Protein AF-0000000077844939 (afdb_homodimer)

Nearest PDB structures (foldseek):
  7d44-assembly1_G  TM=9.632E-01  e=3.979E-49  Homo sapiens
  7kmf-assembly1_F  TM=9.708E-01  e=5.494E-47  Homo sapiens
  7kmf-assembly1_E  TM=9.705E-01  e=4.032E-46  Homo sapiens
  5b04-assembly1_H  TM=9.414E-01  e=8.587E-42  Schizosaccharomyces pombe 972h-
  8tqz-assembly1_E  TM=9.603E-01  e=4.023E-34  Homo sapiens

Radius of gyration: 36.29 Å; Cα contacts (8 Å, |Δi|>4): 1315; chains: 2; bounding box: 114×132×104 Å

pLDDT: mean 75.23, std 30.59, range [14.91, 98.81]

Foldseek 3Di:
DPDPDPDDDDDDDPDDPDDPPPPPDDDDPPPPPVDDDPVPPPPPPCPPPDPDDPPDDDDDDDDDDPDDPPDDDDDYDDDDDDDDPPDDDPPPPPPVPQDWDADQAAFDADPLFPVFGHDALPPDSCVRTPRVPVQEDPLLVVLLNCPLNCVQPALLSNQLSVLVSVLVVLVPDDDDDPDQQLVVVLSSCVVSVVSSCSSPNHALLNVLLNVVLNVLSNPDDSPDDSVVSSVVSSVVSVVCSCVQPVLFLVLLLVQVLVVDDAAAEEEEEADDPSVLVSVLVNQVVQVVVVGAYAYEYEYEPDPRRSVVSVVSCVVSVHHYHYYYLVCLLVCLLSHQAYEYEASAQELQLKGKDWPSPQVNLVSNVVNPHAYEYEYGLSRYDHDDDDWCSPDWHFYHQVSVQDDDAPPTPCRPVSVDPPDHGTHTTMTIHDQVSHDWYRTSVGIDRSNCSNVSVVVVVVVD/DDDPDDDDDDDDDDDDPDDPPPPPDDDDPPPCPPDPPPVVPPPPPPPDDDPDDPPPDDDDDDDDDDDDDDDDDDDDDDDDDPDDPPPDDPPPPCLVPQPWDADQAAFDADPLFPVFGHDALPPDSCVRTPRPPVQEDPLLVVLLNCPLNCVQPALLSNQLSVLVSVLVVLVPDDDDDPDQQLVVVLSSCVVSVVSSCSSPNHALLNVLLNVVLNVLSNPDDRPDDSVVSSVVSSVVSVVCSCVQPVLFLVLLLVQVLVVDFAAAEEEEEADDPSVLVSVLVNQVVQVVVVGAYAYEYEYEPDPRRSVVSVVSCVVSVHHYHYYYLVCLLVCLLSHQAYEYEASAQELQLKGKDWPSPQVNLVSNVVNPHAYEYEYGLSRYDHDDDDWCSPDWHFYHQVSVQDDDAPPTPCRPVSVDPPDHGTHTTMTIHDQVSHDWYRTSVGIDRSNCSNVSVVVVVVVD

Secondary structure (DSSP, 8-state):
----------------------------------------------------------------------------------------------------PPPPP-SPPPGGGTTS-B--SSS-HHHH----TTTS-HHHHHHHHHHHHTSS-SHHHHHHHHHHHHHHHHHH--PPTT--HHHHHHHHHHHHHHHHHHHSPPPHHHHHHHHHHHHHHHTS-TTS-HHHHHHHHHHHHHHHIIIIIIIHHHHHHHHHHTT--TT-EEEEES--HHHHHHHHHHHHHHHHHT---EEEEEE-TTT-THHHHHHHHHHTT-EEEEEEGGGGGGTGGG--EEEEE-SEE-TTS-EEEETTHHHHHHHHHHTT--EEEE--GGGB-S---SSSSSS--B--GGGGT-SSTTSSTTTTGGG-TTEEEE-B-EEEE-GGG--EEEETTEEE-GGGHHHHHHHHHHH-/----------------------------------------------------------------------------------------------------PPPPP-SPPPGGGTTS-B--SSS-HHHH----TTTS-HHHHHHHHHHHHTSS-SHHHHHHHHHHHHHHHHHH----TT--HHHHHHHHHHHHHHHHHHHSPPPHHHHHHHHHHHHHHHTS-TTS-HHHHHHHHHHHHHHHIIIIIIIHHHHHHHHHHTT--TT-EEEEES--HHHHHHHHHHHHHHHHHT---EEEEEE-TTT-THHHHHHHHHHTT-EEEEEEGGGHHHHGGG--EEEEE-SEE-TTS-EEEETTHHHHHHHHHHTT--EEEE--GGGB-S---SSSSSS--B--GGGGT-SSTTSSTTTTGGG-TTEEEE-B-EEEE-GGG--EEEETTEEE-GGGHHHHHHHHHHH-

InterPro domains:
  IPR000649 Initiation factor 2B-related [PF01008] (152-446)
  IPR037171 NagB/RpiA transferase-like [SSF100950] (108-454)
  IPR042529 Initiation factor 2B-like, C-terminal [G3DSA:3.40.50.10470] (247-456)

Structure (mmCIF, N/CA/C/O backbone):
data_AF-0000000077844939-model_v1
#
loop_
_entity.id
_entity.type
_entity.pdbx_description
1 polymer 'Translation initiation factor eIF2B subunit delta'
#
loop_
_atom_site.group_PDB
_atom_site.id
_atom_site.type_symbol
_atom_site.label_atom_id
_atom_site.label_alt_id
_atom_site.label_comp_id
_atom_site.label_asym_id
_atom_site.label_entity_id
_atom_site.label_seq_id
_atom_site.pdbx_PDB_ins_code
_atom_site.Cartn_x
_atom_site.Cartn_y
_atom_site.Cartn_z
_atom_site.occupancy
_atom_site.B_iso_or_equiv
_atom_site.auth_seq_id
_atom_site.auth_comp_id
_atom_site.auth_asym_id
_atom_site.auth_atom_id
_atom_site.pdbx_PDB_model_num
ATOM 1 N N . MET A 1 1 ? -54.406 -6.484 8.062 1 18.84 1 MET A N 1
ATOM 2 C CA . MET A 1 1 ? -54.438 -6.254 9.5 1 18.84 1 MET A CA 1
ATOM 3 C C . MET A 1 1 ? -53.469 -7.152 10.234 1 18.84 1 MET A C 1
ATOM 5 O O . MET A 1 1 ? -53.625 -7.445 11.414 1 18.84 1 MET A O 1
ATOM 9 N N . LEU A 1 2 ? -52.469 -7.738 9.539 1 20.48 2 LEU A N 1
ATOM 10 C CA . LEU A 1 2 ? -51.812 -9.016 9.82 1 20.48 2 LEU A CA 1
ATOM 11 C C . LEU A 1 2 ? -51 -8.93 11.094 1 20.48 2 LEU A C 1
ATOM 13 O O . LEU A 1 2 ? -50.125 -8.062 11.219 1 20.48 2 LEU A O 1
ATOM 17 N N . ARG A 1 3 ? -51.5 -9.523 12.242 1 19.7 3 ARG A N 1
ATOM 18 C CA . ARG A 1 3 ? -51.25 -9.508 13.68 1 19.7 3 ARG A CA 1
ATOM 19 C C . ARG A 1 3 ? -49.875 -10.062 14.008 1 19.7 3 ARG A C 1
ATOM 21 O O . ARG A 1 3 ? -49.531 -11.188 13.633 1 19.7 3 ARG A O 1
ATOM 28 N N . CYS A 1 4 ? -48.75 -9.234 14.078 1 20.55 4 CYS A N 1
ATOM 29 C CA . CYS A 1 4 ? -47.312 -9.32 14.383 1 20.55 4 CYS A CA 1
ATOM 30 C C . CYS A 1 4 ? -47.094 -9.977 15.742 1 20.55 4 CYS A C 1
ATOM 32 O O . CYS A 1 4 ? -47.5 -9.445 16.766 1 20.55 4 CYS A O 1
ATOM 34 N N . ARG A 1 5 ? -47.062 -11.359 15.789 1 19.86 5 ARG A N 1
ATOM 35 C CA . ARG A 1 5 ? -47.156 -12.219 16.969 1 19.86 5 ARG A CA 1
ATOM 36 C C . ARG A 1 5 ? -46.031 -11.945 17.938 1 19.86 5 ARG A C 1
ATOM 38 O O . ARG A 1 5 ? -44.875 -11.727 17.516 1 19.86 5 ARG A O 1
ATOM 45 N N . PRO A 1 6 ? -46.125 -11.812 19.344 1 19.94 6 PRO A N 1
ATOM 46 C CA . PRO A 1 6 ? -45.469 -11.273 20.516 1 19.94 6 PRO A CA 1
ATOM 47 C C . PRO A 1 6 ? -44.438 -12.25 21.109 1 19.94 6 PRO A C 1
ATOM 49 O O . PRO A 1 6 ? -43.875 -11.992 22.172 1 19.94 6 PRO A O 1
ATOM 52 N N . THR A 1 7 ? -43.938 -13.242 20.328 1 19.14 7 THR A N 1
ATOM 53 C CA . THR A 1 7 ? -43.625 -14.391 21.172 1 19.14 7 THR A CA 1
ATOM 54 C C . THR A 1 7 ? -42.656 -14.008 22.266 1 19.14 7 THR A C 1
ATOM 56 O O . THR A 1 7 ? -41.969 -12.992 22.156 1 19.14 7 THR A O 1
ATOM 59 N N . GLY A 1 8 ? -42.312 -14.961 23.266 1 17.7 8 GLY A N 1
ATOM 60 C CA . GLY A 1 8 ? -42.094 -15.273 24.672 1 17.7 8 GLY A CA 1
ATOM 61 C C . GLY A 1 8 ? -40.656 -14.969 25.109 1 17.7 8 GLY A C 1
ATOM 62 O O . GLY A 1 8 ? -39.781 -14.781 24.281 1 17.7 8 GLY A O 1
ATOM 63 N N . ARG A 1 9 ? -40.25 -15.07 26.516 1 17.7 9 ARG A N 1
ATOM 64 C CA . ARG A 1 9 ? -39.625 -14.578 27.75 1 17.7 9 ARG A CA 1
ATOM 65 C C . ARG A 1 9 ? -38.25 -15.211 27.969 1 17.7 9 ARG A C 1
ATOM 67 O O . ARG A 1 9 ? -37.375 -14.594 28.562 1 17.7 9 ARG A O 1
ATOM 74 N N . ARG A 1 10 ? -37.906 -16.594 27.812 1 17.95 10 ARG A N 1
ATOM 75 C CA . ARG A 1 10 ? -37.312 -17.281 28.938 1 17.95 10 ARG A CA 1
ATOM 76 C C . ARG A 1 10 ? -35.812 -16.953 29.031 1 17.95 10 ARG A C 1
ATOM 78 O O . ARG A 1 10 ? -35.062 -17.234 28.094 1 17.95 10 ARG A O 1
ATOM 85 N N . TRP A 1 11 ? -35.25 -15.992 29.906 1 16.94 11 TRP A N 1
ATOM 86 C CA . TRP A 1 11 ? -34.031 -15.258 30.172 1 16.94 11 TRP A CA 1
ATOM 87 C C . TRP A 1 11 ? -32.969 -16.188 30.766 1 16.94 11 TRP A C 1
ATOM 89 O O . TRP A 1 11 ? -31.766 -16 30.547 1 16.94 11 TRP A O 1
ATOM 99 N N . ARG A 1 12 ? -33.25 -17.156 31.75 1 16.67 12 ARG A N 1
ATOM 100 C CA . ARG A 1 12 ? -32.531 -16.984 33.031 1 16.67 12 ARG A CA 1
ATOM 101 C C . ARG A 1 12 ? -31.125 -17.547 32.938 1 16.67 12 ARG A C 1
ATOM 103 O O . ARG A 1 12 ? -30.172 -16.938 33.406 1 16.67 12 ARG A O 1
ATOM 110 N N . ARG A 1 13 ? -30.938 -18.922 32.75 1 17.34 13 ARG A N 1
ATOM 111 C CA . ARG A 1 13 ? -30.125 -19.719 33.688 1 17.34 13 ARG A CA 1
ATOM 112 C C . ARG A 1 13 ? -28.641 -19.438 33.469 1 17.34 13 ARG A C 1
ATOM 114 O O . ARG A 1 13 ? -28.156 -19.484 32.312 1 17.34 13 ARG A O 1
ATOM 121 N N . LEU A 1 14 ? -27.844 -18.875 34.5 1 17.59 14 LEU A N 1
ATOM 122 C CA . LEU A 1 14 ? -26.594 -18.281 35 1 17.59 14 LEU A CA 1
ATOM 123 C C . LEU A 1 14 ? -25.5 -19.344 35.094 1 17.59 14 LEU A C 1
ATOM 125 O O . LEU A 1 14 ? -25.156 -19.797 36.188 1 17.59 14 LEU A O 1
ATOM 129 N N . LEU A 1 15 ? -25.672 -20.578 34.438 1 17.31 15 LEU A N 1
ATOM 130 C CA . LEU A 1 15 ? -24.859 -21.641 35 1 17.31 15 LEU A CA 1
ATOM 131 C C . LEU A 1 15 ? -23.406 -21.219 35.094 1 17.31 15 LEU A C 1
ATOM 133 O O . LEU A 1 15 ? -22.906 -20.484 34.219 1 17.31 15 LEU A O 1
ATOM 137 N N . TRP A 1 16 ? -22.656 -21.656 36.219 1 18.38 16 TRP A N 1
ATOM 138 C CA . TRP A 1 16 ? -21.5 -21.672 37.094 1 18.38 16 TRP A CA 1
ATOM 139 C C . TRP A 1 16 ? -20.25 -22.156 36.344 1 18.38 16 TRP A C 1
ATOM 141 O O . TRP A 1 16 ? -20.25 -23.234 35.781 1 18.38 16 TRP A O 1
ATOM 151 N N . LEU A 1 17 ? -19.5 -21.234 35.844 1 16.89 17 LEU A N 1
ATOM 152 C CA . LEU A 1 17 ? -18.25 -21.234 35.062 1 16.89 17 LEU A CA 1
ATOM 153 C C . LEU A 1 17 ? -17.125 -21.906 35.844 1 16.89 17 LEU A C 1
ATOM 155 O O . LEU A 1 17 ? -16.594 -21.344 36.812 1 16.89 17 LEU A O 1
ATOM 159 N N . ARG A 1 18 ? -17.422 -23.172 36.344 1 16.19 18 ARG A N 1
ATOM 160 C CA . ARG A 1 18 ? -16.422 -23.875 37.125 1 16.19 18 ARG A CA 1
ATOM 161 C C . ARG A 1 18 ? -15.047 -23.766 36.5 1 16.19 18 ARG A C 1
ATOM 163 O O . ARG A 1 18 ? -14.922 -23.734 35.25 1 16.19 18 ARG A O 1
ATOM 170 N N . LYS A 1 19 ? -13.867 -23.656 37.344 1 18.56 19 LYS A N 1
ATOM 171 C CA . LYS A 1 19 ? -12.469 -23.328 37.625 1 18.56 19 LYS A CA 1
ATOM 172 C C . LYS A 1 19 ? -11.531 -24.359 37.031 1 18.56 19 LYS A C 1
ATOM 174 O O . LYS A 1 19 ? -10.312 -24.219 37.094 1 18.56 19 LYS A O 1
ATOM 179 N N . GLY A 1 20 ? -11.953 -25.531 36.5 1 16.84 20 GLY A N 1
ATOM 180 C CA . GLY A 1 20 ? -11.031 -26.641 36.656 1 16.84 20 GLY A CA 1
ATOM 181 C C . GLY A 1 20 ? -9.68 -26.391 36 1 16.84 20 GLY A C 1
ATOM 182 O O . GLY A 1 20 ? -9.617 -25.859 34.906 1 16.84 20 GLY A O 1
ATOM 183 N N . VAL A 1 21 ? -8.516 -26.188 36.844 1 18.64 21 VAL A N 1
ATOM 184 C CA . VAL A 1 21 ? -7.078 -25.984 36.938 1 18.64 21 VAL A CA 1
ATOM 185 C C . VAL A 1 21 ? -6.352 -27.047 36.125 1 18.64 21 VAL A C 1
ATOM 187 O O . VAL A 1 21 ? -5.137 -27.219 36.25 1 18.64 21 VAL A O 1
ATOM 190 N N . LEU A 1 22 ? -6.984 -27.672 35.156 1 17.47 22 LEU A N 1
ATOM 191 C CA . LEU A 1 22 ? -6.293 -28.891 34.75 1 17.47 22 LEU A CA 1
ATOM 192 C C . LEU A 1 22 ? -4.82 -28.625 34.469 1 17.47 22 LEU A C 1
ATOM 194 O O . LEU A 1 22 ? -4.488 -27.594 33.844 1 17.47 22 LEU A O 1
ATOM 198 N N . GLY A 1 23 ? -3.857 -29.203 35.281 1 18.5 23 GLY A N 1
ATOM 199 C CA . GLY A 1 23 ? -2.439 -29.438 35.5 1 18.5 23 GLY A CA 1
ATOM 200 C C . GLY A 1 23 ? -1.712 -29.875 34.25 1 18.5 23 GLY A C 1
ATOM 201 O O . GLY A 1 23 ? -1.301 -31.031 34.125 1 18.5 23 GLY A O 1
ATOM 202 N N . LEU A 1 24 ? -2.256 -29.578 33.094 1 17.36 24 LEU A N 1
ATOM 203 C CA . LEU A 1 24 ? -1.66 -30.375 32.031 1 17.36 24 LEU A CA 1
ATOM 204 C C . LEU A 1 24 ? -0.144 -30.219 32.031 1 17.36 24 LEU A C 1
ATOM 206 O O . LEU A 1 24 ? 0.373 -29.109 32.219 1 17.36 24 LEU A O 1
ATOM 210 N N . GLU A 1 25 ? 0.558 -31.344 32.219 1 17.72 25 GLU A N 1
ATOM 211 C CA . GLU A 1 25 ? 1.917 -31.875 32.25 1 17.72 25 GLU A CA 1
ATOM 212 C C . GLU A 1 25 ? 2.762 -31.297 31.109 1 17.72 25 GLU A C 1
ATOM 214 O O . GLU A 1 25 ? 2.229 -30.875 30.078 1 17.72 25 GLU A O 1
ATOM 219 N N . GLU A 1 26 ? 4.059 -31.094 31.422 1 17.86 26 GLU A N 1
ATOM 220 C CA . GLU A 1 26 ? 5.309 -30.453 31.016 1 17.86 26 GLU A CA 1
ATOM 221 C C . GLU A 1 26 ? 5.766 -30.969 29.641 1 17.86 26 GLU A C 1
ATOM 223 O O . GLU A 1 26 ? 6.844 -30.594 29.172 1 17.86 26 GLU A O 1
ATOM 228 N N . LYS A 1 27 ? 5.035 -32 29.109 1 18.3 27 LYS A N 1
ATOM 229 C CA . LYS A 1 27 ? 5.938 -32.875 28.375 1 18.3 27 LYS A CA 1
ATOM 230 C C . LYS A 1 27 ? 6.785 -32.094 27.391 1 18.3 27 LYS A C 1
ATOM 232 O O . LYS A 1 27 ? 6.426 -30.969 27.016 1 18.3 27 LYS A O 1
ATOM 237 N N . GLY A 1 28 ? 7.758 -32.812 26.703 1 17.17 28 GLY A N 1
ATOM 238 C CA . GLY A 1 28 ? 9.055 -32.781 26.047 1 17.17 28 GLY A CA 1
ATOM 239 C C . GLY A 1 28 ? 9.016 -32.094 24.688 1 17.17 28 GLY A C 1
ATOM 240 O O . GLY A 1 28 ? 8.469 -32.656 23.734 1 17.17 28 GLY A O 1
ATOM 241 N N . ARG A 1 29 ? 8.445 -30.938 24.609 1 18.78 29 ARG A N 1
ATOM 242 C CA . ARG A 1 29 ? 8.266 -30.344 23.281 1 18.78 29 ARG A CA 1
ATOM 243 C C . ARG A 1 29 ? 9.562 -30.422 22.484 1 18.78 29 ARG A C 1
ATOM 245 O O . ARG A 1 29 ? 10.547 -29.75 22.828 1 18.78 29 ARG A O 1
ATOM 252 N N . GLU A 1 30 ? 9.852 -31.672 22.047 1 17.33 30 GLU A N 1
ATOM 253 C CA . GLU A 1 30 ? 10.992 -31.891 21.156 1 17.33 30 GLU A CA 1
ATOM 254 C C . GLU A 1 30 ? 11.031 -30.844 20.031 1 17.33 30 GLU A C 1
ATOM 256 O O . GLU A 1 30 ? 10.008 -30.562 19.406 1 17.33 30 GLU A O 1
ATOM 261 N N . ILE A 1 31 ? 11.766 -29.812 20.234 1 19.66 31 ILE A N 1
ATOM 262 C CA . ILE A 1 31 ? 12.219 -28.719 19.375 1 19.66 31 ILE A CA 1
ATOM 263 C C . ILE A 1 31 ? 12.492 -29.25 17.969 1 19.66 31 ILE A C 1
ATOM 265 O O . ILE A 1 31 ? 13.43 -30.016 17.75 1 19.66 31 ILE A O 1
ATOM 269 N N . TRP A 1 32 ? 11.422 -29.875 17.328 1 17.16 32 TRP A N 1
ATOM 270 C CA . TRP A 1 32 ? 11.695 -30.391 15.992 1 17.16 32 TRP A CA 1
ATOM 271 C C . TRP A 1 32 ? 12.453 -29.375 15.156 1 17.16 32 TRP A C 1
ATOM 273 O O . TRP A 1 32 ? 12 -28.234 14.992 1 17.16 32 TRP A O 1
ATOM 283 N N . ASP A 1 33 ? 13.789 -29.375 15.156 1 20.41 33 ASP A N 1
ATOM 284 C CA . ASP A 1 33 ? 14.891 -28.828 14.375 1 20.41 33 ASP A CA 1
ATOM 285 C C . ASP A 1 33 ? 14.586 -28.891 12.875 1 20.41 33 ASP A C 1
ATOM 287 O O . ASP A 1 33 ? 14.578 -29.984 12.289 1 20.41 33 ASP A O 1
ATOM 291 N N . GLY A 1 34 ? 13.398 -28.531 12.523 1 18.58 34 GLY A N 1
ATOM 292 C CA . GLY A 1 34 ? 13.039 -28.797 11.133 1 18.58 34 GLY A CA 1
ATOM 293 C C . GLY A 1 34 ? 14.156 -28.484 10.156 1 18.58 34 GLY A C 1
ATOM 294 O O . GLY A 1 34 ? 14.539 -27.312 10 1 18.58 34 GLY A O 1
ATOM 295 N N . GLY A 1 35 ? 15.148 -29.328 9.859 1 20.47 35 GLY A N 1
ATOM 296 C CA . GLY A 1 35 ? 16.328 -29.469 9.016 1 20.47 35 GLY A CA 1
ATOM 297 C C . GLY A 1 35 ? 16.047 -29.172 7.555 1 20.47 35 GLY A C 1
ATOM 298 O O . GLY A 1 35 ? 16.969 -29.172 6.734 1 20.47 35 GLY A O 1
ATOM 299 N N . ALA A 1 36 ? 14.812 -29.141 6.926 1 20.58 36 ALA A N 1
ATOM 300 C CA . ALA A 1 36 ? 14.961 -29.906 5.688 1 20.58 36 ALA A CA 1
ATOM 301 C C . ALA A 1 36 ? 16.094 -29.344 4.828 1 20.58 36 ALA A C 1
ATOM 303 O O . ALA A 1 36 ? 17.062 -30.047 4.523 1 20.58 36 ALA A O 1
ATOM 304 N N . ILE A 1 37 ? 15.641 -29.016 3.477 1 20.03 37 ILE A N 1
ATOM 305 C CA . ILE A 1 37 ? 16.016 -29.453 2.139 1 20.03 37 ILE A CA 1
ATOM 306 C C . ILE A 1 37 ? 17.031 -28.484 1.542 1 20.03 37 ILE A C 1
ATOM 308 O O . ILE A 1 37 ? 16.766 -27.297 1.405 1 20.03 37 ILE A O 1
ATOM 312 N N . HIS A 1 38 ? 18.234 -28.656 1.747 1 20.03 38 HIS A N 1
ATOM 313 C CA . HIS A 1 38 ? 19.438 -28.016 1.201 1 20.03 38 HIS A CA 1
ATOM 314 C C . HIS A 1 38 ? 19.422 -28.031 -0.323 1 20.03 38 HIS A C 1
ATOM 316 O O . HIS A 1 38 ? 19.688 -29.062 -0.938 1 20.03 38 HIS A O 1
ATOM 322 N N . LEU A 1 39 ? 18.375 -27.562 -1.007 1 19.72 39 LEU A N 1
ATOM 323 C CA . LEU A 1 39 ? 18.578 -27.766 -2.438 1 19.72 39 LEU A CA 1
ATOM 324 C C . LEU A 1 39 ? 19.875 -27.141 -2.91 1 19.72 39 LEU A C 1
ATOM 326 O O . LEU A 1 39 ? 20.094 -25.938 -2.707 1 19.72 39 LEU A O 1
ATOM 330 N N . PRO A 1 40 ? 20.938 -27.844 -2.9 1 21.33 40 PRO A N 1
ATOM 331 C CA . PRO A 1 40 ? 22.266 -27.359 -3.266 1 21.33 40 PRO A CA 1
ATOM 332 C C . PRO A 1 40 ? 22.344 -26.844 -4.699 1 21.33 40 PRO A C 1
ATOM 334 O O . PRO A 1 40 ? 21.969 -27.562 -5.637 1 21.33 40 PRO A O 1
ATOM 337 N N . PHE A 1 41 ? 21.859 -25.75 -4.984 1 19.88 41 PHE A N 1
ATOM 338 C CA . PHE A 1 41 ? 21.953 -25.344 -6.383 1 19.88 41 PHE A CA 1
ATOM 339 C C . PHE A 1 41 ? 23.391 -25.375 -6.863 1 19.88 41 PHE A C 1
ATOM 341 O O . PHE A 1 41 ? 24.25 -24.703 -6.289 1 19.88 41 PHE A O 1
ATOM 348 N N . PRO A 1 42 ? 23.828 -26.531 -7.367 1 20.09 42 PRO A N 1
ATOM 349 C CA . PRO A 1 42 ? 25.219 -26.641 -7.824 1 20.09 42 PRO A CA 1
ATOM 350 C C . PRO A 1 42 ? 25.562 -25.625 -8.914 1 20.09 42 PRO A C 1
ATOM 352 O O . PRO A 1 42 ? 24.703 -25.297 -9.742 1 20.09 42 PRO A O 1
ATOM 355 N N . LEU A 1 43 ? 26.203 -24.641 -8.531 1 20.2 43 LEU A N 1
ATOM 356 C CA . LEU A 1 43 ? 26.75 -23.625 -9.422 1 20.2 43 LEU A CA 1
ATOM 357 C C . LEU A 1 43 ? 27.562 -24.266 -10.539 1 20.2 43 LEU A C 1
ATOM 359 O O . LEU A 1 43 ? 28.578 -24.906 -10.289 1 20.2 43 LEU A O 1
ATOM 363 N N . ALA A 1 44 ? 26.828 -24.844 -11.562 1 18.81 44 ALA A N 1
ATOM 364 C CA . ALA A 1 44 ? 27.516 -25.453 -12.688 1 18.81 44 ALA A CA 1
ATOM 365 C C . ALA A 1 44 ? 28.5 -24.484 -13.328 1 18.81 44 ALA A C 1
ATOM 367 O O . ALA A 1 44 ? 28.234 -23.297 -13.422 1 18.81 44 ALA A O 1
ATOM 368 N N . THR A 1 45 ? 29.719 -24.781 -13.312 1 21.03 45 THR A N 1
ATOM 369 C CA . THR A 1 45 ? 30.938 -24.156 -13.844 1 21.03 45 THR A CA 1
ATOM 370 C C . THR A 1 45 ? 30.922 -24.172 -15.367 1 21.03 45 THR A C 1
ATOM 372 O O . THR A 1 45 ? 31.938 -23.844 -16 1 21.03 45 THR A O 1
ATOM 375 N N . GLY A 1 46 ? 29.672 -24.125 -16.047 1 17.61 46 GLY A N 1
ATOM 376 C CA . GLY A 1 46 ? 29.812 -24.531 -17.438 1 17.61 46 GLY A CA 1
ATOM 377 C C . GLY A 1 46 ? 30.578 -23.547 -18.281 1 17.61 46 GLY A C 1
ATOM 378 O O . GLY A 1 46 ? 30.203 -22.375 -18.375 1 17.61 46 GLY A O 1
ATOM 379 N N . SER A 1 47 ? 31.875 -23.578 -18.422 1 18.72 47 SER A N 1
ATOM 380 C CA . SER A 1 47 ? 32.656 -22.656 -19.25 1 18.72 47 SER A CA 1
ATOM 381 C C . SER A 1 47 ? 32.344 -22.859 -20.734 1 18.72 47 SER A C 1
ATOM 383 O O . SER A 1 47 ? 33 -22.266 -21.594 1 18.72 47 SER A O 1
ATOM 385 N N . THR A 1 48 ? 31.156 -23.453 -21.094 1 17.62 48 THR A N 1
ATOM 386 C CA . THR A 1 48 ? 31.375 -23.953 -22.453 1 17.62 48 THR A CA 1
ATOM 387 C C . THR A 1 48 ? 31.453 -22.797 -23.453 1 17.62 48 THR A C 1
ATOM 389 O O . THR A 1 48 ? 30.656 -21.859 -23.359 1 17.62 48 THR A O 1
ATOM 392 N N . ASP A 1 49 ? 32.5 -22.562 -24.203 1 17.64 49 ASP A N 1
ATOM 393 C CA . ASP A 1 49 ? 32.969 -21.578 -25.172 1 17.64 49 ASP A CA 1
ATOM 394 C C . ASP A 1 49 ? 32.188 -21.688 -26.484 1 17.64 49 ASP A C 1
ATOM 396 O O . ASP A 1 49 ? 32.469 -20.953 -27.438 1 17.64 49 ASP A O 1
ATOM 400 N N . GLY A 1 50 ? 31.172 -22.578 -26.609 1 16.67 50 GLY A N 1
ATOM 401 C CA . GLY A 1 50 ? 31.125 -22.953 -28.016 1 16.67 50 GLY A CA 1
ATOM 402 C C . GLY A 1 50 ? 30.484 -21.891 -28.891 1 16.67 50 GLY A C 1
ATOM 403 O O . GLY A 1 50 ? 29.344 -21.5 -28.656 1 16.67 50 GLY A O 1
ATOM 404 N N . ALA A 1 51 ? 31.109 -20.922 -29.547 1 17.28 51 ALA A N 1
ATOM 405 C CA . ALA A 1 51 ? 30.688 -19.812 -30.406 1 17.28 51 ALA A CA 1
ATOM 406 C C . ALA A 1 51 ? 29.953 -20.328 -31.641 1 17.28 51 ALA A C 1
ATOM 408 O O . ALA A 1 51 ? 29.625 -19.562 -32.531 1 17.28 51 ALA A O 1
ATOM 409 N N . GLN A 1 52 ? 29.344 -21.641 -31.656 1 15.37 52 GLN A N 1
ATOM 410 C CA . GLN A 1 52 ? 29.25 -21.953 -33.094 1 15.37 52 GLN A CA 1
ATOM 411 C C . GLN A 1 52 ? 28.281 -21.031 -33.812 1 15.37 52 GLN A C 1
ATOM 413 O O . GLN A 1 52 ? 27.453 -20.375 -33.156 1 15.37 52 GLN A O 1
ATOM 418 N N . GLU A 1 53 ? 27.547 -21.547 -35 1 16.58 53 GLU A N 1
ATOM 419 C CA . GLU A 1 53 ? 27.344 -21.391 -36.438 1 16.58 53 GLU A CA 1
ATOM 420 C C . GLU A 1 53 ? 25.938 -20.906 -36.75 1 16.58 53 GLU A C 1
ATOM 422 O O . GLU A 1 53 ? 25.062 -21.688 -37.125 1 16.58 53 GLU A O 1
ATOM 427 N N . ARG A 1 54 ? 25.359 -19.891 -36.156 1 17.61 54 ARG A N 1
ATOM 428 C CA . ARG A 1 54 ? 23.922 -19.797 -36.344 1 17.61 54 ARG A CA 1
ATOM 429 C C . ARG A 1 54 ? 23.547 -19.469 -37.781 1 17.61 54 ARG A C 1
ATOM 431 O O . ARG A 1 54 ? 22.391 -19.203 -38.094 1 17.61 54 ARG A O 1
ATOM 438 N N . LYS A 1 55 ? 24.328 -19.359 -38.812 1 16.39 55 LYS A N 1
ATOM 439 C CA . LYS A 1 55 ? 23.719 -18.5 -39.812 1 16.39 55 LYS A CA 1
ATOM 440 C C . LYS A 1 55 ? 22.422 -19.125 -40.344 1 16.39 55 LYS A C 1
ATOM 442 O O . LYS A 1 55 ? 22.438 -20.266 -40.844 1 16.39 55 LYS A O 1
ATOM 447 N N . ALA A 1 56 ? 21.094 -18.688 -39.969 1 16.83 56 ALA A N 1
ATOM 448 C CA . ALA A 1 56 ? 19.688 -18.969 -40.281 1 16.83 56 ALA A CA 1
ATOM 449 C C . ALA A 1 56 ? 19.422 -18.781 -41.781 1 16.83 56 ALA A C 1
ATOM 451 O O . ALA A 1 56 ? 19.734 -17.719 -42.344 1 16.83 56 ALA A O 1
ATOM 452 N N . ALA A 1 57 ? 19.047 -19.906 -42.594 1 16.45 57 ALA A N 1
ATOM 453 C CA . ALA A 1 57 ? 18.734 -20.172 -44 1 16.45 57 ALA A CA 1
ATOM 454 C C . ALA A 1 57 ? 17.516 -19.375 -44.438 1 16.45 57 ALA A C 1
ATOM 456 O O . ALA A 1 57 ? 16.547 -19.219 -43.688 1 16.45 57 ALA A O 1
ATOM 457 N N . THR A 1 58 ? 17.484 -18.719 -45.688 1 17.27 58 THR A N 1
ATOM 458 C CA . THR A 1 58 ? 16.891 -17.781 -46.594 1 17.27 58 THR A CA 1
ATOM 459 C C . THR A 1 58 ? 15.477 -18.219 -47 1 17.27 58 THR A C 1
ATOM 461 O O . THR A 1 58 ? 15.133 -19.406 -46.875 1 17.27 58 THR A O 1
ATOM 464 N N . ILE A 1 59 ? 14.727 -17.578 -48.125 1 16.78 59 ILE A N 1
ATOM 465 C CA . ILE A 1 59 ? 13.578 -16.844 -48.656 1 16.78 59 ILE A CA 1
ATOM 466 C C . ILE A 1 59 ? 12.727 -17.766 -49.531 1 16.78 59 ILE A C 1
ATOM 468 O O . ILE A 1 59 ? 11.703 -17.344 -50.062 1 16.78 59 ILE A O 1
ATOM 472 N N . ALA A 1 60 ? 12.859 -19.156 -49.875 1 16.45 60 ALA A N 1
ATOM 473 C CA . ALA A 1 60 ? 12.625 -19.453 -51.281 1 16.45 60 ALA A CA 1
ATOM 474 C C . ALA A 1 60 ? 11.141 -19.328 -51.625 1 16.45 60 ALA A C 1
ATOM 476 O O . ALA A 1 60 ? 10.305 -19.172 -50.719 1 16.45 60 ALA A O 1
ATOM 477 N N . GLU A 1 61 ? 10.328 -20.422 -52.344 1 16.5 61 GLU A N 1
ATOM 478 C CA . GLU A 1 61 ? 9.844 -20.625 -53.719 1 16.5 61 GLU A CA 1
ATOM 479 C C . GLU A 1 61 ? 8.344 -20.344 -53.812 1 16.5 61 GLU A C 1
ATOM 481 O O . GLU A 1 61 ? 7.637 -20.375 -52.781 1 16.5 61 GLU A O 1
ATOM 486 N N . SER A 1 62 ? 7.582 -20.062 -55.062 1 17.95 62 SER A N 1
ATOM 487 C CA . SER A 1 62 ? 6.562 -19.609 -56 1 17.95 62 SER A CA 1
ATOM 488 C C . SER A 1 62 ? 5.438 -20.625 -56.125 1 17.95 62 SER A C 1
ATOM 490 O O . SER A 1 62 ? 4.395 -20.344 -56.719 1 17.95 62 SER A O 1
ATOM 492 N N . PHE A 1 63 ? 5.328 -21.953 -55.594 1 15.85 63 PHE A N 1
ATOM 493 C CA . PHE A 1 63 ? 4.883 -23 -56.5 1 15.85 63 PHE A CA 1
ATOM 494 C C . PHE A 1 63 ? 3.43 -22.781 -56.906 1 15.85 63 PHE A C 1
ATOM 496 O O . PHE A 1 63 ? 2.672 -22.125 -56.188 1 15.85 63 PHE A O 1
ATOM 503 N N . PRO A 1 64 ? 2.855 -23.75 -57.906 1 16.77 64 PRO A N 1
ATOM 504 C CA . PRO A 1 64 ? 2.244 -24.312 -59.125 1 16.77 64 PRO A CA 1
ATOM 505 C C . PRO A 1 64 ? 0.809 -24.781 -58.875 1 16.77 64 PRO A C 1
ATOM 507 O O . PRO A 1 64 ? 0.374 -24.922 -57.75 1 16.77 64 PRO A O 1
ATOM 510 N N . ARG A 1 65 ? 0.299 -25.797 -59.688 1 18.89 65 ARG A N 1
ATOM 511 C CA . ARG A 1 65 ? -0.744 -26.156 -60.625 1 18.89 65 ARG A CA 1
ATOM 512 C C . ARG A 1 65 ? -1.874 -26.922 -59.938 1 18.89 65 ARG A C 1
ATOM 514 O O . ARG A 1 65 ? -1.627 -27.766 -59.094 1 18.89 65 ARG A O 1
ATOM 521 N N . GLY A 1 66 ? -3.033 -26.391 -59.812 1 18.47 66 GLY A N 1
ATOM 522 C CA . GLY A 1 66 ? -4.195 -26.875 -59.094 1 18.47 66 GLY A CA 1
ATOM 523 C C . GLY A 1 66 ? -4.746 -28.172 -59.656 1 18.47 66 GLY A C 1
ATOM 524 O O . GLY A 1 66 ? -5.379 -28.172 -60.719 1 18.47 66 GLY A O 1
ATOM 525 N N . MET A 1 67 ? -3.895 -29.234 -59.594 1 14.91 67 MET A N 1
ATOM 526 C CA . MET A 1 67 ? -4.234 -30.484 -60.25 1 14.91 67 MET A CA 1
ATOM 527 C C . MET A 1 67 ? -5.602 -30.984 -59.781 1 14.91 67 MET A C 1
ATOM 529 O O . MET A 1 67 ? -6.094 -30.594 -58.719 1 14.91 67 MET A O 1
ATOM 533 N N . GLU A 1 68 ? -5.992 -32.156 -60.406 1 16.7 68 GLU A N 1
ATOM 534 C CA . GLU A 1 68 ? -7 -33 -61 1 16.7 68 GLU A CA 1
ATOM 535 C C . GLU A 1 68 ? -7.648 -33.938 -59.969 1 16.7 68 GLU A C 1
ATOM 537 O O . GLU A 1 68 ? -8.617 -34.625 -60.281 1 16.7 68 GLU A O 1
ATOM 542 N N . GLY A 1 69 ? -7.355 -33.781 -58.656 1 15.23 69 GLY A N 1
ATOM 543 C CA . GLY A 1 69 ? -7.457 -35.156 -58.156 1 15.23 69 GLY A CA 1
ATOM 544 C C . GLY A 1 69 ? -8.828 -35.75 -58.375 1 15.23 69 GLY A C 1
ATOM 545 O O . GLY A 1 69 ? -9.852 -35.094 -58.156 1 15.23 69 GLY A O 1
ATOM 546 N N . LYS A 1 70 ? -8.836 -36.875 -59.125 1 16.61 70 LYS A N 1
ATOM 547 C CA . LYS A 1 70 ? -9.664 -37.969 -59.625 1 16.61 70 LYS A CA 1
ATOM 548 C C . LYS A 1 70 ? -10.289 -38.75 -58.5 1 16.61 70 LYS A C 1
ATOM 550 O O . LYS A 1 70 ? -11.25 -39.5 -58.688 1 16.61 70 LYS A O 1
ATOM 555 N N . GLY A 1 71 ? -9.773 -38.812 -57.25 1 15.47 71 GLY A N 1
ATOM 556 C CA . GLY A 1 71 ? -9.805 -40.219 -56.875 1 15.47 71 GLY A CA 1
ATOM 557 C C . GLY A 1 71 ? -11.203 -40.781 -56.781 1 15.47 71 GLY A C 1
ATOM 558 O O . GLY A 1 71 ? -12.148 -40.062 -56.438 1 15.47 71 GLY A O 1
ATOM 559 N N . ARG A 1 72 ? -11.383 -42.031 -57.281 1 16 72 ARG A N 1
ATOM 560 C CA . ARG A 1 72 ? -12.289 -43.125 -57.625 1 16 72 ARG A CA 1
ATOM 561 C C . ARG A 1 72 ? -12.805 -43.812 -56.375 1 16 72 ARG A C 1
ATOM 563 O O . ARG A 1 72 ? -13.742 -44.625 -56.438 1 16 72 ARG A O 1
ATOM 570 N N . TRP A 1 73 ? -12.211 -43.75 -55.156 1 14.94 73 TRP A N 1
ATOM 571 C CA . TRP A 1 73 ? -12.133 -45.094 -54.562 1 14.94 73 TRP A CA 1
ATOM 572 C C . TRP A 1 73 ? -13.523 -45.719 -54.469 1 14.94 73 TRP A C 1
ATOM 574 O O . TRP A 1 73 ? -14.516 -45.031 -54.281 1 14.94 73 TRP A O 1
ATOM 584 N N . GLY A 1 74 ? -13.57 -47.031 -54.719 1 15.23 74 GLY A N 1
ATOM 585 C CA . GLY A 1 74 ? -14.281 -48.25 -55.062 1 15.23 74 GLY A CA 1
ATOM 586 C C . GLY A 1 74 ? -15.25 -48.688 -53.969 1 15.23 74 GLY A C 1
ATOM 587 O O . GLY A 1 74 ? -16.422 -48.281 -53.969 1 15.23 74 GLY A O 1
ATOM 588 N N . THR A 1 75 ? -14.906 -49.875 -53.219 1 15.62 75 THR A N 1
ATOM 589 C CA . THR A 1 75 ? -15.469 -51.219 -53.312 1 15.62 75 THR A CA 1
ATOM 590 C C . THR A 1 75 ? -16.547 -51.406 -52.25 1 15.62 75 THR A C 1
ATOM 592 O O . THR A 1 75 ? -16.734 -50.562 -51.375 1 15.62 75 THR A O 1
ATOM 595 N N . ALA A 1 76 ? -16.391 -52.688 -51.406 1 15.77 76 ALA A N 1
ATOM 596 C CA . ALA A 1 76 ? -17.031 -54 -51.312 1 15.77 76 ALA A CA 1
ATOM 597 C C . ALA A 1 76 ? -18.016 -54.062 -50.156 1 15.77 76 ALA A C 1
ATOM 599 O O . ALA A 1 76 ? -18.062 -53.125 -49.344 1 15.77 76 ALA A O 1
ATOM 600 N N . ALA A 1 77 ? -17.828 -55.188 -49.156 1 15.92 77 ALA A N 1
ATOM 601 C CA . ALA A 1 77 ? -18.516 -56.438 -48.875 1 15.92 77 ALA A CA 1
ATOM 602 C C . ALA A 1 77 ? -19.453 -56.312 -47.688 1 15.92 77 ALA A C 1
ATOM 604 O O . ALA A 1 77 ? -19.422 -55.281 -47 1 15.92 77 ALA A O 1
ATOM 605 N N . ALA A 1 78 ? -19.312 -57.281 -46.531 1 15.69 78 ALA A N 1
ATOM 606 C CA . ALA A 1 78 ? -20.031 -58.438 -46.062 1 15.69 78 ALA A CA 1
ATOM 607 C C . ALA A 1 78 ? -20.688 -58.156 -44.719 1 15.69 78 ALA A C 1
ATOM 609 O O . ALA A 1 78 ? -21.812 -58.625 -44.469 1 15.69 78 ALA A O 1
ATOM 610 N N . SER A 1 79 ? -19.969 -57.562 -43.656 1 15.95 79 SER A N 1
ATOM 611 C CA . SER A 1 79 ? -19.969 -58.469 -42.5 1 15.95 79 SER A CA 1
ATOM 612 C C . SER A 1 79 ? -21.359 -58.562 -41.906 1 15.95 79 SER A C 1
ATOM 614 O O . SER A 1 79 ? -22.203 -57.688 -42.094 1 15.95 79 SER A O 1
ATOM 616 N N . ARG A 1 80 ? -21.578 -59.781 -40.969 1 18.06 80 ARG A N 1
ATOM 617 C CA . ARG A 1 80 ? -22.422 -60.812 -40.312 1 18.06 80 ARG A CA 1
ATOM 618 C C . ARG A 1 80 ? -23.25 -60.219 -39.188 1 18.06 80 ARG A C 1
ATOM 620 O O . ARG A 1 80 ? -22.953 -59.094 -38.719 1 18.06 80 ARG A O 1
ATOM 627 N N . GLY A 1 81 ? -23.734 -61.125 -38.25 1 17.44 81 GLY A N 1
ATOM 628 C CA . GLY A 1 81 ? -24.938 -61.594 -37.562 1 17.44 81 GLY A CA 1
ATOM 629 C C . GLY A 1 81 ? -25.078 -61 -36.156 1 17.44 81 GLY A C 1
ATOM 630 O O . GLY A 1 81 ? -26.141 -61.094 -35.562 1 17.44 81 GLY A O 1
ATOM 631 N N . ALA A 1 82 ? -23.953 -60.656 -35.312 1 18.67 82 ALA A N 1
ATOM 632 C CA . ALA A 1 82 ? -24.094 -61.125 -33.969 1 18.67 82 ALA A CA 1
ATOM 633 C C . ALA A 1 82 ? -25.203 -60.406 -33.219 1 18.67 82 ALA A C 1
ATOM 635 O O . ALA A 1 82 ? -25.359 -59.188 -33.375 1 18.67 82 ALA A O 1
ATOM 636 N N . GLU A 1 83 ? -26.094 -61.156 -32.625 1 19.33 83 GLU A N 1
ATOM 637 C CA . GLU A 1 83 ? -27.281 -61.156 -31.781 1 19.33 83 GLU A CA 1
ATOM 638 C C . GLU A 1 83 ? -27.062 -60.375 -30.484 1 19.33 83 GLU A C 1
ATOM 640 O O . GLU A 1 83 ? -25.922 -60.125 -30.094 1 19.33 83 GLU A O 1
ATOM 645 N N . GLY A 1 84 ? -28.203 -59.969 -29.719 1 19.47 84 GLY A N 1
ATOM 646 C CA . GLY A 1 84 ? -28.75 -59.125 -28.672 1 19.47 84 GLY A CA 1
ATOM 647 C C . GLY A 1 84 ? -28.25 -59.469 -27.281 1 19.47 84 GLY A C 1
ATOM 648 O O . GLY A 1 84 ? -28.969 -60.031 -26.484 1 19.47 84 GLY A O 1
ATOM 649 N N . LEU A 1 85 ? -26.922 -59.938 -27.031 1 19.53 85 LEU A N 1
ATOM 650 C CA . LEU A 1 85 ? -26.75 -60.531 -25.719 1 19.53 85 LEU A CA 1
ATOM 651 C C . LEU A 1 85 ? -27.125 -59.562 -24.609 1 19.53 85 LEU A C 1
ATOM 653 O O . LEU A 1 85 ? -26.75 -58.375 -24.672 1 19.53 85 LEU A O 1
ATOM 657 N N . ALA A 1 86 ? -28.062 -59.938 -23.656 1 24.06 86 ALA A N 1
ATOM 658 C CA . ALA A 1 86 ? -28.797 -59.531 -22.469 1 24.06 86 ALA A CA 1
ATOM 659 C C . ALA A 1 86 ? -27.844 -59.156 -21.328 1 24.06 86 ALA A C 1
ATOM 661 O O . ALA A 1 86 ? -27.219 -60.031 -20.734 1 24.06 86 ALA A O 1
ATOM 662 N N . SER A 1 87 ? -26.812 -58.281 -21.531 1 21.69 87 SER A N 1
ATOM 663 C CA . SER A 1 87 ? -25.828 -58.156 -20.469 1 21.69 87 SER A CA 1
ATOM 664 C C . SER A 1 87 ? -26.484 -57.875 -19.125 1 21.69 87 SER A C 1
ATOM 666 O O . SER A 1 87 ? -27.531 -57.219 -19.062 1 21.69 87 SER A O 1
ATOM 668 N N . CYS A 1 88 ? -26.172 -58.688 -18.047 1 24.31 88 CYS A N 1
ATOM 669 C CA . CYS A 1 88 ? -26.484 -58.844 -16.641 1 24.31 88 CYS A CA 1
ATOM 670 C C . CYS A 1 88 ? -26.234 -57.562 -15.875 1 24.31 88 CYS A C 1
ATOM 672 O O . CYS A 1 88 ? -25.281 -56.844 -16.172 1 24.31 88 CYS A O 1
ATOM 674 N N . PRO A 1 89 ? -27.219 -57.062 -14.953 1 25.88 89 PRO A N 1
ATOM 675 C CA . PRO A 1 89 ? -27.266 -55.844 -14.172 1 25.88 89 PRO A CA 1
ATOM 676 C C . PRO A 1 89 ? -26.062 -55.688 -13.242 1 25.88 89 PRO A C 1
ATOM 678 O O . PRO A 1 89 ? -25.797 -56.562 -12.414 1 25.88 89 PRO A O 1
ATOM 681 N N . GLN A 1 90 ? -24.797 -55.406 -13.625 1 26.83 90 GLN A N 1
ATOM 682 C CA . GLN A 1 90 ? -23.703 -55.344 -12.672 1 26.83 90 GLN A CA 1
ATOM 683 C C . GLN A 1 90 ? -24.062 -54.469 -11.484 1 26.83 90 GLN A C 1
ATOM 685 O O . GLN A 1 90 ? -24.766 -53.469 -11.633 1 26.83 90 GLN A O 1
ATOM 690 N N . PRO A 1 91 ? -24.031 -54.969 -10.188 1 31.73 91 PRO A N 1
ATOM 691 C CA . PRO A 1 91 ? -24.375 -54.25 -8.961 1 31.73 91 PRO A CA 1
ATOM 692 C C . PRO A 1 91 ? -23.672 -52.875 -8.859 1 31.73 91 PRO A C 1
ATOM 694 O O . PRO A 1 91 ? -22.609 -52.688 -9.461 1 31.73 91 PRO A O 1
ATOM 697 N N . PRO A 1 92 ? -24.359 -51.781 -8.469 1 29.31 92 PRO A N 1
ATOM 698 C CA . PRO A 1 92 ? -23.891 -50.406 -8.375 1 29.31 92 PRO A CA 1
ATOM 699 C C . PRO A 1 92 ? -22.609 -50.281 -7.555 1 29.31 92 PRO A C 1
ATOM 701 O O . PRO A 1 92 ? -22.562 -50.719 -6.41 1 29.31 92 PRO A O 1
ATOM 704 N N . PHE A 1 93 ? -21.422 -50.594 -8.008 1 29.39 93 PHE A N 1
ATOM 705 C CA . PHE A 1 93 ? -20.172 -50.219 -7.34 1 29.39 93 PHE A CA 1
ATOM 706 C C . PHE A 1 93 ? -20.297 -48.844 -6.707 1 29.39 93 PHE A C 1
ATOM 708 O O . PHE A 1 93 ? -20.656 -47.875 -7.379 1 29.39 93 PHE A O 1
ATOM 715 N N . TYR A 1 94 ? -20.609 -48.719 -5.406 1 30.2 94 TYR A N 1
ATOM 716 C CA . TYR A 1 94 ? -20.547 -47.594 -4.504 1 30.2 94 TYR A CA 1
ATOM 717 C C . TYR A 1 94 ? -19.281 -46.781 -4.742 1 30.2 94 TYR A C 1
ATOM 719 O O . TYR A 1 94 ? -18.203 -47.156 -4.312 1 30.2 94 TYR A O 1
ATOM 727 N N . THR A 1 95 ? -18.859 -46.375 -5.836 1 34.16 95 THR A N 1
ATOM 728 C CA . THR A 1 95 ? -17.875 -45.312 -5.961 1 34.16 95 THR A CA 1
ATOM 729 C C . THR A 1 95 ? -18.188 -44.188 -4.992 1 34.16 95 THR A C 1
ATOM 731 O O . THR A 1 95 ? -19.109 -43.375 -5.219 1 34.16 95 THR A O 1
ATOM 734 N N . SER A 1 96 ? -18.281 -44.375 -3.688 1 36.53 96 SER A N 1
ATOM 735 C CA . SER A 1 96 ? -18.344 -43.312 -2.688 1 36.53 96 SER A CA 1
ATOM 736 C C . SER A 1 96 ? -17.438 -42.125 -3.064 1 36.53 96 SER A C 1
ATOM 738 O O . SER A 1 96 ? -16.203 -42.25 -3.023 1 36.53 96 SER A O 1
ATOM 740 N N . LEU A 1 97 ? -17.656 -41.406 -4.023 1 43.19 97 LEU A N 1
ATOM 741 C CA . LEU A 1 97 ? -17.047 -40.125 -4.309 1 43.19 97 LEU A CA 1
ATOM 742 C C . LEU A 1 97 ? -16.859 -39.312 -3.023 1 43.19 97 LEU A C 1
ATOM 744 O O . LEU A 1 97 ? -17.828 -38.969 -2.355 1 43.19 97 LEU A O 1
ATOM 748 N N . LEU A 1 98 ? -15.906 -39.688 -2.178 1 48.75 98 LEU A N 1
ATOM 749 C CA . LEU A 1 98 ? -15.508 -38.875 -1.021 1 48.75 98 LEU A CA 1
ATOM 750 C C . LEU A 1 98 ? -15.648 -37.406 -1.312 1 48.75 98 LEU A C 1
ATOM 752 O O . LEU A 1 98 ? -14.992 -36.875 -2.219 1 48.75 98 LEU A O 1
ATOM 756 N N . GLN A 1 99 ? -16.875 -36.906 -1.181 1 53.38 99 GLN A N 1
ATOM 757 C CA . GLN A 1 99 ? -17.109 -35.469 -1.312 1 53.38 99 GLN A CA 1
ATOM 758 C C . GLN A 1 99 ? -16.406 -34.688 -0.199 1 53.38 99 GLN A C 1
ATOM 760 O O . GLN A 1 99 ? -16.594 -35 0.983 1 53.38 99 GLN A O 1
ATOM 765 N N . VAL A 1 100 ? -15.258 -34.062 -0.419 1 59.97 100 VAL A N 1
ATOM 766 C CA . VAL A 1 100 ? -14.57 -33.188 0.53 1 59.97 100 VAL A CA 1
ATOM 767 C C . VAL A 1 100 ? -15.5 -32.062 0.968 1 59.97 100 VAL A C 1
ATOM 769 O O . VAL A 1 100 ? -16.125 -31.391 0.132 1 59.97 100 VAL A O 1
ATOM 772 N N . PRO A 1 101 ? -15.875 -32 2.262 1 62.22 101 PRO A N 1
ATOM 773 C CA . PRO A 1 101 ? -16.734 -30.922 2.727 1 62.22 101 PRO A CA 1
ATOM 774 C C . PRO A 1 101 ? -16.188 -29.531 2.354 1 62.22 101 PRO A C 1
ATOM 776 O O . PRO A 1 101 ? -14.977 -29.359 2.242 1 62.22 101 PRO A O 1
ATOM 779 N N . LEU A 1 102 ? -17.234 -28.656 2.047 1 67 102 LEU A N 1
ATOM 780 C CA . LEU A 1 102 ? -16.906 -27.281 1.674 1 67 102 LEU A CA 1
ATOM 781 C C . LEU A 1 102 ? -16.516 -26.469 2.9 1 67 102 LEU A C 1
ATOM 783 O O . LEU A 1 102 ? -17.094 -26.625 3.977 1 67 102 LEU A O 1
ATOM 787 N N . ARG A 1 103 ? -15.547 -25.703 2.898 1 69.12 103 ARG A N 1
ATOM 788 C CA . ARG A 1 103 ? -15.109 -24.781 3.941 1 69.12 103 ARG A CA 1
ATOM 789 C C . ARG A 1 103 ? -16.062 -23.594 4.059 1 69.12 103 ARG A C 1
ATOM 791 O O . ARG A 1 103 ? -16.406 -22.969 3.057 1 69.12 103 ARG A O 1
ATOM 798 N N . PRO A 1 104 ? -16.531 -23.281 5.305 1 72.25 104 PRO A N 1
ATOM 799 C CA . PRO A 1 104 ? -17.422 -22.141 5.473 1 72.25 104 PRO A CA 1
ATOM 800 C C . PRO A 1 104 ? -16.688 -20.797 5.324 1 72.25 104 PRO A C 1
ATOM 802 O O . PRO A 1 104 ? -15.484 -20.719 5.578 1 72.25 104 PRO A O 1
ATOM 805 N N . ASP A 1 105 ? -17.516 -19.797 5.016 1 78.94 105 ASP A N 1
ATOM 806 C CA . ASP A 1 105 ? -16.969 -18.438 4.867 1 78.94 105 ASP A CA 1
ATOM 807 C C . ASP A 1 105 ? -16.656 -17.828 6.227 1 78.94 105 ASP A C 1
ATOM 809 O O . ASP A 1 105 ? -17.359 -18.078 7.207 1 78.94 105 ASP A O 1
ATOM 813 N N . TYR A 1 106 ? -15.688 -17.078 6.25 1 76.75 106 TYR A N 1
ATOM 814 C CA . TYR A 1 106 ? -15.227 -16.391 7.457 1 76.75 106 TYR A CA 1
ATOM 815 C C . TYR A 1 106 ? -15.547 -14.906 7.402 1 76.75 106 TYR A C 1
ATOM 817 O O . TYR A 1 106 ? -15.039 -14.188 6.535 1 76.75 106 TYR A O 1
ATOM 825 N N . GLY A 1 107 ? -16.391 -14.453 8.367 1 74.81 107 GLY A N 1
ATOM 826 C CA . GLY A 1 107 ? -16.656 -13.031 8.5 1 74.81 107 GLY A CA 1
ATOM 827 C C . GLY A 1 107 ? -17.516 -12.477 7.375 1 74.81 107 GLY A C 1
ATOM 828 O O . GLY A 1 107 ? -17.875 -13.203 6.445 1 74.81 107 GLY A O 1
ATOM 829 N N . ALA A 1 108 ? -17.781 -11.18 7.543 1 79.62 108 ALA A N 1
ATOM 830 C CA . ALA A 1 108 ? -18.578 -10.492 6.52 1 79.62 108 ALA A CA 1
ATOM 831 C C . ALA A 1 108 ? -17.703 -10.117 5.324 1 79.62 108 ALA A C 1
ATOM 833 O O . ALA A 1 108 ? -16.547 -9.711 5.488 1 79.62 108 ALA A O 1
ATOM 834 N N . LYS A 1 109 ? -18.297 -10.367 4.23 1 82.19 109 LYS A N 1
ATOM 835 C CA . LYS A 1 109 ? -17.562 -10.102 2.994 1 82.19 109 LYS A CA 1
ATOM 836 C C . LYS A 1 109 ? -18.031 -8.797 2.352 1 82.19 109 LYS A C 1
ATOM 838 O O . LYS A 1 109 ? -19.172 -8.383 2.529 1 82.19 109 LYS A O 1
ATOM 843 N N . VAL A 1 110 ? -17.094 -8.211 1.732 1 83.56 110 VAL A N 1
ATOM 844 C CA . VAL A 1 110 ? -17.469 -7.082 0.891 1 83.56 110 VAL A CA 1
ATOM 845 C C . VAL A 1 110 ? -18.422 -7.551 -0.213 1 83.56 110 VAL A C 1
ATOM 847 O O . VAL A 1 110 ? -18.141 -8.539 -0.896 1 83.56 110 VAL A O 1
ATOM 850 N N . SER A 1 111 ? -19.469 -6.887 -0.48 1 78.31 111 SER A N 1
ATOM 851 C CA . SER A 1 111 ? -20.562 -7.324 -1.326 1 78.31 111 SER A CA 1
ATOM 852 C C . SER A 1 111 ? -20.094 -7.609 -2.748 1 78.31 111 SER A C 1
ATOM 854 O O . SER A 1 111 ? -20.484 -8.617 -3.346 1 78.31 111 SER A O 1
ATOM 856 N N . LEU A 1 112 ? -19.25 -6.82 -3.312 1 80.44 112 LEU A N 1
ATOM 857 C CA . LEU A 1 112 ? -18.766 -6.957 -4.684 1 80.44 112 LEU A CA 1
ATOM 858 C C . LEU A 1 112 ? -18.031 -8.281 -4.871 1 80.44 112 LEU A C 1
ATOM 860 O O . LEU A 1 112 ? -17.938 -8.789 -5.992 1 80.44 112 LEU A O 1
ATOM 864 N N . PHE A 1 113 ? -17.641 -8.852 -3.697 1 84.81 113 PHE A N 1
ATOM 865 C CA . PHE A 1 113 ? -16.828 -10.062 -3.795 1 84.81 113 PHE A CA 1
ATOM 866 C C . PHE A 1 113 ? -17.453 -11.203 -2.998 1 84.81 113 PHE A C 1
ATOM 868 O O . PHE A 1 113 ? -16.734 -12.102 -2.533 1 84.81 113 PHE A O 1
ATOM 875 N N . SER A 1 114 ? -18.703 -11.18 -2.889 1 83.5 114 SER A N 1
ATOM 876 C CA . SER A 1 114 ? -19.406 -12.156 -2.072 1 83.5 114 SER A CA 1
ATOM 877 C C . SER A 1 114 ? -19.344 -13.547 -2.695 1 83.5 114 SER A C 1
ATOM 879 O O . SER A 1 114 ? -19.516 -14.555 -2.004 1 83.5 114 SER A O 1
ATOM 881 N N . HIS A 1 115 ? -18.984 -13.625 -4.016 1 85.12 115 HIS A N 1
ATOM 882 C CA . HIS A 1 115 ? -18.938 -14.898 -4.715 1 85.12 115 HIS A CA 1
ATOM 883 C C . HIS A 1 115 ? -17.641 -15.633 -4.43 1 85.12 115 HIS A C 1
ATOM 885 O O . HIS A 1 115 ? -17.516 -16.828 -4.719 1 85.12 115 HIS A O 1
ATOM 891 N N . LEU A 1 116 ? -16.719 -14.938 -3.918 1 85.56 116 LEU A N 1
ATOM 892 C CA . LEU A 1 116 ? -15.438 -15.547 -3.574 1 85.56 116 LEU A CA 1
ATOM 893 C C . LEU A 1 116 ? -15.477 -16.125 -2.164 1 85.56 116 LEU A C 1
ATOM 895 O O . LEU A 1 116 ? -16.172 -15.594 -1.29 1 85.56 116 LEU A O 1
ATOM 899 N N . HIS A 1 117 ? -14.703 -17.156 -2.033 1 81.75 117 HIS A N 1
ATOM 900 C CA . HIS A 1 117 ? -14.633 -17.766 -0.707 1 81.75 117 HIS A CA 1
ATOM 901 C C . HIS A 1 117 ? -13.617 -17.047 0.172 1 81.75 117 HIS A C 1
ATOM 903 O O . HIS A 1 117 ? -12.5 -16.766 -0.267 1 81.75 117 HIS A O 1
ATOM 909 N N . GLN A 1 118 ? -14.117 -16.766 1.362 1 82.62 118 GLN A N 1
ATOM 910 C CA . GLN A 1 118 ? -13.25 -16.109 2.332 1 82.62 118 GLN A CA 1
ATOM 911 C C . GLN A 1 118 ? -12.93 -17.031 3.504 1 82.62 118 GLN A C 1
ATOM 913 O O . GLN A 1 118 ? -13.836 -17.547 4.16 1 82.62 118 GLN A O 1
ATOM 918 N N . TYR A 1 119 ? -11.602 -17.234 3.738 1 78.38 119 TYR A N 1
ATOM 919 C CA . TYR A 1 119 ? -11.242 -18.172 4.797 1 78.38 119 TYR A CA 1
ATOM 920 C C . TYR A 1 119 ? -10.336 -17.5 5.828 1 78.38 119 TYR A C 1
ATOM 922 O O . TYR A 1 119 ? -9.789 -16.422 5.582 1 78.38 119 TYR A O 1
ATOM 930 N N . SER A 1 120 ? -10.336 -18.125 6.965 1 78.75 120 SER A N 1
ATOM 931 C CA . SER A 1 120 ? -9.406 -17.734 8.023 1 78.75 120 SER A CA 1
ATOM 932 C C . SER A 1 120 ? -8.297 -18.781 8.18 1 78.75 120 SER A C 1
ATOM 934 O O . SER A 1 120 ? -8.555 -19.984 8.125 1 78.75 120 SER A O 1
ATOM 936 N N . ARG A 1 121 ? -7.141 -18.344 8.273 1 76.81 121 ARG A N 1
ATOM 937 C CA . ARG A 1 121 ? -6.023 -19.266 8.469 1 76.81 121 ARG A CA 1
ATOM 938 C C . ARG A 1 121 ? -6.023 -19.844 9.883 1 76.81 121 ARG A C 1
ATOM 940 O O . ARG A 1 121 ? -5.398 -20.875 10.141 1 76.81 121 ARG A O 1
ATOM 947 N N . LYS A 1 122 ? -6.652 -19.156 10.766 1 70.12 122 LYS A N 1
ATOM 948 C CA . LYS A 1 122 ? -6.684 -19.609 12.148 1 70.12 122 LYS A CA 1
ATOM 949 C C . LYS A 1 122 ? -7.656 -20.781 12.32 1 70.12 122 LYS A C 1
ATOM 951 O O . LYS A 1 122 ? -7.496 -21.594 13.227 1 70.12 122 LYS A O 1
ATOM 956 N N . LYS A 1 123 ? -8.648 -20.781 11.461 1 64.31 123 LYS A N 1
ATOM 957 C CA . LYS A 1 123 ? -9.602 -21.891 11.594 1 64.31 123 LYS A CA 1
ATOM 958 C C . LYS A 1 123 ? -9.117 -23.125 10.852 1 64.31 123 LYS A C 1
ATOM 960 O O . LYS A 1 123 ? -8.906 -23.094 9.641 1 64.31 123 LYS A O 1
ATOM 965 N N . LEU A 1 124 ? -8.609 -24 11.703 1 60.62 124 LEU A N 1
ATOM 966 C CA . LEU A 1 124 ? -7.922 -25.188 11.203 1 60.62 124 LEU A CA 1
ATOM 967 C C . LEU A 1 124 ? -8.828 -25.984 10.266 1 60.62 124 LEU A C 1
ATOM 969 O O . LEU A 1 124 ? -9.992 -26.234 10.578 1 60.62 124 LEU A O 1
ATOM 973 N N . LEU A 1 125 ? -8.406 -26.203 9.008 1 60.44 125 LEU A N 1
ATOM 974 C CA . LEU A 1 125 ? -9.047 -26.938 7.926 1 60.44 125 LEU A CA 1
ATOM 975 C C . LEU A 1 125 ? -9.492 -28.328 8.398 1 60.44 125 LEU A C 1
ATOM 977 O O . LEU A 1 125 ? -10.602 -28.75 8.086 1 60.44 125 LEU A O 1
ATOM 981 N N . THR A 1 126 ? -8.602 -28.984 9.148 1 55.59 126 THR A N 1
ATOM 982 C CA . THR A 1 126 ? -8.867 -30.375 9.523 1 55.59 126 THR A CA 1
ATOM 983 C C . THR A 1 126 ? -10.031 -30.453 10.516 1 55.59 126 THR A C 1
ATOM 985 O O . THR A 1 126 ? -10.727 -31.469 10.586 1 55.59 126 THR A O 1
ATOM 988 N N . GLN A 1 127 ? -10.109 -29.391 11.234 1 53.41 127 GLN A N 1
ATOM 989 C CA . GLN A 1 127 ? -11.227 -29.375 12.18 1 53.41 127 GLN A CA 1
ATOM 990 C C . GLN A 1 127 ? -12.547 -29.141 11.461 1 53.41 127 GLN A C 1
ATOM 992 O O . GLN A 1 127 ? -13.602 -29.594 11.922 1 53.41 127 GLN A O 1
ATOM 997 N N . GLN A 1 128 ? -12.367 -28.5 10.422 1 54.53 128 GLN A N 1
ATOM 998 C CA . GLN A 1 128 ? -13.602 -28.109 9.742 1 54.53 128 GLN A CA 1
ATOM 999 C C . GLN A 1 128 ? -13.984 -29.141 8.688 1 54.53 128 GLN A C 1
ATOM 1001 O O . GLN A 1 128 ? -15.164 -29.328 8.391 1 54.53 128 GLN A O 1
ATOM 1006 N N . MET A 1 129 ? -12.945 -29.797 8.148 1 55.88 129 MET A N 1
ATOM 1007 C CA . MET A 1 129 ? -13.227 -30.734 7.066 1 55.88 129 MET A CA 1
ATOM 1008 C C . MET A 1 129 ? -13.336 -32.156 7.594 1 55.88 129 MET A C 1
ATOM 1010 O O . MET A 1 129 ? -12.445 -32.625 8.297 1 55.88 129 MET A O 1
ATOM 1014 N N . SER A 1 130 ? -14.445 -32.688 7.953 1 56.03 130 SER A N 1
ATOM 1015 C CA . SER A 1 130 ? -14.68 -34.094 8.328 1 56.03 130 SER A CA 1
ATOM 1016 C C . SER A 1 130 ? -14.078 -35.031 7.305 1 56.03 130 SER A C 1
ATOM 1018 O O . SER A 1 130 ? -14.797 -35.688 6.539 1 56.03 130 SER A O 1
ATOM 1020 N N . ILE A 1 131 ? -12.969 -34.812 6.758 1 56.03 131 ILE A N 1
ATOM 1021 C CA . ILE A 1 131 ? -12.43 -35.75 5.801 1 56.03 131 ILE A CA 1
ATOM 1022 C C . ILE A 1 131 ? -11.992 -37.031 6.535 1 56.03 131 ILE A C 1
ATOM 1024 O O . ILE A 1 131 ? -11.195 -36.969 7.473 1 56.03 131 ILE A O 1
ATOM 1028 N N . PRO A 1 132 ? -12.703 -38.062 6.355 1 54.75 132 PRO A N 1
ATOM 1029 C CA . PRO A 1 132 ? -12.148 -39.281 6.969 1 54.75 132 PRO A CA 1
ATOM 1030 C C . PRO A 1 132 ? -10.656 -39.438 6.691 1 54.75 132 PRO A C 1
ATOM 1032 O O . PRO A 1 132 ? -10.227 -39.344 5.543 1 54.75 132 PRO A O 1
ATOM 1035 N N . ALA A 1 133 ? -9.789 -39.094 7.594 1 53.19 133 ALA A N 1
ATOM 1036 C CA . ALA A 1 133 ? -8.336 -39.219 7.512 1 53.19 133 ALA A CA 1
ATOM 1037 C C . ALA A 1 133 ? -7.93 -40.375 6.629 1 53.19 133 ALA A C 1
ATOM 1039 O O . ALA A 1 133 ? -6.898 -40.344 5.957 1 53.19 133 ALA A O 1
ATOM 1040 N N . SER A 1 134 ? -8.781 -41.375 6.52 1 60.97 134 SER A N 1
ATOM 1041 C CA . SER A 1 134 ? -8.359 -42.594 5.855 1 60.97 134 SER A CA 1
ATOM 1042 C C . SER A 1 134 ? -8.531 -42.5 4.344 1 60.97 134 SER A C 1
ATOM 1044 O O . SER A 1 134 ? -7.922 -43.25 3.594 1 60.97 134 SER A O 1
ATOM 1046 N N . ALA A 1 135 ? -9.109 -41.312 3.869 1 77.31 135 ALA A N 1
ATOM 1047 C CA . ALA A 1 135 ? -9.469 -41.344 2.455 1 77.31 135 ALA A CA 1
ATOM 1048 C C . ALA A 1 135 ? -8.484 -40.531 1.619 1 77.31 135 ALA A C 1
ATOM 1050 O O . ALA A 1 135 ? -8.336 -40.781 0.419 1 77.31 135 ALA A O 1
ATOM 1051 N N . ILE A 1 136 ? -7.656 -39.75 2.225 1 88.94 136 ILE A N 1
ATOM 1052 C CA . ILE A 1 136 ? -6.738 -38.906 1.462 1 88.94 136 ILE A CA 1
ATOM 1053 C C . ILE A 1 136 ? -5.301 -39.219 1.868 1 88.94 136 ILE A C 1
ATOM 1055 O O . ILE A 1 136 ? -5.008 -39.438 3.051 1 88.94 136 ILE A O 1
ATOM 1059 N N . HIS A 1 137 ? -4.488 -39.406 0.895 1 93.44 137 HIS A N 1
ATOM 1060 C CA . HIS A 1 137 ? -3.072 -39.656 1.139 1 93.44 137 HIS A CA 1
ATOM 1061 C C . HIS A 1 137 ? -2.477 -38.625 2.082 1 93.44 137 HIS A C 1
ATOM 1063 O O . HIS A 1 137 ? -2.709 -37.438 1.918 1 93.44 137 HIS A O 1
ATOM 1069 N N . PRO A 1 138 ? -1.763 -39 3.068 1 92.81 138 PRO A N 1
ATOM 1070 C CA . PRO A 1 138 ? -1.221 -38.094 4.074 1 92.81 138 PRO A CA 1
ATOM 1071 C C . PRO A 1 138 ? -0.385 -36.969 3.461 1 92.81 138 PRO A C 1
ATOM 1073 O O . PRO A 1 138 ? -0.424 -35.812 3.941 1 92.81 138 PRO A O 1
ATOM 1076 N N . ALA A 1 139 ? 0.385 -37.281 2.443 1 96.06 139 ALA A N 1
ATOM 1077 C CA . ALA A 1 139 ? 1.198 -36.25 1.795 1 96.06 139 ALA A CA 1
ATOM 1078 C C . ALA A 1 139 ? 0.323 -35.156 1.176 1 96.06 139 ALA A C 1
ATOM 1080 O O . ALA A 1 139 ? 0.709 -34 1.138 1 96.06 139 ALA A O 1
ATOM 1081 N N . VAL A 1 140 ? -0.817 -35.594 0.688 1 96.19 140 VAL A N 1
ATOM 1082 C CA . VAL A 1 140 ? -1.754 -34.625 0.096 1 96.19 140 VAL A CA 1
ATOM 1083 C C . VAL A 1 140 ? -2.361 -33.75 1.188 1 96.19 140 VAL A C 1
ATOM 1085 O O . VAL A 1 140 ? -2.516 -32.531 1.009 1 96.19 140 VAL A O 1
ATOM 1088 N N . VAL A 1 141 ? -2.646 -34.344 2.281 1 92.12 141 VAL A N 1
ATOM 1089 C CA . VAL A 1 141 ? -3.191 -33.594 3.414 1 92.12 141 VAL A CA 1
ATOM 1090 C C . VAL A 1 141 ? -2.176 -32.531 3.885 1 92.12 141 VAL A C 1
ATOM 1092 O O . VAL A 1 141 ? -2.523 -31.375 4.094 1 92.12 141 VAL A O 1
ATOM 1095 N N . ARG A 1 142 ? -0.969 -32.969 3.99 1 94.19 142 ARG A N 1
ATOM 1096 C CA . ARG A 1 142 ? 0.092 -32.062 4.414 1 94.19 142 ARG A CA 1
ATOM 1097 C C . ARG A 1 142 ? 0.246 -30.891 3.43 1 94.19 142 ARG A C 1
ATOM 1099 O O . ARG A 1 142 ? 0.412 -29.75 3.838 1 94.19 142 ARG A O 1
ATOM 1106 N N . LEU A 1 143 ? 0.196 -31.219 2.188 1 96.31 143 LEU A N 1
ATOM 1107 C CA . LEU A 1 143 ? 0.321 -30.188 1.161 1 96.31 143 LEU A CA 1
ATOM 1108 C C . LEU A 1 143 ? -0.827 -29.188 1.251 1 96.31 143 LEU A C 1
ATOM 1110 O O . LEU A 1 143 ? -0.61 -27.969 1.162 1 96.31 143 LEU A O 1
ATOM 1114 N N . GLY A 1 144 ? -2.012 -29.703 1.396 1 93.38 144 GLY A N 1
ATOM 1115 C CA . GLY A 1 144 ? -3.168 -28.844 1.548 1 93.38 144 GLY A CA 1
ATOM 1116 C C . GLY A 1 144 ? -3.027 -27.859 2.695 1 93.38 144 GLY A C 1
ATOM 1117 O O . GLY A 1 144 ? -3.369 -26.688 2.559 1 93.38 144 GLY A O 1
ATOM 1118 N N . LEU A 1 145 ? -2.506 -28.344 3.74 1 90.88 145 LEU A N 1
ATOM 1119 C CA . LEU A 1 145 ? -2.299 -27.484 4.902 1 90.88 145 LEU A CA 1
ATOM 1120 C C . LEU A 1 145 ? -1.25 -26.422 4.613 1 90.88 145 LEU A C 1
ATOM 1122 O O . LEU A 1 145 ? -1.405 -25.266 5.02 1 90.88 145 LEU A O 1
ATOM 1126 N N . GLN A 1 146 ? -0.261 -26.812 3.902 1 94.5 146 GLN A N 1
ATOM 1127 C CA . GLN A 1 146 ? 0.788 -25.859 3.545 1 94.5 146 GLN A CA 1
ATOM 1128 C C . GLN A 1 146 ? 0.256 -24.781 2.607 1 94.5 146 GLN A C 1
ATOM 1130 O O . GLN A 1 146 ? 0.653 -23.609 2.703 1 94.5 146 GLN A O 1
ATOM 1135 N N . TYR A 1 147 ? -0.656 -25.172 1.741 1 93.69 147 TYR A N 1
ATOM 1136 C CA . TYR A 1 147 ? -1.306 -24.219 0.865 1 93.69 147 TYR A CA 1
ATOM 1137 C C . TYR A 1 147 ? -2.164 -23.234 1.667 1 93.69 147 TYR A C 1
ATOM 1139 O O . TYR A 1 147 ? -2.072 -22.031 1.485 1 93.69 147 TYR A O 1
ATOM 1147 N N . SER A 1 148 ? -2.893 -23.75 2.562 1 89.75 148 SER A N 1
ATOM 1148 C CA . SER A 1 148 ? -3.857 -22.969 3.326 1 89.75 148 SER A CA 1
ATOM 1149 C C . SER A 1 148 ? -3.158 -22 4.273 1 89.75 148 SER A C 1
ATOM 1151 O O . SER A 1 148 ? -3.635 -20.875 4.484 1 89.75 148 SER A O 1
ATOM 1153 N N . GLN A 1 149 ? -2.01 -22.453 4.762 1 88.44 149 GLN A N 1
ATOM 1154 C CA . GLN A 1 149 ? -1.28 -21.641 5.727 1 88.44 149 GLN A CA 1
ATOM 1155 C C . GLN A 1 149 ? -0.371 -20.641 5.02 1 88.44 149 GLN A C 1
ATOM 1157 O O . GLN A 1 149 ? 0.146 -19.703 5.648 1 88.44 149 GLN A O 1
ATOM 1162 N N . GLY A 1 150 ? -0.167 -20.844 3.83 1 88.81 150 GLY A N 1
ATOM 1163 C CA . GLY A 1 150 ? 0.644 -19.906 3.07 1 88.81 150 GLY A CA 1
ATOM 1164 C C . GLY A 1 150 ? 2.131 -20.188 3.164 1 88.81 150 GLY A C 1
ATOM 1165 O O . GLY A 1 150 ? 2.953 -19.344 2.814 1 88.81 150 GLY A O 1
ATOM 1166 N N . THR A 1 151 ? 2.471 -21.281 3.693 1 90.88 151 THR A N 1
ATOM 1167 C CA . THR A 1 151 ? 3.877 -21.672 3.732 1 90.88 151 THR A CA 1
ATOM 1168 C C . THR A 1 151 ? 4.422 -21.875 2.32 1 90.88 151 THR A C 1
ATOM 1170 O O . THR A 1 151 ? 5.574 -21.531 2.041 1 90.88 151 THR A O 1
ATOM 1173 N N . ILE A 1 152 ? 3.654 -22.484 1.487 1 94.25 152 ILE A N 1
ATOM 1174 C CA . ILE A 1 152 ? 3.938 -22.547 0.058 1 94.25 152 ILE A CA 1
ATOM 1175 C C . ILE A 1 152 ? 2.998 -21.609 -0.696 1 94.25 152 ILE A C 1
ATOM 1177 O O . ILE A 1 152 ? 1.782 -21.828 -0.714 1 94.25 152 ILE A O 1
ATOM 1181 N N . ASN A 1 153 ? 3.523 -20.625 -1.298 1 91.88 153 ASN A N 1
ATOM 1182 C CA . ASN A 1 153 ? 2.631 -19.562 -1.767 1 91.88 153 ASN A CA 1
ATOM 1183 C C . ASN A 1 153 ? 2.816 -19.297 -3.258 1 91.88 153 ASN A C 1
ATOM 1185 O O . ASN A 1 153 ? 1.838 -19.203 -4 1 91.88 153 ASN A O 1
ATOM 1189 N N . GLY A 1 154 ? 3.924 -19.109 -3.844 1 93.62 154 GLY A N 1
ATOM 1190 C CA . GLY A 1 154 ? 4.164 -18.766 -5.238 1 93.62 154 GLY A CA 1
ATOM 1191 C C . GLY A 1 154 ? 3.648 -19.828 -6.199 1 93.62 154 GLY A C 1
ATOM 1192 O O . GLY A 1 154 ? 3.566 -21 -5.852 1 93.62 154 GLY A O 1
ATOM 1193 N N . SER A 1 155 ? 3.195 -19.375 -7.383 1 96.12 155 SER A N 1
ATOM 1194 C CA . SER A 1 155 ? 2.627 -20.297 -8.367 1 96.12 155 SER A CA 1
ATOM 1195 C C . SER A 1 155 ? 3.607 -21.406 -8.703 1 96.12 155 SER A C 1
ATOM 1197 O O . SER A 1 155 ? 3.232 -22.594 -8.742 1 96.12 155 SER A O 1
ATOM 1199 N N . ASN A 1 156 ? 4.844 -21.109 -8.953 1 97.69 156 ASN A N 1
ATOM 1200 C CA . ASN A 1 156 ? 5.852 -22.141 -9.227 1 97.69 156 ASN A CA 1
ATOM 1201 C C . ASN A 1 156 ? 6.051 -23.062 -8.031 1 97.69 156 ASN A C 1
ATOM 1203 O O . ASN A 1 156 ? 6.066 -24.281 -8.188 1 97.69 156 ASN A O 1
ATOM 1207 N N . ALA A 1 157 ? 6.223 -22.469 -6.887 1 97.62 157 ALA A N 1
ATOM 1208 C CA . ALA A 1 157 ? 6.438 -23.25 -5.68 1 97.62 157 ALA A CA 1
ATOM 1209 C C . ALA A 1 157 ? 5.27 -24.203 -5.43 1 97.62 157 ALA A C 1
ATOM 1211 O O . ALA A 1 157 ? 5.469 -25.375 -5.09 1 97.62 157 ALA A O 1
ATOM 1212 N N . ARG A 1 158 ? 4.086 -23.75 -5.566 1 97.94 158 ARG A N 1
ATOM 1213 C CA . ARG A 1 158 ? 2.9 -24.562 -5.352 1 97.94 158 ARG A CA 1
ATOM 1214 C C . ARG A 1 158 ? 2.832 -25.703 -6.367 1 97.94 158 ARG A C 1
ATOM 1216 O O . ARG A 1 158 ? 2.514 -26.844 -6.012 1 97.94 158 ARG A O 1
ATOM 1223 N N . CYS A 1 159 ? 3.137 -25.391 -7.586 1 98.62 159 CYS A N 1
ATOM 1224 C CA . CYS A 1 159 ? 3.07 -26.406 -8.625 1 98.62 159 CYS A CA 1
ATOM 1225 C C . CYS A 1 159 ? 4.141 -27.469 -8.414 1 98.62 159 CYS A C 1
ATOM 1227 O O . CYS A 1 159 ? 3.871 -28.672 -8.547 1 98.62 159 CYS A O 1
ATOM 1229 N N . ILE A 1 160 ? 5.324 -27.062 -8.117 1 98.62 160 ILE A N 1
ATOM 1230 C CA . ILE A 1 160 ? 6.414 -27.984 -7.867 1 98.62 160 ILE A CA 1
ATOM 1231 C C . ILE A 1 160 ? 6.055 -28.906 -6.703 1 98.62 160 ILE A C 1
ATOM 1233 O O . ILE A 1 160 ? 6.23 -30.125 -6.785 1 98.62 160 ILE A O 1
ATOM 1237 N N . ALA A 1 161 ? 5.527 -28.297 -5.66 1 98.69 161 ALA A N 1
ATOM 1238 C CA . ALA A 1 161 ? 5.113 -29.094 -4.508 1 98.69 161 ALA A CA 1
ATOM 1239 C C . ALA A 1 161 ? 4.023 -30.094 -4.887 1 98.69 161 ALA A C 1
ATOM 1241 O O . ALA A 1 161 ? 4.055 -31.25 -4.453 1 98.69 161 ALA A O 1
ATOM 1242 N N . LEU A 1 162 ? 3.084 -29.703 -5.645 1 98.75 162 LEU A N 1
ATOM 1243 C CA . LEU A 1 162 ? 2.012 -30.562 -6.125 1 98.75 162 LEU A CA 1
ATOM 1244 C C . LEU A 1 162 ? 2.576 -31.75 -6.891 1 98.75 162 LEU A C 1
ATOM 1246 O O . LEU A 1 162 ? 2.211 -32.906 -6.617 1 98.75 162 LEU A O 1
ATOM 1250 N N . LEU A 1 163 ? 3.465 -31.484 -7.809 1 98.62 163 LEU A N 1
ATOM 1251 C CA . LEU A 1 163 ? 4.07 -32.531 -8.641 1 98.62 163 LEU A CA 1
ATOM 1252 C C . LEU A 1 163 ? 4.836 -33.531 -7.777 1 98.62 163 LEU A C 1
ATOM 1254 O O . LEU A 1 163 ? 4.719 -34.75 -7.973 1 98.62 163 LEU A O 1
ATOM 1258 N N . ARG A 1 164 ? 5.512 -33 -6.863 1 98.5 164 ARG A N 1
ATOM 1259 C CA . ARG A 1 164 ? 6.32 -33.875 -6.012 1 98.5 164 ARG A CA 1
ATOM 1260 C C . ARG A 1 164 ? 5.441 -34.75 -5.117 1 98.5 164 ARG A C 1
ATOM 1262 O O . ARG A 1 164 ? 5.754 -35.906 -4.875 1 98.5 164 ARG A O 1
ATOM 1269 N N . VAL A 1 165 ? 4.414 -34.219 -4.621 1 98.56 165 VAL A N 1
ATOM 1270 C CA . VAL A 1 165 ? 3.486 -34.969 -3.793 1 98.56 165 VAL A CA 1
ATOM 1271 C C . VAL A 1 165 ? 2.791 -36.031 -4.641 1 98.56 165 VAL A C 1
ATOM 1273 O O . VAL A 1 165 ? 2.615 -37.188 -4.199 1 98.56 165 VAL A O 1
ATOM 1276 N N . PHE A 1 166 ? 2.355 -35.719 -5.855 1 98.56 166 PHE A N 1
ATOM 1277 C CA . PHE A 1 166 ? 1.712 -36.688 -6.723 1 98.56 166 PHE A CA 1
ATOM 1278 C C . PHE A 1 166 ? 2.693 -37.781 -7.129 1 98.56 166 PHE A C 1
ATOM 1280 O O . PHE A 1 166 ? 2.303 -38.938 -7.305 1 98.56 166 PHE A O 1
ATOM 1287 N N . LYS A 1 167 ? 3.961 -37.406 -7.301 1 98.31 167 LYS A N 1
ATOM 1288 C CA . LYS A 1 167 ? 4.988 -38.406 -7.527 1 98.31 167 LYS A CA 1
ATOM 1289 C C . LYS A 1 167 ? 5.02 -39.438 -6.391 1 98.31 167 LYS A C 1
ATOM 1291 O O . LYS A 1 167 ? 5.105 -40.625 -6.633 1 98.31 167 LYS A O 1
ATOM 1296 N N . GLN A 1 168 ? 4.895 -38.906 -5.18 1 98.12 168 GLN A N 1
ATOM 1297 C CA . GLN A 1 168 ? 4.855 -39.781 -4.004 1 98.12 168 GLN A CA 1
ATOM 1298 C C . GLN A 1 168 ? 3.59 -40.625 -3.994 1 98.12 168 GLN A C 1
ATOM 1300 O O . GLN A 1 168 ? 3.641 -41.844 -3.682 1 98.12 168 GLN A O 1
ATOM 1305 N N . VAL A 1 169 ? 2.488 -40 -4.266 1 97.62 169 VAL A N 1
ATOM 1306 C CA . VAL A 1 169 ? 1.208 -40.719 -4.301 1 97.62 169 VAL A CA 1
ATOM 1307 C C . VAL A 1 169 ? 1.273 -41.844 -5.301 1 97.62 169 VAL A C 1
ATOM 1309 O O . VAL A 1 169 ? 0.815 -42.969 -5.016 1 97.62 169 VAL A O 1
ATOM 1312 N N . ILE A 1 170 ? 1.849 -41.625 -6.453 1 98 170 ILE A N 1
ATOM 1313 C CA . ILE A 1 170 ? 1.979 -42.656 -7.496 1 98 170 ILE A CA 1
ATOM 1314 C C . ILE A 1 170 ? 2.906 -43.781 -7.02 1 98 170 ILE A C 1
ATOM 1316 O O . ILE A 1 170 ? 2.641 -44.938 -7.258 1 98 170 ILE A O 1
ATOM 1320 N N . GLY A 1 171 ? 3.945 -43.375 -6.383 1 97.38 171 GLY A N 1
ATOM 1321 C CA . GLY A 1 171 ? 4.852 -44.375 -5.828 1 97.38 171 GLY A CA 1
ATOM 1322 C C . GLY A 1 171 ? 4.184 -45.281 -4.824 1 97.38 171 GLY A C 1
ATOM 1323 O O . GLY A 1 171 ? 4.457 -46.5 -4.801 1 97.38 171 GLY A O 1
ATOM 1324 N N . ASP A 1 172 ? 3.258 -44.781 -4.039 1 96.62 172 ASP A N 1
ATOM 1325 C CA . ASP A 1 172 ? 2.596 -45.531 -2.979 1 96.62 172 ASP A CA 1
ATOM 1326 C C . ASP A 1 172 ? 1.342 -46.25 -3.502 1 96.62 172 ASP A C 1
ATOM 1328 O O . ASP A 1 172 ? 0.732 -47.062 -2.795 1 96.62 172 ASP A O 1
ATOM 1332 N N . TYR A 1 173 ? 1.035 -45.969 -4.664 1 95.81 173 TYR A N 1
ATOM 1333 C CA . TYR A 1 173 ? -0.193 -46.5 -5.262 1 95.81 173 TYR A CA 1
ATOM 1334 C C . TYR A 1 173 ? -0.073 -47.969 -5.574 1 95.81 173 TYR A C 1
ATOM 1336 O O . TYR A 1 173 ? 1.003 -48.469 -5.941 1 95.81 173 TYR A O 1
ATOM 1344 N N . THR A 1 174 ? -1.197 -48.719 -5.312 1 95 174 THR A N 1
ATOM 1345 C CA . THR A 1 174 ? -1.347 -50.094 -5.73 1 95 174 THR A CA 1
ATOM 1346 C C . THR A 1 174 ? -2.67 -50.312 -6.457 1 95 174 THR A C 1
ATOM 1348 O O . THR A 1 174 ? -3.721 -49.875 -5.984 1 95 174 THR A O 1
ATOM 1351 N N . THR A 1 175 ? -2.535 -50.906 -7.559 1 93.5 175 THR A N 1
ATOM 1352 C CA . THR A 1 175 ? -3.742 -51.156 -8.336 1 93.5 175 THR A CA 1
ATOM 1353 C C . THR A 1 175 ? -4.609 -52.219 -7.664 1 93.5 175 THR A C 1
ATOM 1355 O O . THR A 1 175 ? -4.148 -53.344 -7.391 1 93.5 175 THR A O 1
ATOM 1358 N N . PRO A 1 176 ? -5.836 -51.781 -7.367 1 91.31 176 PRO A N 1
ATOM 1359 C CA . PRO A 1 176 ? -6.73 -52.812 -6.809 1 91.31 176 PRO A CA 1
ATOM 1360 C C . PRO A 1 176 ? -6.938 -54 -7.754 1 91.31 176 PRO A C 1
ATOM 1362 O O . PRO A 1 176 ? -6.777 -53.844 -8.969 1 91.31 176 PRO A O 1
ATOM 1365 N N . ALA A 1 177 ? -7.512 -55.094 -7.047 1 86 177 ALA A N 1
ATOM 1366 C CA . ALA A 1 177 ? -7.77 -56.312 -7.805 1 86 177 ALA A CA 1
ATOM 1367 C C . ALA A 1 177 ? -8.859 -56.094 -8.852 1 86 177 ALA A C 1
ATOM 1369 O O . ALA A 1 177 ? -9.859 -55.438 -8.578 1 86 177 ALA A O 1
ATOM 1370 N N . ASN A 1 178 ? -8.734 -56.219 -10.094 1 88.75 178 ASN A N 1
ATOM 1371 C CA . ASN A 1 178 ? -9.703 -56.219 -11.188 1 88.75 178 ASN A CA 1
ATOM 1372 C C . ASN A 1 178 ? -9.844 -54.812 -11.797 1 88.75 178 ASN A C 1
ATOM 1374 O O . ASN A 1 178 ? -10.859 -54.5 -12.414 1 88.75 178 ASN A O 1
ATOM 1378 N N . GLU A 1 179 ? -9.016 -54 -11.328 1 89 179 GLU A N 1
ATOM 1379 C CA . GLU A 1 179 ? -9.055 -52.656 -11.914 1 89 179 GLU A CA 1
ATOM 1380 C C . GLU A 1 179 ? -7.852 -52.406 -12.828 1 89 179 GLU A C 1
ATOM 1382 O O . GLU A 1 179 ? -6.855 -53.156 -12.75 1 89 179 GLU A O 1
ATOM 1387 N N . GLU A 1 180 ? -8.109 -51.562 -13.734 1 92.06 180 GLU A N 1
ATOM 1388 C CA . GLU A 1 180 ? -7.012 -51.062 -14.562 1 92.06 180 GLU A CA 1
ATOM 1389 C C . GLU A 1 180 ? -6.328 -49.875 -13.922 1 92.06 180 GLU A C 1
ATOM 1391 O O . GLU A 1 180 ? -6.996 -48.969 -13.414 1 92.06 180 GLU A O 1
ATOM 1396 N N . LEU A 1 181 ? -5.02 -49.875 -13.961 1 93.81 181 LEU A N 1
ATOM 1397 C CA . LEU A 1 181 ? -4.227 -48.844 -13.305 1 93.81 181 LEU A CA 1
ATOM 1398 C C . LEU A 1 181 ? -4.629 -47.438 -13.797 1 93.81 181 LEU A C 1
ATOM 1400 O O . LEU A 1 181 ? -4.863 -46.562 -12.992 1 93.81 181 LEU A O 1
ATOM 1404 N N . SER A 1 182 ? -4.723 -47.25 -15.102 1 94.25 182 SER A N 1
ATOM 1405 C CA . SER A 1 182 ? -4.988 -45.938 -15.695 1 94.25 182 SER A CA 1
ATOM 1406 C C . SER A 1 182 ? -6.316 -45.375 -15.211 1 94.25 182 SER A C 1
ATOM 1408 O O . SER A 1 182 ? -6.387 -44.188 -14.805 1 94.25 182 SER A O 1
ATOM 1410 N N . ARG A 1 183 ? -7.309 -46.125 -15.203 1 93.38 183 ARG A N 1
ATOM 1411 C CA . ARG A 1 183 ? -8.641 -45.688 -14.797 1 93.38 183 ARG A CA 1
ATOM 1412 C C . ARG A 1 183 ? -8.703 -45.438 -13.289 1 93.38 183 ARG A C 1
ATOM 1414 O O . ARG A 1 183 ? -9.195 -44.406 -12.844 1 93.38 183 ARG A O 1
ATOM 1421 N N . ASP A 1 184 ? -8.195 -46.375 -12.57 1 94.69 184 ASP A N 1
ATOM 1422 C CA . ASP A 1 184 ? -8.312 -46.281 -11.117 1 94.69 184 ASP A CA 1
ATOM 1423 C C . ASP A 1 184 ? -7.461 -45.156 -10.57 1 94.69 184 ASP A C 1
ATOM 1425 O O . ASP A 1 184 ? -7.871 -44.469 -9.633 1 94.69 184 ASP A O 1
ATOM 1429 N N . LEU A 1 185 ? -6.262 -45 -11.078 1 95.75 185 LEU A N 1
ATOM 1430 C CA . LEU A 1 185 ? -5.367 -43.969 -10.586 1 95.75 185 LEU A CA 1
ATOM 1431 C C . LEU A 1 185 ? -5.953 -42.562 -10.836 1 95.75 185 LEU A C 1
ATOM 1433 O O . LEU A 1 185 ? -5.898 -41.688 -9.969 1 95.75 185 LEU A O 1
ATOM 1437 N N . VAL A 1 186 ? -6.543 -42.312 -11.961 1 96 186 VAL A N 1
ATOM 1438 C CA . VAL A 1 186 ? -7.191 -41.031 -12.266 1 96 186 VAL A CA 1
ATOM 1439 C C . VAL A 1 186 ? -8.328 -40.781 -11.273 1 96 186 VAL A C 1
ATOM 1441 O O . VAL A 1 186 ? -8.484 -39.656 -10.766 1 96 186 VAL A O 1
ATOM 1444 N N . ASN A 1 187 ? -9.055 -41.781 -11.008 1 93.81 187 ASN A N 1
ATOM 1445 C CA . ASN A 1 187 ? -10.18 -41.688 -10.094 1 93.81 187 ASN A CA 1
ATOM 1446 C C . ASN A 1 187 ? -9.711 -41.406 -8.664 1 93.81 187 ASN A C 1
ATOM 1448 O O . ASN A 1 187 ? -10.391 -40.688 -7.914 1 93.81 187 ASN A O 1
ATOM 1452 N N . LYS A 1 188 ? -8.648 -41.969 -8.359 1 92.88 188 LYS A N 1
ATOM 1453 C CA . LYS A 1 188 ? -8.102 -41.812 -7.023 1 92.88 188 LYS A CA 1
ATOM 1454 C C . LYS A 1 188 ? -7.582 -40.375 -6.836 1 92.88 188 LYS A C 1
ATOM 1456 O O . LYS A 1 188 ? -7.578 -39.844 -5.719 1 92.88 188 LYS A O 1
ATOM 1461 N N . LEU A 1 189 ? -7.176 -39.75 -7.906 1 95.69 189 LEU A N 1
ATOM 1462 C CA . LEU A 1 189 ? -6.602 -38.406 -7.824 1 95.69 189 LEU A CA 1
ATOM 1463 C C . LEU A 1 189 ? -7.691 -37.375 -7.695 1 95.69 189 LEU A C 1
ATOM 1465 O O . LEU A 1 189 ? -7.441 -36.281 -7.195 1 95.69 189 LEU A O 1
ATOM 1469 N N . LYS A 1 190 ? -8.875 -37.656 -8.07 1 94.31 190 LYS A N 1
ATOM 1470 C CA . LYS A 1 190 ? -9.969 -36.688 -8.117 1 94.31 190 LYS A CA 1
ATOM 1471 C C . LYS A 1 190 ? -10.25 -36.094 -6.73 1 94.31 190 LYS A C 1
ATOM 1473 O O . LYS A 1 190 ? -10.242 -34.875 -6.547 1 94.31 190 LYS A O 1
ATOM 1478 N N . PRO A 1 191 ? -10.438 -36.969 -5.727 1 92.44 191 PRO A N 1
ATOM 1479 C CA . PRO A 1 191 ? -10.68 -36.406 -4.391 1 92.44 191 PRO A CA 1
ATOM 1480 C C . PRO A 1 191 ? -9.469 -35.656 -3.84 1 92.44 191 PRO A C 1
ATOM 1482 O O . PRO A 1 191 ? -9.633 -34.688 -3.062 1 92.44 191 PRO A O 1
ATOM 1485 N N . TYR A 1 192 ? -8.258 -36.094 -4.246 1 94.75 192 TYR A N 1
ATOM 1486 C CA . TYR A 1 192 ? -7.055 -35.406 -3.811 1 94.75 192 TYR A CA 1
ATOM 1487 C C . TYR A 1 192 ? -7.02 -33.969 -4.359 1 94.75 192 TYR A C 1
ATOM 1489 O O . TYR A 1 192 ? -6.758 -33.031 -3.625 1 94.75 192 TYR A O 1
ATOM 1497 N N . ILE A 1 193 ? -7.363 -33.875 -5.59 1 96.19 193 ILE A N 1
ATOM 1498 C CA . ILE A 1 193 ? -7.367 -32.562 -6.266 1 96.19 193 ILE A CA 1
ATOM 1499 C C . ILE A 1 193 ? -8.461 -31.688 -5.672 1 96.19 193 ILE A C 1
ATOM 1501 O O . ILE A 1 193 ? -8.234 -30.5 -5.426 1 96.19 193 ILE A O 1
ATOM 1505 N N . SER A 1 194 ? -9.586 -32.219 -5.438 1 92.5 194 SER A N 1
ATOM 1506 C CA . SER A 1 194 ? -10.688 -31.469 -4.844 1 92.5 194 SER A CA 1
ATOM 1507 C C . SER A 1 194 ? -10.328 -30.953 -3.453 1 92.5 194 SER A C 1
ATOM 1509 O O . SER A 1 194 ? -10.641 -29.812 -3.107 1 92.5 194 SER A O 1
ATOM 1511 N N . PHE A 1 195 ? -9.703 -31.781 -2.725 1 91.25 195 PHE A N 1
ATOM 1512 C CA . PHE A 1 195 ? -9.266 -31.391 -1.388 1 91.25 195 PHE A CA 1
ATOM 1513 C C . PHE A 1 195 ? -8.305 -30.219 -1.453 1 91.25 195 PHE A C 1
ATOM 1515 O O . PHE A 1 195 ? -8.461 -29.234 -0.715 1 91.25 195 PHE A O 1
ATOM 1522 N N . LEU A 1 196 ? -7.34 -30.359 -2.287 1 94.19 196 LEU A N 1
ATOM 1523 C CA . LEU A 1 196 ? -6.359 -29.281 -2.426 1 94.19 196 LEU A CA 1
ATOM 1524 C C . LEU A 1 196 ? -7.027 -27.984 -2.865 1 94.19 196 LEU A C 1
ATOM 1526 O O . LEU A 1 196 ? -6.664 -26.906 -2.396 1 94.19 196 LEU A O 1
ATOM 1530 N N . ASN A 1 197 ? -8 -28.047 -3.725 1 93 197 ASN A N 1
ATOM 1531 C CA . ASN A 1 197 ? -8.719 -26.875 -4.211 1 93 197 ASN A CA 1
ATOM 1532 C C . ASN A 1 197 ? -9.523 -26.219 -3.098 1 93 197 ASN A C 1
ATOM 1534 O O . ASN A 1 197 ? -9.75 -25 -3.131 1 93 197 ASN A O 1
ATOM 1538 N N . GLN A 1 198 ? -9.922 -26.984 -2.176 1 87.19 198 GLN A N 1
ATOM 1539 C CA . GLN A 1 198 ? -10.656 -26.453 -1.038 1 87.19 198 GLN A CA 1
ATOM 1540 C C . GLN A 1 198 ? -9.719 -25.766 -0.051 1 87.19 198 GLN A C 1
ATOM 1542 O O . GLN A 1 198 ? -10.117 -24.812 0.637 1 87.19 198 GLN A O 1
ATOM 1547 N N . CYS A 1 199 ? -8.562 -26.344 -0.016 1 89.56 199 CYS A N 1
ATOM 1548 C CA . CYS A 1 199 ? -7.578 -25.719 0.855 1 89.56 199 CYS A CA 1
ATOM 1549 C C . CYS A 1 199 ? -7.188 -24.344 0.33 1 89.56 199 CYS A C 1
ATOM 1551 O O . CYS A 1 199 ? -7.066 -23.391 1.103 1 89.56 199 CYS A O 1
ATOM 1553 N N . ARG A 1 200 ? -6.988 -24.234 -0.857 1 91.81 200 ARG A N 1
ATOM 1554 C CA . ARG A 1 200 ? -6.695 -23 -1.598 1 91.81 200 ARG A CA 1
ATOM 1555 C C . ARG A 1 200 ? -6.961 -23.188 -3.088 1 91.81 200 ARG A C 1
ATOM 1557 O O . ARG A 1 200 ? -6.523 -24.172 -3.684 1 91.81 200 ARG A O 1
ATOM 1564 N N . PRO A 1 201 ? -7.602 -22.281 -3.658 1 92.5 201 PRO A N 1
ATOM 1565 C CA . PRO A 1 201 ? -7.887 -22.438 -5.086 1 92.5 201 PRO A CA 1
ATOM 1566 C C . PRO A 1 201 ? -6.629 -22.703 -5.914 1 92.5 201 PRO A C 1
ATOM 1568 O O . PRO A 1 201 ? -5.598 -22.062 -5.695 1 92.5 201 PRO A O 1
ATOM 1571 N N . LEU A 1 202 ? -6.777 -23.641 -6.836 1 95.69 202 LEU A N 1
ATOM 1572 C CA . LEU A 1 202 ? -5.645 -24.016 -7.672 1 95.69 202 LEU A CA 1
ATOM 1573 C C . LEU A 1 202 ? -5.305 -22.922 -8.664 1 95.69 202 LEU A C 1
ATOM 1575 O O . LEU A 1 202 ? -6.203 -22.281 -9.211 1 95.69 202 LEU A O 1
ATOM 1579 N N . SER A 1 203 ? -4.035 -22.734 -8.883 1 96.19 203 SER A N 1
ATOM 1580 C CA . SER A 1 203 ? -3.584 -21.781 -9.891 1 96.19 203 SER A CA 1
ATOM 1581 C C . SER A 1 203 ? -3.729 -22.359 -11.297 1 96.19 203 SER A C 1
ATOM 1583 O O . SER A 1 203 ? -3.967 -23.562 -11.461 1 96.19 203 SER A O 1
ATOM 1585 N N . ALA A 1 204 ? -3.598 -21.484 -12.312 1 95.12 204 ALA A N 1
ATOM 1586 C CA . ALA A 1 204 ? -3.637 -21.922 -13.703 1 95.12 204 ALA A CA 1
ATOM 1587 C C . ALA A 1 204 ? -2.523 -22.922 -13.992 1 95.12 204 ALA A C 1
ATOM 1589 O O . ALA A 1 204 ? -2.736 -23.906 -14.695 1 95.12 204 ALA A O 1
ATOM 1590 N N . SER A 1 205 ? -1.358 -22.688 -13.484 1 97.06 205 SER A N 1
ATOM 1591 C CA . SER A 1 205 ? -0.213 -23.578 -13.688 1 97.06 205 SER A CA 1
ATOM 1592 C C . SER A 1 205 ? -0.469 -24.953 -13.094 1 97.06 205 SER A C 1
ATOM 1594 O O . SER A 1 205 ? -0.184 -25.969 -13.734 1 97.06 205 SER A O 1
ATOM 1596 N N . MET A 1 206 ? -1.007 -24.984 -11.922 1 98 206 MET A N 1
ATOM 1597 C CA . MET A 1 206 ? -1.331 -26.25 -11.289 1 98 206 MET A CA 1
ATOM 1598 C C . MET A 1 206 ? -2.389 -27.016 -12.094 1 98 206 MET A C 1
ATOM 1600 O O . MET A 1 206 ? -2.305 -28.234 -12.25 1 98 206 MET A O 1
ATOM 1604 N N . GLY A 1 207 ? -3.402 -26.234 -12.562 1 97.56 207 GLY A N 1
ATOM 1605 C CA . GLY A 1 207 ? -4.395 -26.859 -13.422 1 97.56 207 GLY A CA 1
ATOM 1606 C C . GLY A 1 207 ? -3.793 -27.484 -14.664 1 97.56 207 GLY A C 1
ATOM 1607 O O . GLY A 1 207 ? -4.145 -28.609 -15.023 1 97.56 207 GLY A O 1
ATOM 1608 N N . ASN A 1 208 ? -2.906 -26.797 -15.289 1 96.81 208 ASN A N 1
ATOM 1609 C CA . ASN A 1 208 ? -2.229 -27.312 -16.469 1 96.81 208 ASN A CA 1
ATOM 1610 C C . ASN A 1 208 ? -1.392 -28.547 -16.141 1 96.81 208 ASN A C 1
ATOM 1612 O O . ASN A 1 208 ? -1.359 -29.5 -16.922 1 96.81 208 ASN A O 1
ATOM 1616 N N . ALA A 1 209 ? -0.727 -28.547 -15.055 1 98.12 209 ALA A N 1
ATOM 1617 C CA . ALA A 1 209 ? 0.089 -29.672 -14.633 1 98.12 209 ALA A CA 1
ATOM 1618 C C . ALA A 1 209 ? -0.777 -30.906 -14.352 1 98.12 209 ALA A C 1
ATOM 1620 O O . ALA A 1 209 ? -0.41 -32.031 -14.711 1 98.12 209 ALA A O 1
ATOM 1621 N N . ILE A 1 210 ? -1.91 -30.688 -13.742 1 98.19 210 ILE A N 1
ATOM 1622 C CA . ILE A 1 210 ? -2.836 -31.766 -13.438 1 98.19 210 ILE A CA 1
ATOM 1623 C C . ILE A 1 210 ? -3.389 -32.344 -14.734 1 98.19 210 ILE A C 1
ATOM 1625 O O . ILE A 1 210 ? -3.475 -33.562 -14.883 1 98.19 210 ILE A O 1
ATOM 1629 N N . LYS A 1 211 ? -3.791 -31.484 -15.617 1 96.56 211 LYS A N 1
ATOM 1630 C CA . LYS A 1 211 ? -4.27 -31.938 -16.922 1 96.56 211 LYS A CA 1
ATOM 1631 C C . LYS A 1 211 ? -3.219 -32.781 -17.625 1 96.56 211 LYS A C 1
ATOM 1633 O O . LYS A 1 211 ? -3.535 -33.844 -18.172 1 96.56 211 LYS A O 1
ATOM 1638 N N . PHE A 1 212 ? -2.014 -32.375 -17.609 1 97.25 212 PHE A N 1
ATOM 1639 C CA . PHE A 1 212 ? -0.895 -33.125 -18.188 1 97.25 212 PHE A CA 1
ATOM 1640 C C . PHE A 1 212 ? -0.765 -34.5 -17.531 1 97.25 212 PHE A C 1
ATOM 1642 O O . PHE A 1 212 ? -0.642 -35.5 -18.234 1 97.25 212 PHE A O 1
ATOM 1649 N N . LEU A 1 213 ? -0.79 -34.5 -16.219 1 97.75 213 LEU A N 1
ATOM 1650 C CA . LEU A 1 213 ? -0.604 -35.75 -15.5 1 97.75 213 LEU A CA 1
ATOM 1651 C C . LEU A 1 213 ? -1.736 -36.719 -15.805 1 97.75 213 LEU A C 1
ATOM 1653 O O . LEU A 1 213 ? -1.493 -37.906 -16.031 1 97.75 213 LEU A O 1
ATOM 1657 N N . LYS A 1 214 ? -2.961 -36.25 -15.789 1 97.38 214 LYS A N 1
ATOM 1658 C CA . LYS A 1 214 ? -4.105 -37.094 -16.109 1 97.38 214 LYS A CA 1
ATOM 1659 C C . LYS A 1 214 ? -3.977 -37.656 -17.516 1 97.38 214 LYS A C 1
ATOM 1661 O O . LYS A 1 214 ? -4.297 -38.844 -17.734 1 97.38 214 LYS A O 1
ATOM 1666 N N . LYS A 1 215 ? -3.541 -36.875 -18.422 1 96.5 215 LYS A N 1
ATOM 1667 C CA . LYS A 1 215 ? -3.328 -37.344 -19.781 1 96.5 215 LYS A CA 1
ATOM 1668 C C . LYS A 1 215 ? -2.258 -38.438 -19.844 1 96.5 215 LYS A C 1
ATOM 1670 O O . LYS A 1 215 ? -2.424 -39.438 -20.531 1 96.5 215 LYS A O 1
ATOM 1675 N N . GLU A 1 216 ? -1.132 -38.219 -19.125 1 97 216 GLU A N 1
ATOM 1676 C CA . GLU A 1 216 ? -0.058 -39.188 -19.062 1 97 216 GLU A CA 1
ATOM 1677 C C . GLU A 1 216 ? -0.55 -40.5 -18.484 1 97 216 GLU A C 1
ATOM 1679 O O . GLU A 1 216 ? -0.171 -41.594 -18.953 1 97 216 GLU A O 1
ATOM 1684 N N . ILE A 1 217 ? -1.383 -40.438 -17.469 1 97.06 217 ILE A N 1
ATOM 1685 C CA . ILE A 1 217 ? -1.913 -41.625 -16.844 1 97.06 217 ILE A CA 1
ATOM 1686 C C . ILE A 1 217 ? -2.844 -42.375 -17.812 1 97.06 217 ILE A C 1
ATOM 1688 O O . ILE A 1 217 ? -2.736 -43.594 -17.984 1 97.06 217 ILE A O 1
ATOM 1692 N N . SER A 1 218 ? -3.697 -41.625 -18.406 1 94.94 218 SER A N 1
ATOM 1693 C CA . SER A 1 218 ? -4.676 -42.219 -19.328 1 94.94 218 SER A CA 1
ATOM 1694 C C . SER A 1 218 ? -3.996 -42.812 -20.547 1 94.94 218 SER A C 1
ATOM 1696 O O . SER A 1 218 ? -4.531 -43.75 -21.172 1 94.94 218 SER A O 1
ATOM 1698 N N . GLY A 1 219 ? -2.863 -42.344 -20.875 1 92.88 219 GLY A N 1
ATOM 1699 C CA . GLY A 1 219 ? -2.148 -42.781 -22.062 1 92.88 219 GLY A CA 1
ATOM 1700 C C . GLY A 1 219 ? -1.276 -44 -21.812 1 92.88 219 GLY A C 1
ATOM 1701 O O . GLY A 1 219 ? -0.667 -44.531 -22.734 1 92.88 219 GLY A O 1
ATOM 1702 N N . LEU A 1 220 ? -1.234 -44.5 -20.578 1 93.12 220 LEU A N 1
ATOM 1703 C CA . LEU A 1 220 ? -0.433 -45.656 -20.25 1 93.12 220 LEU A CA 1
ATOM 1704 C C . LEU A 1 220 ? -0.991 -46.906 -20.938 1 93.12 220 LEU A C 1
ATOM 1706 O O . LEU A 1 220 ? -2.201 -47.156 -20.906 1 93.12 220 LEU A O 1
ATOM 1710 N N . PRO A 1 221 ? -0.121 -47.688 -21.547 1 89.81 221 PRO A N 1
ATOM 1711 C CA . PRO A 1 221 ? -0.591 -48.938 -22.125 1 89.81 221 PRO A CA 1
ATOM 1712 C C . PRO A 1 221 ? -1.099 -49.938 -21.062 1 89.81 221 PRO A C 1
ATOM 1714 O O . PRO A 1 221 ? -0.528 -50.031 -19.969 1 89.81 221 PRO A O 1
ATOM 1717 N N . ALA A 1 222 ? -2.168 -50.656 -21.406 1 84.44 222 ALA A N 1
ATOM 1718 C CA . ALA A 1 222 ? -2.785 -51.625 -20.5 1 84.44 222 ALA A CA 1
ATOM 1719 C C . ALA A 1 222 ? -1.84 -52.781 -20.203 1 84.44 222 ALA A C 1
ATOM 1721 O O . ALA A 1 222 ? -1.934 -53.406 -19.156 1 84.44 222 ALA A O 1
ATOM 1722 N N . SER A 1 223 ? -0.958 -53.062 -21.109 1 86.81 223 SER A N 1
ATOM 1723 C CA . SER A 1 223 ? -0.07 -54.219 -21.016 1 86.81 223 SER A CA 1
ATOM 1724 C C . SER A 1 223 ? 1.104 -53.938 -20.078 1 86.81 223 SER A C 1
ATOM 1726 O O . SER A 1 223 ? 1.814 -54.844 -19.672 1 86.81 223 SER A O 1
ATOM 1728 N N . ARG A 1 224 ? 1.235 -52.75 -19.656 1 87.5 224 ARG A N 1
ATOM 1729 C CA . ARG A 1 224 ? 2.396 -52.375 -18.859 1 87.5 224 ARG A CA 1
ATOM 1730 C C . ARG A 1 224 ? 2.252 -52.844 -17.422 1 87.5 224 ARG A C 1
ATOM 1732 O O . ARG A 1 224 ? 1.172 -52.75 -16.828 1 87.5 224 ARG A O 1
ATOM 1739 N N . ARG A 1 225 ? 3.412 -53.438 -16.922 1 92.62 225 ARG A N 1
ATOM 1740 C CA . ARG A 1 225 ? 3.432 -53.812 -15.516 1 92.62 225 ARG A CA 1
ATOM 1741 C C . ARG A 1 225 ? 3.309 -52.594 -14.617 1 92.62 225 ARG A C 1
ATOM 1743 O O . ARG A 1 225 ? 3.779 -51.5 -14.961 1 92.62 225 ARG A O 1
ATOM 1750 N N . GLU A 1 226 ? 2.727 -52.719 -13.5 1 94.5 226 GLU A N 1
ATOM 1751 C CA . GLU A 1 226 ? 2.443 -51.625 -12.578 1 94.5 226 GLU A CA 1
ATOM 1752 C C . GLU A 1 226 ? 3.719 -50.875 -12.211 1 94.5 226 GLU A C 1
ATOM 1754 O O . GLU A 1 226 ? 3.75 -49.656 -12.242 1 94.5 226 GLU A O 1
ATOM 1759 N N . GLU A 1 227 ? 4.766 -51.656 -11.898 1 95.5 227 GLU A N 1
ATOM 1760 C CA . GLU A 1 227 ? 6.012 -51.031 -11.477 1 95.5 227 GLU A CA 1
ATOM 1761 C C . GLU A 1 227 ? 6.609 -50.188 -12.602 1 95.5 227 GLU A C 1
ATOM 1763 O O . GLU A 1 227 ? 7.152 -49.094 -12.352 1 95.5 227 GLU A O 1
ATOM 1768 N N . GLU A 1 228 ? 6.531 -50.656 -13.758 1 96.12 228 GLU A N 1
ATOM 1769 C CA . GLU A 1 228 ? 7.039 -49.906 -14.906 1 96.12 228 GLU A CA 1
ATOM 1770 C C . GLU A 1 228 ? 6.184 -48.688 -15.195 1 96.12 228 GLU A C 1
ATOM 1772 O O . GLU A 1 228 ? 6.711 -47.625 -15.523 1 96.12 228 GLU A O 1
ATOM 1777 N N . ALA A 1 229 ? 4.895 -48.875 -15.062 1 96.69 229 ALA A N 1
ATOM 1778 C CA . ALA A 1 229 ? 3.967 -47.75 -15.273 1 96.69 229 ALA A CA 1
ATOM 1779 C C . ALA A 1 229 ? 4.219 -46.625 -14.273 1 96.69 229 ALA A C 1
ATOM 1781 O O . ALA A 1 229 ? 4.258 -45.469 -14.641 1 96.69 229 ALA A O 1
ATOM 1782 N N . LYS A 1 230 ? 4.383 -47 -13.078 1 97.25 230 LYS A N 1
ATOM 1783 C CA . LYS A 1 230 ? 4.656 -46.031 -12.031 1 97.25 230 LYS A CA 1
ATOM 1784 C C . LYS A 1 230 ? 5.961 -45.281 -12.297 1 97.25 230 LYS A C 1
ATOM 1786 O O . LYS A 1 230 ? 6.027 -44.062 -12.156 1 97.25 230 LYS A O 1
ATOM 1791 N N . ARG A 1 231 ? 6.977 -46 -12.672 1 97.19 231 ARG A N 1
ATOM 1792 C CA . ARG A 1 231 ? 8.266 -45.406 -12.984 1 97.19 231 ARG A CA 1
ATOM 1793 C C . ARG A 1 231 ? 8.148 -44.406 -14.148 1 97.19 231 ARG A C 1
ATOM 1795 O O . ARG A 1 231 ? 8.75 -43.344 -14.125 1 97.19 231 ARG A O 1
ATOM 1802 N N . ASP A 1 232 ? 7.418 -44.844 -15.102 1 96.94 232 ASP A N 1
ATOM 1803 C CA . ASP A 1 232 ? 7.219 -43.969 -16.266 1 96.94 232 ASP A CA 1
ATOM 1804 C C . ASP A 1 232 ? 6.504 -42.688 -15.883 1 96.94 232 ASP A C 1
ATOM 1806 O O . ASP A 1 232 ? 6.867 -41.594 -16.359 1 96.94 232 ASP A O 1
ATOM 1810 N N . LEU A 1 233 ? 5.523 -42.812 -15.07 1 98.06 233 LEU A N 1
ATOM 1811 C CA . LEU A 1 233 ? 4.773 -41.656 -14.633 1 98.06 233 LEU A CA 1
ATOM 1812 C C . LEU A 1 233 ? 5.648 -40.719 -13.789 1 98.06 233 LEU A C 1
ATOM 1814 O O . LEU A 1 233 ? 5.598 -39.5 -13.938 1 98.06 233 LEU A O 1
ATOM 1818 N N . GLN A 1 234 ? 6.383 -41.281 -12.914 1 98.5 234 GLN A N 1
ATOM 1819 C CA . GLN A 1 234 ? 7.285 -40.5 -12.086 1 98.5 234 GLN A CA 1
ATOM 1820 C C . GLN A 1 234 ? 8.32 -39.75 -12.938 1 98.5 234 GLN A C 1
ATOM 1822 O O . GLN A 1 234 ? 8.648 -38.594 -12.68 1 98.5 234 GLN A O 1
ATOM 1827 N N . LYS A 1 235 ? 8.828 -40.406 -13.93 1 98.25 235 LYS A N 1
ATOM 1828 C CA . LYS A 1 235 ? 9.766 -39.781 -14.859 1 98.25 235 LYS A CA 1
ATOM 1829 C C . LYS A 1 235 ? 9.109 -38.656 -15.633 1 98.25 235 LYS A C 1
ATOM 1831 O O . LYS A 1 235 ? 9.727 -37.625 -15.891 1 98.25 235 LYS A O 1
ATOM 1836 N N . ALA A 1 236 ? 7.902 -38.906 -16.047 1 98.06 236 ALA A N 1
ATOM 1837 C CA . ALA A 1 236 ? 7.156 -37.875 -16.766 1 98.06 236 ALA A CA 1
ATOM 1838 C C . ALA A 1 236 ? 6.992 -36.625 -15.906 1 98.06 236 ALA A C 1
ATOM 1840 O O . ALA A 1 236 ? 7.105 -35.5 -16.406 1 98.06 236 ALA A O 1
ATOM 1841 N N . ILE A 1 237 ? 6.727 -36.812 -14.648 1 98.62 237 ILE A N 1
ATOM 1842 C CA . ILE A 1 237 ? 6.562 -35.688 -13.719 1 98.62 237 ILE A CA 1
ATOM 1843 C C . ILE A 1 237 ? 7.875 -34.938 -13.586 1 98.62 237 ILE A C 1
ATOM 1845 O O . ILE A 1 237 ? 7.895 -33.688 -13.625 1 98.62 237 ILE A O 1
ATOM 1849 N N . ASP A 1 238 ? 8.938 -35.625 -13.438 1 98.56 238 ASP A N 1
ATOM 1850 C CA . ASP A 1 238 ? 10.258 -35 -13.336 1 98.56 238 ASP A CA 1
ATOM 1851 C C . ASP A 1 238 ? 10.578 -34.188 -14.594 1 98.56 238 ASP A C 1
ATOM 1853 O O . ASP A 1 238 ? 11.141 -33.094 -14.508 1 98.56 238 ASP A O 1
ATOM 1857 N N . CYS A 1 239 ? 10.266 -34.75 -15.688 1 98.31 239 CYS A N 1
ATOM 1858 C CA . CYS A 1 239 ? 10.523 -34.094 -16.953 1 98.31 239 CYS A CA 1
ATOM 1859 C C . CYS A 1 239 ? 9.695 -32.812 -17.078 1 98.31 239 CYS A C 1
ATOM 1861 O O . CYS A 1 239 ? 10.18 -31.797 -17.562 1 98.31 239 CYS A O 1
ATOM 1863 N N . TYR A 1 240 ? 8.484 -32.906 -16.672 1 98.19 240 TYR A N 1
ATOM 1864 C CA . TYR A 1 240 ? 7.613 -31.734 -16.703 1 98.19 240 TYR A CA 1
ATOM 1865 C C . TYR A 1 240 ? 8.188 -30.594 -15.867 1 98.19 240 TYR A C 1
ATOM 1867 O O . TYR A 1 240 ? 8.289 -29.453 -16.344 1 98.19 240 TYR A O 1
ATOM 1875 N N . GLU A 1 241 ? 8.492 -30.891 -14.648 1 98.31 241 GLU A N 1
ATOM 1876 C CA . GLU A 1 241 ? 9.094 -29.891 -13.758 1 98.31 241 GLU A CA 1
ATOM 1877 C C . GLU A 1 241 ? 10.359 -29.297 -14.367 1 98.31 241 GLU A C 1
ATOM 1879 O O . GLU A 1 241 ? 10.555 -28.078 -14.352 1 98.31 241 GLU A O 1
ATOM 1884 N N . ARG A 1 242 ? 11.203 -30.125 -14.898 1 98.31 242 ARG A N 1
ATOM 1885 C CA . ARG A 1 242 ? 12.477 -29.688 -15.461 1 98.31 242 ARG A CA 1
ATOM 1886 C C . ARG A 1 242 ? 12.266 -28.812 -16.688 1 98.31 242 ARG A C 1
ATOM 1888 O O . ARG A 1 242 ? 12.852 -27.734 -16.797 1 98.31 242 ARG A O 1
ATOM 1895 N N . GLU A 1 243 ? 11.445 -29.219 -17.562 1 97.88 243 GLU A N 1
ATOM 1896 C CA . GLU A 1 243 ? 11.281 -28.547 -18.859 1 97.88 243 GLU A CA 1
ATOM 1897 C C . GLU A 1 243 ? 10.414 -27.297 -18.719 1 97.88 243 GLU A C 1
ATOM 1899 O O . GLU A 1 243 ? 10.781 -26.219 -19.219 1 97.88 243 GLU A O 1
ATOM 1904 N N . LYS A 1 244 ? 9.289 -27.422 -18.031 1 97.88 244 LYS A N 1
ATOM 1905 C CA . LYS A 1 244 ? 8.281 -26.359 -18.031 1 97.88 244 LYS A CA 1
ATOM 1906 C C . LYS A 1 244 ? 8.609 -25.281 -17 1 97.88 244 LYS A C 1
ATOM 1908 O O . LYS A 1 244 ? 8.125 -24.156 -17.094 1 97.88 244 LYS A O 1
ATOM 1913 N N . ILE A 1 245 ? 9.414 -25.609 -16.016 1 97.88 245 ILE A N 1
ATOM 1914 C CA . ILE A 1 245 ? 9.656 -24.641 -14.953 1 97.88 245 ILE A CA 1
ATOM 1915 C C . ILE A 1 245 ? 11.141 -24.266 -14.914 1 97.88 245 ILE A C 1
ATOM 1917 O O . ILE A 1 245 ? 11.5 -23.125 -15.172 1 97.88 245 ILE A O 1
ATOM 1921 N N . VAL A 1 246 ? 12.016 -25.266 -14.781 1 97.94 246 VAL A N 1
ATOM 1922 C CA . VAL A 1 246 ? 13.43 -24.984 -14.555 1 97.94 246 VAL A CA 1
ATOM 1923 C C . VAL A 1 246 ? 14.078 -24.469 -15.836 1 97.94 246 VAL A C 1
ATOM 1925 O O . VAL A 1 246 ? 14.641 -23.375 -15.852 1 97.94 246 VAL A O 1
ATOM 1928 N N . LEU A 1 247 ? 14.008 -25.266 -16.906 1 98.38 247 LEU A N 1
ATOM 1929 C CA . LEU A 1 247 ? 14.633 -24.859 -18.156 1 98.38 247 LEU A CA 1
ATOM 1930 C C . LEU A 1 2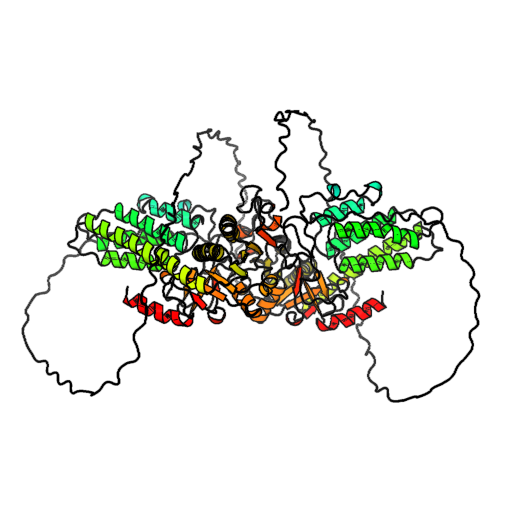47 ? 13.93 -23.641 -18.75 1 98.38 247 LEU A C 1
ATOM 1932 O O . LEU A 1 247 ? 14.578 -22.812 -19.391 1 98.38 247 LEU A O 1
ATOM 1936 N N . ALA A 1 248 ? 12.633 -23.594 -18.562 1 98.31 248 ALA A N 1
ATOM 1937 C CA . ALA A 1 248 ? 11.898 -22.406 -19 1 98.31 248 ALA A CA 1
ATOM 1938 C C . ALA A 1 248 ? 12.445 -21.156 -18.328 1 98.31 248 ALA A C 1
ATOM 1940 O O . ALA A 1 248 ? 12.656 -20.125 -18.984 1 98.31 248 ALA A O 1
ATOM 1941 N N . ALA A 1 249 ? 12.664 -21.188 -17.031 1 98.31 249 ALA A N 1
ATOM 1942 C CA . ALA A 1 249 ? 13.195 -20.062 -16.281 1 98.31 249 ALA A CA 1
ATOM 1943 C C . ALA A 1 249 ? 14.57 -19.641 -16.812 1 98.31 249 ALA A C 1
ATOM 1945 O O . ALA A 1 249 ? 14.875 -18.453 -16.906 1 98.31 249 ALA A O 1
ATOM 1946 N N . LYS A 1 250 ? 15.391 -20.625 -17.125 1 98 250 LYS A N 1
ATOM 1947 C CA . LYS A 1 250 ? 16.719 -20.359 -17.656 1 98 250 LYS A CA 1
ATOM 1948 C C . LYS A 1 250 ? 16.625 -19.641 -19 1 98 250 LYS A C 1
ATOM 1950 O O . LYS A 1 250 ? 17.375 -18.688 -19.25 1 98 250 LYS A O 1
ATOM 1955 N N . ALA A 1 251 ? 15.758 -20.094 -19.797 1 98.25 251 ALA A N 1
ATOM 1956 C CA . ALA A 1 251 ? 15.57 -19.484 -21.109 1 98.25 251 ALA A CA 1
ATOM 1957 C C . ALA A 1 251 ? 15.086 -18.047 -20.969 1 98.25 251 ALA A C 1
ATOM 1959 O O . ALA A 1 251 ? 15.547 -17.156 -21.688 1 98.25 251 ALA A O 1
ATOM 1960 N N . ILE A 1 252 ? 14.188 -17.812 -20.109 1 98.56 252 ILE A N 1
ATOM 1961 C CA . ILE A 1 252 ? 13.641 -16.469 -19.875 1 98.56 252 ILE A CA 1
ATOM 1962 C C . ILE A 1 252 ? 14.727 -15.547 -19.359 1 98.56 252 ILE A C 1
ATOM 1964 O O . ILE A 1 252 ? 14.836 -14.398 -19.797 1 98.56 252 ILE A O 1
ATOM 1968 N N . SER A 1 253 ? 15.453 -16.078 -18.422 1 98.19 253 SER A N 1
ATOM 1969 C CA . SER A 1 253 ? 16.547 -15.289 -17.875 1 98.19 253 SER A CA 1
ATOM 1970 C C . SER A 1 253 ? 17.516 -14.844 -18.969 1 98.19 253 SER A C 1
ATOM 1972 O O . SER A 1 253 ? 17.906 -13.68 -19 1 98.19 253 SER A O 1
ATOM 1974 N N . LYS A 1 254 ? 17.859 -15.742 -19.812 1 97 254 LYS A N 1
ATOM 1975 C CA . LYS A 1 254 ? 18.781 -15.422 -20.906 1 97 254 LYS A CA 1
ATOM 1976 C C . LYS A 1 254 ? 18.203 -14.32 -21.797 1 97 254 LYS A C 1
ATOM 1978 O O . LYS A 1 254 ? 18.922 -13.383 -22.156 1 97 254 LYS A O 1
ATOM 1983 N N . SER A 1 255 ? 16.984 -14.438 -22.094 1 97.38 255 SER A N 1
ATOM 1984 C CA . SER A 1 255 ? 16.328 -13.445 -22.938 1 97.38 255 SER A CA 1
ATOM 1985 C C . SER A 1 255 ? 16.203 -12.102 -22.219 1 97.38 255 SER A C 1
ATOM 1987 O O . SER A 1 255 ? 16.406 -11.047 -22.828 1 97.38 255 SER A O 1
ATOM 1989 N N . ALA A 1 256 ? 15.867 -12.133 -20.969 1 97.44 256 ALA A N 1
ATOM 1990 C CA . ALA A 1 256 ? 15.672 -10.922 -20.188 1 97.44 256 ALA A CA 1
ATOM 1991 C C . ALA A 1 256 ? 16.984 -10.156 -20.016 1 97.44 256 ALA A C 1
ATOM 1993 O O . ALA A 1 256 ? 16.984 -8.93 -19.938 1 97.44 256 ALA A O 1
ATOM 1994 N N . LEU A 1 257 ? 18.062 -10.875 -19.953 1 95.12 257 LEU A N 1
ATOM 1995 C CA . LEU A 1 257 ? 19.375 -10.273 -19.781 1 95.12 257 LEU A CA 1
ATOM 1996 C C . LEU A 1 257 ? 19.688 -9.32 -20.938 1 95.12 257 LEU A C 1
ATOM 1998 O O . LEU A 1 257 ? 20.391 -8.32 -20.734 1 95.12 257 LEU A O 1
ATOM 2002 N N . GLU A 1 258 ? 19.125 -9.602 -22.016 1 94.31 258 GLU A N 1
ATOM 2003 C CA . GLU A 1 258 ? 19.344 -8.758 -23.203 1 94.31 258 GLU A CA 1
ATOM 2004 C C . GLU A 1 258 ? 18.703 -7.379 -23.016 1 94.31 258 GLU A C 1
ATOM 2006 O O . GLU A 1 258 ? 19.094 -6.418 -23.688 1 94.31 258 GLU A O 1
ATOM 2011 N N . LYS A 1 259 ? 17.797 -7.277 -22.109 1 95.25 259 LYS A N 1
ATOM 2012 C CA . LYS A 1 259 ? 17.062 -6.031 -21.922 1 95.25 259 LYS A CA 1
ATOM 2013 C C . LYS A 1 259 ? 17.609 -5.238 -20.75 1 95.25 259 LYS A C 1
ATOM 2015 O O . LYS A 1 259 ? 17.141 -4.137 -20.453 1 95.25 259 LYS A O 1
ATOM 2020 N N . ILE A 1 260 ? 18.594 -5.754 -20.062 1 95.69 260 ILE A N 1
ATOM 2021 C CA . ILE A 1 260 ? 19.172 -5.066 -18.922 1 95.69 260 ILE A CA 1
ATOM 2022 C C . ILE A 1 260 ? 20.484 -4.406 -19.312 1 95.69 260 ILE A C 1
ATOM 2024 O O . ILE A 1 260 ? 21.422 -5.09 -19.719 1 95.69 260 ILE A O 1
ATOM 2028 N N . ASN A 1 261 ? 20.516 -3.105 -19.156 1 94.5 261 ASN A N 1
ATOM 2029 C CA . ASN A 1 261 ? 21.672 -2.318 -19.547 1 94.5 261 ASN A CA 1
ATOM 2030 C C . ASN A 1 261 ? 22.406 -1.756 -18.344 1 94.5 261 ASN A C 1
ATOM 2032 O O . ASN A 1 261 ? 21.875 -1.761 -17.234 1 94.5 261 ASN A O 1
ATOM 2036 N N . ASP A 1 262 ? 23.594 -1.288 -18.641 1 94.44 262 ASP A N 1
ATOM 2037 C CA . ASP A 1 262 ? 24.375 -0.647 -17.594 1 94.44 262 ASP A CA 1
ATOM 2038 C C . ASP A 1 262 ? 23.703 0.63 -17.094 1 94.44 262 ASP A C 1
ATOM 2040 O O . ASP A 1 262 ? 23.25 1.452 -17.906 1 94.44 262 ASP A O 1
ATOM 2044 N N . GLY A 1 263 ? 23.625 0.705 -15.836 1 95.56 263 GLY A N 1
ATOM 2045 C CA . GLY A 1 263 ? 23.062 1.908 -15.242 1 95.56 263 GLY A CA 1
ATOM 2046 C C . GLY A 1 263 ? 21.547 1.85 -15.094 1 95.56 263 GLY A C 1
ATOM 2047 O O . GLY A 1 263 ? 20.938 2.789 -14.586 1 95.56 263 GLY A O 1
ATOM 2048 N N . ASP A 1 264 ? 21.016 0.765 -15.477 1 97.25 264 ASP A N 1
ATOM 2049 C CA . ASP A 1 264 ? 19.578 0.627 -15.383 1 97.25 264 ASP A CA 1
ATOM 2050 C C . ASP A 1 264 ? 19.109 0.691 -13.93 1 97.25 264 ASP A C 1
ATOM 2052 O O . ASP A 1 264 ? 19.828 0.257 -13.023 1 97.25 264 ASP A O 1
ATOM 2056 N N . VAL A 1 265 ? 18 1.346 -13.758 1 97.88 265 VAL A N 1
ATOM 2057 C CA . VAL A 1 265 ? 17.234 1.222 -12.523 1 97.88 265 VAL A CA 1
ATOM 2058 C C . VAL A 1 265 ? 15.984 0.372 -12.781 1 97.88 265 VAL A C 1
ATOM 2060 O O . VAL A 1 265 ? 15.062 0.801 -13.484 1 97.88 265 VAL A O 1
ATOM 2063 N N . ILE A 1 266 ? 16 -0.781 -12.188 1 98.62 266 ILE A N 1
ATOM 2064 C CA . ILE A 1 266 ? 14.953 -1.747 -12.469 1 98.62 266 ILE A CA 1
ATOM 2065 C C . ILE A 1 266 ? 13.977 -1.813 -11.297 1 98.62 266 ILE A C 1
ATOM 2067 O O . ILE A 1 266 ? 14.383 -2.049 -10.156 1 98.62 266 ILE A O 1
ATOM 2071 N N . LEU A 1 267 ? 12.75 -1.591 -11.594 1 98.81 267 LEU A N 1
ATOM 2072 C CA . LEU A 1 267 ? 11.711 -1.675 -10.57 1 98.81 267 LEU A CA 1
ATOM 2073 C C . LEU A 1 267 ? 11.008 -3.029 -10.617 1 98.81 267 LEU A C 1
ATOM 2075 O O . LEU A 1 267 ? 10.648 -3.512 -11.688 1 98.81 267 LEU A O 1
ATOM 2079 N N . ILE A 1 268 ? 10.883 -3.654 -9.492 1 98.81 268 ILE A N 1
ATOM 2080 C CA . ILE A 1 268 ? 10.156 -4.914 -9.375 1 98.81 268 ILE A CA 1
ATOM 2081 C C . ILE A 1 268 ? 9.102 -4.805 -8.281 1 98.81 268 ILE A C 1
ATOM 2083 O O . ILE A 1 268 ? 9.086 -3.832 -7.523 1 98.81 268 ILE A O 1
ATOM 2087 N N . TYR A 1 269 ? 8.195 -5.809 -8.297 1 98.44 269 TYR A N 1
ATOM 2088 C CA . TYR A 1 269 ? 7.117 -5.777 -7.312 1 98.44 269 TYR A CA 1
ATOM 2089 C C . TYR A 1 269 ? 6.969 -7.125 -6.625 1 98.44 269 TYR A C 1
ATOM 2091 O O . TYR A 1 269 ? 6.867 -8.164 -7.285 1 98.44 269 TYR A O 1
ATOM 2099 N N . GLY A 1 270 ? 6.98 -7.051 -5.258 1 96.69 270 GLY A N 1
ATOM 2100 C CA . GLY A 1 270 ? 6.754 -8.25 -4.469 1 96.69 270 GLY A CA 1
ATOM 2101 C C . GLY A 1 270 ? 7.891 -9.25 -4.559 1 96.69 270 GLY A C 1
ATOM 2102 O O . GLY A 1 270 ? 9.062 -8.875 -4.438 1 96.69 270 GLY A O 1
ATOM 2103 N N . CYS A 1 271 ? 7.5 -10.547 -4.66 1 96 271 CYS A N 1
ATOM 2104 C CA . CYS A 1 271 ? 8.484 -11.617 -4.742 1 96 271 CYS A CA 1
ATOM 2105 C C . CYS A 1 271 ? 8.133 -12.594 -5.859 1 96 271 CYS A C 1
ATOM 2107 O O . CYS A 1 271 ? 7.098 -13.258 -5.805 1 96 271 CYS A O 1
ATOM 2109 N N . SER A 1 272 ? 8.883 -12.578 -6.801 1 97.38 272 SER A N 1
ATOM 2110 C CA . SER A 1 272 ? 8.844 -13.547 -7.895 1 97.38 272 SER A CA 1
ATOM 2111 C C . SER A 1 272 ? 10.148 -14.328 -7.996 1 97.38 272 SER A C 1
ATOM 2113 O O . SER A 1 272 ? 11.219 -13.734 -8.164 1 97.38 272 SER A O 1
ATOM 2115 N N . SER A 1 273 ? 10.047 -15.625 -7.949 1 96.5 273 SER A N 1
ATOM 2116 C CA . SER A 1 273 ? 11.25 -16.438 -8.07 1 96.5 273 SER A CA 1
ATOM 2117 C C . SER A 1 273 ? 11.914 -16.266 -9.43 1 96.5 273 SER A C 1
ATOM 2119 O O . SER A 1 273 ? 13.141 -16.219 -9.523 1 96.5 273 SER A O 1
ATOM 2121 N N . LEU A 1 274 ? 11.125 -16.141 -10.391 1 98 274 LEU A N 1
ATOM 2122 C CA . LEU A 1 274 ? 11.641 -15.969 -11.75 1 98 274 LEU A CA 1
ATOM 2123 C C . LEU A 1 274 ? 12.367 -14.633 -11.891 1 98 274 LEU A C 1
ATOM 2125 O O . LEU A 1 274 ? 13.5 -14.586 -12.367 1 98 274 LEU A O 1
ATOM 2129 N N . VAL A 1 275 ? 11.75 -13.547 -11.438 1 98.38 275 VAL A N 1
ATOM 2130 C CA . VAL A 1 275 ? 12.336 -12.211 -11.539 1 98.38 275 VAL A CA 1
ATOM 2131 C C . VAL A 1 275 ? 13.617 -12.141 -10.711 1 98.38 275 VAL A C 1
ATOM 2133 O O . VAL A 1 275 ? 14.617 -11.562 -11.148 1 98.38 275 VAL A O 1
ATOM 2136 N N . THR A 1 276 ? 13.578 -12.742 -9.555 1 97.94 276 THR A N 1
ATOM 2137 C CA . THR A 1 276 ? 14.758 -12.773 -8.695 1 97.94 276 THR A CA 1
ATOM 2138 C C . THR A 1 276 ? 15.906 -13.484 -9.398 1 97.94 276 THR A C 1
ATOM 2140 O O . THR A 1 276 ? 17.047 -13.008 -9.367 1 97.94 276 THR A O 1
ATOM 2143 N N . ARG A 1 277 ? 15.617 -14.609 -10.008 1 97.38 277 ARG A N 1
ATOM 2144 C CA . ARG A 1 277 ? 16.625 -15.359 -10.742 1 97.38 277 ARG A CA 1
ATOM 2145 C C . ARG A 1 277 ? 17.219 -14.516 -11.859 1 97.38 277 ARG A C 1
ATOM 2147 O O . ARG A 1 277 ? 18.438 -14.492 -12.055 1 97.38 277 ARG A O 1
ATOM 2154 N N . ILE A 1 278 ? 16.406 -13.852 -12.578 1 98.19 278 ILE A N 1
ATOM 2155 C CA . ILE A 1 278 ? 16.828 -13.008 -13.688 1 98.19 278 ILE A CA 1
ATOM 2156 C C . ILE A 1 278 ? 17.797 -11.945 -13.188 1 98.19 278 ILE A C 1
ATOM 2158 O O . ILE A 1 278 ? 18.859 -11.727 -13.789 1 98.19 278 ILE A O 1
ATOM 2162 N N . LEU A 1 279 ? 17.453 -11.281 -12.109 1 98.19 279 LEU A N 1
ATOM 2163 C CA . LEU A 1 279 ? 18.266 -10.195 -11.578 1 98.19 279 LEU A CA 1
ATOM 2164 C C . LEU A 1 279 ? 19.594 -10.727 -11.047 1 98.19 279 LEU A C 1
ATOM 2166 O O . LEU A 1 279 ? 20.625 -10.094 -11.234 1 98.19 279 LEU A O 1
ATOM 2170 N N . CYS A 1 280 ? 19.547 -11.883 -10.438 1 97.12 280 CYS A N 1
ATOM 2171 C CA . CYS A 1 280 ? 20.781 -12.484 -9.945 1 97.12 280 CYS A CA 1
ATOM 2172 C C . CYS A 1 280 ? 21.703 -12.875 -11.109 1 97.12 280 CYS A C 1
ATOM 2174 O O . CYS A 1 280 ? 22.906 -12.617 -11.07 1 97.12 280 CYS A O 1
ATOM 2176 N N . ASP A 1 281 ? 21.109 -13.492 -12.102 1 96.69 281 ASP A N 1
ATOM 2177 C CA . ASP A 1 281 ? 21.875 -13.844 -13.289 1 96.69 281 ASP A CA 1
ATOM 2178 C C . ASP A 1 281 ? 22.469 -12.602 -13.961 1 96.69 281 ASP A C 1
ATOM 2180 O O . ASP A 1 281 ? 23.625 -12.609 -14.383 1 96.69 281 ASP A O 1
ATOM 2184 N N . ALA A 1 282 ? 21.672 -11.602 -14.008 1 96.56 282 ALA A N 1
ATOM 2185 C CA . ALA A 1 282 ? 22.109 -10.344 -14.602 1 96.56 282 ALA A CA 1
ATOM 2186 C C . ALA A 1 282 ? 23.281 -9.742 -13.82 1 96.56 282 ALA A C 1
ATOM 2188 O O . ALA A 1 282 ? 24.25 -9.258 -14.406 1 96.56 282 ALA A O 1
ATOM 2189 N N . HIS A 1 283 ? 23.141 -9.766 -12.562 1 95.94 283 HIS A N 1
ATOM 2190 C CA . HIS A 1 283 ? 24.172 -9.211 -11.711 1 95.94 283 HIS A CA 1
ATOM 2191 C C . HIS A 1 283 ? 25.5 -9.953 -11.906 1 95.94 283 HIS A C 1
ATOM 2193 O O . HIS A 1 283 ? 26.562 -9.32 -11.984 1 95.94 283 HIS A O 1
ATOM 2199 N N . THR A 1 284 ? 25.453 -11.258 -11.961 1 94.12 284 THR A N 1
ATOM 2200 C CA . THR A 1 284 ? 26.641 -12.078 -12.172 1 94.12 284 THR A CA 1
ATOM 2201 C C . THR A 1 284 ? 27.297 -11.742 -13.508 1 94.12 284 THR A C 1
ATOM 2203 O O . THR A 1 284 ? 28.516 -11.594 -13.586 1 94.12 284 THR A O 1
ATOM 2206 N N . GLN A 1 285 ? 26.5 -11.531 -14.445 1 91.31 285 GLN A N 1
ATOM 2207 C CA . GLN A 1 285 ? 27.016 -11.211 -15.773 1 91.31 285 GLN A CA 1
ATOM 2208 C C . GLN A 1 285 ? 27.578 -9.797 -15.82 1 91.31 285 GLN A C 1
ATOM 2210 O O . GLN A 1 285 ? 28.609 -9.555 -16.438 1 91.31 285 GLN A O 1
ATOM 2215 N N . CYS A 1 286 ? 26.875 -8.883 -15.203 1 87.75 286 CYS A N 1
ATOM 2216 C CA . CYS A 1 286 ? 27.297 -7.48 -15.18 1 87.75 286 CYS A CA 1
ATOM 2217 C C . CYS A 1 286 ? 28.594 -7.309 -14.414 1 87.75 286 CYS A C 1
ATOM 2219 O O . CYS A 1 286 ? 29.469 -6.559 -14.836 1 87.75 286 CYS A O 1
ATOM 2221 N N . ARG A 1 287 ? 28.703 -7.91 -13.367 1 85.69 287 ARG A N 1
ATOM 2222 C CA . ARG A 1 287 ? 29.906 -7.809 -12.555 1 85.69 287 ARG A CA 1
ATOM 2223 C C . ARG A 1 287 ? 31.141 -8.227 -13.344 1 85.69 287 ARG A C 1
ATOM 2225 O O . ARG A 1 287 ? 32.188 -7.57 -13.266 1 85.69 287 ARG A O 1
ATOM 2232 N N . SER A 1 288 ? 31 -9.156 -14.078 1 85.94 288 SER A N 1
ATOM 2233 C CA . SER A 1 288 ? 32.125 -9.648 -14.891 1 85.94 288 SER A CA 1
ATOM 2234 C C . SER A 1 288 ? 32.469 -8.648 -15.992 1 85.94 288 SER A C 1
ATOM 2236 O O . SER A 1 288 ? 33.625 -8.555 -16.391 1 85.94 288 SER A O 1
ATOM 2238 N N . ALA A 1 289 ? 31.516 -7.84 -16.375 1 86.06 289 ALA A N 1
ATOM 2239 C CA . ALA A 1 289 ? 31.703 -6.887 -17.469 1 86.06 289 ALA A CA 1
ATOM 2240 C C . ALA A 1 289 ? 31.938 -5.48 -16.938 1 86.06 289 ALA A C 1
ATOM 2242 O O . ALA A 1 289 ? 32.062 -4.527 -17.703 1 86.06 289 ALA A O 1
ATOM 2243 N N . GLY A 1 290 ? 31.859 -5.336 -15.625 1 84.31 290 GLY A N 1
ATOM 2244 C CA . GLY A 1 290 ? 32.031 -4.027 -15.016 1 84.31 290 GLY A CA 1
ATOM 2245 C C . GLY A 1 290 ? 30.812 -3.145 -15.117 1 84.31 290 GLY A C 1
ATOM 2246 O O . GLY A 1 290 ? 30.922 -1.917 -15.141 1 84.31 290 GLY A O 1
ATOM 2247 N N . ARG A 1 291 ? 29.75 -3.816 -15.398 1 86.94 291 ARG A N 1
ATOM 2248 C CA . ARG A 1 291 ? 28.469 -3.115 -15.469 1 86.94 291 ARG A CA 1
ATOM 2249 C C . ARG A 1 291 ? 27.672 -3.283 -14.18 1 86.94 291 ARG A C 1
ATOM 2251 O O . ARG A 1 291 ? 27.969 -4.184 -13.383 1 86.94 291 ARG A O 1
ATOM 2258 N N . ALA A 1 292 ? 26.797 -2.219 -13.992 1 91.81 292 ALA A N 1
ATOM 2259 C CA . ALA A 1 292 ? 26.016 -2.303 -12.758 1 91.81 292 ALA A CA 1
ATOM 2260 C C . ALA A 1 292 ? 24.609 -1.742 -12.969 1 91.81 292 ALA A C 1
ATOM 2262 O O . ALA A 1 292 ? 24.391 -0.883 -13.828 1 91.81 292 ALA A O 1
ATOM 2263 N N . PHE A 1 293 ? 23.703 -2.34 -12.32 1 96.25 293 PHE A N 1
ATOM 2264 C CA . PHE A 1 293 ? 22.344 -1.821 -12.258 1 96.25 293 PHE A CA 1
ATOM 2265 C C . PHE A 1 293 ? 21.828 -1.82 -10.828 1 96.25 293 PHE A C 1
ATOM 2267 O O . PHE A 1 293 ? 22.453 -2.389 -9.938 1 96.25 293 PHE A O 1
ATOM 2274 N N . ARG A 1 294 ? 20.828 -1.094 -10.602 1 96.38 294 ARG A N 1
ATOM 2275 C CA . ARG A 1 294 ? 20.188 -1.061 -9.289 1 96.38 294 ARG A CA 1
ATOM 2276 C C . ARG A 1 294 ? 18.734 -1.513 -9.367 1 96.38 294 ARG A C 1
ATOM 2278 O O . ARG A 1 294 ? 18.141 -1.521 -10.453 1 96.38 294 ARG A O 1
ATOM 2285 N N . VAL A 1 295 ? 18.266 -1.949 -8.211 1 98.12 295 VAL A N 1
ATOM 2286 C CA . VAL A 1 295 ? 16.906 -2.494 -8.18 1 98.12 295 VAL A CA 1
ATOM 2287 C C . VAL A 1 295 ? 16.078 -1.739 -7.156 1 98.12 295 VAL A C 1
ATOM 2289 O O . VAL A 1 295 ? 16.516 -1.499 -6.031 1 98.12 295 VAL A O 1
ATOM 2292 N N . VAL A 1 296 ? 14.922 -1.311 -7.551 1 98.06 296 VAL A N 1
ATOM 2293 C CA . VAL A 1 296 ? 13.914 -0.787 -6.633 1 98.06 296 VAL A CA 1
ATOM 2294 C C . VAL A 1 296 ? 12.875 -1.862 -6.344 1 98.06 296 VAL A C 1
ATOM 2296 O O . VAL A 1 296 ? 12.133 -2.279 -7.238 1 98.06 296 VAL A O 1
ATOM 2299 N N . VAL A 1 297 ? 12.844 -2.283 -5.141 1 97.88 297 VAL A N 1
ATOM 2300 C CA . VAL A 1 297 ? 11.867 -3.287 -4.727 1 97.88 297 VAL A CA 1
ATOM 2301 C C . VAL A 1 297 ? 10.641 -2.604 -4.137 1 97.88 297 VAL A C 1
ATOM 2303 O O . VAL A 1 297 ? 10.703 -2.012 -3.059 1 97.88 297 VAL A O 1
ATOM 2306 N N . VAL A 1 298 ? 9.562 -2.678 -4.879 1 98.19 298 VAL A N 1
ATOM 2307 C CA . VAL A 1 298 ? 8.289 -2.148 -4.398 1 98.19 298 VAL A CA 1
ATOM 2308 C C . VAL A 1 298 ? 7.527 -3.234 -3.645 1 98.19 298 VAL A C 1
ATOM 2310 O O . VAL A 1 298 ? 7.484 -4.387 -4.078 1 98.19 298 VAL A O 1
ATOM 2313 N N . ASP A 1 299 ? 6.918 -2.844 -2.562 1 96.31 299 ASP A N 1
ATOM 2314 C CA . ASP A 1 299 ? 6.234 -3.799 -1.697 1 96.31 299 ASP A CA 1
ATOM 2315 C C . ASP A 1 299 ? 4.898 -3.242 -1.217 1 96.31 299 ASP A C 1
ATOM 2317 O O . ASP A 1 299 ? 4.602 -2.062 -1.415 1 96.31 299 ASP A O 1
ATOM 2321 N N . SER A 1 300 ? 4.105 -4.113 -0.768 1 95.19 300 SER A N 1
ATOM 2322 C CA . SER A 1 300 ? 2.805 -3.713 -0.24 1 95.19 300 SER A CA 1
ATOM 2323 C C . SER A 1 300 ? 2.328 -4.676 0.843 1 95.19 300 SER A C 1
ATOM 2325 O O . SER A 1 300 ? 2.67 -5.859 0.821 1 95.19 300 SER A O 1
ATOM 2327 N N . ARG A 1 301 ? 1.628 -4.055 1.783 1 91.88 301 ARG A N 1
ATOM 2328 C CA . ARG A 1 301 ? 0.879 -4.891 2.717 1 91.88 301 ARG A CA 1
ATOM 2329 C C . ARG A 1 301 ? -0.269 -5.605 2.012 1 91.88 301 ARG A C 1
ATOM 2331 O O . ARG A 1 301 ? -0.744 -5.152 0.969 1 91.88 301 ARG A O 1
ATOM 2338 N N . PRO A 1 302 ? -0.68 -6.832 2.479 1 90.44 302 PRO A N 1
ATOM 2339 C CA . PRO A 1 302 ? -0.358 -7.332 3.816 1 90.44 302 PRO A CA 1
ATOM 2340 C C . PRO A 1 302 ? 0.827 -8.297 3.818 1 90.44 302 PRO A C 1
ATOM 2342 O O . PRO A 1 302 ? 1.409 -8.562 4.871 1 90.44 302 PRO A O 1
ATOM 2345 N N . ARG A 1 303 ? 1.188 -8.859 2.689 1 88.38 303 ARG A N 1
ATOM 2346 C CA . ARG A 1 303 ? 2.123 -9.977 2.68 1 88.38 303 ARG A CA 1
ATOM 2347 C C . ARG A 1 303 ? 3.562 -9.492 2.805 1 88.38 303 ARG A C 1
ATOM 2349 O O . ARG A 1 303 ? 4.395 -10.148 3.428 1 88.38 303 ARG A O 1
ATOM 2356 N N . LEU A 1 304 ? 3.812 -8.375 2.23 1 92.06 304 LEU A N 1
ATOM 2357 C CA . LEU A 1 304 ? 5.148 -7.793 2.262 1 92.06 304 LEU A CA 1
ATOM 2358 C C . LEU A 1 304 ? 6.188 -8.781 1.745 1 92.06 304 LEU A C 1
ATOM 2360 O O . LEU A 1 304 ? 7.223 -8.992 2.383 1 92.06 304 LEU A O 1
ATOM 2364 N N . GLU A 1 305 ? 5.914 -9.367 0.642 1 93.25 305 GLU A N 1
ATOM 2365 C CA . GLU A 1 305 ? 6.777 -10.398 0.079 1 93.25 305 GLU A CA 1
ATOM 2366 C C . GLU A 1 305 ? 8.07 -9.797 -0.474 1 93.25 305 GLU A C 1
ATOM 2368 O O . GLU A 1 305 ? 9.055 -10.508 -0.672 1 93.25 305 GLU A O 1
ATOM 2373 N N . GLY A 1 306 ? 8.047 -8.539 -0.75 1 95.12 306 GLY A N 1
ATOM 2374 C CA . GLY A 1 306 ? 9.227 -7.871 -1.274 1 95.12 306 GLY A CA 1
ATOM 2375 C C . GLY A 1 306 ? 10.414 -7.922 -0.33 1 95.12 306 GLY A C 1
ATOM 2376 O O . GLY A 1 306 ? 11.562 -7.773 -0.757 1 95.12 306 GLY A O 1
ATOM 2377 N N . GLN A 1 307 ? 10.141 -8.062 0.928 1 92.75 307 GLN A N 1
ATOM 2378 C CA . GLN A 1 307 ? 11.219 -8.125 1.909 1 92.75 307 GLN A CA 1
ATOM 2379 C C . GLN A 1 307 ? 12.094 -9.359 1.682 1 92.75 307 GLN A C 1
ATOM 2381 O O . GLN A 1 307 ? 13.32 -9.289 1.814 1 92.75 307 GLN A O 1
ATOM 2386 N N . GLU A 1 308 ? 11.438 -10.445 1.346 1 92.38 308 GLU A N 1
ATOM 2387 C CA . GLU A 1 308 ? 12.195 -11.648 1.028 1 92.38 308 GLU A CA 1
ATOM 2388 C C . GLU A 1 308 ? 13.039 -11.461 -0.23 1 92.38 308 GLU A C 1
ATOM 2390 O O . GLU A 1 308 ? 14.188 -11.891 -0.284 1 92.38 308 GLU A O 1
ATOM 2395 N N . THR A 1 309 ? 12.477 -10.836 -1.191 1 95.88 309 THR A N 1
ATOM 2396 C CA . THR A 1 309 ? 13.219 -10.531 -2.408 1 95.88 309 THR A CA 1
ATOM 2397 C C . THR A 1 309 ? 14.438 -9.672 -2.092 1 95.88 309 THR A C 1
ATOM 2399 O O . THR A 1 309 ? 15.539 -9.938 -2.59 1 95.88 309 THR A O 1
ATOM 2402 N N . LEU A 1 310 ? 14.172 -8.727 -1.284 1 94.25 310 LEU A N 1
ATOM 2403 C CA . LEU A 1 310 ? 15.258 -7.832 -0.884 1 94.25 310 LEU A CA 1
ATOM 2404 C C . LEU A 1 310 ? 16.375 -8.602 -0.208 1 94.25 310 LEU A C 1
ATOM 2406 O O . LEU A 1 310 ? 17.562 -8.383 -0.506 1 94.25 310 LEU A O 1
ATOM 2410 N N . ARG A 1 311 ? 16.031 -9.422 0.693 1 92 311 ARG A N 1
ATOM 2411 C CA . ARG A 1 311 ? 17.016 -10.234 1.389 1 92 311 ARG A CA 1
ATOM 2412 C C . ARG A 1 311 ? 17.875 -11.031 0.399 1 92 311 ARG A C 1
ATOM 2414 O O . ARG A 1 311 ? 19.094 -11.055 0.505 1 92 311 ARG A O 1
ATOM 2421 N N . ARG A 1 312 ? 17.25 -11.594 -0.548 1 94 312 ARG A N 1
ATOM 2422 C CA . ARG A 1 312 ? 17.938 -12.43 -1.53 1 94 312 ARG A CA 1
ATOM 2423 C C . ARG A 1 312 ? 18.844 -11.586 -2.418 1 94 312 ARG A C 1
ATOM 2425 O O . ARG A 1 312 ? 19.984 -11.984 -2.693 1 94 312 ARG A O 1
ATOM 2432 N N . LEU A 1 313 ? 18.375 -10.492 -2.85 1 96.19 313 LEU A N 1
ATOM 2433 C CA . LEU A 1 313 ? 19.141 -9.648 -3.764 1 96.19 313 LEU A CA 1
ATOM 2434 C C . LEU A 1 313 ? 20.328 -9.016 -3.053 1 96.19 313 LEU A C 1
ATOM 2436 O O . LEU A 1 313 ? 21.438 -9 -3.588 1 96.19 313 LEU A O 1
ATOM 2440 N N . VAL A 1 314 ? 20.062 -8.516 -1.876 1 92.75 314 VAL A N 1
ATOM 2441 C CA . VAL A 1 314 ? 21.109 -7.855 -1.118 1 92.75 314 VAL A CA 1
ATOM 2442 C C . VAL A 1 314 ? 22.203 -8.867 -0.775 1 92.75 314 VAL A C 1
ATOM 2444 O O . VAL A 1 314 ? 23.406 -8.539 -0.807 1 92.75 314 VAL A O 1
ATOM 2447 N N . LYS A 1 315 ? 21.828 -10.047 -0.447 1 91 315 LYS A N 1
ATOM 2448 C CA . LYS A 1 315 ? 22.781 -11.117 -0.16 1 91 315 LYS A CA 1
ATOM 2449 C C . LYS A 1 315 ? 23.703 -11.367 -1.353 1 91 315 LYS A C 1
ATOM 2451 O O . LYS A 1 315 ? 24.875 -11.727 -1.181 1 91 315 LYS A O 1
ATOM 2456 N N . GLN A 1 316 ? 23.234 -11.125 -2.52 1 92.81 316 GLN A N 1
ATOM 2457 C CA . GLN A 1 316 ? 24.016 -11.336 -3.736 1 92.81 316 GLN A CA 1
ATOM 2458 C C . GLN A 1 316 ? 24.859 -10.109 -4.07 1 92.81 316 GLN A C 1
ATOM 2460 O O . GLN A 1 316 ? 25.641 -10.133 -5.031 1 92.81 316 GLN A O 1
ATOM 2465 N N . GLY A 1 317 ? 24.594 -8.984 -3.338 1 90.94 317 GLY A N 1
ATOM 2466 C CA . GLY A 1 317 ? 25.391 -7.785 -3.541 1 90.94 317 GLY A CA 1
ATOM 2467 C C . GLY A 1 317 ? 24.75 -6.793 -4.492 1 90.94 317 GLY A C 1
ATOM 2468 O O . GLY A 1 317 ? 25.406 -5.863 -4.961 1 90.94 317 GLY A O 1
ATOM 2469 N N . ILE A 1 318 ? 23.547 -6.992 -4.801 1 95.31 318 ILE A N 1
ATOM 2470 C CA . ILE A 1 318 ? 22.859 -6.082 -5.699 1 95.31 318 ILE A CA 1
ATOM 2471 C C . ILE A 1 318 ? 22.406 -4.84 -4.934 1 95.31 318 ILE A C 1
ATOM 2473 O O . ILE A 1 318 ? 21.891 -4.945 -3.814 1 95.31 318 ILE A O 1
ATOM 2477 N N . CYS A 1 319 ? 22.625 -3.664 -5.504 1 94.69 319 CYS A N 1
ATOM 2478 C CA . CYS A 1 319 ? 22.172 -2.416 -4.902 1 94.69 319 CYS A CA 1
ATOM 2479 C C . CYS A 1 319 ? 20.656 -2.291 -4.996 1 94.69 319 CYS A C 1
ATOM 2481 O O . CYS A 1 319 ? 20.094 -2.281 -6.098 1 94.69 319 CYS A O 1
ATOM 2483 N N . CYS A 1 320 ? 20.062 -2.174 -3.811 1 95.81 320 CYS A N 1
ATOM 2484 C CA . CYS A 1 320 ? 18.594 -2.191 -3.797 1 95.81 320 CYS A CA 1
ATOM 2485 C C . CYS A 1 320 ? 18.047 -1.012 -3.004 1 95.81 320 CYS A C 1
ATOM 2487 O O . CYS A 1 320 ? 18.703 -0.524 -2.076 1 95.81 320 CYS A O 1
ATOM 2489 N N . SER A 1 321 ? 16.953 -0.525 -3.393 1 95.12 321 SER A N 1
ATOM 2490 C CA . SER A 1 321 ? 16.109 0.364 -2.607 1 95.12 321 SER A CA 1
ATOM 2491 C C . SER A 1 321 ? 14.742 -0.269 -2.334 1 95.12 321 SER A C 1
ATOM 2493 O O . SER A 1 321 ? 14.258 -1.078 -3.129 1 95.12 321 SER A O 1
ATOM 2495 N N . TYR A 1 322 ? 14.219 0.006 -1.213 1 95.44 322 TYR A N 1
ATOM 2496 C CA . TYR A 1 322 ? 12.93 -0.534 -0.783 1 95.44 322 TYR A CA 1
ATOM 2497 C C . TYR A 1 322 ? 11.891 0.573 -0.645 1 95.44 322 TYR A C 1
ATOM 2499 O O . TYR A 1 322 ? 12.109 1.552 0.072 1 95.44 322 TYR A O 1
ATOM 2507 N N . VAL A 1 323 ? 10.812 0.405 -1.352 1 95.44 323 VAL A N 1
ATOM 2508 C CA . VAL A 1 323 ? 9.766 1.423 -1.372 1 95.44 323 VAL A CA 1
ATOM 2509 C C . VAL A 1 323 ? 8.398 0.758 -1.269 1 95.44 323 VAL A C 1
ATOM 2511 O O . VAL A 1 323 ? 8.188 -0.33 -1.81 1 95.44 323 VAL A O 1
ATOM 2514 N N . LEU A 1 324 ? 7.469 1.374 -0.539 1 96.25 324 LEU A N 1
ATOM 2515 C CA . LEU A 1 324 ? 6.098 0.88 -0.502 1 96.25 324 LEU A CA 1
ATOM 2516 C C . LEU A 1 324 ? 5.305 1.392 -1.699 1 96.25 324 LEU A C 1
ATOM 2518 O O . LEU A 1 324 ? 5.621 2.445 -2.256 1 96.25 324 LEU A O 1
ATOM 2522 N N . ILE A 1 325 ? 4.289 0.687 -2.035 1 97.25 325 ILE A N 1
ATOM 2523 C CA . ILE A 1 325 ? 3.541 0.895 -3.27 1 97.25 325 ILE A CA 1
ATOM 2524 C C . ILE A 1 325 ? 2.932 2.295 -3.273 1 97.25 325 ILE A C 1
ATOM 2526 O O . ILE A 1 325 ? 2.738 2.893 -4.336 1 97.25 325 ILE A O 1
ATOM 2530 N N . ASN A 1 326 ? 2.633 2.85 -2.139 1 94.69 326 ASN A N 1
ATOM 2531 C CA . ASN A 1 326 ? 2.018 4.172 -2.084 1 94.69 326 ASN A CA 1
ATOM 2532 C C . ASN A 1 326 ? 2.992 5.266 -2.512 1 94.69 326 ASN A C 1
ATOM 2534 O O . ASN A 1 326 ? 2.586 6.395 -2.779 1 94.69 326 ASN A O 1
ATOM 2538 N N . ALA A 1 327 ? 4.285 4.98 -2.652 1 93.62 327 ALA A N 1
ATOM 2539 C CA . ALA A 1 327 ? 5.289 5.988 -2.98 1 93.62 327 ALA A CA 1
ATOM 2540 C C . ALA A 1 327 ? 5.914 5.715 -4.344 1 93.62 327 ALA A C 1
ATOM 2542 O O . ALA A 1 327 ? 6.906 6.348 -4.719 1 93.62 327 ALA A O 1
ATOM 2543 N N . VAL A 1 328 ? 5.375 4.848 -5.086 1 93.88 328 VAL A N 1
ATOM 2544 C CA . VAL A 1 328 ? 6 4.375 -6.316 1 93.88 328 VAL A CA 1
ATOM 2545 C C . VAL A 1 328 ? 6.102 5.52 -7.32 1 93.88 328 VAL A C 1
ATOM 2547 O O . VAL A 1 328 ? 7.074 5.613 -8.07 1 93.88 328 VAL A O 1
ATOM 2550 N N . SER A 1 329 ? 5.18 6.441 -7.355 1 90.12 329 SER A N 1
ATOM 2551 C CA . SER A 1 329 ? 5.156 7.531 -8.32 1 90.12 329 SER A CA 1
ATOM 2552 C C . SER A 1 329 ? 6.395 8.414 -8.195 1 90.12 329 SER A C 1
ATOM 2554 O O . SER A 1 329 ? 6.816 9.047 -9.164 1 90.12 329 SER A O 1
ATOM 2556 N N . TYR A 1 330 ? 6.992 8.375 -7.09 1 88.81 330 TYR A N 1
ATOM 2557 C CA . TYR A 1 330 ? 8.086 9.305 -6.836 1 88.81 330 TYR A CA 1
ATOM 2558 C C . TYR A 1 330 ? 9.43 8.656 -7.145 1 88.81 330 TYR A C 1
ATOM 2560 O O . TYR A 1 330 ? 10.461 9.336 -7.203 1 88.81 330 TYR A O 1
ATOM 2568 N N . VAL A 1 331 ? 9.414 7.445 -7.398 1 92.62 331 VAL A N 1
ATOM 2569 C CA . VAL A 1 331 ? 10.648 6.762 -7.77 1 92.62 331 VAL A CA 1
ATOM 2570 C C . VAL A 1 331 ? 10.656 6.477 -9.266 1 92.62 331 VAL A C 1
ATOM 2572 O O . VAL A 1 331 ? 11.719 6.254 -9.859 1 92.62 331 VAL A O 1
ATOM 2575 N N . LEU A 1 332 ? 9.531 6.543 -9.883 1 93.88 332 LEU A N 1
ATOM 2576 C CA . LEU A 1 332 ? 9.367 6.133 -11.273 1 93.88 332 LEU A CA 1
ATOM 2577 C C . LEU A 1 332 ? 10.188 7.016 -12.211 1 93.88 332 LEU A C 1
ATOM 2579 O O . LEU A 1 332 ? 10.719 6.539 -13.211 1 93.88 332 LEU A O 1
ATOM 2583 N N . PRO A 1 333 ? 10.367 8.258 -11.883 1 91 333 PRO A N 1
ATOM 2584 C CA . PRO A 1 333 ? 11.148 9.094 -12.789 1 91 333 PRO A CA 1
ATOM 2585 C C . PRO A 1 333 ? 12.578 8.586 -12.969 1 91 333 PRO A C 1
ATOM 2587 O O . PRO A 1 333 ? 13.203 8.836 -14.008 1 91 333 PRO A O 1
ATOM 2590 N N . GLU A 1 334 ? 13.086 7.902 -12.008 1 93.38 334 GLU A N 1
ATOM 2591 C CA . GLU A 1 334 ? 14.453 7.398 -12.094 1 93.38 334 GLU A CA 1
ATOM 2592 C C . GLU A 1 334 ? 14.484 5.973 -12.641 1 93.38 334 GLU A C 1
ATOM 2594 O O . GLU A 1 334 ? 15.555 5.449 -12.961 1 93.38 334 GLU A O 1
ATOM 2599 N N . VAL A 1 335 ? 13.422 5.391 -12.781 1 97.44 335 VAL A N 1
ATOM 2600 C CA . VAL A 1 335 ? 13.344 3.982 -13.164 1 97.44 335 VAL A CA 1
ATOM 2601 C C . VAL A 1 335 ? 13.477 3.85 -14.68 1 97.44 335 VAL A C 1
ATOM 2603 O O . VAL A 1 335 ? 12.82 4.57 -15.43 1 97.44 335 VAL A O 1
ATOM 2606 N N . SER A 1 336 ? 14.297 2.92 -15.062 1 98.06 336 SER A N 1
ATOM 2607 C CA . SER A 1 336 ? 14.516 2.658 -16.484 1 98.06 336 SER A CA 1
ATOM 2608 C C . SER A 1 336 ? 13.461 1.7 -17.031 1 98.06 336 SER A C 1
ATOM 2610 O O . SER A 1 336 ? 12.992 1.867 -18.156 1 98.06 336 SER A O 1
ATOM 2612 N N . LYS A 1 337 ? 13.125 0.721 -16.297 1 98.31 337 LYS A N 1
ATOM 2613 C CA . LYS A 1 337 ? 12.141 -0.27 -16.719 1 98.31 337 LYS A CA 1
ATOM 2614 C C . LYS A 1 337 ? 11.57 -1.023 -15.523 1 98.31 337 LYS A C 1
ATOM 2616 O O . LYS A 1 337 ? 12.18 -1.05 -14.453 1 98.31 337 LYS A O 1
ATOM 2621 N N . VAL A 1 338 ? 10.438 -1.576 -15.734 1 98.75 338 VAL A N 1
ATOM 2622 C CA . VAL A 1 338 ? 9.758 -2.383 -14.727 1 98.75 338 VAL A CA 1
ATOM 2623 C C . VAL A 1 338 ? 9.758 -3.85 -15.148 1 98.75 338 VAL A C 1
ATOM 2625 O O . VAL A 1 338 ? 9.469 -4.172 -16.297 1 98.75 338 VAL A O 1
ATOM 2628 N N . LEU A 1 339 ? 10.203 -4.723 -14.266 1 98.69 339 LEU A N 1
ATOM 2629 C CA . LEU A 1 339 ? 10.195 -6.164 -14.477 1 98.69 339 LEU A CA 1
ATOM 2630 C C . LEU A 1 339 ? 9.234 -6.852 -13.516 1 98.69 339 LEU A C 1
ATOM 2632 O O . LEU A 1 339 ? 9.414 -6.781 -12.297 1 98.69 339 LEU A O 1
ATOM 2636 N N . LEU A 1 340 ? 8.242 -7.531 -14.07 1 98.5 340 LEU A N 1
ATOM 2637 C CA . LEU A 1 340 ? 7.211 -8.141 -13.242 1 98.5 340 LEU A CA 1
ATOM 2638 C C . LEU A 1 340 ? 7.086 -9.633 -13.539 1 98.5 340 LEU A C 1
ATOM 2640 O O . LEU A 1 340 ? 7.355 -10.078 -14.656 1 98.5 340 LEU A O 1
ATOM 2644 N N . GLY A 1 341 ? 6.797 -10.375 -12.508 1 97.88 341 GLY A N 1
ATOM 2645 C CA . GLY A 1 341 ? 6.391 -11.766 -12.68 1 97.88 341 GLY A CA 1
ATOM 2646 C C . GLY A 1 341 ? 4.898 -11.93 -12.898 1 97.88 341 GLY A C 1
ATOM 2647 O O . GLY A 1 341 ? 4.129 -10.984 -12.68 1 97.88 341 GLY A O 1
ATOM 2648 N N . ALA A 1 342 ? 4.535 -13.109 -13.32 1 97.81 342 ALA A N 1
ATOM 2649 C CA . ALA A 1 342 ? 3.121 -13.375 -13.57 1 97.81 342 ALA A CA 1
ATOM 2650 C C . ALA A 1 342 ? 2.684 -14.68 -12.906 1 97.81 342 ALA A C 1
ATOM 2652 O O . ALA A 1 342 ? 3.43 -15.664 -12.906 1 97.81 342 ALA A O 1
ATOM 2653 N N . HIS A 1 343 ? 1.546 -14.578 -12.312 1 97.38 343 HIS A N 1
ATOM 2654 C CA . HIS A 1 343 ? 0.856 -15.766 -11.828 1 97.38 343 HIS A CA 1
ATOM 2655 C C . HIS A 1 343 ? 0.249 -16.562 -12.984 1 97.38 343 HIS A C 1
ATOM 2657 O O . HIS A 1 343 ? 0.277 -17.797 -12.977 1 97.38 343 HIS A O 1
ATOM 2663 N N . ALA A 1 344 ? -0.258 -15.859 -13.93 1 96.75 344 ALA A N 1
ATOM 2664 C CA . ALA A 1 344 ? -0.812 -16.438 -15.148 1 96.75 344 ALA A CA 1
ATOM 2665 C C . ALA A 1 344 ? -0.907 -15.398 -16.25 1 96.75 344 ALA A C 1
ATOM 2667 O O . ALA A 1 344 ? -0.963 -14.203 -15.984 1 96.75 344 ALA A O 1
ATOM 2668 N N . LEU A 1 345 ? -0.805 -15.867 -17.422 1 97.12 345 LEU A N 1
ATOM 2669 C CA . LEU A 1 345 ? -1.136 -15.07 -18.594 1 97.12 345 LEU A CA 1
ATOM 2670 C C . LEU A 1 345 ? -2.422 -15.57 -19.234 1 97.12 345 LEU A C 1
ATOM 2672 O O . LEU A 1 345 ? -2.533 -16.75 -19.594 1 97.12 345 LEU A O 1
ATOM 2676 N N . LEU A 1 346 ? -3.365 -14.695 -19.391 1 96.12 346 LEU A N 1
ATOM 2677 C CA . LEU A 1 346 ? -4.711 -15.062 -19.812 1 96.12 346 LEU A CA 1
ATOM 2678 C C . LEU A 1 346 ? -4.832 -15.016 -21.344 1 96.12 346 LEU A C 1
ATOM 2680 O O . LEU A 1 346 ? -3.988 -14.422 -22.016 1 96.12 346 LEU A O 1
ATOM 2684 N N . ALA A 1 347 ? -5.883 -15.57 -21.859 1 94.31 347 ALA A N 1
ATOM 2685 C CA . ALA A 1 347 ? -6.066 -15.719 -23.297 1 94.31 347 ALA A CA 1
ATOM 2686 C C . ALA A 1 347 ? -6.207 -14.359 -23.969 1 94.31 347 ALA A C 1
ATOM 2688 O O . ALA A 1 347 ? -5.844 -14.203 -25.141 1 94.31 347 ALA A O 1
ATOM 2689 N N . ASN A 1 348 ? -6.695 -13.422 -23.297 1 93.88 348 ASN A N 1
ATOM 2690 C CA . ASN A 1 348 ? -6.867 -12.094 -23.875 1 93.88 348 ASN A CA 1
ATOM 2691 C C . ASN A 1 348 ? -5.605 -11.25 -23.734 1 93.88 348 ASN A C 1
ATOM 2693 O O . ASN A 1 348 ? -5.621 -10.055 -24.016 1 93.88 348 ASN A O 1
ATOM 2697 N N . GLY A 1 349 ? -4.625 -11.852 -23.156 1 94.94 349 GLY A N 1
ATOM 2698 C CA . GLY A 1 349 ? -3.348 -11.164 -23.062 1 94.94 349 GLY A CA 1
ATOM 2699 C C . GLY A 1 349 ? -3.148 -10.469 -21.734 1 94.94 349 GLY A C 1
ATOM 2700 O O . GLY A 1 349 ? -2.062 -9.961 -21.438 1 94.94 349 GLY A O 1
ATOM 2701 N N . SER A 1 350 ? -4.137 -10.453 -20.859 1 96.12 350 SER A N 1
ATOM 2702 C CA . SER A 1 350 ? -4.004 -9.836 -19.547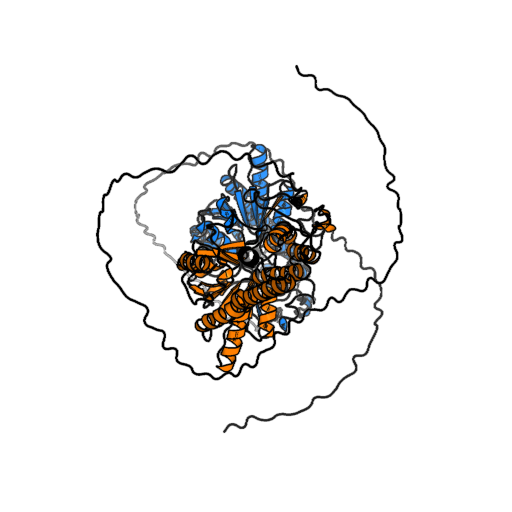 1 96.12 350 SER A CA 1
ATOM 2703 C C . SER A 1 350 ? -3.094 -10.648 -18.641 1 96.12 350 SER A C 1
ATOM 2705 O O . SER A 1 350 ? -2.971 -11.867 -18.812 1 96.12 350 SER A O 1
ATOM 2707 N N . VAL A 1 351 ? -2.5 -9.961 -17.75 1 96.75 351 VAL A N 1
ATOM 2708 C CA . VAL A 1 351 ? -1.546 -10.586 -16.844 1 96.75 351 VAL A CA 1
ATOM 2709 C C . VAL A 1 351 ? -2.152 -10.695 -15.445 1 96.75 351 VAL A C 1
ATOM 2711 O O . VAL A 1 351 ? -2.543 -9.68 -14.852 1 96.75 351 VAL A O 1
ATOM 2714 N N . MET A 1 352 ? -2.299 -11.891 -14.977 1 96.38 352 MET A N 1
ATOM 2715 C CA . MET A 1 352 ? -2.691 -12.086 -13.586 1 96.38 352 MET A CA 1
ATOM 2716 C C . MET A 1 352 ? -1.468 -12.148 -12.68 1 96.38 352 MET A C 1
ATOM 2718 O O . MET A 1 352 ? -0.548 -12.93 -12.914 1 96.38 352 MET A O 1
ATOM 2722 N N . SER A 1 353 ? -1.412 -11.312 -11.695 1 96.88 353 SER A N 1
ATOM 2723 C CA . SER A 1 353 ? -0.302 -11.242 -10.75 1 96.88 353 SER A CA 1
ATOM 2724 C C . SER A 1 353 ? -0.765 -10.734 -9.391 1 96.88 353 SER A C 1
ATOM 2726 O O . SER A 1 353 ? -1.967 -10.641 -9.133 1 96.88 353 SER A O 1
ATOM 2728 N N . ARG A 1 354 ? 0.152 -10.492 -8.531 1 96.56 354 ARG A N 1
ATOM 2729 C CA . ARG A 1 354 ? -0.164 -10.062 -7.172 1 96.56 354 ARG A CA 1
ATOM 2730 C C . ARG A 1 354 ? -0.914 -8.734 -7.18 1 96.56 354 ARG A C 1
ATOM 2732 O O . ARG A 1 354 ? -0.661 -7.879 -8.031 1 96.56 354 ARG A O 1
ATOM 2739 N N . MET A 1 355 ? -1.765 -8.625 -6.199 1 95.69 355 MET A N 1
ATOM 2740 C CA . MET A 1 355 ? -2.516 -7.387 -6.035 1 95.69 355 MET A CA 1
ATOM 2741 C C . MET A 1 355 ? -1.58 -6.184 -5.992 1 95.69 355 MET A C 1
ATOM 2743 O O . MET A 1 355 ? -0.607 -6.176 -5.238 1 95.69 355 MET A O 1
ATOM 2747 N N . GLY A 1 356 ? -1.838 -5.168 -6.801 1 96.25 356 GLY A N 1
ATOM 2748 C CA . GLY A 1 356 ? -1.001 -3.984 -6.906 1 96.25 356 GLY A CA 1
ATOM 2749 C C . GLY A 1 356 ? -0.247 -3.9 -8.219 1 96.25 356 GLY A C 1
ATOM 2750 O O . GLY A 1 356 ? 0.223 -2.826 -8.602 1 96.25 356 GLY A O 1
ATOM 2751 N N . THR A 1 357 ? -0.111 -4.969 -8.938 1 97.19 357 THR A N 1
ATOM 2752 C CA . THR A 1 357 ? 0.654 -5.027 -10.18 1 97.19 357 THR A CA 1
ATOM 2753 C C . THR A 1 357 ? 0.048 -4.105 -11.234 1 97.19 357 THR A C 1
ATOM 2755 O O . THR A 1 357 ? 0.769 -3.365 -11.906 1 97.19 357 THR A O 1
ATOM 2758 N N . SER A 1 358 ? -1.253 -4.141 -11.414 1 94.62 358 SER A N 1
ATOM 2759 C CA . SER A 1 358 ? -1.913 -3.281 -12.391 1 94.62 358 SER A CA 1
ATOM 2760 C C . SER A 1 358 ? -1.68 -1.808 -12.07 1 94.62 358 SER A C 1
ATOM 2762 O O . SER A 1 358 ? -1.544 -0.988 -12.984 1 94.62 358 SER A O 1
ATOM 2764 N N . GLN A 1 359 ? -1.713 -1.537 -10.797 1 94.06 359 GLN A N 1
ATOM 2765 C CA . GLN A 1 359 ? -1.456 -0.169 -10.367 1 94.06 359 GLN A CA 1
ATOM 2766 C C . GLN A 1 359 ? -0.048 0.277 -10.75 1 94.06 359 GLN A C 1
ATOM 2768 O O . GLN A 1 359 ? 0.141 1.384 -11.258 1 94.06 359 GLN A O 1
ATOM 2773 N N . ILE A 1 360 ? 0.915 -0.526 -10.508 1 96.75 360 ILE A N 1
ATOM 2774 C CA . ILE A 1 360 ? 2.297 -0.227 -10.867 1 96.75 360 ILE A CA 1
ATOM 2775 C C . ILE A 1 360 ? 2.416 -0.046 -12.375 1 96.75 360 ILE A C 1
ATOM 2777 O O . ILE A 1 360 ? 3.076 0.883 -12.844 1 96.75 360 ILE A O 1
ATOM 2781 N N . ALA A 1 361 ? 1.776 -0.909 -13.078 1 96.62 361 ALA A N 1
ATOM 2782 C CA . ALA A 1 361 ? 1.818 -0.819 -14.539 1 96.62 361 ALA A CA 1
ATOM 2783 C C . ALA A 1 361 ? 1.197 0.487 -15.023 1 96.62 361 ALA A C 1
ATOM 2785 O O . ALA A 1 361 ? 1.746 1.152 -15.906 1 96.62 361 ALA A O 1
ATOM 2786 N N . LEU A 1 362 ? 0.081 0.827 -14.484 1 93.38 362 LEU A N 1
ATOM 2787 C CA . LEU A 1 362 ? -0.605 2.055 -14.875 1 93.38 362 LEU A CA 1
ATOM 2788 C C . LEU A 1 362 ? 0.256 3.277 -14.57 1 93.38 362 LEU A C 1
ATOM 2790 O O . LEU A 1 362 ? 0.395 4.168 -15.414 1 93.38 362 LEU A O 1
ATOM 2794 N N . LEU A 1 363 ? 0.798 3.332 -13.359 1 93.38 363 LEU A N 1
ATOM 2795 C CA . LEU A 1 363 ? 1.652 4.445 -12.961 1 93.38 363 LEU A CA 1
ATOM 2796 C C . LEU A 1 363 ? 2.9 4.512 -13.836 1 93.38 363 LEU A C 1
ATOM 2798 O O . LEU A 1 363 ? 3.361 5.598 -14.188 1 93.38 363 LEU A O 1
ATOM 2802 N N . SER A 1 364 ? 3.43 3.361 -14.164 1 96.69 364 SER A N 1
ATOM 2803 C CA . SER A 1 364 ? 4.602 3.312 -15.031 1 96.69 364 SER A CA 1
ATOM 2804 C C . SER A 1 364 ? 4.293 3.881 -16.406 1 96.69 364 SER A C 1
ATOM 2806 O O . SER A 1 364 ? 5.098 4.629 -16.969 1 96.69 364 SER A O 1
ATOM 2808 N N . LYS A 1 365 ? 3.158 3.543 -16.906 1 94.5 365 LYS A N 1
ATOM 2809 C CA . LYS A 1 365 ? 2.734 4.082 -18.188 1 94.5 365 LYS A CA 1
ATOM 2810 C C . LYS A 1 365 ? 2.604 5.602 -18.141 1 94.5 365 LYS A C 1
ATOM 2812 O O . LYS A 1 365 ? 3.029 6.301 -19.062 1 94.5 365 LYS A O 1
ATOM 2817 N N . ALA A 1 366 ? 2.059 6.043 -17.078 1 87.81 366 ALA A N 1
ATOM 2818 C CA . ALA A 1 366 ? 1.89 7.48 -16.891 1 87.81 366 ALA A CA 1
ATOM 2819 C C . ALA A 1 366 ? 3.238 8.195 -16.875 1 87.81 366 ALA A C 1
ATOM 2821 O O . ALA A 1 366 ? 3.332 9.367 -17.25 1 87.81 366 ALA A O 1
ATOM 2822 N N . HIS A 1 367 ? 4.27 7.535 -16.5 1 92.19 367 HIS A N 1
ATOM 2823 C CA . HIS A 1 367 ? 5.602 8.125 -16.438 1 92.19 367 HIS A CA 1
ATOM 2824 C C . HIS A 1 367 ? 6.457 7.672 -17.625 1 92.19 367 HIS A C 1
ATOM 2826 O O . HIS A 1 367 ? 7.672 7.898 -17.625 1 92.19 367 HIS A O 1
ATOM 2832 N N . ASN A 1 368 ? 5.93 6.961 -18.562 1 95.88 368 ASN A N 1
ATOM 2833 C CA . ASN A 1 368 ? 6.59 6.492 -19.781 1 95.88 368 ASN A CA 1
ATOM 2834 C C . ASN A 1 368 ? 7.723 5.52 -19.453 1 95.88 368 ASN A C 1
ATOM 2836 O O . ASN A 1 368 ? 8.789 5.574 -20.078 1 95.88 368 ASN A O 1
ATOM 2840 N N . VAL A 1 369 ? 7.566 4.758 -18.469 1 97.94 369 VAL A N 1
ATOM 2841 C CA . VAL A 1 369 ? 8.508 3.701 -18.109 1 97.94 369 VAL A CA 1
ATOM 2842 C C . VAL A 1 369 ? 8.016 2.367 -18.672 1 97.94 369 VAL A C 1
ATOM 2844 O O . VAL A 1 369 ? 6.891 1.948 -18.391 1 97.94 369 VAL A O 1
ATOM 2847 N N . PRO A 1 370 ? 8.805 1.66 -19.438 1 98.12 370 PRO A N 1
ATOM 2848 C CA . PRO A 1 370 ? 8.359 0.396 -20.031 1 98.12 370 PRO A CA 1
ATOM 2849 C C . PRO A 1 370 ? 8.141 -0.696 -18.984 1 98.12 370 PRO A C 1
ATOM 2851 O O . PRO A 1 370 ? 8.906 -0.8 -18.016 1 98.12 370 PRO A O 1
ATOM 2854 N N . VAL A 1 371 ? 7.09 -1.487 -19.234 1 98.56 371 VAL A N 1
ATOM 2855 C CA . VAL A 1 371 ? 6.73 -2.586 -18.344 1 98.56 371 VAL A CA 1
ATOM 2856 C C . VAL A 1 371 ? 6.957 -3.92 -19.047 1 98.56 371 VAL A C 1
ATOM 2858 O O . VAL A 1 371 ? 6.305 -4.215 -20.047 1 98.56 371 VAL A O 1
ATOM 2861 N N . LEU A 1 372 ? 7.855 -4.746 -18.516 1 98.56 372 LEU A N 1
ATOM 2862 C CA . LEU A 1 372 ? 8.156 -6.082 -19.016 1 98.56 372 LEU A CA 1
ATOM 2863 C C . LEU A 1 372 ? 7.645 -7.152 -18.062 1 98.56 372 LEU A C 1
ATOM 2865 O O . LEU A 1 372 ? 7.848 -7.059 -16.844 1 98.56 372 LEU A O 1
ATOM 2869 N N . VAL A 1 373 ? 6.992 -8.133 -18.625 1 98.56 373 VAL A N 1
ATOM 2870 C CA . VAL A 1 373 ? 6.48 -9.242 -17.828 1 98.56 373 VAL A CA 1
ATOM 2871 C C . VAL A 1 373 ? 7.211 -10.531 -18.188 1 98.56 373 VAL A C 1
ATOM 2873 O O . VAL A 1 373 ? 7.383 -10.828 -19.375 1 98.56 373 VAL A O 1
ATOM 2876 N N . CYS A 1 374 ? 7.688 -11.242 -17.219 1 98.62 374 CYS A N 1
ATOM 2877 C CA . CYS A 1 374 ? 8.328 -12.539 -17.406 1 98.62 374 CYS A CA 1
ATOM 2878 C C . CYS A 1 374 ? 7.41 -13.672 -16.953 1 98.62 374 CYS A C 1
ATOM 2880 O O . CYS A 1 374 ? 6.906 -13.656 -15.828 1 98.62 374 CYS A O 1
ATOM 2882 N N . CYS A 1 375 ? 7.242 -14.633 -17.797 1 98.19 375 CYS A N 1
ATOM 2883 C CA . CYS A 1 375 ? 6.273 -15.672 -17.484 1 98.19 375 CYS A CA 1
ATOM 2884 C C . CYS A 1 375 ? 6.574 -16.953 -18.25 1 98.19 375 CYS A C 1
ATOM 2886 O O . CYS A 1 375 ? 6.746 -16.922 -19.469 1 98.19 375 CYS A O 1
ATOM 2888 N N . GLU A 1 376 ? 6.648 -18.031 -17.562 1 97.94 376 GLU A N 1
ATOM 2889 C CA . GLU A 1 376 ? 6.758 -19.328 -18.234 1 97.94 376 GLU A CA 1
ATOM 2890 C C . GLU A 1 376 ? 5.48 -19.672 -18.984 1 97.94 376 GLU A C 1
ATOM 2892 O O . GLU A 1 376 ? 4.375 -19.406 -18.516 1 97.94 376 GLU A O 1
ATOM 2897 N N . THR A 1 377 ? 5.551 -20.344 -20.062 1 96.69 377 THR A N 1
ATOM 2898 C CA . THR A 1 377 ? 4.414 -20.594 -20.938 1 96.69 377 THR A CA 1
ATOM 2899 C C . THR A 1 377 ? 3.445 -21.594 -20.297 1 96.69 377 THR A C 1
ATOM 2901 O O . THR A 1 377 ? 2.256 -21.594 -20.625 1 96.69 377 THR A O 1
ATOM 2904 N N . TYR A 1 378 ? 3.939 -22.406 -19.406 1 96.88 378 TYR A N 1
ATOM 2905 C CA . TYR A 1 378 ? 3.031 -23.375 -18.812 1 96.88 378 TYR A CA 1
ATOM 2906 C C . TYR A 1 378 ? 2.031 -22.688 -17.891 1 96.88 378 TYR A C 1
ATOM 2908 O O . TYR A 1 378 ? 1.078 -23.312 -17.422 1 96.88 378 TYR A O 1
ATOM 2916 N N . LYS A 1 379 ? 2.16 -21.391 -17.625 1 97.38 379 LYS A N 1
ATOM 2917 C CA . LYS A 1 379 ? 1.242 -20.594 -16.812 1 97.38 379 LYS A CA 1
ATOM 2918 C C . LYS A 1 379 ? 0.172 -19.938 -17.672 1 97.38 379 LYS A C 1
ATOM 2920 O O . LYS A 1 379 ? -0.68 -19.203 -17.172 1 97.38 379 LYS A O 1
ATOM 2925 N N . PHE A 1 380 ? 0.256 -20.141 -18.984 1 96.31 380 PHE A N 1
ATOM 2926 C CA . PHE A 1 380 ? -0.768 -19.594 -19.859 1 96.31 380 PHE A CA 1
ATOM 2927 C C . PHE A 1 380 ? -2.094 -20.328 -19.672 1 96.31 380 PHE A C 1
ATOM 2929 O O . PHE A 1 380 ? -2.115 -21.531 -19.438 1 96.31 380 PHE A O 1
ATOM 2936 N N . CYS A 1 381 ? -3.121 -19.641 -19.719 1 92.88 381 CYS A N 1
ATOM 2937 C CA . CYS A 1 381 ? -4.41 -20.297 -19.547 1 92.88 381 CYS A CA 1
ATOM 2938 C C . CYS A 1 381 ? -5.43 -19.766 -20.547 1 92.88 381 CYS A C 1
ATOM 2940 O O . CYS A 1 381 ? -5.281 -18.656 -21.062 1 92.88 381 CYS A O 1
ATOM 2942 N N . GLU A 1 382 ? -6.48 -20.5 -20.781 1 92.56 382 GLU A N 1
ATOM 2943 C CA . GLU A 1 382 ? -7.488 -20.203 -21.797 1 92.56 382 GLU A CA 1
ATOM 2944 C C . GLU A 1 382 ? -8.562 -19.266 -21.25 1 92.56 382 GLU A C 1
ATOM 2946 O O . GLU A 1 382 ? -9.398 -18.766 -22.016 1 92.56 382 GLU A O 1
ATOM 2951 N N . ARG A 1 383 ? -8.453 -18.938 -20.094 1 90.25 383 ARG A N 1
ATOM 2952 C CA . ARG A 1 383 ? -9.43 -18.062 -19.469 1 90.25 383 ARG A CA 1
ATOM 2953 C C . ARG A 1 383 ? -9.297 -16.625 -19.984 1 90.25 383 ARG A C 1
ATOM 2955 O O . ARG A 1 383 ? -8.188 -16.156 -20.266 1 90.25 383 ARG A O 1
ATOM 2962 N N . VAL A 1 384 ? -10.492 -16 -20.156 1 89.81 384 VAL A N 1
ATOM 2963 C CA . VAL A 1 384 ? -10.555 -14.578 -20.484 1 89.81 384 VAL A CA 1
ATOM 2964 C C . VAL A 1 384 ? -11.07 -13.781 -19.281 1 89.81 384 VAL A C 1
ATOM 2966 O O . VAL A 1 384 ? -12.102 -14.141 -18.703 1 89.81 384 VAL A O 1
ATOM 2969 N N . GLN A 1 385 ? -10.258 -12.898 -18.891 1 87.75 385 GLN A N 1
ATOM 2970 C CA . GLN A 1 385 ? -10.664 -12.047 -17.781 1 87.75 385 GLN A CA 1
ATOM 2971 C C . GLN A 1 385 ? -10.25 -10.594 -18.016 1 87.75 385 GLN A C 1
ATOM 2973 O O . GLN A 1 385 ? -9.141 -10.328 -18.484 1 87.75 385 GLN A O 1
ATOM 2978 N N . THR A 1 386 ? -11.211 -9.695 -17.719 1 80.06 386 THR A N 1
ATOM 2979 C CA . THR A 1 386 ? -10.914 -8.281 -17.875 1 80.06 386 THR A CA 1
ATOM 2980 C C . THR A 1 386 ? -10.727 -7.609 -16.516 1 80.06 386 THR A C 1
ATOM 2982 O O . THR A 1 386 ? -10.203 -6.496 -16.438 1 80.06 386 THR A O 1
ATOM 2985 N N . ASP A 1 387 ? -11.211 -8.344 -15.562 1 78.94 387 ASP A N 1
ATOM 2986 C CA . ASP A 1 387 ? -11.078 -7.789 -14.219 1 78.94 387 ASP A CA 1
ATOM 2987 C C . ASP A 1 387 ? -10.836 -8.891 -13.195 1 78.94 387 ASP A C 1
ATOM 2989 O O . ASP A 1 387 ? -10.781 -10.07 -13.547 1 78.94 387 ASP A O 1
ATOM 2993 N N . SER A 1 388 ? -10.555 -8.469 -12.016 1 75.69 388 SER A N 1
ATOM 2994 C CA . SER A 1 388 ? -10.227 -9.398 -10.945 1 75.69 388 SER A CA 1
ATOM 2995 C C . SER A 1 388 ? -11.469 -9.828 -10.18 1 75.69 388 SER A C 1
ATOM 2997 O O . SER A 1 388 ? -11.367 -10.469 -9.133 1 75.69 388 SER A O 1
ATOM 2999 N N . PHE A 1 389 ? -12.617 -9.609 -10.719 1 77.69 389 PHE A N 1
ATOM 3000 C CA . PHE A 1 389 ? -13.852 -9.844 -9.984 1 77.69 389 PHE A CA 1
ATOM 3001 C C . PHE A 1 389 ? -14.328 -11.273 -10.164 1 77.69 389 PHE A C 1
ATOM 3003 O O . PHE A 1 389 ? -14.727 -11.93 -9.195 1 77.69 389 PHE A O 1
ATOM 3010 N N . VAL A 1 390 ? -14.219 -11.719 -11.312 1 77.81 390 VAL A N 1
ATOM 3011 C CA . VAL A 1 390 ? -14.875 -12.977 -11.664 1 77.81 390 VAL A CA 1
ATOM 3012 C C . VAL A 1 390 ? -14.133 -14.148 -11.023 1 77.81 390 VAL A C 1
ATOM 3014 O O . VAL A 1 390 ? -14.75 -15.023 -10.414 1 77.81 390 VAL A O 1
ATOM 3017 N N . SER A 1 391 ? -12.867 -14.156 -11.164 1 84.19 391 SER A N 1
ATOM 3018 C CA . SER A 1 391 ? -12.039 -15.227 -10.617 1 84.19 391 SER A CA 1
ATOM 3019 C C . SER A 1 391 ? -10.844 -14.672 -9.859 1 84.19 391 SER A C 1
ATOM 3021 O O . SER A 1 391 ? -9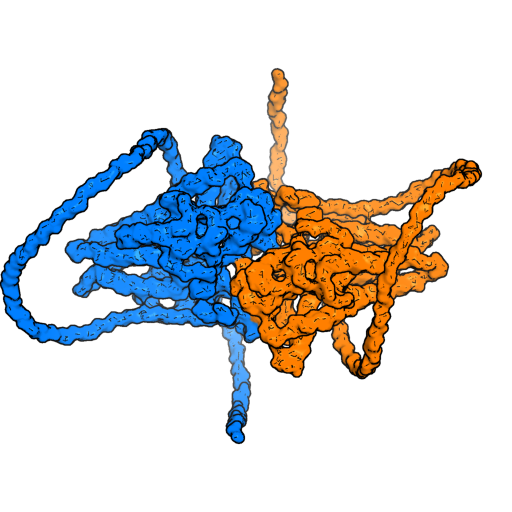.953 -14.055 -10.445 1 84.19 391 SER A O 1
ATOM 3023 N N . ASN A 1 392 ? -10.977 -14.867 -8.562 1 91.19 392 ASN A N 1
ATOM 3024 C CA . ASN A 1 392 ? -9.922 -14.383 -7.676 1 91.19 392 ASN A CA 1
ATOM 3025 C C . ASN A 1 392 ? -9.914 -15.141 -6.352 1 91.19 392 ASN A C 1
ATOM 3027 O O . ASN A 1 392 ? -10.586 -16.156 -6.207 1 91.19 392 ASN A O 1
ATOM 3031 N N . GLU A 1 393 ? -8.969 -14.766 -5.535 1 91.62 393 GLU A N 1
ATOM 3032 C CA . GLU A 1 393 ? -8.82 -15.328 -4.199 1 91.62 393 GLU A CA 1
ATOM 3033 C C . GLU A 1 393 ? -8.914 -14.25 -3.125 1 91.62 393 GLU A C 1
ATOM 3035 O O . GLU A 1 393 ? -8.414 -13.133 -3.314 1 91.62 393 GLU A O 1
ATOM 3040 N N . LEU A 1 394 ? -9.703 -14.57 -2.066 1 90.25 394 LEU A N 1
ATOM 3041 C CA . LEU A 1 394 ? -9.68 -13.742 -0.867 1 90.25 394 LEU A CA 1
ATOM 3042 C C . LEU A 1 394 ? -8.789 -14.367 0.206 1 90.25 394 LEU A C 1
ATOM 3044 O O . LEU A 1 394 ? -9.016 -15.508 0.611 1 90.25 394 LEU A O 1
ATOM 3048 N N . ASP A 1 395 ? -7.852 -13.641 0.633 1 90.81 395 ASP A N 1
ATOM 3049 C CA . ASP A 1 395 ? -6.984 -14.125 1.706 1 90.81 395 ASP A CA 1
ATOM 3050 C C . ASP A 1 395 ? -7.578 -13.805 3.076 1 90.81 395 ASP A C 1
ATOM 3052 O O . ASP A 1 395 ? -8.656 -13.203 3.168 1 90.81 395 ASP A O 1
ATOM 3056 N N . ASP A 1 396 ? -6.926 -14.219 4.148 1 88.56 396 ASP A N 1
ATOM 3057 C CA . ASP A 1 396 ? -7.379 -14.008 5.516 1 88.56 396 ASP A CA 1
ATOM 3058 C C . ASP A 1 396 ? -7.531 -12.523 5.824 1 88.56 396 ASP A C 1
ATOM 3060 O O . ASP A 1 396 ? -6.555 -11.773 5.785 1 88.56 396 ASP A O 1
ATOM 3064 N N . PRO A 1 397 ? -8.703 -12.117 6.113 1 88.94 397 PRO A N 1
ATOM 3065 C CA . PRO A 1 397 ? -8.906 -10.703 6.422 1 88.94 397 PRO A CA 1
ATOM 3066 C C . PRO A 1 397 ? -8.125 -10.25 7.652 1 88.94 397 PRO A C 1
ATOM 3068 O O . PRO A 1 397 ? -7.797 -9.062 7.777 1 88.94 397 PRO A O 1
ATOM 3071 N N . ASP A 1 398 ? -7.797 -11.133 8.539 1 86.38 398 ASP A N 1
ATOM 3072 C CA . ASP A 1 398 ? -7.074 -10.789 9.758 1 86.38 398 ASP A CA 1
ATOM 3073 C C . ASP A 1 398 ? -5.664 -10.297 9.438 1 86.38 398 ASP A C 1
ATOM 3075 O O . ASP A 1 398 ? -5.02 -9.656 10.273 1 86.38 398 ASP A O 1
ATOM 3079 N N . ASP A 1 399 ? -5.219 -10.609 8.281 1 88.31 399 ASP A N 1
ATOM 3080 C CA . ASP A 1 399 ? -3.904 -10.141 7.859 1 88.31 399 ASP A CA 1
ATOM 3081 C C . ASP A 1 399 ? -3.885 -8.625 7.711 1 88.31 399 ASP A C 1
ATOM 3083 O O . ASP A 1 399 ? -2.818 -8.008 7.719 1 88.31 399 ASP A O 1
ATOM 3087 N N . LEU A 1 400 ? -5.066 -8.047 7.547 1 88.38 400 LEU A N 1
ATOM 3088 C CA . LEU A 1 400 ? -5.16 -6.609 7.34 1 88.38 400 LEU A CA 1
ATOM 3089 C C . LEU A 1 400 ? -5.051 -5.863 8.664 1 88.38 400 LEU A C 1
ATOM 3091 O O . LEU A 1 400 ? -4.762 -4.664 8.688 1 88.38 400 LEU A O 1
ATOM 3095 N N . ILE A 1 401 ? -5.477 -6.348 9.727 1 78.06 401 ILE A N 1
ATOM 3096 C CA . ILE A 1 401 ? -5.578 -5.68 11.023 1 78.06 401 ILE A CA 1
ATOM 3097 C C . ILE A 1 401 ? -4.207 -5.641 11.688 1 78.06 401 ILE A C 1
ATOM 3099 O O . ILE A 1 401 ? -3.887 -4.691 12.406 1 78.06 401 ILE A O 1
ATOM 3103 N N . GLY A 1 402 ? -3.275 -6.078 11.141 1 65.69 402 GLY A N 1
ATOM 3104 C CA . GLY A 1 402 ? -1.947 -6.035 11.727 1 65.69 402 GLY A CA 1
ATOM 3105 C C . GLY A 1 402 ? -1.965 -6.129 13.242 1 65.69 402 GLY A C 1
ATOM 3106 O O . GLY A 1 402 ? -3.029 -6.062 13.859 1 65.69 402 GLY A O 1
ATOM 3107 N N . GLY A 1 403 ? -0.835 -6.449 14.062 1 57.62 403 GLY A N 1
ATOM 3108 C CA . GLY A 1 403 ? -0.55 -6.285 15.477 1 57.62 403 GLY A CA 1
ATOM 3109 C C . GLY A 1 403 ? -0.998 -7.465 16.312 1 57.62 403 GLY A C 1
ATOM 3110 O O . GLY A 1 403 ? -1.563 -8.43 15.797 1 57.62 403 GLY A O 1
ATOM 3111 N N . LYS A 1 404 ? -0.559 -7.422 17.516 1 53.44 404 LYS A N 1
ATOM 3112 C CA . LYS A 1 404 ? -0.917 -8.438 18.5 1 53.44 404 LYS A CA 1
ATOM 3113 C C . LYS A 1 404 ? -2.416 -8.422 18.781 1 53.44 404 LYS A C 1
ATOM 3115 O O . LYS A 1 404 ? -3.039 -7.359 18.812 1 53.44 404 LYS A O 1
ATOM 3120 N N . PRO A 1 405 ? -3.043 -9.633 18.797 1 52.62 405 PRO A N 1
ATOM 3121 C CA . PRO A 1 405 ? -4.453 -9.758 19.172 1 52.62 405 PRO A CA 1
ATOM 3122 C C . PRO A 1 405 ? -4.801 -8.938 20.406 1 52.62 405 PRO A C 1
ATOM 3124 O O . PRO A 1 405 ? -4.031 -8.914 21.375 1 52.62 405 PRO A O 1
ATOM 3127 N N . GLY A 1 406 ? -5.887 -7.934 20.328 1 50.41 406 GLY A N 1
ATOM 3128 C CA . GLY A 1 406 ? -6.406 -7.184 21.453 1 50.41 406 GLY A CA 1
ATOM 3129 C C . GLY A 1 406 ? -6.047 -5.711 21.422 1 50.41 406 GLY A C 1
ATOM 3130 O O . GLY A 1 406 ? -6.727 -4.883 22.031 1 50.41 406 GLY A O 1
ATOM 3131 N N . ARG A 1 407 ? -4.988 -5.43 20.812 1 57.78 407 ARG A N 1
ATOM 3132 C CA . ARG A 1 407 ? -4.531 -4.047 20.938 1 57.78 407 ARG A CA 1
ATOM 3133 C C . ARG A 1 407 ? -4.812 -3.252 19.672 1 57.78 407 ARG A C 1
ATOM 3135 O O . ARG A 1 407 ? -4.379 -2.105 19.547 1 57.78 407 ARG A O 1
ATOM 3142 N N . THR A 1 408 ? -5.512 -3.92 18.75 1 67.25 408 THR A N 1
ATOM 3143 C CA . THR A 1 408 ? -5.734 -3.176 17.516 1 67.25 408 THR A CA 1
ATOM 3144 C C . THR A 1 408 ? -7.141 -2.588 17.484 1 67.25 408 THR A C 1
ATOM 3146 O O . THR A 1 408 ? -8.07 -3.164 18.047 1 67.25 408 THR A O 1
ATOM 3149 N N . PRO A 1 409 ? -7.207 -1.378 17.078 1 66.62 409 PRO A N 1
ATOM 3150 C CA . PRO A 1 409 ? -8.508 -0.715 16.984 1 66.62 409 PRO A CA 1
ATOM 3151 C C . PRO A 1 409 ? -9.57 -1.578 16.312 1 66.62 409 PRO A C 1
ATOM 3153 O O . PRO A 1 409 ? -10.766 -1.343 16.484 1 66.62 409 PRO A O 1
ATOM 3156 N N . LEU A 1 410 ? -9.125 -2.613 15.602 1 76.81 410 LEU A N 1
ATOM 3157 C CA . LEU A 1 410 ? -10.086 -3.412 14.844 1 76.81 410 LEU A CA 1
ATOM 3158 C C . LEU A 1 410 ? -10.234 -4.801 15.461 1 76.81 410 LEU A C 1
ATOM 3160 O O . LEU A 1 410 ? -10.734 -5.719 14.812 1 76.81 410 LEU A O 1
ATOM 3164 N N . ALA A 1 411 ? -9.773 -4.77 16.688 1 76.12 411 ALA A N 1
ATOM 3165 C CA . ALA A 1 411 ? -9.969 -6.047 17.375 1 76.12 411 ALA A CA 1
ATOM 3166 C C . ALA A 1 411 ? -11.445 -6.422 17.422 1 76.12 411 ALA A C 1
ATOM 3168 O O . ALA A 1 411 ? -12.297 -5.586 17.734 1 76.12 411 ALA A O 1
ATOM 3169 N N . GLY A 1 412 ? -11.844 -7.59 17.047 1 77.38 412 GLY A N 1
ATOM 3170 C CA . GLY A 1 412 ? -13.219 -8.062 17.078 1 77.38 412 GLY A CA 1
ATOM 3171 C C . GLY A 1 412 ? -14.039 -7.586 15.898 1 77.38 412 GLY A C 1
ATOM 3172 O O . GLY A 1 412 ? -15.266 -7.48 15.984 1 77.38 412 GLY A O 1
ATOM 3173 N N . TRP A 1 413 ? -13.391 -7.281 14.852 1 82.31 413 TRP A N 1
ATOM 3174 C CA . TRP A 1 413 ? -14.078 -6.75 13.68 1 82.31 413 TRP A CA 1
ATOM 3175 C C . TRP A 1 413 ? -15.141 -7.719 13.18 1 82.31 413 TRP A C 1
ATOM 3177 O O . TRP A 1 413 ? -16.141 -7.305 12.586 1 82.31 413 TRP A O 1
ATOM 3187 N N . GLN A 1 414 ? -14.969 -8.961 13.461 1 81.06 414 GLN A N 1
ATOM 3188 C CA . GLN A 1 414 ? -15.883 -9.984 12.961 1 81.06 414 GLN A CA 1
ATOM 3189 C C . GLN A 1 414 ? -17.266 -9.828 13.57 1 81.06 414 GLN A C 1
ATOM 3191 O O . GLN A 1 414 ? -18.266 -10.266 12.984 1 81.06 414 GLN A O 1
ATOM 3196 N N . GLU A 1 415 ? -17.281 -9.18 14.664 1 82.25 415 GLU A N 1
ATOM 3197 C CA . GLU A 1 415 ? -18.547 -9.008 15.367 1 82.25 415 GLU A CA 1
ATOM 3198 C C . GLU A 1 415 ? -19.297 -7.781 14.852 1 82.25 415 GLU A C 1
ATOM 3200 O O . GLU A 1 415 ? -20.5 -7.633 15.117 1 82.25 415 GLU A O 1
ATOM 3205 N N . SER A 1 416 ? -18.625 -7.039 14.164 1 82.56 416 SER A N 1
ATOM 3206 C CA . SER A 1 416 ? -19.266 -5.824 13.672 1 82.56 416 SER A CA 1
ATOM 3207 C C . SER A 1 416 ? -20.016 -6.082 12.375 1 82.56 416 SER A C 1
ATOM 3209 O O . SER A 1 416 ? -19.453 -6.578 11.406 1 82.56 416 SER A O 1
ATOM 3211 N N . LYS A 1 417 ? -21.203 -5.758 12.312 1 81.69 417 LYS A N 1
ATOM 3212 C CA . LYS A 1 417 ? -22.031 -5.926 11.117 1 81.69 417 LYS A CA 1
ATOM 3213 C C . LYS A 1 417 ? -21.766 -4.805 10.109 1 81.69 417 LYS A C 1
ATOM 3215 O O . LYS A 1 417 ? -22.125 -4.922 8.938 1 81.69 417 LYS A O 1
ATOM 3220 N N . SER A 1 418 ? -21.125 -3.797 10.586 1 85.69 418 SER A N 1
ATOM 3221 C CA . SER A 1 418 ? -20.953 -2.617 9.742 1 85.69 418 SER A CA 1
ATOM 3222 C C . SER A 1 418 ? -19.547 -2.562 9.156 1 85.69 418 SER A C 1
ATOM 3224 O O . SER A 1 418 ? -19.188 -1.587 8.492 1 85.69 418 SER A O 1
ATOM 3226 N N . LEU A 1 419 ? -18.828 -3.639 9.422 1 89.44 419 LEU A N 1
ATOM 3227 C CA . LEU A 1 419 ? -17.453 -3.576 8.984 1 89.44 419 LEU A CA 1
ATOM 3228 C C . LEU A 1 419 ? -17.109 -4.766 8.094 1 89.44 419 LEU A C 1
ATOM 3230 O O . LEU A 1 419 ? -17.438 -5.91 8.422 1 89.44 419 LEU A O 1
ATOM 3234 N N . ARG A 1 420 ? -16.562 -4.473 6.965 1 89.56 420 ARG A N 1
ATOM 3235 C CA . ARG A 1 420 ? -16.094 -5.496 6.039 1 89.56 420 ARG A CA 1
ATOM 3236 C C . ARG A 1 420 ? -14.641 -5.25 5.641 1 89.56 420 ARG A C 1
ATOM 3238 O O . ARG A 1 420 ? -14.242 -4.105 5.422 1 89.56 420 ARG A O 1
ATOM 3245 N N . LEU A 1 421 ? -13.891 -6.32 5.609 1 89.75 421 LEU A N 1
ATOM 3246 C CA . LEU A 1 421 ? -12.492 -6.23 5.219 1 89.75 421 LEU A CA 1
ATOM 3247 C C . LEU A 1 421 ? -12.258 -6.906 3.871 1 89.75 421 LEU A C 1
ATOM 3249 O O . LEU A 1 421 ? -12.727 -8.023 3.641 1 89.75 421 LEU A O 1
ATOM 3253 N N . LEU A 1 422 ? -11.609 -6.254 2.979 1 90.75 422 LEU A N 1
ATOM 3254 C CA . LEU A 1 422 ? -11.32 -6.809 1.662 1 90.75 422 LEU A CA 1
ATOM 3255 C C . LEU A 1 422 ? -9.836 -7.129 1.523 1 90.75 422 LEU A C 1
ATOM 3257 O O . LEU A 1 422 ? -9 -6.223 1.514 1 90.75 422 LEU A O 1
ATOM 3261 N N . ASN A 1 423 ? -9.516 -8.391 1.403 1 92.19 423 ASN A N 1
ATOM 3262 C CA . ASN A 1 423 ? -8.141 -8.852 1.21 1 92.19 423 ASN A CA 1
ATOM 3263 C C . ASN A 1 423 ? -8 -9.664 -0.072 1 92.19 423 ASN A C 1
ATOM 3265 O O . ASN A 1 423 ? -7.809 -10.883 -0.021 1 92.19 423 ASN A O 1
ATOM 3269 N N . LEU A 1 424 ? -8.008 -8.984 -1.191 1 92.62 424 LEU A N 1
ATOM 3270 C CA . LEU A 1 424 ? -7.867 -9.617 -2.496 1 92.62 424 LEU A CA 1
ATOM 3271 C C . LEU A 1 424 ? -6.418 -10.016 -2.748 1 92.62 424 LEU A C 1
ATOM 3273 O O . LEU A 1 424 ? -5.492 -9.297 -2.371 1 92.62 424 LEU A O 1
ATOM 3277 N N . VAL A 1 425 ? -6.234 -11.078 -3.492 1 93.69 425 VAL A N 1
ATOM 3278 C CA . VAL A 1 425 ? -4.891 -11.625 -3.621 1 93.69 425 VAL A CA 1
ATOM 3279 C C . VAL A 1 425 ? -4.301 -11.234 -4.973 1 93.69 425 VAL A C 1
ATOM 3281 O O . VAL A 1 425 ? -3.115 -10.906 -5.066 1 93.69 425 VAL A O 1
ATOM 3284 N N . TYR A 1 426 ? -5.078 -11.305 -6.023 1 94.56 426 TYR A N 1
ATOM 3285 C CA . TYR A 1 426 ? -4.488 -11.133 -7.348 1 94.56 426 TYR A CA 1
ATOM 3286 C C . TYR A 1 426 ? -5.129 -9.953 -8.078 1 94.56 426 TYR A C 1
ATOM 3288 O O . TYR A 1 426 ? -6.227 -9.516 -7.723 1 94.56 426 TYR A O 1
ATOM 3296 N N . ASP A 1 427 ? -4.305 -9.547 -9 1 93.38 427 ASP A N 1
ATOM 3297 C CA . ASP A 1 427 ? -4.66 -8.445 -9.898 1 93.38 427 ASP A CA 1
ATOM 3298 C C . ASP A 1 427 ? -4.613 -8.891 -11.359 1 93.38 427 ASP A C 1
ATOM 3300 O O . ASP A 1 427 ? -3.986 -9.898 -11.688 1 93.38 427 ASP A O 1
ATOM 3304 N N . VAL A 1 428 ? -5.438 -8.18 -12.148 1 94.69 428 VAL A N 1
ATOM 3305 C CA . VAL A 1 428 ? -5.402 -8.422 -13.586 1 94.69 428 VAL A CA 1
ATOM 3306 C C . VAL A 1 428 ? -4.953 -7.16 -14.32 1 94.69 428 VAL A C 1
ATOM 3308 O O . VAL A 1 428 ? -5.668 -6.156 -14.328 1 94.69 428 VAL A O 1
ATOM 3311 N N . THR A 1 429 ? -3.799 -7.195 -14.844 1 95.88 429 THR A N 1
ATOM 3312 C CA . THR A 1 429 ? -3.238 -6.078 -15.594 1 95.88 429 THR A CA 1
ATOM 3313 C C . THR A 1 429 ? -3.615 -6.172 -17.062 1 95.88 429 THR A C 1
ATOM 3315 O O . THR A 1 429 ? -3.277 -7.148 -17.734 1 95.88 429 THR A O 1
ATOM 3318 N N . PRO A 1 430 ? -4.258 -5.164 -17.562 1 94.25 430 PRO A N 1
ATOM 3319 C CA . PRO A 1 430 ? -4.609 -5.195 -18.984 1 94.25 430 PRO A CA 1
ATOM 3320 C C . PRO A 1 430 ? -3.387 -5.234 -19.906 1 94.25 430 PRO A C 1
ATOM 3322 O O . PRO A 1 430 ? -2.334 -4.691 -19.547 1 94.25 430 PRO A O 1
ATOM 3325 N N . LEU A 1 431 ? -3.592 -5.828 -21.094 1 95 431 LEU A N 1
ATOM 3326 C CA . LEU A 1 431 ? -2.488 -6.035 -22.016 1 95 431 LEU A CA 1
ATOM 3327 C C . LEU A 1 431 ? -1.918 -4.699 -22.5 1 95 431 LEU A C 1
ATOM 3329 O O . LEU A 1 431 ? -0.735 -4.609 -22.828 1 95 431 LEU A O 1
ATOM 3333 N N . GLU A 1 432 ? -2.73 -3.6 -22.5 1 94.94 432 GLU A N 1
ATOM 3334 C CA . GLU A 1 432 ? -2.303 -2.291 -22.984 1 94.94 432 GLU A CA 1
ATOM 3335 C C . GLU A 1 432 ? -1.218 -1.698 -22.094 1 94.94 432 GLU A C 1
ATOM 3337 O O . GLU A 1 432 ? -0.492 -0.791 -22.5 1 94.94 432 GLU A O 1
ATOM 3342 N N . LEU A 1 433 ? -1.144 -2.227 -20.875 1 95.56 433 LEU A N 1
ATOM 3343 C CA . LEU A 1 433 ? -0.198 -1.669 -19.906 1 95.56 433 LEU A CA 1
ATOM 3344 C C . LEU A 1 433 ? 1.106 -2.457 -19.906 1 95.56 433 LEU A C 1
ATOM 3346 O O . LEU A 1 433 ? 2.037 -2.129 -19.172 1 95.56 433 LEU A O 1
ATOM 3350 N N . VAL A 1 434 ? 1.184 -3.457 -20.75 1 97.44 434 VAL A N 1
ATOM 3351 C CA . VAL A 1 434 ? 2.363 -4.312 -20.828 1 97.44 434 VAL A CA 1
ATOM 3352 C C . VAL A 1 434 ? 3.068 -4.105 -22.156 1 97.44 434 VAL A C 1
ATOM 3354 O O . VAL A 1 434 ? 2.459 -4.266 -23.219 1 97.44 434 VAL A O 1
ATOM 3357 N N . ASP A 1 435 ? 4.324 -3.803 -22.094 1 97.44 435 ASP A N 1
ATOM 3358 C CA . ASP A 1 435 ? 5.055 -3.496 -23.328 1 97.44 435 ASP A CA 1
ATOM 3359 C C . ASP A 1 435 ? 5.633 -4.762 -23.953 1 97.44 435 ASP A C 1
ATOM 3361 O O . ASP A 1 435 ? 5.727 -4.867 -25.172 1 97.44 435 ASP A O 1
ATOM 3365 N N . LEU A 1 436 ? 6.031 -5.664 -23.109 1 96.75 436 LEU A N 1
ATOM 3366 C CA . LEU A 1 436 ? 6.695 -6.863 -23.609 1 96.75 436 LEU A CA 1
ATOM 3367 C C . LEU A 1 436 ? 6.535 -8.016 -22.625 1 96.75 436 LEU A C 1
ATOM 3369 O O . LEU A 1 436 ? 6.594 -7.812 -21.406 1 96.75 436 LEU A O 1
ATOM 3373 N N . VAL A 1 437 ? 6.348 -9.195 -23.203 1 97.69 437 VAL A N 1
ATOM 3374 C CA . VAL A 1 437 ? 6.332 -10.414 -22.406 1 97.69 437 VAL A CA 1
ATOM 3375 C C . VAL A 1 437 ? 7.527 -11.289 -22.766 1 97.69 437 VAL A C 1
ATOM 3377 O O . VAL A 1 437 ? 7.746 -11.586 -23.953 1 97.69 437 VAL A O 1
ATOM 3380 N N . ILE A 1 438 ? 8.258 -11.664 -21.781 1 98.38 438 ILE A N 1
ATOM 3381 C CA . ILE A 1 438 ? 9.406 -12.547 -21.984 1 98.38 438 ILE A CA 1
ATOM 3382 C C . ILE A 1 438 ? 9.062 -13.961 -21.516 1 98.38 438 ILE A C 1
ATOM 3384 O O . ILE A 1 438 ? 8.781 -14.188 -20.344 1 98.38 438 ILE A O 1
ATOM 3388 N N . THR A 1 439 ? 9.086 -14.867 -22.438 1 97.75 439 THR A N 1
ATOM 3389 C CA . THR A 1 439 ? 8.711 -16.25 -22.156 1 97.75 439 THR A CA 1
ATOM 3390 C C . THR A 1 439 ? 9.844 -17.203 -22.547 1 97.75 439 THR A C 1
ATOM 3392 O O . THR A 1 439 ? 10.898 -16.766 -23 1 97.75 439 THR A O 1
ATOM 3395 N N . ASP A 1 440 ? 9.633 -18.469 -22.297 1 97.12 440 ASP A N 1
ATOM 3396 C CA . ASP A 1 440 ? 10.609 -19.484 -22.672 1 97.12 440 ASP A CA 1
ATOM 3397 C C . ASP A 1 440 ? 10.617 -19.719 -24.172 1 97.12 440 ASP A C 1
ATOM 3399 O O . ASP A 1 440 ? 11.492 -20.422 -24.703 1 97.12 440 ASP A O 1
ATOM 3403 N N . LEU A 1 441 ? 9.703 -19.078 -24.906 1 95.12 441 LEU A N 1
ATOM 3404 C CA . LEU A 1 441 ? 9.68 -19.094 -26.375 1 95.12 441 LEU A CA 1
ATOM 3405 C C . LEU A 1 441 ? 10.312 -17.828 -26.938 1 95.12 441 LEU A C 1
ATOM 3407 O O . LEU A 1 441 ? 10.367 -17.656 -28.156 1 95.12 441 LEU A O 1
ATOM 3411 N N . GLY A 1 442 ? 10.766 -17 -26.016 1 95 442 GLY A N 1
ATOM 3412 C CA . GLY A 1 442 ? 11.312 -15.727 -26.422 1 95 442 GLY A CA 1
ATOM 3413 C C . GLY A 1 442 ? 10.461 -14.539 -26 1 95 442 GLY A C 1
ATOM 3414 O O . GLY A 1 442 ? 9.648 -14.656 -25.078 1 95 442 GLY A O 1
ATOM 3415 N N . MET A 1 443 ? 10.766 -13.422 -26.609 1 96.31 443 MET A N 1
ATOM 3416 C CA . MET A 1 443 ? 10.031 -12.195 -26.328 1 96.31 443 MET A CA 1
ATOM 3417 C C . MET A 1 443 ? 8.828 -12.055 -27.266 1 96.31 443 MET A C 1
ATOM 3419 O O . MET A 1 443 ? 8.984 -12.031 -28.484 1 96.31 443 MET A O 1
ATOM 3423 N N . ILE A 1 444 ? 7.691 -11.922 -26.688 1 93.94 444 ILE A N 1
ATOM 3424 C CA . ILE A 1 444 ? 6.484 -11.859 -27.5 1 93.94 444 ILE A CA 1
ATOM 3425 C C . ILE A 1 444 ? 5.578 -10.742 -27 1 93.94 444 ILE A C 1
ATOM 3427 O O . ILE A 1 444 ? 5.641 -10.359 -25.828 1 93.94 444 ILE A O 1
ATOM 3431 N N . PRO A 1 445 ? 4.785 -10.195 -27.906 1 92.62 445 PRO A N 1
ATOM 3432 C CA . PRO A 1 445 ? 3.744 -9.289 -27.422 1 92.62 445 PRO A CA 1
ATOM 3433 C C . PRO A 1 445 ? 2.617 -10.016 -26.688 1 92.62 445 PRO A C 1
ATOM 3435 O O . PRO A 1 445 ? 2.453 -11.227 -26.844 1 92.62 445 PRO A O 1
ATOM 3438 N N . CYS A 1 446 ? 1.886 -9.328 -25.906 1 88.81 446 CYS A N 1
ATOM 3439 C CA . CYS A 1 446 ? 0.799 -9.93 -25.125 1 88.81 446 CYS A CA 1
ATOM 3440 C C . CYS A 1 446 ? -0.282 -10.477 -26.047 1 88.81 446 CYS A C 1
ATOM 3442 O O . CYS A 1 446 ? -0.979 -11.43 -25.703 1 88.81 446 CYS A O 1
ATOM 3444 N N . THR A 1 447 ? -0.356 -9.984 -27.234 1 89.38 447 THR A N 1
ATOM 3445 C CA . THR A 1 447 ? -1.391 -10.383 -28.188 1 89.38 447 THR A CA 1
ATOM 3446 C C . THR A 1 447 ? -1.093 -11.758 -28.766 1 89.38 447 THR A C 1
ATOM 3448 O O . THR A 1 447 ? -1.958 -12.375 -29.391 1 89.38 447 THR A O 1
ATOM 3451 N N . SER A 1 448 ? 0.047 -12.289 -28.516 1 89.06 448 SER A N 1
ATOM 3452 C CA . SER A 1 448 ? 0.459 -13.562 -29.078 1 89.06 448 SER A CA 1
ATOM 3453 C C . SER A 1 448 ? 0.03 -14.734 -28.203 1 89.06 448 SER A C 1
ATOM 3455 O O . SER A 1 448 ? 0.242 -15.891 -28.547 1 89.06 448 SER A O 1
ATOM 3457 N N . VAL A 1 449 ? -0.628 -14.469 -27.125 1 89.69 449 VAL A N 1
ATOM 3458 C CA . VAL A 1 449 ? -0.942 -15.492 -26.141 1 89.69 449 VAL A CA 1
ATOM 3459 C C . VAL A 1 449 ? -1.852 -16.547 -26.75 1 89.69 449 VAL A C 1
ATOM 3461 O O . VAL A 1 449 ? -1.602 -17.75 -26.625 1 89.69 449 VAL A O 1
ATOM 3464 N N . PRO A 1 450 ? -2.861 -16.172 -27.516 1 88.38 450 PRO A N 1
ATOM 3465 C CA . PRO A 1 450 ? -3.727 -17.203 -28.109 1 88.38 450 PRO A CA 1
ATOM 3466 C C . PRO A 1 450 ? -2.975 -18.125 -29.062 1 88.38 450 PRO A C 1
ATOM 3468 O O . PRO A 1 450 ? -3.275 -19.328 -29.125 1 88.38 450 PRO A O 1
ATOM 3471 N N . VAL A 1 451 ? -2.025 -17.594 -29.719 1 89.75 451 VAL A N 1
ATOM 3472 C CA . VAL A 1 451 ? -1.24 -18.406 -30.656 1 89.75 451 VAL A CA 1
ATOM 3473 C C . VAL A 1 451 ? -0.416 -19.422 -29.875 1 89.75 451 VAL A C 1
ATOM 3475 O O . VAL A 1 451 ? -0.359 -20.594 -30.266 1 89.75 451 VAL A O 1
ATOM 3478 N N . VAL A 1 452 ? 0.14 -19.016 -28.828 1 90.69 452 VAL A N 1
ATOM 3479 C CA . VAL A 1 452 ? 0.95 -19.906 -28 1 90.69 452 VAL A CA 1
ATOM 3480 C C . VAL A 1 452 ? 0.07 -21 -27.406 1 90.69 452 VAL A C 1
ATOM 3482 O O . VAL A 1 452 ? 0.462 -22.172 -27.375 1 90.69 452 VAL A O 1
ATOM 3485 N N . LEU A 1 453 ? -1.079 -20.625 -27.031 1 90.06 453 LEU A N 1
ATOM 3486 C CA . LEU A 1 453 ? -2.016 -21.578 -26.438 1 90.06 453 LEU A CA 1
ATOM 3487 C C . LEU A 1 453 ? -2.451 -22.625 -27.469 1 90.06 453 LEU A C 1
ATOM 3489 O O . LEU A 1 453 ? -2.582 -23.797 -27.141 1 90.06 453 LEU A O 1
ATOM 3493 N N . ARG A 1 454 ? -2.652 -22.266 -28.672 1 86.44 454 ARG A N 1
ATOM 3494 C CA . ARG A 1 454 ? -3.057 -23.188 -29.734 1 86.44 454 ARG A CA 1
ATOM 3495 C C . ARG A 1 454 ? -1.961 -24.203 -30.016 1 86.44 454 ARG A C 1
ATOM 3497 O O . ARG A 1 454 ? -2.242 -25.391 -30.188 1 86.44 454 ARG A O 1
ATOM 3504 N N . VAL A 1 455 ? -0.77 -23.703 -30.031 1 83 455 VAL A N 1
ATOM 3505 C CA . VAL A 1 455 ? 0.358 -24.594 -30.297 1 83 455 VAL A CA 1
ATOM 3506 C C . VAL A 1 455 ? 0.52 -25.594 -29.141 1 83 455 VAL A C 1
ATOM 3508 O O . VAL A 1 455 ? 0.777 -26.766 -29.375 1 83 455 VAL A O 1
ATOM 3511 N N . LYS A 1 456 ? 0.265 -25.156 -28 1 81.31 456 LYS A N 1
ATOM 3512 C CA . LYS A 1 456 ? 0.408 -26 -26.812 1 81.31 456 LYS A CA 1
ATOM 3513 C C . LYS A 1 456 ? -0.698 -27.047 -26.75 1 81.31 456 LYS A C 1
ATOM 3515 O O . LYS A 1 456 ? -0.465 -28.188 -26.312 1 81.31 456 LYS A O 1
ATOM 3520 N N . ASN A 1 457 ? -1.882 -26.594 -27.109 1 74.12 457 ASN A N 1
ATOM 3521 C CA . ASN A 1 457 ? -3.006 -27.531 -27.094 1 74.12 457 ASN A CA 1
ATOM 3522 C C . ASN A 1 457 ? -2.816 -28.656 -28.094 1 74.12 457 ASN A C 1
ATOM 3524 O O . ASN A 1 457 ? -3.266 -29.781 -27.875 1 74.12 457 ASN A O 1
ATOM 3528 N N . VAL A 1 458 ? -2.066 -28.328 -29.125 1 58.88 458 VAL A N 1
ATOM 3529 C CA . VAL A 1 458 ? -1.792 -29.344 -30.125 1 58.88 458 VAL A CA 1
ATOM 3530 C C . VAL A 1 458 ? -0.745 -30.328 -29.578 1 58.88 458 VAL A C 1
ATOM 3532 O O . VAL A 1 458 ? -0.814 -31.531 -29.844 1 58.88 458 VAL A O 1
ATOM 3535 N N . GLU A 1 459 ? 0.085 -29.812 -28.844 1 57.09 459 GLU A N 1
ATOM 3536 C CA . GLU A 1 459 ? 1.144 -30.641 -28.297 1 57.09 459 GLU A CA 1
ATOM 3537 C C . GLU A 1 459 ? 0.626 -31.5 -27.141 1 57.09 459 GLU A C 1
ATOM 3539 O O . GLU A 1 459 ? 1.132 -32.594 -26.891 1 57.09 459 GLU A O 1
ATOM 3544 N N . GLN A 1 460 ? -0.392 -31.031 -26.469 1 54.69 460 GLN A N 1
ATOM 3545 C CA . GLN A 1 460 ? -0.931 -31.781 -25.359 1 54.69 460 GLN A CA 1
ATOM 3546 C C . GLN A 1 460 ? -1.958 -32.812 -25.828 1 54.69 460 GLN A C 1
ATOM 3548 O O . GLN A 1 460 ? -2.758 -32.531 -26.719 1 54.69 460 GLN A O 1
ATOM 3553 N N . MET B 1 1 ? 58.562 7.043 -7.441 1 18.72 1 MET B N 1
ATOM 3554 C CA . MET B 1 1 ? 59.281 5.941 -6.793 1 18.72 1 MET B CA 1
ATOM 3555 C C . MET B 1 1 ? 58.75 5.715 -5.379 1 18.72 1 MET B C 1
ATOM 3557 O O . MET B 1 1 ? 59.406 5.105 -4.551 1 18.72 1 MET B O 1
ATOM 3561 N N . LEU B 1 2 ? 57.625 6.348 -5.039 1 20.19 2 LEU B N 1
ATOM 3562 C CA . LEU B 1 2 ? 57.281 6.777 -3.682 1 20.19 2 LEU B CA 1
ATOM 3563 C C . LEU B 1 2 ? 57.031 5.574 -2.783 1 20.19 2 LEU B C 1
ATOM 3565 O O . LEU B 1 2 ? 56.188 4.73 -3.107 1 20.19 2 LEU B O 1
ATOM 3569 N N . ARG B 1 3 ? 57.938 5.258 -1.847 1 19.27 3 ARG B N 1
ATOM 3570 C CA . ARG B 1 3 ? 58.281 4.152 -0.96 1 19.27 3 ARG B CA 1
ATOM 3571 C C . ARG B 1 3 ? 57.156 3.891 0.05 1 19.27 3 ARG B C 1
ATOM 3573 O O . ARG B 1 3 ? 56.625 4.824 0.653 1 19.27 3 ARG B O 1
ATOM 3580 N N . CYS B 1 4 ? 56.406 2.715 0.004 1 20.2 4 CYS B N 1
ATOM 3581 C CA . CYS B 1 4 ? 55.281 1.954 0.553 1 20.2 4 CYS B CA 1
ATOM 3582 C C . CYS B 1 4 ? 55.531 1.606 2.018 1 20.2 4 CYS B C 1
ATOM 3584 O O . CYS B 1 4 ? 56.344 0.756 2.326 1 20.2 4 CYS B O 1
ATOM 3586 N N . ARG B 1 5 ? 55.562 2.674 2.885 1 19.39 5 ARG B N 1
ATOM 3587 C CA . ARG B 1 5 ? 56.094 2.52 4.234 1 19.39 5 ARG B CA 1
ATOM 3588 C C . ARG B 1 5 ? 55.344 1.436 5 1 19.39 5 ARG B C 1
ATOM 3590 O O . ARG B 1 5 ? 54.125 1.416 5.008 1 19.39 5 ARG B O 1
ATOM 3597 N N . PRO B 1 6 ? 55.938 0.376 5.496 1 19.12 6 PRO B N 1
ATOM 3598 C CA . PRO B 1 6 ? 55.625 -0.966 5.98 1 19.12 6 PRO B CA 1
ATOM 3599 C C . PRO B 1 6 ? 54.844 -0.943 7.289 1 19.12 6 PRO B C 1
ATOM 3601 O O . PRO B 1 6 ? 53.812 -1.615 7.402 1 19.12 6 PRO B O 1
ATOM 3604 N N . THR B 1 7 ? 55.406 -0.506 8.398 1 17.14 7 THR B N 1
ATOM 3605 C CA . THR B 1 7 ? 55.781 -1.429 9.461 1 17.14 7 THR B CA 1
ATOM 3606 C C . THR B 1 7 ? 54.656 -1.601 10.469 1 17.14 7 THR B C 1
ATOM 3608 O O . THR B 1 7 ? 54.344 -2.721 10.883 1 17.14 7 THR B O 1
ATOM 3611 N N . GLY B 1 8 ? 54.281 -0.61 11.32 1 17.28 8 GLY B N 1
ATOM 3612 C CA . GLY B 1 8 ? 54.469 -0.816 12.742 1 17.28 8 GLY B CA 1
ATOM 3613 C C . GLY B 1 8 ? 53.375 -1.639 13.375 1 17.28 8 GLY B C 1
ATOM 3614 O O . GLY B 1 8 ? 52.25 -1.66 12.883 1 17.28 8 GLY B O 1
ATOM 3615 N N . ARG B 1 9 ? 53.562 -2.566 14.445 1 17.25 9 ARG B N 1
ATOM 3616 C CA . ARG B 1 9 ? 53.312 -3.771 15.227 1 17.25 9 ARG B CA 1
ATOM 3617 C C . ARG B 1 9 ? 52.219 -3.518 16.281 1 17.25 9 ARG B C 1
ATOM 3619 O O . ARG B 1 9 ? 51.875 -4.418 17.047 1 17.25 9 ARG B O 1
ATOM 3626 N N . ARG B 1 10 ? 51.844 -2.27 16.703 1 16.77 10 ARG B N 1
ATOM 3627 C CA . ARG B 1 10 ? 51.656 -2.236 18.141 1 16.77 10 ARG B CA 1
ATOM 3628 C C . ARG B 1 10 ? 50.594 -3.23 18.578 1 16.77 10 ARG B C 1
ATOM 3630 O O . ARG B 1 10 ? 49.75 -3.65 17.781 1 16.77 10 ARG B O 1
ATOM 3637 N N . TRP B 1 11 ? 50.156 -3.143 19.953 1 16.34 11 TRP B N 1
ATOM 3638 C CA . TRP B 1 11 ? 49.938 -3.855 21.203 1 16.34 11 TRP B CA 1
ATOM 3639 C C . TRP B 1 11 ? 48.531 -4.445 21.234 1 16.34 11 TRP B C 1
ATOM 3641 O O . TRP B 1 11 ? 47.625 -3.955 20.562 1 16.34 11 TRP B O 1
ATOM 3651 N N . ARG B 1 12 ? 48.25 -5.523 22.016 1 16.5 12 ARG B N 1
ATOM 3652 C CA . ARG B 1 12 ? 47.625 -6.758 22.469 1 16.5 12 ARG B CA 1
ATOM 3653 C C . ARG B 1 12 ? 46.312 -6.469 23.188 1 16.5 12 ARG B C 1
ATOM 3655 O O . ARG B 1 12 ? 45.469 -7.363 23.375 1 16.5 12 ARG B O 1
ATOM 3662 N N . ARG B 1 13 ? 46.281 -5.309 24.016 1 16.94 13 ARG B N 1
ATOM 3663 C CA . ARG B 1 13 ? 45.656 -5.547 25.312 1 16.94 13 ARG B CA 1
ATOM 3664 C C . ARG B 1 13 ? 44.188 -5.895 25.156 1 16.94 13 ARG B C 1
ATOM 3666 O O . ARG B 1 13 ? 43.406 -5.145 24.547 1 16.94 13 ARG B O 1
ATOM 3673 N N . LEU B 1 14 ? 43.844 -7.125 25.422 1 16.22 14 LEU B N 1
ATOM 3674 C CA . LEU B 1 14 ? 42.781 -8.141 25.391 1 16.22 14 LEU B CA 1
ATOM 3675 C C . LEU B 1 14 ? 41.531 -7.641 26.078 1 16.22 14 LEU B C 1
ATOM 3677 O O . LEU B 1 14 ? 41.562 -6.621 26.781 1 16.22 14 LEU B O 1
ATOM 3681 N N . LEU B 1 15 ? 40.969 -8.453 27.062 1 16.55 15 LEU B N 1
ATOM 3682 C CA . LEU B 1 15 ? 39.781 -9.273 27.172 1 16.55 15 LEU B CA 1
ATOM 3683 C C . LEU B 1 15 ? 38.75 -8.594 28.062 1 16.55 15 LEU B C 1
ATOM 3685 O O . LEU B 1 15 ? 37.562 -8.562 27.719 1 16.55 15 LEU B O 1
ATOM 3689 N N . TRP B 1 16 ? 39.031 -8.328 29.422 1 17.88 16 TRP B N 1
ATOM 3690 C CA . TRP B 1 16 ? 38.25 -8.953 30.469 1 17.88 16 TRP B CA 1
ATOM 3691 C C . TRP B 1 16 ? 37.062 -8.086 30.828 1 17.88 16 TRP B C 1
ATOM 3693 O O . TRP B 1 16 ? 37.219 -6.992 31.375 1 17.88 16 TRP B O 1
ATOM 3703 N N . LEU B 1 17 ? 36.219 -7.852 29.922 1 16.45 17 LEU B N 1
ATOM 3704 C CA . LEU B 1 17 ? 35.094 -6.941 30.125 1 16.45 17 LEU B CA 1
ATOM 3705 C C . LEU B 1 17 ? 34.25 -7.359 31.328 1 16.45 17 LEU B C 1
ATOM 3707 O O . LEU B 1 17 ? 33.719 -8.461 31.344 1 16.45 17 LEU B O 1
ATOM 3711 N N . ARG B 1 18 ? 34.688 -6.934 32.562 1 16 18 ARG B N 1
ATOM 3712 C CA . ARG B 1 18 ? 34.156 -7.043 33.906 1 16 18 ARG B CA 1
ATOM 3713 C C . ARG B 1 18 ? 32.656 -6.891 33.906 1 16 18 ARG B C 1
ATOM 3715 O O . ARG B 1 18 ? 32.094 -6.059 33.188 1 16 18 ARG B O 1
ATOM 3722 N N . LYS B 1 19 ? 31.859 -7.805 34.688 1 18.61 19 LYS B N 1
ATOM 3723 C CA . LYS B 1 19 ? 30.594 -8.375 35.156 1 18.61 19 LYS B CA 1
ATOM 3724 C C . LYS B 1 19 ? 29.75 -7.34 35.875 1 18.61 19 LYS B C 1
ATOM 3726 O O . LYS B 1 19 ? 28.641 -7.645 36.344 1 18.61 19 LYS B O 1
ATOM 3731 N N . GLY B 1 20 ? 30.219 -6.117 36.188 1 16.77 20 GLY B N 1
ATOM 3732 C CA . GLY B 1 20 ? 29.625 -5.543 37.375 1 16.77 20 GLY B CA 1
ATOM 3733 C C . GLY B 1 20 ? 28.109 -5.473 37.312 1 16.77 20 GLY B C 1
ATOM 3734 O O . GLY B 1 20 ? 27.547 -5.051 36.312 1 16.77 20 GLY B O 1
ATOM 3735 N N . VAL B 1 21 ? 27.328 -6.379 38.125 1 18.25 21 VAL B N 1
ATOM 3736 C CA . VAL B 1 21 ? 26 -6.789 38.531 1 18.25 21 VAL B CA 1
ATOM 3737 C C . VAL B 1 21 ? 25.234 -5.582 39.062 1 18.25 21 VAL B C 1
ATOM 3739 O O . VAL B 1 21 ? 24.391 -5.719 39.969 1 18.25 21 VAL B O 1
ATOM 3742 N N . LEU B 1 22 ? 25.547 -4.352 38.719 1 17.53 22 LEU B N 1
ATOM 3743 C CA . LEU B 1 22 ? 24.922 -3.369 39.625 1 17.53 22 LEU B CA 1
ATOM 3744 C C . LEU B 1 22 ? 23.422 -3.633 39.75 1 17.53 22 LEU B C 1
ATOM 3746 O O . LEU B 1 22 ? 22.75 -3.92 38.781 1 17.53 22 LEU B O 1
ATOM 3750 N N . GLY B 1 23 ? 22.938 -4.066 40.969 1 18.31 23 GLY B N 1
ATOM 3751 C CA . GLY B 1 23 ? 21.719 -4.355 41.719 1 18.31 23 GLY B CA 1
ATOM 3752 C C . GLY B 1 23 ? 20.672 -3.266 41.625 1 18.31 23 GLY B C 1
ATOM 3753 O O . GLY B 1 23 ? 20.344 -2.607 42.594 1 18.31 23 GLY B O 1
ATOM 3754 N N . LEU B 1 24 ? 20.766 -2.375 40.719 1 17.75 24 LEU B N 1
ATOM 3755 C CA . LEU B 1 24 ? 19.922 -1.222 41.031 1 17.75 24 LEU B CA 1
ATOM 3756 C C . LEU B 1 24 ? 18.484 -1.649 41.281 1 17.75 24 LEU B C 1
ATOM 3758 O O . LEU B 1 24 ? 17.969 -2.529 40.562 1 17.75 24 LEU B O 1
ATOM 3762 N N . GLU B 1 25 ? 17.953 -1.354 42.469 1 17.89 25 GLU B N 1
ATOM 3763 C CA . GLU B 1 25 ? 16.734 -1.434 43.25 1 17.89 25 GLU B CA 1
ATOM 3764 C C . GLU B 1 25 ? 15.516 -1.042 42.438 1 17.89 25 GLU B C 1
ATOM 3766 O O . GLU B 1 25 ? 15.633 -0.306 41.438 1 17.89 25 GLU B O 1
ATOM 3771 N N . GLU B 1 26 ? 14.344 -1.688 42.75 1 17.86 26 GLU B N 1
ATOM 3772 C CA . GLU B 1 26 ? 12.984 -2.002 42.312 1 17.86 26 GLU B CA 1
ATOM 3773 C C . GLU B 1 26 ? 12.133 -0.74 42.25 1 17.86 26 GLU B C 1
ATOM 3775 O O . GLU B 1 26 ? 10.93 -0.814 41.969 1 17.86 26 GLU B O 1
ATOM 3780 N N . LYS B 1 27 ? 12.617 0.422 42.75 1 18.5 27 LYS B N 1
ATOM 3781 C CA . LYS B 1 27 ? 11.555 1.256 43.312 1 18.5 27 LYS B CA 1
ATOM 3782 C C . LYS B 1 27 ? 10.43 1.452 42.281 1 18.5 27 LYS B C 1
ATOM 3784 O O . LYS B 1 27 ? 10.641 1.327 41.094 1 18.5 27 LYS B O 1
ATOM 3789 N N . GLY B 1 28 ? 9.203 1.895 42.812 1 17.55 28 GLY B N 1
ATOM 3790 C CA . GLY B 1 28 ? 7.77 2.004 42.562 1 17.55 28 GLY B CA 1
ATOM 3791 C C . GLY B 1 28 ? 7.434 2.961 41.438 1 17.55 28 GLY B C 1
ATOM 3792 O O . GLY B 1 28 ? 7.473 4.18 41.625 1 17.55 28 GLY B O 1
ATOM 3793 N N . ARG B 1 29 ? 8.234 3.053 40.406 1 18.11 29 ARG B N 1
ATOM 3794 C CA . ARG B 1 29 ? 7.91 4.227 39.594 1 18.11 29 ARG B CA 1
ATOM 3795 C C . ARG B 1 29 ? 6.414 4.301 39.312 1 18.11 29 ARG B C 1
ATOM 3797 O O . ARG B 1 29 ? 5.832 3.354 38.781 1 18.11 29 ARG B O 1
ATOM 3804 N N . GLU B 1 30 ? 5.715 5.086 40.156 1 18.03 30 GLU B N 1
ATOM 3805 C CA . GLU B 1 30 ? 4.328 5.539 40.094 1 18.03 30 GLU B CA 1
ATOM 3806 C C . GLU B 1 30 ? 3.955 5.973 38.688 1 18.03 30 GLU B C 1
ATOM 3808 O O . GLU B 1 30 ? 4.629 6.82 38.094 1 18.03 30 GLU B O 1
ATOM 3813 N N . ILE B 1 31 ? 3.658 5.016 37.875 1 19.39 31 ILE B N 1
ATOM 3814 C CA . ILE B 1 31 ? 3.131 5.191 36.531 1 19.39 31 ILE B CA 1
ATOM 3815 C C . ILE B 1 31 ? 2.16 6.371 36.5 1 19.39 31 ILE B C 1
ATOM 3817 O O . ILE B 1 31 ? 1.144 6.359 37.219 1 19.39 31 ILE B O 1
ATOM 3821 N N . TRP B 1 32 ? 2.801 7.609 36.625 1 17.67 32 TRP B N 1
ATOM 3822 C CA . TRP B 1 32 ? 1.991 8.812 36.469 1 17.67 32 TRP B CA 1
ATOM 3823 C C . TRP B 1 32 ? 0.949 8.641 35.375 1 17.67 32 TRP B C 1
ATOM 3825 O O . TRP B 1 32 ? 1.288 8.305 34.219 1 17.67 32 TRP B O 1
ATOM 3835 N N . ASP B 1 33 ? -0.24 8.172 35.719 1 20 33 ASP B N 1
ATOM 3836 C CA . ASP B 1 33 ? -1.575 8.102 35.125 1 20 33 ASP B CA 1
ATOM 3837 C C . ASP B 1 33 ? -1.917 9.391 34.375 1 20 33 ASP B C 1
ATOM 3839 O O . ASP B 1 33 ? -2.389 10.352 34.969 1 20 33 ASP B O 1
ATOM 3843 N N . GLY B 1 34 ? -0.885 9.992 33.781 1 19.48 34 GLY B N 1
ATOM 3844 C CA . GLY B 1 34 ? -1.252 11.312 33.312 1 19.48 34 GLY B CA 1
ATOM 3845 C C . GLY B 1 34 ? -2.643 11.359 32.688 1 19.48 34 GLY B C 1
ATOM 3846 O O . GLY B 1 34 ? -3.125 10.359 32.156 1 19.48 34 GLY B O 1
ATOM 3847 N N . GLY B 1 35 ? -3.516 12.211 33.281 1 19.31 35 GLY B N 1
ATOM 3848 C CA . GLY B 1 35 ? -4.891 12.641 33.094 1 19.31 35 GLY B CA 1
ATOM 3849 C C . GLY B 1 35 ? -5.258 12.898 31.641 1 19.31 35 GLY B C 1
ATOM 3850 O O . GLY B 1 35 ? -4.523 13.578 30.922 1 19.31 35 GLY B O 1
ATOM 3851 N N . ALA B 1 36 ? -5.734 11.875 30.938 1 21.03 36 ALA B N 1
ATOM 3852 C CA . ALA B 1 36 ? -6.441 11.906 29.672 1 21.03 36 ALA B CA 1
ATOM 3853 C C . ALA B 1 36 ? -7.293 13.164 29.547 1 21.03 36 ALA B C 1
ATOM 3855 O O . ALA B 1 36 ? -8.203 13.391 30.344 1 21.03 36 ALA B O 1
ATOM 3856 N N . ILE B 1 37 ? -6.625 14.344 29.297 1 20.2 37 ILE B N 1
ATOM 3857 C CA . ILE B 1 37 ? -7.391 15.57 29.141 1 20.2 37 ILE B CA 1
ATOM 3858 C C . ILE B 1 37 ? -8.641 15.289 28.312 1 20.2 37 ILE B C 1
ATOM 3860 O O . ILE B 1 37 ? -8.555 14.891 27.141 1 20.2 37 ILE B O 1
ATOM 3864 N N . HIS B 1 38 ? -9.617 14.703 28.891 1 21.11 38 HIS B N 1
ATOM 3865 C CA . HIS B 1 38 ? -10.969 14.508 28.391 1 21.11 38 HIS B CA 1
ATOM 3866 C C . HIS B 1 38 ? -11.539 15.812 27.828 1 21.11 38 HIS B C 1
ATOM 3868 O O . HIS B 1 38 ? -11.844 16.734 28.578 1 21.11 38 HIS B O 1
ATOM 3874 N N . LEU B 1 39 ? -10.883 16.391 26.859 1 19.77 39 LEU B N 1
ATOM 3875 C CA . LEU B 1 39 ? -11.555 17.609 26.453 1 19.77 39 LEU B CA 1
ATOM 3876 C C . LEU B 1 39 ? -13.039 17.359 26.203 1 19.77 39 LEU B C 1
ATOM 3878 O O . LEU B 1 39 ? -13.398 16.469 25.422 1 19.77 39 LEU B O 1
ATOM 3882 N N . PRO B 1 40 ? -13.836 17.438 27.172 1 22.09 40 PRO B N 1
ATOM 3883 C CA . PRO B 1 40 ? -15.289 17.234 27.125 1 22.09 40 PRO B CA 1
ATOM 3884 C C . PRO B 1 40 ? -15.961 18.094 26.062 1 22.09 40 PRO B C 1
ATOM 3886 O O . PRO B 1 40 ? -15.742 19.312 26 1 22.09 40 PRO B O 1
ATOM 3889 N N . PHE B 1 41 ? -15.875 17.719 24.875 1 20.33 41 PHE B N 1
ATOM 3890 C CA . PHE B 1 41 ? -16.562 18.562 23.906 1 20.33 41 PHE B CA 1
ATOM 3891 C C . PHE B 1 41 ? -18.031 18.75 24.281 1 20.33 41 PHE B C 1
ATOM 3893 O O . PHE B 1 41 ? -18.766 17.781 24.422 1 20.33 41 PHE B O 1
ATOM 3900 N N . PRO B 1 42 ? -18.281 19.719 25.125 1 20.33 42 PRO B N 1
ATOM 3901 C CA . PRO B 1 42 ? -19.656 19.953 25.547 1 20.33 42 PRO B CA 1
ATOM 3902 C C . PRO B 1 42 ? -20.609 20.141 24.359 1 20.33 42 PRO B C 1
ATOM 3904 O O . PRO B 1 42 ? -20.219 20.688 23.328 1 20.33 42 PRO B O 1
ATOM 3907 N N . LEU B 1 43 ? -21.344 19.125 24.125 1 20.88 43 LEU B N 1
ATOM 3908 C CA . LEU B 1 43 ? -22.453 19.109 23.172 1 20.88 43 LEU B CA 1
ATOM 3909 C C . LEU B 1 43 ? -23.375 20.297 23.422 1 20.88 43 LEU B C 1
ATOM 3911 O O . LEU B 1 43 ? -24.031 20.375 24.469 1 20.88 43 LEU B O 1
ATOM 3915 N N . ALA B 1 44 ? -22.891 21.531 23.141 1 18.81 44 ALA B N 1
ATOM 3916 C CA . ALA B 1 44 ? -23.734 22.703 23.359 1 18.81 44 ALA B CA 1
ATOM 3917 C C . ALA B 1 44 ? -25.062 22.562 22.641 1 18.81 44 ALA B C 1
ATOM 3919 O O . ALA B 1 44 ? -25.125 22.094 21.5 1 18.81 44 ALA B O 1
ATOM 3920 N N . THR B 1 45 ? -26.109 22.359 23.391 1 21.77 45 THR B N 1
ATOM 3921 C CA . THR B 1 45 ? -27.531 22.281 23.094 1 21.77 45 THR B CA 1
ATOM 3922 C C . THR B 1 45 ? -28.031 23.594 22.484 1 21.77 45 THR B C 1
ATOM 3924 O O . THR B 1 45 ? -29.234 23.797 22.328 1 21.77 45 THR B O 1
ATOM 3927 N N . GLY B 1 46 ? -27.188 24.297 21.625 1 17.88 46 GLY B N 1
ATOM 3928 C CA . GLY B 1 46 ? -27.672 25.641 21.328 1 17.88 46 GLY B CA 1
ATOM 3929 C C . GLY B 1 46 ? -28.984 25.641 20.547 1 17.88 46 GLY B C 1
ATOM 3930 O O . GLY B 1 46 ? -29.125 24.906 19.578 1 17.88 46 GLY B O 1
ATOM 3931 N N . SER B 1 47 ? -30.141 25.828 21.203 1 19.11 47 SER B N 1
ATOM 3932 C CA . SER B 1 47 ? -31.5 25.953 20.672 1 19.11 47 SER B CA 1
ATOM 3933 C C . SER B 1 47 ? -31.609 27.141 19.734 1 19.11 47 SER B C 1
ATOM 3935 O O . SER B 1 47 ? -32.688 27.375 19.156 1 19.11 47 SER B O 1
ATOM 3937 N N . THR B 1 48 ? -30.594 27.984 19.562 1 18.27 48 THR B N 1
ATOM 3938 C CA . THR B 1 48 ? -31.188 29.281 19.266 1 18.27 48 THR B CA 1
ATOM 3939 C C . THR B 1 48 ? -31.859 29.281 17.906 1 18.27 48 THR B C 1
ATOM 3941 O O . THR B 1 48 ? -31.375 28.641 16.969 1 18.27 48 THR B O 1
ATOM 3944 N N . ASP B 1 49 ? -33.125 29.766 17.719 1 17.91 49 ASP B N 1
ATOM 3945 C CA . ASP B 1 49 ? -34.219 29.859 16.75 1 17.91 49 ASP B CA 1
ATOM 3946 C C . ASP B 1 49 ? -33.875 30.812 15.609 1 17.91 49 ASP B C 1
ATOM 3948 O O . ASP B 1 49 ? -34.5 30.812 14.562 1 17.91 49 ASP B O 1
ATOM 3952 N N . GLY B 1 50 ? -32.938 31.719 15.828 1 16.53 50 GLY B N 1
ATOM 3953 C CA . GLY B 1 50 ? -33.406 32.906 15.141 1 16.53 50 GLY B CA 1
ATOM 3954 C C . GLY B 1 50 ? -33.344 32.812 13.633 1 16.53 50 GLY B C 1
ATOM 3955 O O . GLY B 1 50 ? -32.438 32.125 13.102 1 16.53 50 GLY B O 1
ATOM 3956 N N . ALA B 1 51 ? -34.438 33.031 12.844 1 17.58 51 ALA B N 1
ATOM 3957 C CA . ALA B 1 51 ? -34.875 33 11.461 1 17.58 51 ALA B CA 1
ATOM 3958 C C . ALA B 1 51 ? -34.062 33.938 10.578 1 17.58 51 ALA B C 1
ATOM 3960 O O . ALA B 1 51 ? -34.188 33.906 9.352 1 17.58 51 ALA B O 1
ATOM 3961 N N . GLN B 1 52 ? -33.031 34.875 11.211 1 15.97 52 GLN B N 1
ATOM 3962 C CA . GLN B 1 52 ? -33.094 36.094 10.43 1 15.97 52 GLN B CA 1
ATOM 3963 C C . GLN B 1 52 ? -32.594 35.875 9 1 15.97 52 GLN B C 1
ATOM 3965 O O . GLN B 1 52 ? -31.828 34.969 8.742 1 15.97 52 GLN B O 1
ATOM 3970 N N . GLU B 1 53 ? -32.781 37.031 8.148 1 16.95 53 GLU B N 1
ATOM 3971 C CA . GLU B 1 53 ? -33.031 37.5 6.797 1 16.95 53 GLU B CA 1
ATOM 3972 C C . GLU B 1 53 ? -31.734 37.594 5.992 1 16.95 53 GLU B C 1
ATOM 3974 O O . GLU B 1 53 ? -30.766 38.25 6.434 1 16.95 53 GLU B O 1
ATOM 3979 N N . ARG B 1 54 ? -31.422 36.656 5.297 1 17.59 54 ARG B N 1
ATOM 3980 C CA . ARG B 1 54 ? -30.297 36.375 4.406 1 17.59 54 ARG B CA 1
ATOM 3981 C C . ARG B 1 54 ? -30.125 37.5 3.391 1 17.59 54 ARG B C 1
ATOM 3983 O O . ARG B 1 54 ? -29.312 37.406 2.473 1 17.59 54 ARG B O 1
ATOM 3990 N N . LYS B 1 55 ? -30.969 38.562 3.375 1 16.73 55 LYS B N 1
ATOM 3991 C CA . LYS B 1 55 ? -30.938 39 1.985 1 16.73 55 LYS B CA 1
ATOM 3992 C C . LYS B 1 55 ? -29.547 39.5 1.603 1 16.73 55 LYS B C 1
ATOM 3994 O O . LYS B 1 55 ? -29.016 40.438 2.227 1 16.73 55 LYS B O 1
ATOM 3999 N N . ALA B 1 56 ? -28.578 38.688 1.109 1 17.41 56 ALA B N 1
ATOM 4000 C CA . ALA B 1 56 ? -27.25 38.844 0.55 1 17.41 56 ALA B CA 1
ATOM 4001 C C . ALA B 1 56 ? -27.234 39.969 -0.483 1 17.41 56 ALA B C 1
ATOM 4003 O O . ALA B 1 56 ? -28.031 39.969 -1.425 1 17.41 56 ALA B O 1
ATOM 4004 N N . ALA B 1 57 ? -26.75 41.25 -0.042 1 17.31 57 ALA B N 1
ATOM 4005 C CA . ALA B 1 57 ? -26.531 42.469 -0.814 1 17.31 57 ALA B CA 1
ATOM 4006 C C . ALA B 1 57 ? -25.734 42.156 -2.084 1 17.31 57 ALA B C 1
ATOM 4008 O O . ALA B 1 57 ? -24.859 41.281 -2.092 1 17.31 57 ALA B O 1
ATOM 4009 N N . THR B 1 58 ? -26.125 42.75 -3.207 1 17.67 58 THR B N 1
ATOM 4010 C CA . THR B 1 58 ? -25.984 42.906 -4.652 1 17.67 58 THR B CA 1
ATOM 4011 C C . THR B 1 58 ? -24.641 43.5 -5.012 1 17.67 58 THR B C 1
ATOM 4013 O O . THR B 1 58 ? -24.406 44.688 -4.777 1 17.67 58 THR B O 1
ATOM 4016 N N . ILE B 1 59 ? -23.5 42.938 -4.469 1 16.39 59 ILE B N 1
ATOM 4017 C CA . ILE B 1 59 ? -22.25 43.656 -4.77 1 16.39 59 ILE B CA 1
ATOM 4018 C C . ILE B 1 59 ? -22.234 44.031 -6.242 1 16.39 59 ILE B C 1
ATOM 4020 O O . ILE B 1 59 ? -22.703 43.281 -7.105 1 16.39 59 ILE B O 1
ATOM 4024 N N . ALA B 1 60 ? -21.484 45.25 -6.496 1 17.42 60 ALA B N 1
ATOM 4025 C CA . ALA B 1 60 ? -21.188 46.375 -7.383 1 17.42 60 ALA B CA 1
ATOM 4026 C C . ALA B 1 60 ? -20.516 45.906 -8.664 1 17.42 60 ALA B C 1
ATOM 4028 O O . ALA B 1 60 ? -19.562 45.125 -8.617 1 17.42 60 ALA B O 1
ATOM 4029 N N . GLU B 1 61 ? -21.141 46.219 -9.711 1 17.19 61 GLU B N 1
ATOM 4030 C CA . GLU B 1 61 ? -21.062 46 -11.156 1 17.19 61 GLU B CA 1
ATOM 4031 C C . GLU B 1 61 ? -19.688 46.375 -11.688 1 17.19 61 GLU B C 1
ATOM 4033 O O . GLU B 1 61 ? -18.859 46.938 -10.961 1 17.19 61 GLU B O 1
ATOM 4038 N N . SER B 1 62 ? -19.656 47.188 -12.719 1 16.98 62 SER B N 1
ATOM 4039 C CA . SER B 1 62 ? -19.172 47.062 -14.094 1 16.98 62 SER B CA 1
ATOM 4040 C C . SER B 1 62 ? -17.844 47.812 -14.273 1 16.98 62 SER B C 1
ATOM 4042 O O . SER B 1 62 ? -16.891 47.25 -14.82 1 16.98 62 SER B O 1
ATOM 4044 N N . PHE B 1 63 ? -17.672 49.281 -14.336 1 16.75 63 PHE B N 1
ATOM 4045 C CA . PHE B 1 63 ? -17.422 49.844 -15.648 1 16.75 63 PHE B CA 1
ATOM 4046 C C . PHE B 1 63 ? -15.922 49.906 -15.93 1 16.75 63 PHE B C 1
ATOM 4048 O O . PHE B 1 63 ? -15.102 49.844 -15.008 1 16.75 63 PHE B O 1
ATOM 4055 N N . PRO B 1 64 ? -15.469 50.656 -17.109 1 18.45 64 PRO B N 1
ATOM 4056 C CA . PRO B 1 64 ? -14.57 50.656 -18.266 1 18.45 64 PRO B CA 1
ATOM 4057 C C . PRO B 1 64 ? -13.32 51.5 -18.031 1 18.45 64 PRO B C 1
ATOM 4059 O O . PRO B 1 64 ? -12.547 51.719 -18.969 1 18.45 64 PRO B O 1
ATOM 4062 N N . ARG B 1 65 ? -12.75 51.531 -16.891 1 16.41 65 ARG B N 1
ATOM 4063 C CA . ARG B 1 65 ? -11.93 52.75 -16.828 1 16.41 65 ARG B CA 1
ATOM 4064 C C . ARG B 1 65 ? -10.93 52.781 -17.984 1 16.41 65 ARG B C 1
ATOM 4066 O O . ARG B 1 65 ? -10.305 51.781 -18.312 1 16.41 65 ARG B O 1
ATOM 4073 N N . GLY B 1 66 ? -10.945 53.938 -18.672 1 16.36 66 GLY B N 1
ATOM 4074 C CA . GLY B 1 66 ? -10.336 54.531 -19.844 1 16.36 66 GLY B CA 1
ATOM 4075 C C . GLY B 1 66 ? -8.828 54.656 -19.75 1 16.36 66 GLY B C 1
ATOM 4076 O O . GLY B 1 66 ? -8.242 54.312 -18.719 1 16.36 66 GLY B O 1
ATOM 4077 N N . MET B 1 67 ? -8.297 55.938 -20.047 1 16.06 67 MET B N 1
ATOM 4078 C CA . MET B 1 67 ? -7.445 56.469 -21.109 1 16.06 67 MET B CA 1
ATOM 4079 C C . MET B 1 67 ? -6.012 56.656 -20.609 1 16.06 67 MET B C 1
ATOM 4081 O O . MET B 1 67 ? -5.066 56.188 -21.266 1 16.06 67 MET B O 1
ATOM 4085 N N . GLU B 1 68 ? -5.66 57.719 -19.844 1 16.25 68 GLU B N 1
ATOM 4086 C CA . GLU B 1 68 ? -4.816 58.75 -20.422 1 16.25 68 GLU B CA 1
ATOM 4087 C C . GLU B 1 68 ? -3.34 58.5 -20.141 1 16.25 68 GLU B C 1
ATOM 4089 O O . GLU B 1 68 ? -3.002 57.812 -19.172 1 16.25 68 GLU B O 1
ATOM 4094 N N . GLY B 1 69 ? -2.463 58.844 -21.141 1 17.8 69 GLY B N 1
ATOM 4095 C CA . GLY B 1 69 ? -1.104 58.75 -21.641 1 17.8 69 GLY B CA 1
ATOM 4096 C C . GLY B 1 69 ? -0.095 59.469 -20.797 1 17.8 69 GLY B C 1
ATOM 4097 O O . GLY B 1 69 ? 1.079 59.594 -21.156 1 17.8 69 GLY B O 1
ATOM 4098 N N . LYS B 1 70 ? -0.521 60.125 -19.656 1 16.44 70 LYS B N 1
ATOM 4099 C CA . LYS B 1 70 ? 0.273 61.344 -19.531 1 16.44 70 LYS B CA 1
ATOM 4100 C C . LYS B 1 70 ? 1.748 61 -19.312 1 16.44 70 LYS B C 1
ATOM 4102 O O . LYS B 1 70 ? 2.082 60.031 -18.656 1 16.44 70 LYS B O 1
ATOM 4107 N N . GLY B 1 71 ? 2.58 61.75 -20.016 1 17.09 71 GLY B N 1
ATOM 4108 C CA . GLY B 1 71 ? 3.936 62.031 -20.453 1 17.09 71 GLY B CA 1
ATOM 4109 C C . GLY B 1 71 ? 4.879 62.375 -19.328 1 17.09 71 GLY B C 1
ATOM 4110 O O . GLY B 1 71 ? 6.039 61.969 -19.328 1 17.09 71 GLY B O 1
ATOM 4111 N N . ARG B 1 72 ? 4.43 63.312 -18.328 1 16.05 72 ARG B N 1
ATOM 4112 C CA . ARG B 1 72 ? 5.395 64.375 -18.172 1 16.05 72 ARG B CA 1
ATOM 4113 C C . ARG B 1 72 ? 6.621 63.938 -17.391 1 16.05 72 ARG B C 1
ATOM 4115 O O . ARG B 1 72 ? 6.527 63.031 -16.562 1 16.05 72 ARG B O 1
ATOM 4122 N N . TRP B 1 73 ? 7.766 64.625 -17.641 1 16.83 73 TRP B N 1
ATOM 4123 C CA . TRP B 1 73 ? 9.211 64.812 -17.703 1 16.83 73 TRP B CA 1
ATOM 4124 C C . TRP B 1 73 ? 9.766 65.188 -16.328 1 16.83 73 TRP B C 1
ATOM 4126 O O . TRP B 1 73 ? 10.953 65 -16.062 1 16.83 73 TRP B O 1
ATOM 4136 N N . GLY B 1 74 ? 8.891 65.875 -15.5 1 15.3 74 GLY B N 1
ATOM 4137 C CA . GLY B 1 74 ? 9.641 67 -14.992 1 15.3 74 GLY B CA 1
ATOM 4138 C C . GLY B 1 74 ? 10.773 66.625 -14.062 1 15.3 74 GLY B C 1
ATOM 4139 O O . GLY B 1 74 ? 10.852 65.438 -13.641 1 15.3 74 GLY B O 1
ATOM 4140 N N . THR B 1 75 ? 11.211 67.625 -13.242 1 16.33 75 THR B N 1
ATOM 4141 C CA . THR B 1 75 ? 12.344 68.438 -12.852 1 16.33 75 THR B CA 1
ATOM 4142 C C . THR B 1 75 ? 12.93 68 -11.523 1 16.33 75 THR B C 1
ATOM 4144 O O . THR B 1 75 ? 14.148 67.938 -11.359 1 16.33 75 THR B O 1
ATOM 4147 N N . ALA B 1 76 ? 12.195 67.812 -10.312 1 15.39 76 ALA B N 1
ATOM 4148 C CA . ALA B 1 76 ? 12.57 68.75 -9.266 1 15.39 76 ALA B CA 1
ATOM 4149 C C . ALA B 1 76 ? 13.844 68.312 -8.555 1 15.39 76 ALA B C 1
ATOM 4151 O O . ALA B 1 76 ? 14.234 67.188 -8.648 1 15.39 76 ALA B O 1
ATOM 4152 N N . ALA B 1 77 ? 14 68.875 -7.199 1 16.17 77 ALA B N 1
ATOM 4153 C CA . ALA B 1 77 ? 14.844 69.812 -6.41 1 16.17 77 ALA B CA 1
ATOM 4154 C C . ALA B 1 77 ? 15.859 69 -5.582 1 16.17 77 ALA B C 1
ATOM 4156 O O . ALA B 1 77 ? 15.773 67.75 -5.48 1 16.17 77 ALA B O 1
ATOM 4157 N N . ALA B 1 78 ? 16.016 69.375 -4.152 1 16.55 78 ALA B N 1
ATOM 4158 C CA . ALA B 1 78 ? 16.969 70.062 -3.309 1 16.55 78 ALA B CA 1
ATOM 4159 C C . ALA B 1 78 ? 17.656 69.125 -2.34 1 16.55 78 ALA B C 1
ATOM 4161 O O . ALA B 1 78 ? 18.75 69.375 -1.844 1 16.55 78 ALA B O 1
ATOM 4162 N N . SER B 1 79 ? 17.109 67.938 -1.893 1 16.42 79 SER B N 1
ATOM 4163 C CA . SER B 1 79 ? 17.297 67.938 -0.446 1 16.42 79 SER B CA 1
ATOM 4164 C C . SER B 1 79 ? 18.75 67.75 -0.078 1 16.42 79 SER B C 1
ATOM 4166 O O . SER B 1 79 ? 19.516 67.125 -0.828 1 16.42 79 SER B O 1
ATOM 4168 N N . ARG B 1 80 ? 19.125 68.438 1.213 1 19.08 80 ARG B N 1
ATOM 4169 C CA . ARG B 1 80 ? 20.219 68.875 2.096 1 19.08 80 ARG B CA 1
ATOM 4170 C C . ARG B 1 80 ? 20.906 67.625 2.719 1 19.08 80 ARG B C 1
ATOM 4172 O O . ARG B 1 80 ? 20.297 66.562 2.887 1 19.08 80 ARG B O 1
ATOM 4179 N N . GLY B 1 81 ? 22.25 67.75 2.93 1 17.5 81 GLY B N 1
ATOM 4180 C CA . GLY B 1 81 ? 23.469 67 3.268 1 17.5 81 GLY B CA 1
ATOM 4181 C C . GLY B 1 81 ? 23.484 66.5 4.695 1 17.5 81 GLY B C 1
ATOM 4182 O O . GLY B 1 81 ? 24.062 67.125 5.582 1 17.5 81 GLY B O 1
ATOM 4183 N N . ALA B 1 82 ? 22.328 66.062 5.371 1 18.55 82 ALA B N 1
ATOM 4184 C CA . ALA B 1 82 ? 22.531 65.875 6.812 1 18.55 82 ALA B CA 1
ATOM 4185 C C . ALA B 1 82 ? 23.734 65 7.121 1 18.55 82 ALA B C 1
ATOM 4187 O O . ALA B 1 82 ? 23.984 64 6.43 1 18.55 82 ALA B O 1
ATOM 4188 N N . GLU B 1 83 ? 24.594 65.562 7.961 1 20 83 GLU B N 1
ATOM 4189 C CA . GLU B 1 83 ? 25.875 65.312 8.617 1 20 83 GLU B CA 1
ATOM 4190 C C . GLU B 1 83 ? 25.844 63.969 9.367 1 20 83 GLU B C 1
ATOM 4192 O O . GLU B 1 83 ? 24.781 63.469 9.75 1 20 83 GLU B O 1
ATOM 4197 N N . GLY B 1 84 ? 27.047 63.219 9.469 1 18.86 84 GLY B N 1
ATOM 4198 C CA . GLY B 1 84 ? 27.656 61.938 9.781 1 18.86 84 GLY B CA 1
ATOM 4199 C C . GLY B 1 84 ? 27.578 61.562 11.25 1 18.86 84 GLY B C 1
ATOM 4200 O O . GLY B 1 84 ? 28.547 61.719 11.992 1 18.86 84 GLY B O 1
ATOM 4201 N N . LEU B 1 85 ? 26.5 61.875 12.094 1 20.62 85 LEU B N 1
ATOM 4202 C CA . LEU B 1 85 ? 26.766 61.656 13.508 1 20.62 85 LEU B CA 1
ATOM 4203 C C . LEU B 1 85 ? 27.203 60.219 13.781 1 20.62 85 LEU B C 1
ATOM 4205 O O . LEU B 1 85 ? 26.562 59.281 13.289 1 20.62 85 LEU B O 1
ATOM 4209 N N . ALA B 1 86 ? 28.453 59.969 14.305 1 22.75 86 ALA B N 1
ATOM 4210 C CA . ALA B 1 86 ? 29.297 58.812 14.664 1 22.75 86 ALA B CA 1
ATOM 4211 C C . ALA B 1 86 ? 28.609 57.938 15.727 1 22.75 86 ALA B C 1
ATOM 4213 O O . ALA B 1 86 ? 28.422 58.375 16.859 1 22.75 86 ALA B O 1
ATOM 4214 N N . SER B 1 87 ? 27.453 57.312 15.484 1 22.02 87 SER B N 1
ATOM 4215 C CA . SER B 1 87 ? 26.812 56.594 16.578 1 22.02 87 SER B CA 1
ATOM 4216 C C . SER B 1 87 ? 27.766 55.594 17.219 1 22.02 87 SER B C 1
ATOM 4218 O O . SER B 1 87 ? 28.609 55 16.531 1 22.02 87 SER B O 1
ATOM 4220 N N . CYS B 1 88 ? 28.047 55.719 18.547 1 25.47 88 CYS B N 1
ATOM 4221 C CA . CYS B 1 88 ? 28.844 55 19.531 1 25.47 88 CYS B CA 1
ATOM 4222 C C . CYS B 1 88 ? 28.562 53.5 19.484 1 25.47 88 CYS B C 1
ATOM 4224 O O . CYS B 1 88 ? 27.406 53.094 19.328 1 25.47 88 CYS B O 1
ATOM 4226 N N . PRO B 1 89 ? 29.625 52.594 19.406 1 25.11 89 PRO B N 1
ATOM 4227 C CA . PRO B 1 89 ? 29.594 51.125 19.219 1 25.11 89 PRO B CA 1
ATOM 4228 C C . PRO B 1 89 ? 28.891 50.406 20.344 1 25.11 89 PRO B C 1
ATOM 4230 O O . PRO B 1 89 ? 29.25 50.594 21.516 1 25.11 89 PRO B O 1
ATOM 4233 N N . GLN B 1 90 ? 27.578 50.406 20.594 1 26.89 90 GLN B N 1
ATOM 4234 C CA . GLN B 1 90 ? 26.969 49.688 21.719 1 26.89 90 GLN B CA 1
ATOM 4235 C C . GLN B 1 90 ? 27.531 48.281 21.844 1 26.89 90 GLN B C 1
ATOM 4237 O O . GLN B 1 90 ? 27.906 47.656 20.844 1 26.89 90 GLN B O 1
ATOM 4242 N N . PRO B 1 91 ? 28.078 47.844 23.062 1 31.75 91 PRO B N 1
ATOM 4243 C CA . PRO B 1 91 ? 28.672 46.531 23.328 1 31.75 91 PRO B CA 1
ATOM 4244 C C . PRO B 1 91 ? 27.797 45.375 22.828 1 31.75 91 PRO B C 1
ATOM 4246 O O . PRO B 1 91 ? 26.578 45.531 22.719 1 31.75 91 PRO B O 1
ATOM 4249 N N . PRO B 1 92 ? 28.359 44.375 22.125 1 29.25 92 PRO B N 1
ATOM 4250 C CA . PRO B 1 92 ? 27.641 43.25 21.516 1 29.25 92 PRO B CA 1
ATOM 4251 C C . PRO B 1 92 ? 26.781 42.5 22.516 1 29.25 92 PRO B C 1
ATOM 4253 O O . PRO B 1 92 ? 27.25 42.125 23.594 1 29.25 92 PRO B O 1
ATOM 4256 N N . PHE B 1 93 ? 25.609 42.906 22.906 1 29.62 93 PHE B N 1
ATOM 4257 C CA . PHE B 1 93 ? 24.656 42.062 23.609 1 29.62 93 PHE B CA 1
ATOM 4258 C C . PHE B 1 93 ? 24.75 40.625 23.141 1 29.62 93 PHE B C 1
ATOM 4260 O O . PHE B 1 93 ? 24.688 40.344 21.938 1 29.62 93 PHE B O 1
ATOM 4267 N N . TYR B 1 94 ? 25.516 39.75 23.859 1 30.58 94 TYR B N 1
ATOM 4268 C CA . TYR B 1 94 ? 25.594 38.312 23.766 1 30.58 94 TYR B CA 1
ATOM 4269 C C . TYR B 1 94 ? 24.219 37.688 23.516 1 30.58 94 TYR B C 1
ATOM 4271 O O . TYR B 1 94 ? 23.422 37.562 24.453 1 30.58 94 TYR B O 1
ATOM 4279 N N . THR B 1 95 ? 23.391 38.125 22.734 1 33.97 95 THR B N 1
ATOM 4280 C CA . THR B 1 95 ? 22.266 37.312 22.312 1 33.97 95 THR B CA 1
ATOM 4281 C C . THR B 1 95 ? 22.719 35.875 22 1 33.97 95 THR B C 1
ATOM 4283 O O . THR B 1 95 ? 23.344 35.625 20.969 1 33.97 95 THR B O 1
ATOM 4286 N N . SER B 1 96 ? 23.359 35.156 22.922 1 36.59 96 SER B N 1
ATOM 4287 C CA . SER B 1 96 ? 23.594 33.719 22.781 1 36.59 96 SER B CA 1
ATOM 4288 C C . SER B 1 96 ? 22.438 33.031 22.047 1 36.59 96 SER B C 1
ATOM 4290 O O . SER B 1 96 ? 21.344 32.875 22.609 1 36.59 96 SER B O 1
ATOM 4292 N N . LEU B 1 97 ? 22.172 33.281 20.891 1 42.94 97 LEU B N 1
ATOM 4293 C CA . LEU B 1 97 ? 21.297 32.5 20.031 1 42.94 97 LEU B CA 1
ATOM 4294 C C . LEU B 1 97 ? 21.484 31.016 20.25 1 42.94 97 LEU B C 1
ATOM 4296 O O . LEU B 1 97 ? 22.562 30.484 19.984 1 42.94 97 LEU B O 1
ATOM 4300 N N . LEU B 1 98 ? 21.047 30.484 21.391 1 48.47 98 LEU B N 1
ATOM 4301 C CA . LEU B 1 98 ? 21 29.047 21.625 1 48.47 98 LEU B CA 1
ATOM 4302 C C . LEU B 1 98 ? 20.75 28.297 20.312 1 48.47 98 LEU B C 1
ATOM 4304 O O . LEU B 1 98 ? 19.719 28.5 19.672 1 48.47 98 LEU B O 1
ATOM 4308 N N . GLN B 1 99 ? 21.844 28.094 19.562 1 52.97 99 GLN B N 1
ATOM 4309 C CA . GLN B 1 99 ? 21.75 27.281 18.359 1 52.97 99 GLN B CA 1
ATOM 4310 C C . GLN B 1 99 ? 21.406 25.844 18.688 1 52.97 99 GLN B C 1
ATOM 4312 O O . GLN B 1 99 ? 22.078 25.203 19.5 1 52.97 99 GLN B O 1
ATOM 4317 N N . VAL B 1 100 ? 20.172 25.375 18.562 1 59.88 100 VAL B N 1
ATOM 4318 C CA . VAL B 1 100 ? 19.766 23.984 18.734 1 59.88 100 VAL B CA 1
ATOM 4319 C C . VAL B 1 100 ? 20.562 23.094 17.797 1 59.88 100 VAL B C 1
ATOM 4321 O O . VAL B 1 100 ? 20.688 23.375 16.594 1 59.88 100 VAL B O 1
ATOM 4324 N N . PRO B 1 101 ? 21.406 22.203 18.344 1 62.16 101 PRO B N 1
ATOM 4325 C CA . PRO B 1 101 ? 22.172 21.297 17.469 1 62.16 101 PRO B CA 1
ATOM 4326 C C . PRO B 1 101 ? 21.297 20.562 16.469 1 62.16 101 PRO B C 1
ATOM 4328 O O . PRO B 1 101 ? 20.125 20.297 16.75 1 62.16 101 PRO B O 1
ATOM 4331 N N . LEU B 1 102 ? 21.953 20.406 15.242 1 66.94 102 LEU B N 1
ATOM 4332 C CA . LEU B 1 102 ? 21.266 19.703 14.156 1 66.94 102 LEU B CA 1
ATOM 4333 C C . LEU B 1 102 ? 21.234 18.203 14.406 1 66.94 102 LEU B C 1
ATOM 4335 O O . LEU B 1 102 ? 22.203 17.641 14.914 1 66.94 102 LEU B O 1
ATOM 4339 N N . ARG B 1 103 ? 20.234 17.531 14.227 1 69.38 103 ARG B N 1
ATOM 4340 C CA . ARG B 1 103 ? 20.062 16.094 14.312 1 69.38 103 ARG B CA 1
ATOM 4341 C C . ARG B 1 103 ? 20.766 15.398 13.141 1 69.38 103 ARG B C 1
ATOM 4343 O O . ARG B 1 103 ? 20.578 15.781 11.984 1 69.38 103 ARG B O 1
ATOM 4350 N N . PRO B 1 104 ? 21.609 14.359 13.453 1 72.19 104 PRO B N 1
ATOM 4351 C CA . PRO B 1 104 ? 22.281 13.641 12.359 1 72.19 104 PRO B CA 1
ATOM 4352 C C . PRO B 1 104 ? 21.312 12.742 11.578 1 72.19 104 PRO B C 1
ATOM 4354 O O . PRO B 1 104 ? 20.312 12.289 12.125 1 72.19 104 PRO B O 1
ATOM 4357 N N . ASP B 1 105 ? 21.766 12.453 10.336 1 79.12 105 ASP B N 1
ATOM 4358 C CA . ASP B 1 105 ? 20.969 11.578 9.477 1 79.12 105 ASP B CA 1
ATOM 4359 C C . ASP B 1 105 ? 21.094 10.125 9.914 1 79.12 105 ASP B C 1
ATOM 4361 O O . ASP B 1 105 ? 22.156 9.695 10.375 1 79.12 105 ASP B O 1
ATOM 4365 N N . TYR B 1 106 ? 20.094 9.438 9.75 1 77.12 106 TYR B N 1
ATOM 4366 C CA . TYR B 1 106 ? 20.016 8.023 10.117 1 77.12 106 TYR B CA 1
ATOM 4367 C C . TYR B 1 106 ? 20 7.141 8.875 1 77.12 106 TYR B C 1
ATOM 4369 O O . TYR B 1 106 ? 19.078 7.211 8.062 1 77.12 106 TYR B O 1
ATOM 4377 N N . GLY B 1 107 ? 21.062 6.305 8.766 1 75.12 107 GLY B N 1
ATOM 4378 C CA . GLY B 1 107 ? 21.094 5.32 7.699 1 75.12 107 GLY B CA 1
ATOM 4379 C C . GLY B 1 107 ? 21.328 5.934 6.332 1 75.12 107 GLY B C 1
ATOM 4380 O O . GLY B 1 107 ? 21.422 7.152 6.199 1 75.12 107 GLY B O 1
ATOM 4381 N N . ALA B 1 108 ? 21.422 5.008 5.367 1 79.94 108 ALA B N 1
ATOM 4382 C CA . ALA B 1 108 ? 21.609 5.441 3.986 1 79.94 108 ALA B CA 1
ATOM 4383 C C . ALA B 1 108 ? 20.281 5.906 3.371 1 79.94 108 ALA B C 1
ATOM 4385 O O . ALA B 1 108 ? 19.234 5.309 3.615 1 79.94 108 ALA B O 1
ATOM 4386 N N . LYS B 1 109 ? 20.453 6.969 2.713 1 82.81 109 LYS B N 1
ATOM 4387 C CA . LYS B 1 109 ? 19.266 7.562 2.102 1 82.81 109 LYS B CA 1
ATOM 4388 C C . LYS B 1 109 ? 19.203 7.25 0.609 1 82.81 109 LYS B C 1
ATOM 4390 O O . LYS B 1 109 ? 20.234 7.047 -0.033 1 82.81 109 LYS B O 1
ATOM 4395 N N . VAL B 1 110 ? 18.016 7.152 0.188 1 84 110 VAL B N 1
ATOM 4396 C CA . VAL B 1 110 ? 17.828 7.086 -1.257 1 84 110 VAL B CA 1
ATOM 4397 C C . VAL B 1 110 ? 18.344 8.375 -1.904 1 84 110 VAL B C 1
ATOM 4399 O O . VAL B 1 110 ? 18 9.477 -1.463 1 84 110 VAL B O 1
ATOM 4402 N N . SER B 1 111 ? 19.062 8.312 -2.932 1 78.31 111 SER B N 1
ATOM 4403 C CA . SER B 1 111 ? 19.812 9.414 -3.518 1 78.31 111 SER B CA 1
ATOM 4404 C C . SER B 1 111 ? 18.891 10.555 -3.934 1 78.31 111 SER B C 1
ATOM 4406 O O . SER B 1 111 ? 19.188 11.727 -3.684 1 78.31 111 SER B O 1
ATOM 4408 N N . LEU B 1 112 ? 17.766 10.305 -4.488 1 80.62 112 LEU B N 1
ATOM 4409 C CA . LEU B 1 112 ? 16.828 11.305 -4.973 1 80.62 112 LEU B CA 1
ATOM 4410 C C . LEU B 1 112 ? 16.328 12.188 -3.826 1 80.62 112 LEU B C 1
ATOM 4412 O O . LEU B 1 112 ? 15.906 13.328 -4.051 1 80.62 112 LEU B O 1
ATOM 4416 N N . PHE B 1 113 ? 16.531 11.633 -2.604 1 85.12 113 PHE B N 1
ATOM 4417 C CA . PHE B 1 113 ? 15.969 12.352 -1.463 1 85.12 113 PHE B CA 1
ATOM 4418 C C . PHE B 1 113 ? 17.047 12.633 -0.421 1 85.12 113 PHE B C 1
ATOM 4420 O O . PHE B 1 113 ? 16.75 12.766 0.768 1 85.12 113 PHE B O 1
ATOM 4427 N N . SER B 1 114 ? 18.219 12.758 -0.857 1 83.81 114 SER B N 1
ATOM 4428 C CA . SER B 1 114 ? 19.359 12.938 0.048 1 83.81 114 SER B CA 1
ATOM 4429 C C . SER B 1 114 ? 19.297 14.289 0.738 1 83.81 114 SER B C 1
ATOM 4431 O O . SER B 1 114 ? 19.906 14.484 1.793 1 83.81 114 SER B O 1
ATOM 4433 N N . HIS B 1 115 ? 18.484 15.242 0.177 1 85.31 115 HIS B N 1
ATOM 4434 C CA . HIS B 1 115 ? 18.406 16.594 0.732 1 85.31 115 HIS B CA 1
ATOM 4435 C C . HIS B 1 115 ? 17.469 16.641 1.936 1 85.31 115 HIS B C 1
ATOM 4437 O O . HIS B 1 115 ? 17.469 17.609 2.689 1 85.31 115 HIS B O 1
ATOM 4443 N N . LEU B 1 116 ? 16.719 15.641 2.07 1 85.81 116 LEU B N 1
ATOM 4444 C CA . LEU B 1 116 ? 15.805 15.57 3.207 1 85.81 116 LEU B CA 1
ATOM 4445 C C . LEU B 1 116 ? 16.484 14.922 4.41 1 85.81 116 LEU B C 1
ATOM 4447 O O . LEU B 1 116 ? 17.344 14.062 4.25 1 85.81 116 LEU B O 1
ATOM 4451 N N . HIS B 1 117 ? 16.016 15.375 5.539 1 82.12 117 HIS B N 1
ATOM 4452 C CA . HIS B 1 117 ? 16.578 14.789 6.754 1 82.12 117 HIS B CA 1
ATOM 4453 C C . HIS B 1 117 ? 15.867 13.492 7.113 1 82.12 117 HIS B C 1
ATOM 4455 O O . HIS B 1 117 ? 14.633 13.422 7.078 1 82.12 117 HIS B O 1
ATOM 4461 N N . GLN B 1 118 ? 16.734 12.523 7.395 1 82.81 118 GLN B N 1
ATOM 4462 C CA . GLN B 1 118 ? 16.203 11.219 7.789 1 82.81 118 GLN B CA 1
ATOM 4463 C C . GLN B 1 118 ? 16.531 10.914 9.25 1 82.81 118 GLN B C 1
ATOM 4465 O O . GLN B 1 118 ? 17.688 10.938 9.648 1 82.81 118 GLN B O 1
ATOM 4470 N N . TYR B 1 119 ? 15.445 10.641 10.047 1 78.56 119 TYR B N 1
ATOM 4471 C CA . TYR B 1 119 ? 15.695 10.43 11.469 1 78.56 119 TYR B CA 1
ATOM 4472 C C . TYR B 1 119 ? 15.156 9.078 11.922 1 78.56 119 TYR B C 1
ATOM 4474 O O . TYR B 1 119 ? 14.375 8.445 11.211 1 78.56 119 TYR B O 1
ATOM 4482 N N . SER B 1 120 ? 15.719 8.664 13.008 1 78.81 120 SER B N 1
ATOM 4483 C CA . SER B 1 120 ? 15.211 7.477 13.695 1 78.81 120 SER B CA 1
ATOM 4484 C C . SER B 1 120 ? 14.453 7.855 14.961 1 78.81 120 SER B C 1
ATOM 4486 O O . SER B 1 120 ? 14.875 8.742 15.703 1 78.81 120 SER B O 1
ATOM 4488 N N . ARG B 1 121 ? 13.383 7.285 15.156 1 76.88 121 ARG B N 1
ATOM 4489 C CA . ARG B 1 121 ? 12.609 7.559 16.359 1 76.88 121 ARG B CA 1
ATOM 4490 C C . ARG B 1 121 ? 13.25 6.91 17.578 1 76.88 121 ARG B C 1
ATOM 4492 O O . ARG B 1 121 ? 12.969 7.293 18.719 1 76.88 121 ARG B O 1
ATOM 4499 N N . LYS B 1 122 ? 14.039 5.93 17.344 1 70.19 122 LYS B N 1
ATOM 4500 C CA . LYS B 1 122 ? 14.68 5.23 18.453 1 70.19 122 LYS B CA 1
ATOM 4501 C C . LYS B 1 122 ? 15.828 6.051 19.031 1 70.19 122 LYS B C 1
ATOM 4503 O O . LYS B 1 122 ? 16.172 5.914 20.203 1 70.19 122 LYS B O 1
ATOM 4508 N N . LYS B 1 123 ? 16.406 6.852 18.156 1 64.38 123 LYS B N 1
ATOM 4509 C CA . LYS B 1 123 ? 17.516 7.652 18.672 1 64.38 123 LYS B CA 1
ATOM 4510 C C . LYS B 1 123 ? 17.016 8.93 19.344 1 64.38 123 LYS B C 1
ATOM 4512 O O . LYS B 1 123 ? 16.344 9.742 18.719 1 64.38 123 LYS B O 1
ATOM 4517 N N . LEU B 1 124 ? 17.047 8.805 20.641 1 60.59 124 LEU B N 1
ATOM 4518 C CA . LEU B 1 124 ? 16.453 9.828 21.5 1 60.59 124 LEU B CA 1
ATOM 4519 C C . LEU B 1 124 ? 17.031 11.203 21.203 1 60.59 124 LEU B C 1
ATOM 4521 O O . LEU B 1 124 ? 18.25 11.344 21.094 1 60.59 124 LEU B O 1
ATOM 4525 N N . LEU B 1 125 ? 16.219 12.164 20.812 1 60.5 125 LEU B N 1
ATOM 4526 C CA . LEU B 1 125 ? 16.5 13.562 20.5 1 60.5 125 LEU B CA 1
ATOM 4527 C C . LEU B 1 125 ? 17.328 14.211 21.594 1 60.5 125 LEU B C 1
ATOM 4529 O O . LEU B 1 125 ? 18.297 14.93 21.312 1 60.5 125 LEU B O 1
ATOM 4533 N N . THR B 1 126 ? 16.938 13.938 22.844 1 55.88 126 THR B N 1
ATOM 4534 C CA . THR B 1 126 ? 17.562 14.625 23.969 1 55.88 126 THR B CA 1
ATOM 4535 C C . THR B 1 126 ? 19.016 14.172 24.141 1 55.88 126 THR B C 1
ATOM 4537 O O . THR B 1 126 ? 19.844 14.914 24.656 1 55.88 126 THR B O 1
ATOM 4540 N N . GLN B 1 127 ? 19.172 12.953 23.719 1 53.97 127 GLN B N 1
ATOM 4541 C CA . GLN B 1 127 ? 20.531 12.461 23.828 1 53.97 127 GLN B CA 1
ATOM 4542 C C . GLN B 1 127 ? 21.422 13.07 22.75 1 53.97 127 GLN B C 1
ATOM 4544 O O . GLN B 1 127 ? 22.625 13.219 22.938 1 53.97 127 GLN B O 1
ATOM 4549 N N . GLN B 1 128 ? 20.75 13.375 21.766 1 54.66 128 GLN B N 1
ATOM 4550 C CA . GLN B 1 128 ? 21.547 13.844 20.625 1 54.66 128 GLN B CA 1
ATOM 4551 C C . GLN B 1 128 ? 21.672 15.367 20.641 1 54.66 128 GLN B C 1
ATOM 4553 O O . GLN B 1 128 ? 22.656 15.914 20.141 1 54.66 128 GLN B O 1
ATOM 4558 N N . MET B 1 129 ? 20.641 15.984 21.203 1 56.03 129 MET B N 1
ATOM 4559 C CA . MET B 1 129 ? 20.641 17.438 21.172 1 56.03 129 MET B CA 1
ATOM 4560 C C . MET B 1 129 ? 21.203 18.016 22.469 1 56.03 129 MET B C 1
ATOM 4562 O O . MET B 1 129 ? 20.75 17.656 23.547 1 56.03 129 MET B O 1
ATOM 4566 N N . SER B 1 130 ? 22.453 18.328 22.609 1 55.97 130 SER B N 1
ATOM 4567 C CA . SER B 1 130 ? 23.062 19.016 23.75 1 55.97 130 SER B CA 1
ATOM 4568 C C . SER B 1 130 ? 22.281 20.281 24.094 1 55.97 130 SER B C 1
ATOM 4570 O O . SER B 1 130 ? 22.766 21.391 23.859 1 55.97 130 SER B O 1
ATOM 4572 N N . ILE B 1 131 ? 21.031 20.328 24.031 1 56.19 131 ILE B N 1
ATOM 4573 C CA . ILE B 1 131 ? 20.344 21.547 24.406 1 56.19 131 ILE B CA 1
ATOM 4574 C C . ILE B 1 131 ? 20.438 21.75 25.922 1 56.19 131 ILE B C 1
ATOM 4576 O O . ILE B 1 131 ? 20.047 20.891 26.688 1 56.19 131 ILE B O 1
ATOM 4580 N N . PRO B 1 132 ? 21.203 22.672 26.297 1 54.91 132 PRO B N 1
ATOM 4581 C CA . PRO B 1 132 ? 21.141 22.922 27.75 1 54.91 132 PRO B CA 1
ATOM 4582 C C . PRO B 1 132 ? 19.719 22.969 28.281 1 54.91 132 PRO B C 1
ATOM 4584 O O . PRO B 1 132 ? 18.859 23.656 27.719 1 54.91 132 PRO B O 1
ATOM 4587 N N . ALA B 1 133 ? 19.203 21.906 28.859 1 53.44 133 ALA B N 1
ATOM 4588 C CA . ALA B 1 133 ? 17.875 21.781 29.438 1 53.44 133 ALA B CA 1
ATOM 4589 C C . ALA B 1 133 ? 17.391 23.125 29.969 1 53.44 133 ALA B C 1
ATOM 4591 O O . ALA B 1 133 ? 16.188 23.406 29.953 1 53.44 133 ALA B O 1
ATOM 4592 N N . SER B 1 134 ? 18.297 24 30.312 1 61.16 134 SER B N 1
ATOM 4593 C CA . SER B 1 134 ? 17.891 25.219 31 1 61.16 134 SER B CA 1
ATOM 4594 C C . SER B 1 134 ? 17.453 26.281 30.016 1 61.16 134 SER B C 1
ATOM 4596 O O . SER B 1 134 ? 16.766 27.234 30.375 1 61.16 134 SER B O 1
ATOM 4598 N N . ALA B 1 135 ? 17.594 25.969 28.656 1 77.25 135 ALA B N 1
ATOM 4599 C CA . ALA B 1 135 ? 17.375 27.078 27.75 1 77.25 135 ALA B CA 1
ATOM 4600 C C . ALA B 1 135 ? 16.016 26.984 27.062 1 77.25 135 ALA B C 1
ATOM 4602 O O . ALA B 1 135 ? 15.461 28 26.609 1 77.25 135 ALA B O 1
ATOM 4603 N N . ILE B 1 136 ? 15.367 25.891 27.156 1 88.88 136 ILE B N 1
ATOM 4604 C CA . ILE B 1 136 ? 14.086 25.734 26.469 1 88.88 136 ILE B CA 1
ATOM 4605 C C . ILE B 1 136 ? 13 25.391 27.484 1 88.88 136 ILE B C 1
ATOM 4607 O O . ILE B 1 136 ? 13.227 24.594 28.406 1 88.88 136 ILE B O 1
ATOM 4611 N N . HIS B 1 137 ? 11.922 26.062 27.375 1 93.38 137 HIS B N 1
ATOM 4612 C CA . HIS B 1 137 ? 10.781 25.797 28.25 1 93.38 137 HIS B CA 1
ATOM 4613 C C . HIS B 1 137 ? 10.414 24.312 28.266 1 93.38 137 HIS B C 1
ATOM 4615 O O . HIS B 1 137 ? 10.344 23.688 27.203 1 93.38 137 HIS B O 1
ATOM 4621 N N . PRO B 1 138 ? 10.211 23.719 29.375 1 92.75 138 PRO B N 1
ATOM 4622 C CA . PRO B 1 138 ? 9.945 22.297 29.484 1 92.75 138 PRO B CA 1
ATOM 4623 C C . PRO B 1 138 ? 8.75 21.844 28.641 1 92.75 138 PRO B C 1
ATOM 4625 O O . PRO B 1 138 ? 8.766 20.766 28.062 1 92.75 138 PRO B O 1
ATOM 4628 N N . ALA B 1 139 ? 7.715 22.641 28.594 1 96.06 139 ALA B N 1
ATOM 4629 C CA . ALA B 1 139 ? 6.543 22.297 27.797 1 96.06 139 ALA B CA 1
ATOM 4630 C C . ALA B 1 139 ? 6.898 22.188 26.312 1 96.06 139 ALA B C 1
ATOM 4632 O O . ALA B 1 139 ? 6.324 21.375 25.594 1 96.06 139 ALA B O 1
ATOM 4633 N N . VAL B 1 140 ? 7.812 23.047 25.906 1 96.06 140 VAL B N 1
ATOM 4634 C CA . VAL B 1 140 ? 8.266 23.016 24.516 1 96.06 140 VAL B CA 1
ATOM 4635 C C . VAL B 1 140 ? 9.078 21.75 24.266 1 96.06 140 VAL B C 1
ATOM 4637 O O . VAL B 1 140 ? 8.93 21.109 23.219 1 96.06 140 VAL B O 1
ATOM 4640 N N . VAL B 1 141 ? 9.867 21.375 25.188 1 91.94 141 VAL B N 1
ATOM 4641 C CA . VAL B 1 141 ? 10.664 20.156 25.062 1 91.94 141 VAL B CA 1
ATOM 4642 C C . VAL B 1 141 ? 9.734 18.938 24.969 1 91.94 141 VAL B C 1
ATOM 4644 O O . VAL B 1 141 ? 9.922 18.078 24.109 1 91.94 141 VAL B O 1
ATOM 4647 N N . ARG B 1 142 ? 8.758 18.922 25.797 1 94.06 142 ARG B N 1
ATOM 4648 C CA . ARG B 1 142 ? 7.793 17.828 25.781 1 94.06 142 ARG B CA 1
ATOM 4649 C C . ARG B 1 142 ? 7.066 17.75 24.438 1 94.06 142 ARG B C 1
ATOM 4651 O O . ARG B 1 142 ? 6.867 16.672 23.891 1 94.06 142 ARG B O 1
ATOM 4658 N N . LEU B 1 143 ? 6.691 18.875 23.953 1 96.31 143 LEU B N 1
ATOM 4659 C CA . LEU B 1 143 ? 5.996 18.922 22.672 1 96.31 143 LEU B CA 1
ATOM 4660 C C . LEU B 1 143 ? 6.891 18.406 21.547 1 96.31 143 LEU B C 1
ATOM 4662 O O . LEU B 1 143 ? 6.441 17.641 20.703 1 96.31 143 LEU B O 1
ATOM 4666 N N . GLY B 1 144 ? 8.109 18.859 21.547 1 93.38 144 GLY B N 1
ATOM 4667 C CA . GLY B 1 144 ? 9.062 18.375 20.562 1 93.38 144 GLY B CA 1
ATOM 4668 C C . GLY B 1 144 ? 9.203 16.875 20.547 1 93.38 144 GLY B C 1
ATOM 4669 O O . GLY B 1 144 ? 9.242 16.25 19.469 1 93.38 144 GLY B O 1
ATOM 4670 N N . LEU B 1 145 ? 9.219 16.328 21.688 1 90.81 145 LEU B N 1
ATOM 4671 C CA . LEU B 1 145 ? 9.328 14.883 21.812 1 90.81 145 LEU B CA 1
ATOM 4672 C C . LEU B 1 145 ? 8.07 14.203 21.266 1 90.81 145 LEU B C 1
ATOM 4674 O O . LEU B 1 145 ? 8.164 13.172 20.594 1 90.81 145 LEU B O 1
ATOM 4678 N N . GLN B 1 146 ? 6.977 14.797 21.531 1 94.5 146 GLN B N 1
ATOM 4679 C CA . GLN B 1 146 ? 5.719 14.242 21.031 1 94.5 146 GLN B CA 1
ATOM 4680 C C . GLN B 1 146 ? 5.645 14.312 19.516 1 94.5 146 GLN B C 1
ATOM 4682 O O . GLN B 1 146 ? 5.117 13.398 18.875 1 94.5 146 GLN B O 1
ATOM 4687 N N . TYR B 1 147 ? 6.203 15.367 18.969 1 93.69 147 TYR B N 1
ATOM 4688 C CA . TYR B 1 147 ? 6.277 15.484 17.516 1 93.69 147 TYR B CA 1
ATOM 4689 C C . TYR B 1 147 ? 7.191 14.414 16.922 1 93.69 147 TYR B C 1
ATOM 4691 O O . TYR B 1 147 ? 6.816 13.727 15.977 1 93.69 147 TYR B O 1
ATOM 4699 N N . SER B 1 148 ? 8.289 14.234 17.516 1 89.75 148 SER B N 1
ATOM 4700 C CA . SER B 1 148 ? 9.312 13.336 17.016 1 89.75 148 SER B CA 1
ATOM 4701 C C . SER B 1 148 ? 8.875 11.875 17.094 1 89.75 148 SER B C 1
ATOM 4703 O O . SER B 1 148 ? 9.188 11.07 16.219 1 89.75 148 SER B O 1
ATOM 4705 N N . GLN B 1 149 ? 8.109 11.617 18.156 1 88.56 149 GLN B N 1
ATOM 4706 C CA . GLN B 1 149 ? 7.676 10.242 18.391 1 88.56 149 GLN B CA 1
ATOM 4707 C C . GLN B 1 149 ? 6.402 9.93 17.609 1 88.56 149 GLN B C 1
ATOM 4709 O O . GLN B 1 149 ? 6.008 8.766 17.484 1 88.56 149 GLN B O 1
ATOM 4714 N N . GLY B 1 150 ? 5.793 10.898 17.172 1 88.94 150 GLY B N 1
ATOM 4715 C CA . GLY B 1 150 ? 4.598 10.688 16.375 1 88.94 150 GLY B CA 1
ATOM 4716 C C . GLY B 1 150 ? 3.338 10.539 17.203 1 88.94 150 GLY B C 1
ATOM 4717 O O . GLY B 1 150 ? 2.305 10.094 16.703 1 88.94 150 GLY B O 1
ATOM 4718 N N . THR B 1 151 ? 3.434 10.82 18.438 1 90.94 151 THR B N 1
ATOM 4719 C CA . THR B 1 151 ? 2.244 10.789 19.281 1 90.94 151 THR B CA 1
ATOM 4720 C C . THR B 1 151 ? 1.241 11.852 18.844 1 90.94 151 THR B C 1
ATOM 4722 O O . THR B 1 151 ? 0.031 11.625 18.891 1 90.94 151 THR B O 1
ATOM 4725 N N . ILE B 1 152 ? 1.734 13.008 18.531 1 94.25 152 ILE B N 1
ATOM 4726 C CA . ILE B 1 152 ? 0.938 14.047 17.875 1 94.25 152 ILE B CA 1
ATOM 4727 C C . ILE B 1 152 ? 1.324 14.141 16.406 1 94.25 152 ILE B C 1
ATOM 4729 O O . ILE B 1 152 ? 2.455 14.508 16.078 1 94.25 152 ILE B O 1
ATOM 4733 N N . ASN B 1 153 ? 0.433 13.836 15.539 1 91.94 153 ASN B N 1
ATOM 4734 C CA . ASN B 1 153 ? 0.866 13.641 14.156 1 91.94 153 ASN B CA 1
ATOM 4735 C C . ASN B 1 153 ? 0.077 14.516 13.195 1 91.94 153 ASN B C 1
ATOM 4737 O O . ASN B 1 153 ? 0.659 15.172 12.32 1 91.94 153 ASN B O 1
ATOM 4741 N N . GLY B 1 154 ? -1.193 14.625 13.148 1 93.69 154 GLY B N 1
ATOM 4742 C CA . GLY B 1 154 ? -2.008 15.375 12.211 1 93.69 154 GLY B CA 1
ATOM 4743 C C . GLY B 1 154 ? -1.724 16.859 12.242 1 93.69 154 GLY B C 1
ATOM 4744 O O . GLY B 1 154 ? -1.303 17.406 13.266 1 93.69 154 GLY B O 1
ATOM 4745 N N . SER B 1 155 ? -1.847 17.516 11.07 1 96.19 155 SER B N 1
ATOM 4746 C CA . SER B 1 155 ? -1.543 18.938 10.969 1 96.19 155 SER B CA 1
ATOM 4747 C C . SER B 1 155 ? -2.359 19.75 11.969 1 96.19 155 SER B C 1
ATOM 4749 O O . SER B 1 155 ? -1.819 20.625 12.656 1 96.19 155 SER B O 1
ATOM 4751 N N . ASN B 1 156 ? -3.633 19.516 12.094 1 97.69 156 ASN B N 1
ATOM 4752 C CA . ASN B 1 156 ? -4.465 20.203 13.078 1 97.69 156 ASN B CA 1
ATOM 4753 C C . ASN B 1 156 ? -4.016 19.906 14.5 1 97.69 156 ASN B C 1
ATOM 4755 O O . ASN B 1 156 ? -3.867 20.828 15.312 1 97.69 156 ASN B O 1
ATOM 4759 N N . ALA B 1 157 ? -3.836 18.641 14.773 1 97.69 157 ALA B N 1
ATOM 4760 C CA . ALA B 1 157 ? -3.424 18.25 16.109 1 97.69 157 ALA B CA 1
ATOM 4761 C C . ALA B 1 157 ? -2.098 18.906 16.5 1 97.69 157 ALA B C 1
ATOM 4763 O O . ALA B 1 157 ? -1.936 19.391 17.625 1 97.69 157 ALA B O 1
ATOM 4764 N N . ARG B 1 158 ? -1.158 18.906 15.625 1 97.94 158 ARG B N 1
ATOM 4765 C CA . ARG B 1 158 ? 0.147 19.516 15.883 1 97.94 158 ARG B CA 1
ATOM 4766 C C . ARG B 1 158 ? 0.023 21.016 16.125 1 97.94 158 ARG B C 1
ATOM 4768 O O . ARG B 1 158 ? 0.653 21.562 17.031 1 97.94 158 ARG B O 1
ATOM 4775 N N . CYS B 1 159 ? -0.791 21.641 15.328 1 98.62 159 CYS B N 1
ATOM 4776 C CA . CYS B 1 159 ? -0.946 23.094 15.461 1 98.62 159 CYS B CA 1
ATOM 4777 C C . CYS B 1 159 ? -1.641 23.438 16.766 1 98.62 159 CYS B C 1
ATOM 4779 O O . CYS B 1 159 ? -1.233 24.375 17.453 1 98.62 159 CYS B O 1
ATOM 4781 N N . ILE B 1 160 ? -2.668 22.734 17.094 1 98.62 160 ILE B N 1
ATOM 4782 C CA . ILE B 1 160 ? -3.393 22.984 18.328 1 98.62 160 ILE B CA 1
ATOM 4783 C C . ILE B 1 160 ? -2.449 22.797 19.516 1 98.62 160 ILE B C 1
ATOM 4785 O O . ILE B 1 160 ? -2.422 23.641 20.438 1 98.62 160 ILE B O 1
ATOM 4789 N N . ALA B 1 161 ? -1.684 21.734 19.469 1 98.69 161 ALA B N 1
ATOM 4790 C CA . ALA B 1 161 ? -0.72 21.484 20.531 1 98.69 161 ALA B CA 1
ATOM 4791 C C . ALA B 1 161 ? 0.299 22.625 20.625 1 98.69 161 ALA B C 1
ATOM 4793 O O . ALA B 1 161 ? 0.648 23.062 21.719 1 98.69 161 ALA B O 1
ATOM 4794 N N . LEU B 1 162 ? 0.781 23.078 19.547 1 98.75 162 LEU B N 1
ATOM 4795 C CA . LEU B 1 162 ? 1.724 24.188 19.5 1 98.75 162 LEU B CA 1
ATOM 4796 C C . LEU B 1 162 ? 1.135 25.438 20.156 1 98.75 162 LEU B C 1
ATOM 4798 O O . LEU B 1 162 ? 1.779 26.062 21 1 98.75 162 LEU B O 1
ATOM 4802 N N . LEU B 1 163 ? -0.071 25.766 19.781 1 98.62 163 LEU B N 1
ATOM 4803 C CA . LEU B 1 163 ? -0.752 26.953 20.312 1 98.62 163 LEU B CA 1
ATOM 4804 C C . LEU B 1 163 ? -0.935 26.844 21.812 1 98.62 163 LEU B C 1
ATOM 4806 O O . LEU B 1 163 ? -0.684 27.812 22.547 1 98.62 163 LEU B O 1
ATOM 4810 N N . ARG B 1 164 ? -1.281 25.719 22.219 1 98.5 164 ARG B N 1
ATOM 4811 C CA . ARG B 1 164 ? -1.532 25.531 23.641 1 98.5 164 ARG B CA 1
ATOM 4812 C C . ARG B 1 164 ? -0.236 25.609 24.438 1 98.5 164 ARG B C 1
ATOM 4814 O O . ARG B 1 164 ? -0.216 26.141 25.547 1 98.5 164 ARG B O 1
ATOM 4821 N N . VAL B 1 165 ? 0.791 25.078 23.922 1 98.56 165 VAL B N 1
ATOM 4822 C CA . VAL B 1 165 ? 2.088 25.141 24.594 1 98.56 165 VAL B CA 1
ATOM 4823 C C . VAL B 1 165 ? 2.582 26.578 24.625 1 98.56 165 VAL B C 1
ATOM 4825 O O . VAL B 1 165 ? 3.117 27.047 25.641 1 98.56 165 VAL B O 1
ATOM 4828 N N . PHE B 1 166 ? 2.443 27.328 23.531 1 98.56 166 PHE B N 1
ATOM 4829 C CA . PHE B 1 166 ? 2.867 28.719 23.516 1 98.56 166 PHE B CA 1
ATOM 4830 C C . PHE B 1 166 ? 2.021 29.562 24.453 1 98.56 166 PHE B C 1
ATOM 4832 O O . PHE B 1 166 ? 2.516 30.531 25.047 1 98.56 166 PHE B O 1
ATOM 4839 N N . LYS B 1 167 ? 0.74 29.219 24.562 1 98.38 167 LYS B N 1
ATOM 4840 C CA . LYS B 1 167 ? -0.097 29.859 25.578 1 98.38 167 LYS B CA 1
ATOM 4841 C C . LYS B 1 167 ? 0.495 29.703 26.969 1 98.38 167 LYS B C 1
ATOM 4843 O O . LYS B 1 167 ? 0.542 30.656 27.75 1 98.38 167 LYS B O 1
ATOM 4848 N N . GLN B 1 168 ? 0.983 28.516 27.234 1 98.12 168 GLN B N 1
ATOM 4849 C CA . GLN B 1 168 ? 1.627 28.234 28.516 1 98.12 168 GLN B CA 1
ATOM 4850 C C . GLN B 1 168 ? 2.932 29.016 28.656 1 98.12 168 GLN B C 1
ATOM 4852 O O . GLN B 1 168 ? 3.221 29.562 29.734 1 98.12 168 GLN B O 1
ATOM 4857 N N . VAL B 1 169 ? 3.711 28.984 27.625 1 97.62 169 VAL B N 1
ATOM 4858 C CA . VAL B 1 169 ? 4.984 29.703 27.625 1 97.62 169 VAL B CA 1
ATOM 4859 C C . VAL B 1 169 ? 4.75 31.188 27.922 1 97.62 169 VAL B C 1
ATOM 4861 O O . VAL B 1 169 ? 5.477 31.781 28.703 1 97.62 169 VAL B O 1
ATOM 4864 N N . ILE B 1 170 ? 3.738 31.766 27.328 1 98 170 ILE B N 1
ATOM 4865 C CA . ILE B 1 170 ? 3.404 33.188 27.531 1 98 170 ILE B CA 1
ATOM 4866 C C . ILE B 1 170 ? 2.949 33.406 28.984 1 98 170 ILE B C 1
ATOM 4868 O O . ILE B 1 170 ? 3.309 34.406 29.609 1 98 170 ILE B O 1
ATOM 4872 N N . GLY B 1 171 ? 2.184 32.5 29.453 1 97.38 171 GLY B N 1
ATOM 4873 C CA . GLY B 1 171 ? 1.758 32.562 30.828 1 97.38 171 GLY B CA 1
ATOM 4874 C C . GLY B 1 171 ? 2.916 32.562 31.812 1 97.38 171 GLY B C 1
ATOM 4875 O O . GLY B 1 171 ? 2.895 33.281 32.812 1 97.38 171 GLY B O 1
ATOM 4876 N N . ASP B 1 172 ? 3.969 31.828 31.531 1 96.62 172 ASP B N 1
ATOM 4877 C CA . ASP B 1 172 ? 5.113 31.672 32.406 1 96.62 172 ASP B CA 1
ATOM 4878 C C . ASP B 1 172 ? 6.172 32.75 32.156 1 96.62 172 ASP B C 1
ATOM 4880 O O . ASP B 1 172 ? 7.141 32.844 32.906 1 96.62 172 ASP B O 1
ATOM 4884 N N . TYR B 1 173 ? 5.957 33.469 31.188 1 95.75 173 TYR B N 1
ATOM 4885 C CA . TYR B 1 173 ? 6.93 34.469 30.75 1 95.75 173 TYR B CA 1
ATOM 4886 C C . TYR B 1 173 ? 6.969 35.656 31.719 1 95.75 173 TYR B C 1
ATOM 4888 O O . TYR B 1 173 ? 5.941 36.031 32.281 1 95.75 173 TYR B O 1
ATOM 4896 N N . THR B 1 174 ? 8.219 36.125 31.969 1 95 174 THR B N 1
ATOM 4897 C CA . THR B 1 174 ? 8.445 37.375 32.688 1 95 174 THR B CA 1
ATOM 4898 C C . THR B 1 174 ? 9.398 38.281 31.922 1 95 174 THR B C 1
ATOM 4900 O O . THR B 1 174 ? 10.453 37.844 31.469 1 95 174 THR B O 1
ATOM 4903 N N . THR B 1 175 ? 8.961 39.469 31.781 1 93.5 175 THR B N 1
ATOM 4904 C CA . THR B 1 175 ? 9.797 40.438 31.062 1 93.5 175 THR B CA 1
ATOM 4905 C C . THR B 1 175 ? 11.031 40.781 31.875 1 93.5 175 THR B C 1
ATOM 4907 O O . THR B 1 175 ? 10.922 41.219 33.031 1 93.5 175 THR B O 1
ATOM 4910 N N . PRO B 1 176 ? 12.188 40.531 31.25 1 91.38 176 PRO B N 1
ATOM 4911 C CA . PRO B 1 176 ? 13.398 40.938 31.953 1 91.38 176 PRO B CA 1
ATOM 4912 C C . PRO B 1 176 ? 13.438 42.438 32.219 1 91.38 176 PRO B C 1
ATOM 4914 O O . PRO B 1 176 ? 12.797 43.219 31.484 1 91.38 176 PRO B O 1
ATOM 4917 N N . ALA B 1 177 ? 14.43 42.781 33.188 1 85.88 177 ALA B N 1
ATOM 4918 C CA . ALA B 1 177 ? 14.594 44.156 33.562 1 85.88 177 ALA B CA 1
ATOM 4919 C C . ALA B 1 177 ? 15.133 45 32.406 1 85.88 177 ALA B C 1
ATOM 4921 O O . ALA B 1 177 ? 16.016 44.531 31.672 1 85.88 177 ALA B O 1
ATOM 4922 N N . ASN B 1 178 ? 14.562 45.938 31.797 1 88.62 178 ASN B N 1
ATOM 4923 C CA . ASN B 1 178 ? 15.008 46.906 30.797 1 88.62 178 ASN B CA 1
ATOM 4924 C C . ASN B 1 178 ? 14.648 46.469 29.391 1 88.62 178 ASN B C 1
ATOM 4926 O O . ASN B 1 178 ? 15.281 46.875 28.422 1 88.62 178 ASN B O 1
ATOM 4930 N N . GLU B 1 179 ? 13.93 45.438 29.391 1 88.94 179 GLU B N 1
ATOM 4931 C CA . GLU B 1 179 ? 13.492 44.969 28.062 1 88.94 179 GLU B CA 1
ATOM 4932 C C . GLU B 1 179 ? 12.016 45.281 27.844 1 88.94 179 GLU B C 1
ATOM 4934 O O . GLU B 1 179 ? 11.273 45.5 28.797 1 88.94 179 GLU B O 1
ATOM 4939 N N . GLU B 1 180 ? 11.734 45.406 26.609 1 92 180 GLU B N 1
ATOM 4940 C CA . GLU B 1 180 ? 10.336 45.5 26.219 1 92 180 GLU B CA 1
ATOM 4941 C C . GLU B 1 180 ? 9.75 44.125 25.953 1 92 180 GLU B C 1
ATOM 4943 O O . GLU B 1 180 ? 10.391 43.281 25.328 1 92 180 GLU B O 1
ATOM 4948 N N . LEU B 1 181 ? 8.555 43.906 26.438 1 93.81 181 LEU B N 1
ATOM 4949 C CA . LEU B 1 181 ? 7.898 42.625 26.359 1 93.81 181 LEU B CA 1
ATOM 4950 C C . LEU B 1 181 ? 7.82 42.125 24.906 1 93.81 181 LEU B C 1
ATOM 4952 O O . LEU B 1 181 ? 8.18 41 24.609 1 93.81 181 LEU B O 1
ATOM 4956 N N . SER B 1 182 ? 7.367 42.969 24 1 94.19 182 SER B N 1
ATOM 4957 C CA . SER B 1 182 ? 7.137 42.594 22.609 1 94.19 182 SER B CA 1
ATOM 4958 C C . SER B 1 182 ? 8.422 42.094 21.953 1 94.19 182 SER B C 1
ATOM 4960 O O . SER B 1 182 ? 8.43 41.062 21.281 1 94.19 182 SER B O 1
ATOM 4962 N N . ARG B 1 183 ? 9.469 42.781 22.125 1 93.31 183 ARG B N 1
ATOM 4963 C CA . ARG B 1 183 ? 10.742 42.438 21.5 1 93.31 183 ARG B CA 1
ATOM 4964 C C . ARG B 1 183 ? 11.344 41.188 22.156 1 93.31 183 ARG B C 1
ATOM 4966 O O . ARG B 1 183 ? 11.766 40.25 21.469 1 93.31 183 ARG B O 1
ATOM 4973 N N . ASP B 1 184 ? 11.328 41.156 23.438 1 94.56 184 ASP B N 1
ATOM 4974 C CA . ASP B 1 184 ? 11.977 40.062 24.156 1 94.56 184 ASP B CA 1
ATOM 4975 C C . ASP B 1 184 ? 11.219 38.75 23.953 1 94.56 184 ASP B C 1
ATOM 4977 O O . ASP B 1 184 ? 11.82 37.688 23.812 1 94.56 184 ASP B O 1
ATOM 4981 N N . LEU B 1 185 ? 9.914 38.812 24.031 1 95.69 185 LEU B N 1
ATOM 4982 C CA . LEU B 1 185 ? 9.102 37.625 23.891 1 95.69 185 LEU B CA 1
ATOM 4983 C C . LEU B 1 185 ? 9.281 37 22.516 1 95.69 185 LEU B C 1
ATOM 4985 O O . LEU B 1 185 ? 9.414 35.75 22.391 1 95.69 185 LEU B O 1
ATOM 4989 N N . VAL B 1 186 ? 9.328 37.75 21.453 1 95.88 186 VAL B N 1
ATOM 4990 C CA . VAL B 1 186 ? 9.562 37.25 20.109 1 95.88 186 VAL B CA 1
ATOM 4991 C C . VAL B 1 186 ? 10.93 36.562 20.047 1 95.88 186 VAL B C 1
ATOM 4993 O O . VAL B 1 186 ? 11.062 35.469 19.453 1 95.88 186 VAL B O 1
ATOM 4996 N N . ASN B 1 187 ? 11.875 37.156 20.641 1 93.69 187 ASN B N 1
ATOM 4997 C CA . ASN B 1 187 ? 13.227 36.625 20.641 1 93.69 187 ASN B CA 1
ATOM 4998 C C . ASN B 1 187 ? 13.305 35.312 21.422 1 93.69 187 ASN B C 1
ATOM 5000 O O . ASN B 1 187 ? 14.078 34.406 21.078 1 93.69 187 ASN B O 1
ATOM 5004 N N . LYS B 1 188 ? 12.57 35.281 22.438 1 92.81 188 LYS B N 1
ATOM 5005 C CA . LYS B 1 188 ? 12.562 34.094 23.266 1 92.81 188 LYS B CA 1
ATOM 5006 C C . LYS B 1 188 ? 11.898 32.906 22.531 1 92.81 188 LYS B C 1
ATOM 5008 O O . LYS B 1 188 ? 12.242 31.75 22.781 1 92.81 188 LYS B O 1
ATOM 5013 N N . LEU B 1 189 ? 11.008 33.219 21.641 1 95.56 189 LEU B N 1
ATOM 5014 C CA . LEU B 1 189 ? 10.273 32.156 20.938 1 95.56 189 LEU B CA 1
ATOM 5015 C C . LEU B 1 189 ? 11.117 31.578 19.812 1 95.56 189 LEU B C 1
ATOM 5017 O O . LEU B 1 189 ? 10.891 30.438 19.391 1 95.56 189 LEU B O 1
ATOM 5021 N N . LYS B 1 190 ? 12.094 32.25 19.328 1 94.19 190 LYS B N 1
ATOM 5022 C CA . LYS B 1 190 ? 12.891 31.844 18.188 1 94.19 190 LYS B CA 1
ATOM 5023 C C . LYS B 1 190 ? 13.578 30.5 18.438 1 94.19 190 LYS B C 1
ATOM 5025 O O . LYS B 1 190 ? 13.43 29.562 17.656 1 94.19 190 LYS B O 1
ATOM 5030 N N . PRO B 1 191 ? 14.297 30.359 19.562 1 92.25 191 PRO B N 1
ATOM 5031 C CA . PRO B 1 191 ? 14.93 29.062 19.812 1 92.25 191 PRO B CA 1
ATOM 5032 C C . PRO B 1 191 ? 13.914 27.953 20.031 1 92.25 191 PRO B C 1
ATOM 5034 O O . PRO B 1 191 ? 14.195 26.781 19.734 1 92.25 191 PRO B O 1
ATOM 5037 N N . TYR B 1 192 ? 12.742 28.328 20.609 1 94.62 192 TYR B N 1
ATOM 5038 C CA . TYR B 1 192 ? 11.703 27.328 20.812 1 94.62 192 TYR B CA 1
ATOM 5039 C C . TYR B 1 192 ? 11.203 26.781 19.484 1 94.62 192 TYR B C 1
ATOM 5041 O O . TYR B 1 192 ? 11.078 25.562 19.297 1 94.62 192 TYR B O 1
ATOM 5049 N N . ILE B 1 193 ? 11 27.672 18.578 1 96.12 193 ILE B N 1
ATOM 5050 C CA . ILE B 1 193 ? 10.508 27.312 17.25 1 96.12 193 ILE B CA 1
ATOM 5051 C C . ILE B 1 193 ? 11.562 26.484 16.516 1 96.12 193 ILE B C 1
ATOM 5053 O O . ILE B 1 193 ? 11.242 25.484 15.875 1 96.12 193 ILE B O 1
ATOM 5057 N N . SER B 1 194 ? 12.773 26.875 16.594 1 92.31 194 SER B N 1
ATOM 5058 C CA . SER B 1 194 ? 13.875 26.141 15.961 1 92.31 194 SER B CA 1
ATOM 5059 C C . SER B 1 194 ? 13.984 24.734 16.5 1 92.31 194 SER B C 1
ATOM 5061 O O . SER B 1 194 ? 14.203 23.781 15.75 1 92.31 194 SER B O 1
ATOM 5063 N N . PHE B 1 195 ? 13.852 24.625 17.766 1 91.19 195 PHE B N 1
ATOM 5064 C CA . PHE B 1 195 ? 13.898 23.312 18.406 1 91.19 195 PHE B CA 1
ATOM 5065 C C . PHE B 1 195 ? 12.797 22.406 17.875 1 91.19 195 PHE B C 1
ATOM 5067 O O . PHE B 1 195 ? 13.047 21.25 17.531 1 91.19 195 PHE B O 1
ATOM 5074 N N . LEU B 1 196 ? 11.625 22.938 17.891 1 94.19 196 LEU B N 1
ATOM 5075 C CA . LEU B 1 196 ? 10.492 22.156 17.406 1 94.19 196 LEU B CA 1
ATOM 5076 C C . LEU B 1 196 ? 10.695 21.734 15.953 1 94.19 196 LEU B C 1
ATOM 5078 O O . LEU B 1 196 ? 10.352 20.625 15.57 1 94.19 196 LEU B O 1
ATOM 5082 N N . ASN B 1 197 ? 11.25 22.578 15.141 1 92.88 197 ASN B N 1
ATOM 5083 C CA . ASN B 1 197 ? 11.508 22.297 13.734 1 92.88 197 ASN B CA 1
ATOM 5084 C C . ASN B 1 197 ? 12.539 21.188 13.562 1 92.88 197 ASN B C 1
ATOM 5086 O O . ASN B 1 197 ? 12.508 20.453 12.578 1 92.88 197 ASN B O 1
ATOM 5090 N N . GLN B 1 198 ? 13.398 21.094 14.484 1 87.06 198 GLN B N 1
ATOM 5091 C CA . GLN B 1 198 ? 14.406 20.047 14.445 1 87.06 198 GLN B CA 1
ATOM 5092 C C . GLN B 1 198 ? 13.812 18.703 14.867 1 87.06 198 GLN B C 1
ATOM 5094 O O . GLN B 1 198 ? 14.266 17.656 14.414 1 87.06 198 GLN B O 1
ATOM 5099 N N . CYS B 1 199 ? 12.883 18.844 15.766 1 89.56 199 CYS B N 1
ATOM 5100 C CA . CYS B 1 199 ? 12.219 17.625 16.172 1 89.56 199 CYS B CA 1
ATOM 5101 C C . CYS B 1 199 ? 11.414 17.031 15.023 1 89.56 199 CYS B C 1
ATOM 5103 O O . CYS B 1 199 ? 11.43 15.812 14.812 1 89.56 199 CYS B O 1
ATOM 5105 N N . ARG B 1 200 ? 10.75 17.797 14.359 1 91.81 200 ARG B N 1
ATOM 5106 C CA . ARG B 1 200 ? 9.984 17.469 13.156 1 91.81 200 ARG B CA 1
ATOM 5107 C C . ARG B 1 200 ? 9.688 18.734 12.352 1 91.81 200 ARG B C 1
ATOM 5109 O O . ARG B 1 200 ? 9.234 19.734 12.898 1 91.81 200 ARG B O 1
ATOM 5116 N N . PRO B 1 201 ? 9.891 18.672 11.117 1 92.44 201 PRO B N 1
ATOM 5117 C CA . PRO B 1 201 ? 9.617 19.859 10.305 1 92.44 201 PRO B CA 1
ATOM 5118 C C . PRO B 1 201 ? 8.211 20.422 10.523 1 92.44 201 PRO B C 1
ATOM 5120 O O . PRO B 1 201 ? 7.246 19.656 10.57 1 92.44 201 PRO B O 1
ATOM 5123 N N . LEU B 1 202 ? 8.164 21.734 10.641 1 95.75 202 LEU B N 1
ATOM 5124 C CA . LEU B 1 202 ? 6.879 22.391 10.883 1 95.75 202 LEU B CA 1
ATOM 5125 C C . LEU B 1 202 ? 5.992 22.312 9.641 1 95.75 202 LEU B C 1
ATOM 5127 O O . LEU B 1 202 ? 6.473 22.453 8.516 1 95.75 202 LEU B O 1
ATOM 5131 N N . SER B 1 203 ? 4.715 22.125 9.875 1 96.25 203 SER B N 1
ATOM 5132 C CA . SER B 1 203 ? 3.744 22.156 8.789 1 96.25 203 SER B CA 1
ATOM 5133 C C . SER B 1 203 ? 3.438 23.594 8.359 1 96.25 203 SER B C 1
ATOM 5135 O O . SER B 1 203 ? 3.807 24.531 9.055 1 96.25 203 SER B O 1
ATOM 5137 N N . ALA B 1 204 ? 2.77 23.719 7.199 1 95.19 204 ALA B N 1
ATOM 5138 C CA . ALA B 1 204 ? 2.348 25.031 6.719 1 95.19 204 ALA B CA 1
ATOM 5139 C C . ALA B 1 204 ? 1.407 25.703 7.715 1 95.19 204 ALA B C 1
ATOM 5141 O O . ALA B 1 204 ? 1.507 26.906 7.957 1 95.19 204 ALA B O 1
ATOM 5142 N N . SER B 1 205 ? 0.511 24.984 8.281 1 97.06 205 SER B N 1
ATOM 5143 C CA . SER B 1 205 ? -0.443 25.5 9.258 1 97.06 205 SER B CA 1
ATOM 5144 C C . SER B 1 205 ? 0.269 26.031 10.5 1 97.06 205 SER B C 1
ATOM 5146 O O . SER B 1 205 ? -0.053 27.109 10.992 1 97.06 205 SER B O 1
ATOM 5148 N N . MET B 1 206 ? 1.215 25.297 10.977 1 98.06 206 MET B N 1
ATOM 5149 C CA . MET B 1 206 ? 1.985 25.734 12.133 1 98.06 206 MET B CA 1
ATOM 5150 C C . MET B 1 206 ? 2.768 27 11.828 1 98.06 206 MET B C 1
ATOM 5152 O O . MET B 1 206 ? 2.85 27.906 12.656 1 98.06 206 MET B O 1
ATOM 5156 N N . GLY B 1 207 ? 3.352 27.016 10.602 1 97.56 207 GLY B N 1
ATOM 5157 C CA . GLY B 1 207 ? 4.027 28.234 10.18 1 97.56 207 GLY B CA 1
ATOM 5158 C C . GLY B 1 207 ? 3.121 29.453 10.18 1 97.56 207 GLY B C 1
ATOM 5159 O O . GLY B 1 207 ? 3.502 30.516 10.664 1 97.56 207 GLY B O 1
ATOM 5160 N N . ASN B 1 208 ? 1.959 29.281 9.672 1 96.88 208 ASN B N 1
ATOM 5161 C CA . ASN B 1 208 ? 0.983 30.359 9.641 1 96.88 208 ASN B CA 1
ATOM 5162 C C . ASN B 1 208 ? 0.574 30.797 11.047 1 96.88 208 ASN B C 1
ATOM 5164 O O . ASN B 1 208 ? 0.418 31.984 11.32 1 96.88 208 ASN B O 1
ATOM 5168 N N . ALA B 1 209 ? 0.394 29.875 11.906 1 98.19 209 ALA B N 1
ATOM 5169 C CA . ALA B 1 209 ? 0.024 30.172 13.289 1 98.19 209 ALA B CA 1
ATOM 5170 C C . ALA B 1 209 ? 1.136 30.922 14.008 1 98.19 209 ALA B C 1
ATOM 5172 O O . ALA B 1 209 ? 0.869 31.859 14.773 1 98.19 209 ALA B O 1
ATOM 5173 N N . ILE B 1 210 ? 2.354 30.547 13.766 1 98.19 210 ILE B N 1
ATOM 5174 C CA . ILE B 1 210 ? 3.506 31.203 14.375 1 98.19 210 ILE B CA 1
ATOM 5175 C C . ILE B 1 210 ? 3.613 32.625 13.859 1 98.19 210 ILE B C 1
ATOM 5177 O O . ILE B 1 210 ? 3.857 33.562 14.633 1 98.19 210 ILE B O 1
ATOM 5181 N N . LYS B 1 211 ? 3.467 32.75 12.555 1 96.56 211 LYS B N 1
ATOM 5182 C CA . LYS B 1 211 ? 3.484 34.094 11.969 1 96.56 211 LYS B CA 1
ATOM 5183 C C . LYS B 1 211 ? 2.416 35 12.594 1 96.56 211 LYS B C 1
ATOM 5185 O O . LYS B 1 211 ? 2.686 36.156 12.938 1 96.56 211 LYS B O 1
ATOM 5190 N N . PHE B 1 212 ? 1.265 34.5 12.781 1 97.19 212 PHE B N 1
ATOM 5191 C CA . PHE B 1 212 ? 0.165 35.219 13.43 1 97.19 212 PHE B CA 1
ATOM 5192 C C . PHE B 1 212 ? 0.545 35.625 14.844 1 97.19 212 PHE B C 1
ATOM 5194 O O . PHE B 1 212 ? 0.351 36.781 15.234 1 97.19 212 PHE B O 1
ATOM 5201 N N . LEU B 1 213 ? 1.076 34.656 15.586 1 97.75 213 LEU B N 1
ATOM 5202 C CA . LEU B 1 213 ? 1.417 34.938 16.984 1 97.75 213 LEU B CA 1
ATOM 5203 C C . LEU B 1 213 ? 2.498 36 17.078 1 97.75 213 LEU B C 1
ATOM 5205 O O . LEU B 1 213 ? 2.406 36.906 17.906 1 97.75 213 LEU B O 1
ATOM 5209 N N . LYS B 1 214 ? 3.52 35.875 16.25 1 97.31 214 LYS B N 1
ATOM 5210 C CA . LYS B 1 214 ? 4.582 36.875 16.25 1 97.31 214 LYS B CA 1
ATOM 5211 C C . LYS B 1 214 ? 4.031 38.281 15.938 1 97.31 214 LYS B C 1
ATOM 5213 O O . LYS B 1 214 ? 4.449 39.25 16.547 1 97.31 214 LYS B O 1
ATOM 5218 N N . LYS B 1 215 ? 3.148 38.344 15.023 1 96.5 215 LYS B N 1
ATOM 5219 C CA . LYS B 1 215 ? 2.512 39.594 14.672 1 96.5 215 LYS B CA 1
ATOM 5220 C C . LYS B 1 215 ? 1.719 40.156 15.844 1 96.5 215 LYS B C 1
ATOM 5222 O O . LYS B 1 215 ? 1.781 41.344 16.125 1 96.5 215 LYS B O 1
ATOM 5227 N N . GLU B 1 216 ? 0.944 39.281 16.531 1 96.94 216 GLU B N 1
ATOM 5228 C CA . GLU B 1 216 ? 0.171 39.719 17.688 1 96.94 216 GLU B CA 1
ATOM 5229 C C . GLU B 1 216 ? 1.081 40.25 18.797 1 96.94 216 GLU B C 1
ATOM 5231 O O . GLU B 1 216 ? 0.747 41.219 19.469 1 96.94 216 GLU B O 1
ATOM 5236 N N . ILE B 1 217 ? 2.207 39.625 18.984 1 97 217 ILE B N 1
ATOM 5237 C CA . ILE B 1 217 ? 3.148 40.031 20.016 1 97 217 ILE B CA 1
ATOM 5238 C C . ILE B 1 217 ? 3.748 41.375 19.641 1 97 217 ILE B C 1
ATOM 5240 O O . ILE B 1 217 ? 3.801 42.312 20.469 1 97 217 ILE B O 1
ATOM 5244 N N . SER B 1 218 ? 4.152 41.5 18.438 1 94.88 218 SER B N 1
ATOM 5245 C CA . SER B 1 218 ? 4.789 42.719 17.969 1 94.88 218 SER B CA 1
ATOM 5246 C C . SER B 1 218 ? 3.814 43.906 17.984 1 94.88 218 SER B C 1
ATOM 5248 O O . SER B 1 218 ? 4.227 45.062 18.094 1 94.88 218 SER B O 1
ATOM 5250 N N . GLY B 1 219 ? 2.568 43.625 17.875 1 92.81 219 GLY B N 1
ATOM 5251 C CA . GLY B 1 219 ? 1.549 44.656 17.812 1 92.81 219 GLY B CA 1
ATOM 5252 C C . GLY B 1 219 ? 1.079 45.094 19.172 1 92.81 219 GLY B C 1
ATOM 5253 O O . GLY B 1 219 ? 0.277 46.031 19.281 1 92.81 219 GLY B O 1
ATOM 5254 N N . LEU B 1 220 ? 1.603 44.531 20.25 1 93.12 220 LEU B N 1
ATOM 5255 C CA . LEU B 1 220 ? 1.213 44.906 21.594 1 93.12 220 LEU B CA 1
ATOM 5256 C C . LEU B 1 220 ? 1.683 46.344 21.906 1 93.12 220 LEU B C 1
ATOM 5258 O O . LEU B 1 220 ? 2.832 46.688 21.625 1 93.12 220 LEU B O 1
ATOM 5262 N N . PRO B 1 221 ? 0.805 47.125 22.469 1 89.81 221 PRO B N 1
ATOM 5263 C CA . PRO B 1 221 ? 1.236 48.469 22.891 1 89.81 221 PRO B CA 1
ATOM 5264 C C . PRO B 1 221 ? 2.281 48.438 24 1 89.81 221 PRO B C 1
ATOM 5266 O O . PRO B 1 221 ? 2.195 47.594 24.906 1 89.81 221 PRO B O 1
ATOM 5269 N N . ALA B 1 222 ? 3.23 49.375 23.922 1 84.38 222 ALA B N 1
ATOM 5270 C CA . ALA B 1 222 ? 4.312 49.438 24.906 1 84.38 222 ALA B CA 1
ATOM 5271 C C . ALA B 1 222 ? 3.781 49.812 26.281 1 84.38 222 ALA B C 1
ATOM 5273 O O . ALA B 1 222 ? 4.387 49.5 27.297 1 84.38 222 ALA B O 1
ATOM 5274 N N . SER B 1 223 ? 2.689 50.5 26.328 1 86.88 223 SER B N 1
ATOM 5275 C CA . SER B 1 223 ? 2.135 51.031 27.562 1 86.88 223 SER B CA 1
ATOM 5276 C C . SER B 1 223 ? 1.378 49.969 28.344 1 86.88 223 SER B C 1
ATOM 5278 O O . SER B 1 223 ? 1.062 50.156 29.516 1 86.88 223 SER B O 1
ATOM 5280 N N . ARG B 1 224 ? 1.204 48.844 27.766 1 87.62 224 ARG B N 1
ATOM 5281 C CA . ARG B 1 224 ? 0.396 47.812 28.391 1 87.62 224 ARG B CA 1
ATOM 5282 C C . ARG B 1 224 ? 1.169 47.094 29.5 1 87.62 224 ARG B C 1
ATOM 5284 O O . ARG B 1 224 ? 2.357 46.812 29.344 1 87.62 224 ARG B O 1
ATOM 5291 N N . ARG B 1 225 ? 0.422 46.938 30.656 1 92.56 225 ARG B N 1
ATOM 5292 C CA . ARG B 1 225 ? 1.019 46.156 31.734 1 92.56 225 ARG B CA 1
ATOM 5293 C C . ARG B 1 225 ? 1.258 44.688 31.312 1 92.56 225 ARG B C 1
ATOM 5295 O O . ARG B 1 225 ? 0.502 44.156 30.5 1 92.56 225 ARG B O 1
ATOM 5302 N N . GLU B 1 226 ? 2.238 44.062 31.797 1 94.5 226 GLU B N 1
ATOM 5303 C CA . GLU B 1 226 ? 2.65 42.719 31.406 1 94.5 226 GLU B CA 1
ATOM 5304 C C . GLU B 1 226 ? 1.503 41.719 31.562 1 94.5 226 GLU B C 1
ATOM 5306 O O . GLU B 1 226 ? 1.238 40.938 30.656 1 94.5 226 GLU B O 1
ATOM 5311 N N . GLU B 1 227 ? 0.816 41.812 32.719 1 95.5 227 GLU B N 1
ATOM 5312 C CA . GLU B 1 227 ? -0.268 40.875 32.969 1 95.5 227 GLU B CA 1
ATOM 5313 C C . GLU B 1 227 ? -1.392 41.031 31.953 1 95.5 227 GLU B C 1
ATOM 5315 O O . GLU B 1 227 ? -1.98 40.031 31.516 1 95.5 227 GLU B O 1
ATOM 5320 N N . GLU B 1 228 ? -1.677 42.219 31.609 1 96.12 228 GLU B N 1
ATOM 5321 C CA . GLU B 1 228 ? -2.715 42.469 30.609 1 96.12 228 GLU B CA 1
ATOM 5322 C C . GLU B 1 228 ? -2.277 42.031 29.219 1 96.12 228 GLU B C 1
ATOM 5324 O O . GLU B 1 228 ? -3.076 41.469 28.469 1 96.12 228 GLU B O 1
ATOM 5329 N N . ALA B 1 229 ? -1.029 42.281 28.938 1 96.69 229 ALA B N 1
ATOM 5330 C CA . ALA B 1 229 ? -0.472 41.875 27.656 1 96.69 229 ALA B CA 1
ATOM 5331 C C . ALA B 1 229 ? -0.52 40.344 27.484 1 96.69 229 ALA B C 1
ATOM 5333 O O . ALA B 1 229 ? -0.917 39.844 26.438 1 96.69 229 ALA B O 1
ATOM 5334 N N . LYS B 1 230 ? -0.132 39.688 28.484 1 97.31 230 LYS B N 1
ATOM 5335 C CA . LYS B 1 230 ? -0.153 38.219 28.469 1 97.31 230 LYS B CA 1
ATOM 5336 C C . LYS B 1 230 ? -1.572 37.688 28.281 1 97.31 230 LYS B C 1
ATOM 5338 O O . LYS B 1 230 ? -1.798 36.781 27.5 1 97.31 230 LYS B O 1
ATOM 5343 N N . ARG B 1 231 ? -2.5 38.25 28.984 1 97.19 231 ARG B N 1
ATOM 5344 C CA . ARG B 1 231 ? -3.898 37.844 28.875 1 97.19 231 ARG B CA 1
ATOM 5345 C C . ARG B 1 231 ? -4.418 38.094 27.453 1 97.19 231 ARG B C 1
ATOM 5347 O O . ARG B 1 231 ? -5.148 37.25 26.906 1 97.19 231 ARG B O 1
ATOM 5354 N N . ASP B 1 232 ? -4.055 39.188 26.938 1 97 232 ASP B N 1
ATOM 5355 C CA . ASP B 1 232 ? -4.48 39.531 25.578 1 97 232 ASP B CA 1
ATOM 5356 C C . ASP B 1 232 ? -3.92 38.5 24.578 1 97 232 ASP B C 1
ATOM 5358 O O . ASP B 1 232 ? -4.625 38.094 23.656 1 97 232 ASP B O 1
ATOM 5362 N N . LEU B 1 233 ? -2.691 38.188 24.75 1 98.06 233 LEU B N 1
ATOM 5363 C CA . LEU B 1 233 ? -2.057 37.219 23.844 1 98.06 233 LEU B CA 1
ATOM 5364 C C . LEU B 1 233 ? -2.689 35.844 23.984 1 98.06 233 LEU B C 1
ATOM 5366 O O . LEU B 1 233 ? -2.926 35.156 23 1 98.06 233 LEU B O 1
ATOM 5370 N N . GLN B 1 234 ? -2.918 35.438 25.172 1 98.56 234 GLN B N 1
ATOM 5371 C CA . GLN B 1 234 ? -3.559 34.156 25.406 1 98.56 234 GLN B CA 1
ATOM 5372 C C . GLN B 1 234 ? -4.957 34.125 24.797 1 98.56 234 GLN B C 1
ATOM 5374 O O . GLN B 1 234 ? -5.359 33.094 24.219 1 98.56 234 GLN B O 1
ATOM 5379 N N . LYS B 1 235 ? -5.684 35.156 24.906 1 98.25 235 LYS B N 1
ATOM 5380 C CA . LYS B 1 235 ? -7.004 35.281 24.297 1 98.25 235 LYS B CA 1
ATOM 5381 C C . LYS B 1 235 ? -6.906 35.219 22.781 1 98.25 235 LYS B C 1
ATOM 5383 O O . LYS B 1 235 ? -7.754 34.594 22.125 1 98.25 235 LYS B O 1
ATOM 5388 N N . ALA B 1 236 ? -5.926 35.875 22.25 1 98.06 236 ALA B N 1
ATOM 5389 C CA . ALA B 1 236 ? -5.719 35.844 20.812 1 98.06 236 ALA B CA 1
ATOM 5390 C C . ALA B 1 236 ? -5.465 34.438 20.312 1 98.06 236 ALA B C 1
ATOM 5392 O O . ALA B 1 236 ? -5.965 34.031 19.25 1 98.06 236 ALA B O 1
ATOM 5393 N N . ILE B 1 237 ? -4.699 33.688 21.062 1 98.62 237 ILE B N 1
ATOM 5394 C CA . ILE B 1 237 ? -4.391 32.312 20.703 1 98.62 237 ILE B CA 1
ATOM 5395 C C . ILE B 1 237 ? -5.668 31.469 20.734 1 98.62 237 ILE B C 1
ATOM 5397 O O . ILE B 1 237 ? -5.926 30.688 19.812 1 98.62 237 ILE B O 1
ATOM 5401 N N . ASP B 1 238 ? -6.449 31.625 21.734 1 98.56 238 ASP B N 1
ATOM 5402 C CA . ASP B 1 238 ? -7.715 30.906 21.844 1 98.56 238 ASP B CA 1
ATOM 5403 C C . ASP B 1 238 ? -8.633 31.234 20.672 1 98.56 238 ASP B C 1
ATOM 5405 O O . ASP B 1 238 ? -9.305 30.359 20.141 1 98.56 238 ASP B O 1
ATOM 5409 N N . CYS B 1 239 ? -8.672 32.469 20.344 1 98.31 239 CYS B N 1
ATOM 5410 C CA . CYS B 1 239 ? -9.523 32.906 19.234 1 98.31 239 CYS B CA 1
ATOM 5411 C C . CYS B 1 239 ? -9.047 32.312 17.922 1 98.31 239 CYS B C 1
ATOM 5413 O O . CYS B 1 239 ? -9.859 31.906 17.078 1 98.31 239 CYS B O 1
ATOM 5415 N N . TYR B 1 240 ? -7.777 32.281 17.75 1 98.19 240 TYR B N 1
ATOM 5416 C CA . TYR B 1 240 ? -7.211 31.688 16.547 1 98.19 240 TYR B CA 1
ATOM 5417 C C . TYR B 1 240 ? -7.621 30.219 16.406 1 98.19 240 TYR B C 1
ATOM 5419 O O . TYR B 1 240 ? -8.094 29.797 15.344 1 98.19 240 TYR B O 1
ATOM 5427 N N . GLU B 1 241 ? -7.367 29.469 17.422 1 98.31 241 GLU B N 1
ATOM 5428 C CA . GLU B 1 241 ? -7.742 28.047 17.422 1 98.31 241 GLU B CA 1
ATOM 5429 C C . GLU B 1 241 ? -9.234 27.875 17.141 1 98.31 241 GLU B C 1
ATOM 5431 O O . GLU B 1 241 ? -9.625 27.031 16.328 1 98.31 241 GLU B O 1
ATOM 5436 N N . ARG B 1 242 ? -10.055 28.656 17.766 1 98.38 242 ARG B N 1
ATOM 5437 C CA . ARG B 1 242 ? -11.5 28.547 17.625 1 98.38 242 ARG B CA 1
ATOM 5438 C C . ARG B 1 242 ? -11.945 28.906 16.219 1 98.38 242 ARG B C 1
ATOM 5440 O O . ARG B 1 242 ? -12.703 28.172 15.594 1 98.38 242 ARG B O 1
ATOM 5447 N N . GLU B 1 243 ? -11.469 29.969 15.688 1 97.94 243 GLU B N 1
ATOM 5448 C CA . GLU B 1 243 ? -11.938 30.484 14.414 1 97.94 243 GLU B CA 1
ATOM 5449 C C . GLU B 1 243 ? -11.336 29.719 13.242 1 97.94 243 GLU B C 1
ATOM 5451 O O . GLU B 1 243 ? -12.047 29.312 12.32 1 97.94 243 GLU B O 1
ATOM 5456 N N . LYS B 1 244 ? -10.023 29.5 13.281 1 97.88 244 LYS B N 1
ATOM 5457 C CA . LYS B 1 244 ? -9.312 28.984 12.117 1 97.88 244 LYS B CA 1
ATOM 5458 C C . LYS B 1 244 ? -9.398 27.469 12.055 1 97.88 244 LYS B C 1
ATOM 5460 O O . LYS B 1 244 ? -9.203 26.875 10.984 1 97.88 244 LYS B O 1
ATOM 5465 N N . ILE B 1 245 ? -9.688 26.828 13.148 1 97.88 245 ILE B N 1
ATOM 5466 C CA . ILE B 1 245 ? -9.664 25.359 13.141 1 97.88 245 ILE B CA 1
ATOM 5467 C C . ILE B 1 245 ? -11.062 24.828 13.461 1 97.88 245 ILE B C 1
ATOM 5469 O O . ILE B 1 245 ? -11.703 24.188 12.617 1 97.88 245 ILE B O 1
ATOM 5473 N N . VAL B 1 246 ? -11.633 25.234 14.602 1 97.94 246 VAL B N 1
ATOM 5474 C CA . VAL B 1 246 ? -12.867 24.625 15.078 1 97.94 246 VAL B CA 1
ATOM 5475 C C . VAL B 1 246 ? -14.039 25.109 14.227 1 97.94 246 VAL B C 1
ATOM 5477 O O . VAL B 1 246 ? -14.758 24.297 13.641 1 97.94 246 VAL B O 1
ATOM 5480 N N . LEU B 1 247 ? -14.25 26.422 14.18 1 98.38 247 LEU B N 1
ATOM 5481 C CA . LEU B 1 247 ? -15.367 26.969 13.422 1 98.38 247 LEU B CA 1
ATOM 5482 C C . LEU B 1 247 ? -15.188 26.719 11.922 1 98.38 247 LEU B C 1
ATOM 5484 O O . LEU B 1 247 ? -16.172 26.516 11.203 1 98.38 247 LEU B O 1
ATOM 5488 N N . ALA B 1 248 ? -13.945 26.766 11.5 1 98.31 248 ALA B N 1
ATOM 5489 C CA . ALA B 1 248 ? -13.664 26.438 10.102 1 98.31 248 ALA B CA 1
ATOM 5490 C C . ALA B 1 248 ? -14.125 25.016 9.773 1 98.31 248 ALA B C 1
ATOM 5492 O O . ALA B 1 248 ? -14.758 24.797 8.742 1 98.31 248 ALA B O 1
ATOM 5493 N N . ALA B 1 249 ? -13.82 24.062 10.617 1 98.38 249 ALA B N 1
ATOM 5494 C CA . ALA B 1 249 ? -14.219 22.672 10.414 1 98.38 249 ALA B CA 1
ATOM 5495 C C . ALA B 1 249 ? -15.742 22.531 10.359 1 98.38 249 ALA B C 1
ATOM 5497 O O . ALA B 1 249 ? -16.266 21.766 9.547 1 98.38 249 ALA B O 1
ATOM 5498 N N . LYS B 1 250 ? -16.422 23.266 11.227 1 98 250 LYS B N 1
ATOM 5499 C CA . LYS B 1 250 ? -17.875 23.25 11.234 1 98 250 LYS B CA 1
ATOM 5500 C C . LYS B 1 250 ? -18.453 23.766 9.914 1 98 250 LYS B C 1
ATOM 5502 O O . LYS B 1 250 ? -19.391 23.172 9.375 1 98 250 LYS B O 1
ATOM 5507 N N . ALA B 1 251 ? -17.891 24.812 9.453 1 98.25 251 ALA B N 1
ATOM 5508 C CA . ALA B 1 251 ? -18.328 25.391 8.188 1 98.25 251 ALA B CA 1
ATOM 5509 C C . ALA B 1 251 ? -18.109 24.422 7.031 1 98.25 251 ALA B C 1
ATOM 5511 O O . ALA B 1 251 ? -18.969 24.266 6.156 1 98.25 251 ALA B O 1
ATOM 5512 N N . ILE B 1 252 ? -17 23.797 7 1 98.56 252 ILE B N 1
ATOM 5513 C CA . ILE B 1 252 ? -16.656 22.844 5.941 1 98.56 252 ILE B CA 1
ATOM 5514 C C . ILE B 1 252 ? -17.609 21.656 5.984 1 98.56 252 ILE B C 1
ATOM 5516 O O . ILE B 1 252 ? -18.078 21.203 4.941 1 98.56 252 ILE B O 1
ATOM 5520 N N . SER B 1 253 ? -17.812 21.203 7.172 1 98.19 253 SER B N 1
ATOM 5521 C CA . SER B 1 253 ? -18.719 20.078 7.332 1 98.19 253 SER B CA 1
ATOM 5522 C C . SER B 1 253 ? -20.109 20.406 6.766 1 98.19 253 SER B C 1
ATOM 5524 O O . SER B 1 253 ? -20.688 19.594 6.047 1 98.19 253 SER B O 1
ATOM 5526 N N . LYS B 1 254 ? -20.578 21.562 7.082 1 97 254 LYS B N 1
ATOM 5527 C CA . LYS B 1 254 ? -21.891 21.984 6.582 1 97 254 LYS B CA 1
ATOM 5528 C C . LYS B 1 254 ? -21.906 22 5.055 1 97 254 LYS B C 1
ATOM 5530 O O . LYS B 1 254 ? -22.875 21.516 4.441 1 97 254 LYS B O 1
ATOM 5535 N N . SER B 1 255 ? -20.906 22.516 4.492 1 97.31 255 SER B N 1
ATOM 5536 C CA . SER B 1 255 ? -20.812 22.578 3.037 1 97.31 255 SER B CA 1
ATOM 5537 C C . SER B 1 255 ? -20.672 21.188 2.422 1 97.31 255 SER B C 1
ATOM 5539 O O . SER B 1 255 ? -21.281 20.906 1.388 1 97.31 255 SER B O 1
ATOM 5541 N N . ALA B 1 256 ? -19.875 20.359 3.016 1 97.44 256 ALA B N 1
ATOM 5542 C CA . ALA B 1 256 ? -19.609 19.016 2.502 1 97.44 256 ALA B CA 1
ATOM 5543 C C . ALA B 1 256 ? -20.875 18.156 2.547 1 97.44 256 ALA B C 1
ATOM 5545 O O . ALA B 1 256 ? -21.078 17.297 1.69 1 97.44 256 ALA B O 1
ATOM 5546 N N . LEU B 1 257 ? -21.703 18.406 3.52 1 95.06 257 LEU B N 1
ATOM 5547 C CA . LEU B 1 257 ? -22.938 17.641 3.686 1 95.06 257 LEU B CA 1
ATOM 5548 C C . LEU B 1 257 ? -23.828 17.797 2.461 1 95.06 257 LEU B C 1
ATOM 5550 O O . LEU B 1 257 ? -24.562 16.875 2.109 1 95.06 257 LEU B O 1
ATOM 5554 N N . GLU B 1 258 ? -23.688 18.891 1.839 1 94.31 258 GLU B N 1
ATOM 5555 C CA . GLU B 1 258 ? -24.484 19.156 0.644 1 94.31 258 GLU B CA 1
ATOM 5556 C C . GLU B 1 258 ? -24.094 18.219 -0.499 1 94.31 258 GLU B C 1
ATOM 5558 O O . GLU B 1 258 ? -24.875 18.016 -1.432 1 94.31 258 GLU B O 1
ATOM 5563 N N . LYS B 1 259 ? -22.953 17.656 -0.43 1 95.25 259 LYS B N 1
ATOM 5564 C CA . LYS B 1 259 ? -22.438 16.828 -1.518 1 95.25 259 LYS B CA 1
ATOM 5565 C C . LYS B 1 259 ? -22.625 15.336 -1.216 1 95.25 259 LYS B C 1
ATOM 5567 O O . LYS B 1 259 ? -22.281 14.484 -2.041 1 95.25 259 LYS B O 1
ATOM 5572 N N . ILE B 1 260 ? -23.125 15.008 -0.069 1 95.69 260 ILE B N 1
ATOM 5573 C CA . ILE B 1 260 ? -23.328 13.609 0.306 1 95.69 260 ILE B CA 1
ATOM 5574 C C . ILE B 1 260 ? -24.797 13.234 0.112 1 95.69 260 ILE B C 1
ATOM 5576 O O . ILE B 1 260 ? -25.688 13.812 0.749 1 95.69 260 ILE B O 1
ATOM 5580 N N . ASN B 1 261 ? -25 12.242 -0.739 1 94.44 261 ASN B N 1
ATOM 5581 C CA . ASN B 1 261 ? -26.344 11.805 -1.083 1 94.44 261 ASN B CA 1
ATOM 5582 C C . ASN B 1 261 ? -26.641 10.414 -0.524 1 94.44 261 ASN B C 1
ATOM 5584 O O . ASN B 1 261 ? -25.734 9.703 -0.104 1 94.44 261 ASN B O 1
ATOM 5588 N N . ASP B 1 262 ? -27.906 10.109 -0.589 1 94.38 262 ASP B N 1
ATOM 5589 C CA . ASP B 1 262 ? -28.344 8.781 -0.161 1 94.38 262 ASP B CA 1
ATOM 5590 C C . ASP B 1 262 ? -27.781 7.699 -1.075 1 94.38 262 ASP B C 1
ATOM 5592 O O . ASP B 1 262 ? -27.828 7.824 -2.301 1 94.38 262 ASP B O 1
ATOM 5596 N N . GLY B 1 263 ? -27.234 6.734 -0.452 1 95.5 263 GLY B N 1
ATOM 5597 C CA . GLY B 1 263 ? -26.703 5.613 -1.216 1 95.5 263 GLY B CA 1
ATOM 5598 C C . GLY B 1 263 ? -25.281 5.812 -1.668 1 95.5 263 GLY B C 1
ATOM 5599 O O . GLY B 1 263 ? -24.688 4.934 -2.303 1 95.5 263 GLY B O 1
ATOM 5600 N N . ASP B 1 264 ? -24.75 6.91 -1.302 1 97.31 264 ASP B N 1
ATOM 5601 C CA . ASP B 1 264 ? -23.375 7.195 -1.708 1 97.31 264 ASP B CA 1
ATOM 5602 C C . ASP B 1 264 ? -22.406 6.176 -1.113 1 97.31 264 ASP B C 1
ATOM 5604 O O . ASP B 1 264 ? -22.625 5.672 -0.009 1 97.31 264 ASP B O 1
ATOM 5608 N N . VAL B 1 265 ? -21.453 5.812 -1.917 1 97.94 265 VAL B N 1
ATOM 5609 C CA . VAL B 1 265 ? -20.25 5.141 -1.433 1 97.94 265 VAL B CA 1
ATOM 5610 C C . VAL B 1 265 ? -19.078 6.109 -1.44 1 97.94 265 VAL B C 1
ATOM 5612 O O . VAL B 1 265 ? -18.594 6.504 -2.506 1 97.94 265 VAL B O 1
ATOM 5615 N N . ILE B 1 266 ? -18.641 6.434 -0.256 1 98.62 266 ILE B N 1
ATOM 5616 C CA . ILE B 1 266 ? -17.625 7.469 -0.122 1 98.62 266 ILE B CA 1
ATOM 5617 C C . ILE B 1 266 ? -16.281 6.832 0.214 1 98.62 266 ILE B C 1
ATOM 5619 O O . ILE B 1 266 ? -16.172 6.086 1.189 1 98.62 266 ILE B O 1
ATOM 5623 N N . LEU B 1 267 ? -15.32 7.117 -0.587 1 98.81 267 LEU B N 1
ATOM 5624 C CA . LEU B 1 267 ? -13.969 6.613 -0.351 1 98.81 267 LEU B CA 1
ATOM 5625 C C . LEU B 1 267 ? -13.109 7.664 0.342 1 98.81 267 LEU B C 1
ATOM 5627 O O . LEU B 1 267 ? -13.109 8.836 -0.053 1 98.81 267 LEU B O 1
ATOM 5631 N N . ILE B 1 268 ? -12.445 7.289 1.378 1 98.81 268 ILE B N 1
ATOM 5632 C CA . ILE B 1 268 ? -11.516 8.164 2.086 1 98.81 268 ILE B CA 1
ATOM 5633 C C . ILE B 1 268 ? -10.156 7.484 2.215 1 98.81 268 ILE B C 1
ATOM 5635 O O . ILE B 1 268 ? -10.031 6.289 1.94 1 98.81 268 ILE B O 1
ATOM 5639 N N . TYR B 1 269 ? -9.164 8.336 2.576 1 98.44 269 TYR B N 1
ATOM 5640 C CA . TYR B 1 269 ? -7.812 7.785 2.693 1 98.44 269 TYR B CA 1
ATOM 5641 C C . TYR B 1 269 ? -7.172 8.203 4.012 1 98.44 269 TYR B C 1
ATOM 5643 O O . TYR B 1 269 ? -7.148 9.391 4.348 1 98.44 269 TYR B O 1
ATOM 5651 N N . GLY B 1 270 ? -6.668 7.156 4.738 1 96.75 270 GLY B N 1
ATOM 5652 C CA . GLY B 1 270 ? -5.938 7.418 5.965 1 96.75 270 GLY B CA 1
ATOM 5653 C C . GLY B 1 270 ? -6.82 7.93 7.086 1 96.75 270 GLY B C 1
ATOM 5654 O O . GLY B 1 270 ? -7.895 7.379 7.344 1 96.75 270 GLY B O 1
ATOM 5655 N N . CYS B 1 271 ? -6.273 8.938 7.828 1 96.12 271 CYS B N 1
ATOM 5656 C CA . CYS B 1 271 ? -7.004 9.531 8.945 1 96.12 271 CYS B CA 1
ATOM 5657 C C . CYS B 1 271 ? -6.941 11.055 8.891 1 96.12 271 CYS B C 1
ATOM 5659 O O . CYS B 1 271 ? -5.867 11.641 9.008 1 96.12 271 CYS B O 1
ATOM 5661 N N . SER B 1 272 ? -7.992 11.594 8.641 1 97.44 272 SER B N 1
ATOM 5662 C CA . SER B 1 272 ? -8.203 13.031 8.711 1 97.44 272 SER B CA 1
ATOM 5663 C C . SER B 1 272 ? -9.281 13.391 9.727 1 97.44 272 SER B C 1
ATOM 5665 O O . SER B 1 272 ? -10.422 12.93 9.617 1 97.44 272 SER B O 1
ATOM 5667 N N . SER B 1 273 ? -8.938 14.234 10.656 1 96.56 273 SER B N 1
ATOM 5668 C CA . SER B 1 273 ? -9.914 14.648 11.656 1 96.56 273 SER B CA 1
ATOM 5669 C C . SER B 1 273 ? -11.078 15.398 11.016 1 96.56 273 SER B C 1
ATOM 5671 O O . SER B 1 273 ? -12.227 15.227 11.406 1 96.56 273 SER B O 1
ATOM 5673 N N . LEU B 1 274 ? -10.766 16.156 10.078 1 98 274 LEU B N 1
ATOM 5674 C CA . LEU B 1 274 ? -11.781 16.938 9.383 1 98 274 LEU B CA 1
ATOM 5675 C C . LEU B 1 274 ? -12.734 16.031 8.609 1 98 274 LEU B C 1
ATOM 5677 O O . LEU B 1 274 ? -13.953 16.141 8.742 1 98 274 LEU B O 1
ATOM 5681 N N . VAL B 1 275 ? -12.211 15.086 7.836 1 98.38 275 VAL B N 1
ATOM 5682 C CA . VAL B 1 275 ? -13.008 14.172 7.031 1 98.38 275 VAL B CA 1
ATOM 5683 C C . VAL B 1 275 ? -13.867 13.297 7.941 1 98.38 275 VAL B C 1
ATOM 5685 O O . VAL B 1 275 ? -15.039 13.055 7.66 1 98.38 275 VAL B O 1
ATOM 5688 N N . THR B 1 276 ? -13.266 12.852 9.016 1 97.94 276 THR B N 1
ATOM 5689 C CA . THR B 1 276 ? -14 12.039 9.984 1 97.94 276 THR B CA 1
ATOM 5690 C C . THR B 1 276 ? -15.188 12.812 10.555 1 97.94 276 THR B C 1
ATOM 5692 O O . THR B 1 276 ? -16.281 12.273 10.656 1 97.94 276 THR B O 1
ATOM 5695 N N . ARG B 1 277 ? -14.953 14.062 10.914 1 97.38 277 ARG B N 1
ATOM 5696 C CA . ARG B 1 277 ? -16.016 14.914 11.43 1 97.38 277 ARG B CA 1
ATOM 5697 C C . ARG B 1 277 ? -17.141 15.062 10.414 1 97.38 277 ARG B C 1
ATOM 5699 O O . ARG B 1 277 ? -18.328 14.969 10.758 1 97.38 277 ARG B O 1
ATOM 5706 N N . ILE B 1 278 ? -16.797 15.289 9.219 1 98.19 278 ILE B N 1
ATOM 5707 C CA . ILE B 1 278 ? -17.766 15.469 8.133 1 98.19 278 ILE B CA 1
ATOM 5708 C C . ILE B 1 278 ? -18.641 14.227 8.016 1 98.19 278 ILE B C 1
ATOM 5710 O O . ILE B 1 278 ? -19.859 14.328 7.93 1 98.19 278 ILE B O 1
ATOM 5714 N N . LEU B 1 279 ? -18.031 13.062 8 1 98.19 279 LEU B N 1
ATOM 5715 C CA . LEU B 1 279 ? -18.75 11.805 7.828 1 98.19 279 LEU B CA 1
ATOM 5716 C C . LEU B 1 279 ? -19.656 11.531 9.023 1 98.19 279 LEU B C 1
ATOM 5718 O O . LEU B 1 279 ? -20.781 11.062 8.859 1 98.19 279 LEU B O 1
ATOM 5722 N N . CYS B 1 280 ? -19.172 11.867 10.203 1 97.06 280 CYS B N 1
ATOM 5723 C CA . CYS B 1 280 ? -20 11.68 11.391 1 97.06 280 CYS B CA 1
ATOM 5724 C C . CYS B 1 280 ? -21.203 12.617 11.375 1 97.06 280 CYS B C 1
ATOM 5726 O O . CYS B 1 280 ? -22.312 12.203 11.672 1 97.06 280 CYS B O 1
ATOM 5728 N N . ASP B 1 281 ? -20.938 13.859 11.039 1 96.69 281 ASP B N 1
ATOM 5729 C CA . ASP B 1 281 ? -22.031 14.828 10.922 1 96.69 281 ASP B CA 1
ATOM 5730 C C . ASP B 1 281 ? -23.047 14.383 9.867 1 96.69 281 ASP B C 1
ATOM 5732 O O . ASP B 1 281 ? -24.25 14.484 10.078 1 96.69 281 ASP B O 1
ATOM 5736 N N . ALA B 1 282 ? -22.531 13.891 8.805 1 96.56 282 ALA B N 1
ATOM 5737 C CA . ALA B 1 282 ? -23.391 13.422 7.723 1 96.56 282 ALA B CA 1
ATOM 5738 C C . ALA B 1 282 ? -24.25 12.242 8.18 1 96.56 282 ALA B C 1
ATOM 5740 O O . ALA B 1 282 ? -25.438 12.172 7.871 1 96.56 282 ALA B O 1
ATOM 5741 N N . HIS B 1 283 ? -23.625 11.359 8.844 1 95.88 283 HIS B N 1
ATOM 5742 C CA . HIS B 1 283 ? -24.344 10.18 9.328 1 95.88 283 HIS B CA 1
ATOM 5743 C C . HIS B 1 283 ? -25.484 10.57 10.266 1 95.88 283 HIS B C 1
ATOM 5745 O O . HIS B 1 283 ? -26.578 10.023 10.172 1 95.88 283 HIS B O 1
ATOM 5751 N N . THR B 1 284 ? -25.203 11.492 11.164 1 94.06 284 THR B N 1
ATOM 5752 C CA . THR B 1 284 ? -26.219 11.977 12.102 1 94.06 284 THR B CA 1
ATOM 5753 C C . THR B 1 284 ? -27.391 12.609 11.359 1 94.06 284 THR B C 1
ATOM 5755 O O . THR B 1 284 ? -28.547 12.352 11.688 1 94.06 284 THR B O 1
ATOM 5758 N N . GLN B 1 285 ? -27.078 13.297 10.375 1 91.19 285 GLN B N 1
ATOM 5759 C CA . GLN B 1 285 ? -28.109 13.961 9.594 1 91.19 285 GLN B CA 1
ATOM 5760 C C . GLN B 1 285 ? -28.891 12.961 8.75 1 91.19 285 GLN B C 1
ATOM 5762 O O . GLN B 1 285 ? -30.109 13.062 8.633 1 91.19 285 GLN B O 1
ATOM 5767 N N . CYS B 1 286 ? -28.188 12.031 8.156 1 87.94 286 CYS B N 1
ATOM 5768 C CA . CYS B 1 286 ? -28.812 11.016 7.309 1 87.94 286 CYS B CA 1
ATOM 5769 C C . CYS B 1 286 ? -29.719 10.102 8.117 1 87.94 286 CYS B C 1
ATOM 5771 O O . CYS B 1 286 ? -30.812 9.758 7.68 1 87.94 286 CYS B O 1
ATOM 5773 N N . ARG B 1 287 ? -29.312 9.711 9.195 1 85.75 287 ARG B N 1
ATOM 5774 C CA . ARG B 1 287 ? -30.094 8.836 10.047 1 85.75 287 ARG B CA 1
ATOM 5775 C C . ARG B 1 287 ? -31.453 9.461 10.375 1 85.75 287 ARG B C 1
ATOM 5777 O O . ARG B 1 287 ? -32.469 8.781 10.352 1 85.75 287 ARG B O 1
ATOM 5784 N N . SER B 1 288 ? -31.422 10.648 10.594 1 85.81 288 SER B N 1
ATOM 5785 C CA . SER B 1 288 ? -32.656 11.359 10.922 1 85.81 288 SER B CA 1
ATOM 5786 C C . SER B 1 288 ? -33.594 11.438 9.711 1 85.81 288 SER B C 1
ATOM 5788 O O . SER B 1 288 ? -34.812 11.453 9.867 1 85.81 288 SER B O 1
ATOM 5790 N N . ALA B 1 289 ? -33.031 11.344 8.531 1 85.94 289 ALA B N 1
ATOM 5791 C CA . ALA B 1 289 ? -33.781 11.477 7.301 1 85.94 289 ALA B CA 1
ATOM 5792 C C . ALA B 1 289 ? -34.062 10.109 6.668 1 85.94 289 ALA B C 1
ATOM 5794 O O . ALA B 1 289 ? -34.656 10.023 5.59 1 85.94 289 ALA B O 1
ATOM 5795 N N . GLY B 1 290 ? -33.5 9.07 7.258 1 84.31 290 GLY B N 1
ATOM 5796 C CA . GLY B 1 290 ? -33.688 7.73 6.719 1 84.31 290 GLY B CA 1
ATOM 5797 C C . GLY B 1 290 ? -32.75 7.445 5.543 1 84.31 290 GLY B C 1
ATOM 5798 O O . GLY B 1 290 ? -33.094 6.625 4.684 1 84.31 290 GLY B O 1
ATOM 5799 N N . ARG B 1 291 ? -31.797 8.273 5.477 1 87 291 ARG B N 1
ATOM 5800 C CA . ARG B 1 291 ? -30.797 8.102 4.426 1 87 291 ARG B CA 1
ATOM 5801 C C . ARG B 1 291 ? -29.547 7.418 4.973 1 87 291 ARG B C 1
ATOM 5803 O O . ARG B 1 291 ? -29.328 7.383 6.184 1 87 291 ARG B O 1
ATOM 5810 N N . ALA B 1 292 ? -28.859 6.738 3.957 1 91.62 292 ALA B N 1
ATOM 5811 C CA . ALA B 1 292 ? -27.656 6.043 4.41 1 91.62 292 ALA B CA 1
ATOM 5812 C C . ALA B 1 292 ? -26.562 6.074 3.34 1 91.62 292 ALA B C 1
ATOM 5814 O O . ALA B 1 292 ? -26.859 6.172 2.146 1 91.62 292 ALA B O 1
ATOM 5815 N N . PHE B 1 293 ? -25.391 6.16 3.787 1 96.19 293 PHE B N 1
ATOM 5816 C CA . PHE B 1 293 ? -24.234 6.02 2.916 1 96.19 293 PHE B CA 1
ATOM 5817 C C . PHE B 1 293 ? -23.203 5.07 3.525 1 96.19 293 PHE B C 1
ATOM 5819 O O . PHE B 1 293 ? -23.328 4.684 4.688 1 96.19 293 PHE B O 1
ATOM 5826 N N . ARG B 1 294 ? -22.344 4.605 2.742 1 96.38 294 ARG B N 1
ATOM 5827 C CA . ARG B 1 294 ? -21.266 3.744 3.213 1 96.38 294 ARG B CA 1
ATOM 5828 C C . ARG B 1 294 ? -19.906 4.363 2.93 1 96.38 294 ARG B C 1
ATOM 5830 O O . ARG B 1 294 ? -19.781 5.262 2.092 1 96.38 294 ARG B O 1
ATOM 5837 N N . VAL B 1 295 ? -18.938 3.891 3.717 1 98.12 295 VAL B N 1
ATOM 5838 C CA . VAL B 1 295 ? -17.609 4.477 3.604 1 98.12 295 VAL B CA 1
ATOM 5839 C C . VAL B 1 295 ? -16.594 3.383 3.309 1 98.12 295 VAL B C 1
ATOM 5841 O O . VAL B 1 295 ? -16.609 2.324 3.941 1 98.12 295 VAL B O 1
ATOM 5844 N N . VAL B 1 296 ? -15.773 3.59 2.328 1 98.06 296 VAL B N 1
ATOM 5845 C CA . VAL B 1 296 ? -14.609 2.754 2.074 1 98.06 296 VAL B CA 1
ATOM 5846 C C . VAL B 1 296 ? -13.352 3.439 2.617 1 98.06 296 VAL B C 1
ATOM 5848 O O . VAL B 1 296 ? -12.953 4.5 2.125 1 98.06 296 VAL B O 1
ATOM 5851 N N . VAL B 1 297 ? -12.781 2.855 3.592 1 97.94 297 VAL B N 1
ATOM 5852 C CA . VAL B 1 297 ? -11.562 3.395 4.184 1 97.94 297 VAL B CA 1
ATOM 5853 C C . VAL B 1 297 ? -10.344 2.736 3.539 1 97.94 297 VAL B C 1
ATOM 5855 O O . VAL B 1 297 ? -10.094 1.545 3.742 1 97.94 297 VAL B O 1
ATOM 5858 N N . VAL B 1 298 ? -9.641 3.516 2.76 1 98.19 298 VAL B N 1
ATOM 5859 C CA . VAL B 1 298 ? -8.398 3.045 2.148 1 98.19 298 VAL B CA 1
ATOM 5860 C C . VAL B 1 298 ? -7.223 3.35 3.072 1 98.19 298 VAL B C 1
ATOM 5862 O O . VAL B 1 298 ? -7.141 4.438 3.648 1 98.19 298 VAL B O 1
ATOM 5865 N N . ASP B 1 299 ? -6.316 2.412 3.164 1 96.38 299 ASP B N 1
ATOM 5866 C CA . ASP B 1 299 ? -5.191 2.535 4.086 1 96.38 299 ASP B CA 1
ATOM 5867 C C . ASP B 1 299 ? -3.895 2.057 3.434 1 96.38 299 ASP B C 1
ATOM 5869 O O . ASP B 1 299 ? -3.916 1.477 2.346 1 96.38 299 ASP B O 1
ATOM 5873 N N . SER B 1 300 ? -2.846 2.438 4.008 1 95.25 300 SER B N 1
ATOM 5874 C CA . SER B 1 300 ? -1.538 2.021 3.516 1 95.25 300 SER B CA 1
ATOM 5875 C C . SER B 1 300 ? -0.515 1.955 4.645 1 95.25 300 SER B C 1
ATOM 5877 O O . SER B 1 300 ? -0.616 2.695 5.625 1 95.25 300 SER B O 1
ATOM 5879 N N . ARG B 1 301 ? 0.372 0.996 4.465 1 91.94 301 ARG B N 1
ATOM 5880 C CA . ARG B 1 301 ? 1.561 1.006 5.312 1 91.94 301 ARG B CA 1
ATOM 5881 C C . ARG B 1 301 ? 2.455 2.197 4.984 1 91.94 301 ARG B C 1
ATOM 5883 O O . ARG B 1 301 ? 2.395 2.742 3.881 1 91.94 301 ARG B O 1
ATOM 5890 N N . PRO B 1 302 ? 3.232 2.736 5.977 1 90.44 302 PRO B N 1
ATOM 5891 C CA . PRO B 1 302 ? 3.547 2.033 7.223 1 90.44 302 PRO B CA 1
ATOM 5892 C C . PRO B 1 302 ? 2.65 2.461 8.383 1 90.44 302 PRO B C 1
ATOM 5894 O O . PRO B 1 302 ? 2.58 1.767 9.398 1 90.44 302 PRO B O 1
ATOM 5897 N N . ARG B 1 303 ? 1.979 3.59 8.297 1 88.44 303 ARG B N 1
ATOM 5898 C CA . ARG B 1 303 ? 1.332 4.172 9.469 1 88.44 303 ARG B CA 1
ATOM 5899 C C . ARG B 1 303 ? -0.01 3.5 9.742 1 88.44 303 ARG B C 1
ATOM 5901 O O . ARG B 1 303 ? -0.402 3.33 10.898 1 88.44 303 ARG B O 1
ATOM 5908 N N . LEU B 1 304 ? -0.662 3.137 8.695 1 92.06 304 LEU B N 1
ATOM 5909 C CA . LEU B 1 304 ? -1.962 2.484 8.812 1 92.06 304 LEU B CA 1
ATOM 5910 C C . LEU B 1 304 ? -2.922 3.328 9.648 1 92.06 304 LEU B C 1
ATOM 5912 O O . LEU B 1 304 ? -3.566 2.814 10.562 1 92.06 304 LEU B O 1
ATOM 5916 N N . GLU B 1 305 ? -2.994 4.574 9.344 1 93.38 305 GLU B N 1
ATOM 5917 C CA . GLU B 1 305 ? -3.809 5.508 10.117 1 93.38 305 GLU B CA 1
ATOM 5918 C C . GLU B 1 305 ? -5.297 5.281 9.867 1 93.38 305 GLU B C 1
ATOM 5920 O O . GLU B 1 305 ? -6.137 5.723 10.648 1 93.38 305 GLU B O 1
ATOM 5925 N N . GLY B 1 306 ? -5.621 4.641 8.781 1 95.19 306 GLY B N 1
ATOM 5926 C CA . GLY B 1 306 ? -7.012 4.371 8.453 1 95.19 306 GLY B CA 1
ATOM 5927 C C . GLY B 1 306 ? -7.707 3.502 9.484 1 95.19 306 GLY B C 1
ATOM 5928 O O . GLY B 1 306 ? -8.938 3.51 9.578 1 95.19 306 GLY B O 1
ATOM 5929 N N . GLN B 1 307 ? -6.949 2.729 10.195 1 92.81 307 GLN B N 1
ATOM 5930 C CA . GLN B 1 307 ? -7.531 1.865 11.211 1 92.81 307 GLN B CA 1
ATOM 5931 C C . GLN B 1 307 ? -8.188 2.686 12.32 1 92.81 307 GLN B C 1
ATOM 5933 O O . GLN B 1 307 ? -9.258 2.324 12.82 1 92.81 307 GLN B O 1
ATOM 5938 N N . GLU B 1 308 ? -7.523 3.768 12.664 1 92.56 308 GLU B N 1
ATOM 5939 C CA . GLU B 1 308 ? -8.117 4.66 13.656 1 92.56 308 GLU B CA 1
ATOM 5940 C C . GLU B 1 308 ? -9.398 5.301 13.133 1 92.56 308 GLU B C 1
ATOM 5942 O O . GLU B 1 308 ? -10.383 5.422 13.859 1 92.56 308 GLU B O 1
ATOM 5947 N N . THR B 1 309 ? -9.375 5.691 11.922 1 95.94 309 THR B N 1
ATOM 5948 C CA . THR B 1 309 ? -10.57 6.242 11.297 1 95.94 309 THR B CA 1
ATOM 5949 C C . THR B 1 309 ? -11.711 5.227 11.328 1 95.94 309 THR B C 1
ATOM 5951 O O . THR B 1 309 ? -12.844 5.566 11.664 1 95.94 309 THR B O 1
ATOM 5954 N N . LEU B 1 310 ? -11.336 4.059 10.992 1 94.25 310 LEU B N 1
ATOM 5955 C CA . LEU B 1 310 ? -12.32 2.98 10.984 1 94.25 310 LEU B CA 1
ATOM 5956 C C . LEU B 1 310 ? -12.938 2.797 12.367 1 94.25 310 LEU B C 1
ATOM 5958 O O . LEU B 1 310 ? -14.156 2.656 12.492 1 94.25 310 LEU B O 1
ATOM 5962 N N . ARG B 1 311 ? -12.125 2.742 13.336 1 92.12 311 ARG B N 1
ATOM 5963 C CA . ARG B 1 311 ? -12.602 2.6 14.703 1 92.12 311 ARG B CA 1
ATOM 5964 C C . ARG B 1 311 ? -13.602 3.693 15.055 1 92.12 311 ARG B C 1
ATOM 5966 O O . ARG B 1 311 ? -14.672 3.41 15.609 1 92.12 311 ARG B O 1
ATOM 5973 N N . ARG B 1 312 ? -13.32 4.871 14.688 1 94.06 312 ARG B N 1
ATOM 5974 C CA . ARG B 1 312 ? -14.172 6.016 15.008 1 94.06 312 ARG B CA 1
ATOM 5975 C C . ARG B 1 312 ? -15.492 5.941 14.25 1 94.06 312 ARG B C 1
ATOM 5977 O O . ARG B 1 312 ? -16.547 6.203 14.82 1 94.06 312 ARG B O 1
ATOM 5984 N N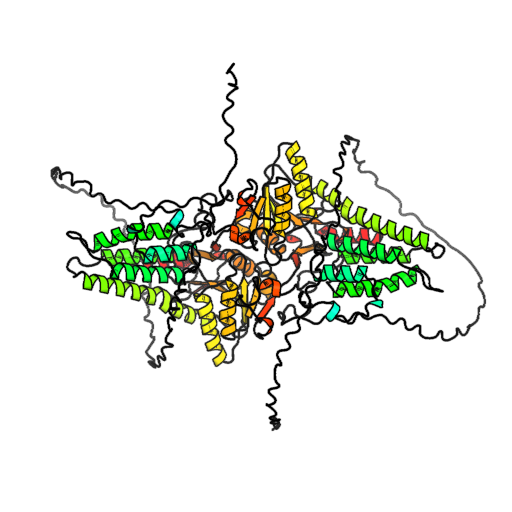 . LEU B 1 313 ? -15.422 5.605 13.016 1 96.19 313 LEU B N 1
ATOM 5985 C CA . LEU B 1 313 ? -16.625 5.578 12.188 1 96.19 313 LEU B CA 1
ATOM 5986 C C . LEU B 1 313 ? -17.531 4.426 12.586 1 96.19 313 LEU B C 1
ATOM 5988 O O . LEU B 1 313 ? -18.75 4.602 12.703 1 96.19 313 LEU B O 1
ATOM 5992 N N . VAL B 1 314 ? -16.922 3.285 12.781 1 92.75 314 VAL B N 1
ATOM 5993 C CA . VAL B 1 314 ? -17.703 2.107 13.141 1 92.75 314 VAL B CA 1
ATOM 5994 C C . VAL B 1 314 ? -18.391 2.328 14.492 1 92.75 314 VAL B C 1
ATOM 5996 O O . VAL B 1 314 ? -19.531 1.92 14.695 1 92.75 314 VAL B O 1
ATOM 5999 N N . LYS B 1 315 ? -17.703 2.943 15.391 1 91 315 LYS B N 1
ATOM 6000 C CA . LYS B 1 315 ? -18.266 3.27 16.703 1 91 315 LYS B CA 1
ATOM 6001 C C . LYS B 1 315 ? -19.5 4.141 16.562 1 91 315 LYS B C 1
ATOM 6003 O O . LYS B 1 315 ? -20.438 4.039 17.375 1 91 315 LYS B O 1
ATOM 6008 N N . GLN B 1 316 ? -19.594 4.922 15.547 1 92.75 316 GLN B N 1
ATOM 6009 C CA . GLN B 1 316 ? -20.719 5.812 15.312 1 92.75 316 GLN B CA 1
ATOM 6010 C C . GLN B 1 316 ? -21.844 5.094 14.562 1 92.75 316 GLN B C 1
ATOM 6012 O O . GLN B 1 316 ? -22.906 5.668 14.328 1 92.75 316 GLN B O 1
ATOM 6017 N N . GLY B 1 317 ? -21.516 3.855 14.039 1 90.94 317 GLY B N 1
ATOM 6018 C CA . GLY B 1 317 ? -22.531 3.07 13.367 1 90.94 317 GLY B CA 1
ATOM 6019 C C . GLY B 1 317 ? -22.5 3.227 11.852 1 90.94 317 GLY B C 1
ATOM 6020 O O . GLY B 1 317 ? -23.453 2.838 11.164 1 90.94 317 GLY B O 1
ATOM 6021 N N . ILE B 1 318 ? -21.5 3.793 11.367 1 95.31 318 ILE B N 1
ATOM 6022 C CA . ILE B 1 318 ? -21.375 3.973 9.922 1 95.31 318 ILE B CA 1
ATOM 6023 C C . ILE B 1 318 ? -20.906 2.674 9.281 1 95.31 318 ILE B C 1
ATOM 6025 O O . ILE B 1 318 ? -19.984 2.021 9.789 1 95.31 318 ILE B O 1
ATOM 6029 N N . CYS B 1 319 ? -21.531 2.268 8.18 1 94.62 319 CYS B N 1
ATOM 6030 C CA . CYS B 1 319 ? -21.109 1.088 7.43 1 94.62 319 CYS B CA 1
ATOM 6031 C C . CYS B 1 319 ? -19.797 1.349 6.699 1 94.62 319 CYS B C 1
ATOM 6033 O O . CYS B 1 319 ? -19.719 2.248 5.859 1 94.62 319 CYS B O 1
ATOM 6035 N N . CYS B 1 320 ? -18.828 0.506 7.059 1 95.81 320 CYS B N 1
ATOM 6036 C CA . CYS B 1 320 ? -17.5 0.771 6.516 1 95.81 320 CYS B CA 1
ATOM 6037 C C . CYS B 1 320 ? -16.906 -0.485 5.891 1 95.81 320 CYS B C 1
ATOM 6039 O O . CYS B 1 320 ? -17.219 -1.601 6.309 1 95.81 320 CY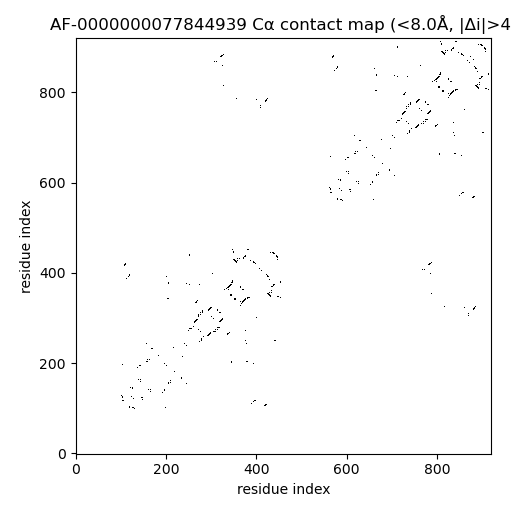S B O 1
ATOM 6041 N N . SER B 1 321 ? -16.141 -0.321 4.887 1 95.12 321 SER B N 1
ATOM 6042 C CA . SER B 1 321 ? -15.234 -1.327 4.355 1 95.12 321 SER B CA 1
ATOM 6043 C C . SER B 1 321 ? -13.781 -0.863 4.445 1 95.12 321 SER B C 1
ATOM 6045 O O . SER B 1 321 ? -13.508 0.337 4.395 1 95.12 321 SER B O 1
ATOM 6047 N N . TYR B 1 322 ? -12.914 -1.769 4.68 1 95.44 322 TYR B N 1
ATOM 6048 C CA . TYR B 1 322 ? -11.492 -1.493 4.816 1 95.44 322 TYR B CA 1
ATOM 6049 C C . TYR B 1 322 ? -10.695 -2.135 3.684 1 95.44 322 TYR B C 1
ATOM 6051 O O . TYR B 1 322 ? -10.797 -3.344 3.459 1 95.44 322 TYR B O 1
ATOM 6059 N N . VAL B 1 323 ? -9.961 -1.311 2.986 1 95.38 323 VAL B N 1
ATOM 6060 C CA . VAL B 1 323 ? -9.211 -1.776 1.825 1 95.38 323 VAL B CA 1
ATOM 6061 C C . VAL B 1 323 ? -7.812 -1.17 1.839 1 95.38 323 VAL B C 1
ATOM 6063 O O . VAL B 1 323 ? -7.629 -0.02 2.246 1 95.38 323 VAL B O 1
ATOM 6066 N N . LEU B 1 324 ? -6.805 -1.958 1.438 1 96.25 324 LEU B N 1
ATOM 6067 C CA . LEU B 1 324 ? -5.461 -1.417 1.287 1 96.25 324 LEU B CA 1
ATOM 6068 C C . LEU B 1 324 ? -5.293 -0.74 -0.07 1 96.25 324 LEU B C 1
ATOM 6070 O O . LEU B 1 324 ? -5.984 -1.09 -1.03 1 96.25 324 LEU B O 1
ATOM 6074 N N . ILE B 1 325 ? -4.387 0.154 -0.129 1 97.19 325 ILE B N 1
ATOM 6075 C CA . ILE B 1 325 ? -4.227 1.053 -1.267 1 97.19 325 ILE B CA 1
ATOM 6076 C C . ILE B 1 325 ? -3.926 0.243 -2.525 1 97.19 325 ILE B C 1
ATOM 6078 O O . ILE B 1 325 ? -4.27 0.658 -3.635 1 97.19 325 ILE B O 1
ATOM 6082 N N . ASN B 1 326 ? -3.312 -0.895 -2.406 1 94.62 326 ASN B N 1
ATOM 6083 C CA . ASN B 1 326 ? -2.975 -1.694 -3.58 1 94.62 326 ASN B CA 1
ATOM 6084 C C . ASN B 1 326 ? -4.219 -2.271 -4.242 1 94.62 326 ASN B C 1
ATOM 6086 O O . ASN B 1 326 ? -4.16 -2.742 -5.383 1 94.62 326 ASN B O 1
ATOM 6090 N N . ALA B 1 327 ? -5.383 -2.223 -3.623 1 93.62 327 ALA B N 1
ATOM 6091 C CA . ALA B 1 327 ? -6.602 -2.828 -4.152 1 93.62 327 ALA B CA 1
ATOM 6092 C C . ALA B 1 327 ? -7.645 -1.764 -4.48 1 93.62 327 ALA B C 1
ATOM 6094 O O . ALA B 1 327 ? -8.797 -2.086 -4.766 1 93.62 327 ALA B O 1
ATOM 6095 N N . VAL B 1 328 ? -7.289 -0.552 -4.477 1 93.94 328 VAL B N 1
ATOM 6096 C CA . VAL B 1 328 ? -8.242 0.547 -4.586 1 93.94 328 VAL B CA 1
ATOM 6097 C C . VAL B 1 328 ? -8.93 0.502 -5.945 1 93.94 328 VAL B C 1
ATOM 6099 O O . VAL B 1 328 ? -10.117 0.81 -6.059 1 93.94 328 VAL B O 1
ATOM 6102 N N . SER B 1 329 ? -8.273 0.085 -6.992 1 90.12 329 SER B N 1
ATOM 6103 C CA . SER B 1 329 ? -8.82 0.071 -8.344 1 90.12 329 SER B CA 1
ATOM 6104 C C . SER B 1 329 ? -10.047 -0.827 -8.43 1 90.12 329 SER B C 1
ATOM 6106 O O . SER B 1 329 ? -10.922 -0.617 -9.281 1 90.12 329 SER B O 1
ATOM 6108 N N . TYR B 1 330 ? -10.164 -1.716 -7.555 1 88.81 330 TYR B N 1
ATOM 6109 C CA . TYR B 1 330 ? -11.227 -2.711 -7.656 1 88.81 330 TYR B CA 1
ATOM 6110 C C . TYR B 1 330 ? -12.445 -2.291 -6.844 1 88.81 330 TYR B C 1
ATOM 6112 O O . TYR B 1 330 ? -13.523 -2.873 -6.988 1 88.81 330 TYR B O 1
ATOM 6120 N N . VAL B 1 331 ? -12.312 -1.308 -6.109 1 92.62 331 VAL B N 1
ATOM 6121 C CA . VAL B 1 331 ? -13.445 -0.809 -5.344 1 92.62 331 VAL B CA 1
ATOM 6122 C C . VAL B 1 331 ? -13.977 0.474 -5.98 1 92.62 331 VAL B C 1
ATOM 6124 O O . VAL B 1 331 ? -15.125 0.863 -5.746 1 92.62 331 VAL B O 1
ATOM 6127 N N . LEU B 1 332 ? -13.211 1.074 -6.812 1 93.94 332 LEU B N 1
ATOM 6128 C CA . LEU B 1 332 ? -13.516 2.391 -7.359 1 93.94 332 LEU B CA 1
ATOM 6129 C C . LEU B 1 332 ? -14.781 2.34 -8.211 1 93.94 332 LEU B C 1
ATOM 6131 O O . LEU B 1 332 ? -15.562 3.295 -8.227 1 93.94 332 LEU B O 1
ATOM 6135 N N . PRO B 1 333 ? -15.047 1.263 -8.867 1 91.12 333 PRO B N 1
ATOM 6136 C CA . PRO B 1 333 ? -16.266 1.228 -9.68 1 91.12 333 PRO B CA 1
ATOM 6137 C C . PRO B 1 333 ? -17.531 1.433 -8.859 1 91.12 333 PRO B C 1
ATOM 6139 O O . PRO B 1 333 ? -18.547 1.914 -9.383 1 91.12 333 PRO B O 1
ATOM 6142 N N . GLU B 1 334 ? -17.484 1.097 -7.621 1 93.44 334 GLU B N 1
ATOM 6143 C CA . GLU B 1 334 ? -18.672 1.245 -6.777 1 93.44 334 GLU B CA 1
ATOM 6144 C C . GLU B 1 334 ? -18.656 2.578 -6.035 1 93.44 334 GLU B C 1
ATOM 6146 O O . GLU B 1 334 ? -19.656 2.967 -5.422 1 93.44 334 GLU B O 1
ATOM 6151 N N . VAL B 1 335 ? -17.641 3.26 -6.094 1 97.44 335 VAL B N 1
ATOM 6152 C CA . VAL B 1 335 ? -17.469 4.48 -5.312 1 97.44 335 VAL B CA 1
ATOM 6153 C C . VAL B 1 335 ? -18.156 5.648 -6.016 1 97.44 335 VAL B C 1
ATOM 6155 O O . VAL B 1 335 ? -17.984 5.836 -7.223 1 97.44 335 VAL B O 1
ATOM 6158 N N . SER B 1 336 ? -18.891 6.402 -5.238 1 98.12 336 SER B N 1
ATOM 6159 C CA . SER B 1 336 ? -19.578 7.57 -5.766 1 98.12 336 SER B CA 1
ATOM 6160 C C . SER B 1 336 ? -18.672 8.797 -5.785 1 98.12 336 SER B C 1
ATOM 6162 O O . SER B 1 336 ? -18.719 9.594 -6.727 1 98.12 336 SER B O 1
ATOM 6164 N N . LYS B 1 337 ? -17.906 8.969 -4.789 1 98.31 337 LYS B N 1
ATOM 6165 C CA . LYS B 1 337 ? -17 10.109 -4.688 1 98.31 337 LYS B CA 1
ATOM 6166 C C . LYS B 1 337 ? -15.891 9.836 -3.68 1 98.31 337 LYS B C 1
ATOM 6168 O O . LYS B 1 337 ? -16.016 8.969 -2.816 1 98.31 337 LYS B O 1
ATOM 6173 N N . VAL B 1 338 ? -14.836 10.555 -3.836 1 98.75 338 VAL B N 1
ATOM 6174 C CA . VAL B 1 338 ? -13.688 10.477 -2.943 1 98.75 338 VAL B CA 1
ATOM 6175 C C . VAL B 1 338 ? -13.586 11.75 -2.109 1 98.75 338 VAL B C 1
ATOM 6177 O O . VAL B 1 338 ? -13.703 12.859 -2.639 1 98.75 338 VAL B O 1
ATOM 6180 N N . LEU B 1 339 ? -13.484 11.602 -0.798 1 98.75 339 LEU B N 1
ATOM 6181 C CA . LEU B 1 339 ? -13.305 12.719 0.128 1 98.75 339 LEU B CA 1
ATOM 6182 C C . LEU B 1 339 ? -11.938 12.641 0.803 1 98.75 339 LEU B C 1
ATOM 6184 O O . LEU B 1 339 ? -11.641 11.672 1.512 1 98.75 339 LEU B O 1
ATOM 6188 N N . LEU B 1 340 ? -11.141 13.68 0.607 1 98.5 340 LEU B N 1
ATOM 6189 C CA . LEU B 1 340 ? -9.773 13.656 1.119 1 98.5 340 LEU B CA 1
ATOM 6190 C C . LEU B 1 340 ? -9.5 14.875 1.995 1 98.5 340 LEU B C 1
ATOM 6192 O O . LEU B 1 340 ? -10.102 15.938 1.79 1 98.5 340 LEU B O 1
ATOM 6196 N N . GLY B 1 341 ? -8.711 14.68 3.002 1 97.88 341 GLY B N 1
ATOM 6197 C CA . GLY B 1 341 ? -8.164 15.789 3.758 1 97.88 341 GLY B CA 1
ATOM 6198 C C . GLY B 1 341 ? 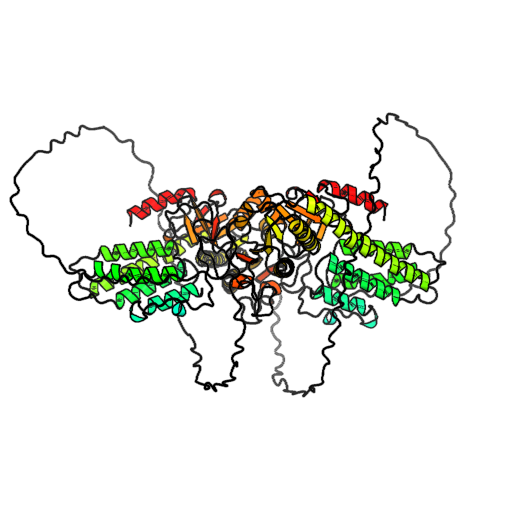-6.867 16.328 3.176 1 97.88 341 GLY B C 1
ATOM 6199 O O . GLY B 1 341 ? -6.262 15.695 2.307 1 97.88 341 GLY B O 1
ATOM 6200 N N . ALA B 1 342 ? -6.477 17.469 3.678 1 97.88 342 ALA B N 1
ATOM 6201 C CA . ALA B 1 342 ? -5.246 18.078 3.184 1 97.88 342 ALA B CA 1
ATOM 6202 C C . ALA B 1 342 ? -4.359 18.531 4.34 1 97.88 342 ALA B C 1
ATOM 6204 O O . ALA B 1 342 ? -4.855 19.047 5.348 1 97.88 342 ALA B O 1
ATOM 6205 N N . HIS B 1 343 ? -3.115 18.25 4.148 1 97.44 343 HIS B N 1
ATOM 6206 C CA . HIS B 1 343 ? -2.088 18.812 5.023 1 97.44 343 HIS B CA 1
ATOM 6207 C C . HIS B 1 343 ? -1.844 20.281 4.715 1 97.44 343 HIS B C 1
ATOM 6209 O O . HIS B 1 343 ? -1.649 21.094 5.629 1 97.44 343 HIS B O 1
ATOM 6215 N N . ALA B 1 344 ? -1.88 20.594 3.477 1 96.81 344 ALA B N 1
ATOM 6216 C CA . ALA B 1 344 ? -1.748 21.969 3 1 96.81 344 ALA B CA 1
ATOM 6217 C C . ALA B 1 344 ? -2.279 22.109 1.576 1 96.81 344 ALA B C 1
ATOM 6219 O O . ALA B 1 344 ? -2.338 21.141 0.83 1 96.81 344 ALA B O 1
ATOM 6220 N N . LEU B 1 345 ? -2.742 23.25 1.309 1 97.19 345 LEU B N 1
ATOM 6221 C CA . LEU B 1 345 ? -3.043 23.641 -0.065 1 97.19 345 LEU B CA 1
ATOM 6222 C C . LEU B 1 345 ? -2.041 24.672 -0.568 1 97.19 345 LEU B C 1
ATOM 6224 O O . LEU B 1 345 ? -1.863 25.734 0.051 1 97.19 345 LEU B O 1
ATOM 6228 N N . LEU B 1 346 ? -1.401 24.375 -1.662 1 96.12 346 LEU B N 1
ATOM 6229 C CA . LEU B 1 346 ? -0.284 25.172 -2.156 1 96.12 346 LEU B CA 1
ATOM 6230 C C . LEU B 1 346 ? -0.772 26.281 -3.096 1 96.12 346 LEU B C 1
ATOM 6232 O O . LEU B 1 346 ? -1.905 26.234 -3.578 1 96.12 346 LEU B O 1
ATOM 6236 N N . ALA B 1 347 ? 0.081 27.203 -3.389 1 94.38 347 ALA B N 1
ATOM 6237 C CA . ALA B 1 347 ? -0.281 28.391 -4.164 1 94.38 347 ALA B CA 1
ATOM 6238 C C . ALA B 1 347 ? -0.666 28.016 -5.59 1 94.38 347 ALA B C 1
ATOM 6240 O O . ALA B 1 347 ? -1.478 28.703 -6.223 1 94.38 347 ALA B O 1
ATOM 6241 N N . ASN B 1 348 ? -0.127 26.984 -6.086 1 93.88 348 ASN B N 1
ATOM 6242 C CA . ASN B 1 348 ? -0.439 26.578 -7.449 1 93.88 348 ASN B CA 1
ATOM 6243 C C . ASN B 1 348 ? -1.672 25.672 -7.492 1 93.88 348 ASN B C 1
ATOM 6245 O O . ASN B 1 348 ? -1.985 25.094 -8.539 1 93.88 348 ASN B O 1
ATOM 6249 N N . GLY B 1 349 ? -2.223 25.484 -6.359 1 94.94 349 GLY B N 1
ATOM 6250 C CA . GLY B 1 349 ? -3.461 24.734 -6.316 1 94.94 349 GLY B CA 1
ATOM 6251 C C . GLY B 1 349 ? -3.248 23.266 -5.988 1 94.94 349 GLY B C 1
ATOM 6252 O O . GLY B 1 349 ? -4.211 22.516 -5.777 1 94.94 349 GLY B O 1
ATOM 6253 N N . SER B 1 350 ? -2.027 22.797 -5.891 1 96.12 350 SER B N 1
ATOM 6254 C CA . SER B 1 350 ? -1.751 21.406 -5.547 1 96.12 350 SER B CA 1
ATOM 6255 C C . SER B 1 350 ? -2.078 21.109 -4.086 1 96.12 350 SER B C 1
ATOM 6257 O O . SER B 1 350 ? -2.039 22.016 -3.248 1 96.12 350 SER B O 1
ATOM 6259 N N . VAL B 1 351 ? -2.389 19.891 -3.861 1 96.75 351 VAL B N 1
ATOM 6260 C CA . VAL B 1 351 ? -2.789 19.484 -2.521 1 96.75 351 VAL B CA 1
ATOM 6261 C C . VAL B 1 351 ? -1.683 18.641 -1.891 1 96.75 351 VAL B C 1
ATOM 6263 O O . VAL B 1 351 ? -1.286 17.609 -2.443 1 96.75 351 VAL B O 1
ATOM 6266 N N . MET B 1 352 ? -1.158 19.109 -0.812 1 96.44 352 MET B N 1
ATOM 6267 C CA . MET B 1 352 ? -0.231 18.297 -0.032 1 96.44 352 MET B CA 1
ATOM 6268 C C . MET B 1 352 ? -0.979 17.453 0.994 1 96.44 352 MET B C 1
ATOM 6270 O O . MET B 1 352 ? -1.765 17.984 1.784 1 96.44 352 MET B O 1
ATOM 6274 N N . SER B 1 353 ? -0.793 16.172 0.965 1 97 353 SER B N 1
ATOM 6275 C CA . SER B 1 353 ? -1.445 15.234 1.873 1 97 353 SER B CA 1
ATOM 6276 C C . SER B 1 353 ? -0.594 13.992 2.088 1 97 353 SER B C 1
ATOM 6278 O O . SER B 1 353 ? 0.572 13.953 1.689 1 97 353 SER B O 1
ATOM 6280 N N . ARG B 1 354 ? -1.137 13.039 2.758 1 96.62 354 ARG B N 1
ATOM 6281 C CA . ARG B 1 354 ? -0.4 11.82 3.086 1 96.62 354 ARG B CA 1
ATOM 6282 C C . ARG B 1 354 ? 0.031 11.086 1.823 1 96.62 354 ARG B C 1
ATOM 6284 O O . ARG B 1 354 ? -0.682 11.094 0.817 1 96.62 354 ARG B O 1
ATOM 6291 N N . MET B 1 355 ? 1.174 10.453 1.97 1 95.81 355 MET B N 1
ATOM 6292 C CA . MET B 1 355 ? 1.691 9.648 0.865 1 95.81 355 MET B CA 1
ATOM 6293 C C . MET B 1 355 ? 0.643 8.656 0.375 1 95.81 355 MET B C 1
ATOM 6295 O O . MET B 1 355 ? 0.057 7.918 1.172 1 95.81 355 MET B O 1
ATOM 6299 N N . GLY B 1 356 ? 0.377 8.617 -0.927 1 96.25 356 GLY B N 1
ATOM 6300 C CA . GLY B 1 356 ? -0.633 7.758 -1.525 1 96.25 356 GLY B CA 1
ATOM 6301 C C . GLY B 1 356 ? -1.837 8.523 -2.041 1 96.25 356 GLY B C 1
ATOM 6302 O O . GLY B 1 356 ? -2.604 8.008 -2.857 1 96.25 356 GLY B O 1
ATOM 6303 N N . THR B 1 357 ? -2.047 9.742 -1.608 1 97.25 357 THR B N 1
ATOM 6304 C CA . THR B 1 357 ? -3.207 10.547 -1.97 1 97.25 357 THR B CA 1
ATOM 6305 C C . THR B 1 357 ? -3.234 10.812 -3.473 1 97.25 357 THR B C 1
ATOM 6307 O O . THR B 1 357 ? -4.281 10.68 -4.113 1 97.25 357 THR B O 1
ATOM 6310 N N . SER B 1 358 ? -2.121 11.195 -4.055 1 94.62 358 SER B N 1
ATOM 6311 C CA . SER B 1 358 ? -2.059 11.461 -5.488 1 94.62 358 SER B CA 1
ATOM 6312 C C . SER B 1 358 ? -2.412 10.211 -6.293 1 94.62 358 SER B C 1
ATOM 6314 O O . SER B 1 358 ? -3.037 10.305 -7.352 1 94.62 358 SER B O 1
ATOM 6316 N N . GLN B 1 359 ? -1.942 9.102 -5.789 1 94.06 359 GLN B N 1
ATOM 6317 C CA . GLN B 1 359 ? -2.252 7.836 -6.441 1 94.06 359 GLN B CA 1
ATOM 6318 C C . GLN B 1 359 ? -3.756 7.57 -6.438 1 94.06 359 GLN B C 1
ATOM 6320 O O . GLN B 1 359 ? -4.324 7.176 -7.461 1 94.06 359 GLN B O 1
ATOM 6325 N N . ILE B 1 360 ? -4.391 7.754 -5.344 1 96.75 360 ILE B N 1
ATOM 6326 C CA . ILE B 1 360 ? -5.832 7.566 -5.227 1 96.75 360 ILE B CA 1
ATOM 6327 C C . ILE B 1 360 ? -6.555 8.531 -6.168 1 96.75 360 ILE B C 1
ATOM 6329 O O . ILE B 1 360 ? -7.5 8.141 -6.855 1 96.75 360 ILE B O 1
ATOM 6333 N N . ALA B 1 361 ? -6.098 9.727 -6.184 1 96.62 361 ALA B N 1
ATOM 6334 C CA . ALA B 1 361 ? -6.715 10.727 -7.059 1 96.62 361 ALA B CA 1
ATOM 6335 C C . ALA B 1 361 ? -6.578 10.328 -8.523 1 96.62 361 ALA B C 1
ATOM 6337 O O . ALA B 1 361 ? -7.535 10.438 -9.297 1 96.62 361 ALA B O 1
ATOM 6338 N N . LEU B 1 362 ? -5.418 9.914 -8.906 1 93.44 362 LEU B N 1
ATOM 6339 C CA . LEU B 1 362 ? -5.172 9.508 -10.281 1 93.44 362 LEU B CA 1
ATOM 6340 C C . LEU B 1 362 ? -6.051 8.328 -10.664 1 93.44 362 LEU B C 1
ATOM 6342 O O . LEU B 1 362 ? -6.664 8.328 -11.734 1 93.44 362 LEU B O 1
ATOM 6346 N N . LEU B 1 363 ? -6.078 7.305 -9.812 1 93.38 363 LEU B N 1
ATOM 6347 C CA . LEU B 1 363 ? -6.898 6.125 -10.07 1 93.38 363 LEU B CA 1
ATOM 6348 C C . LEU B 1 363 ? -8.375 6.496 -10.133 1 93.38 363 LEU B C 1
ATOM 6350 O O . LEU B 1 363 ? -9.125 5.949 -10.945 1 93.38 363 LEU B O 1
ATOM 6354 N N . SER B 1 364 ? -8.781 7.406 -9.266 1 96.75 364 SER B N 1
ATOM 6355 C CA . SER B 1 364 ? -10.172 7.859 -9.266 1 96.75 364 SER B CA 1
ATOM 6356 C C . SER B 1 364 ? -10.523 8.547 -10.586 1 96.75 364 SER B C 1
ATOM 6358 O O . SER B 1 364 ? -11.602 8.312 -11.133 1 96.75 364 SER B O 1
ATOM 6360 N N . LYS B 1 365 ? -9.625 9.328 -11.047 1 94.56 365 LYS B N 1
ATOM 6361 C CA . LYS B 1 365 ? -9.836 9.984 -12.336 1 94.56 365 LYS B CA 1
ATOM 6362 C C . LYS B 1 365 ? -9.977 8.969 -13.461 1 94.56 365 LYS B C 1
ATOM 6364 O O . LYS B 1 365 ? -10.844 9.094 -14.328 1 94.56 365 LYS B O 1
ATOM 6369 N N . ALA B 1 366 ? -9.148 8 -13.398 1 87.88 366 ALA B N 1
ATOM 6370 C CA . ALA B 1 366 ? -9.18 6.945 -14.414 1 87.88 366 ALA B CA 1
ATOM 6371 C C . ALA B 1 366 ? -10.523 6.219 -14.398 1 87.88 366 ALA B C 1
ATOM 6373 O O . ALA B 1 366 ? -10.961 5.699 -15.43 1 87.88 366 ALA B O 1
ATOM 6374 N N . HIS B 1 367 ? -11.195 6.195 -13.305 1 92.25 367 HIS B N 1
ATOM 6375 C CA . HIS B 1 367 ? -12.484 5.523 -13.188 1 92.25 367 HIS B CA 1
ATOM 6376 C C . HIS B 1 367 ? -13.633 6.523 -13.188 1 92.25 367 HIS B C 1
ATOM 6378 O O . HIS B 1 367 ? -14.773 6.168 -12.891 1 92.25 367 HIS B O 1
ATOM 6384 N N . ASN B 1 368 ? -13.398 7.777 -13.414 1 95.94 368 ASN B N 1
ATOM 6385 C CA . ASN B 1 368 ? -14.383 8.859 -13.5 1 95.94 368 ASN B CA 1
ATOM 6386 C C . ASN B 1 368 ? -15.102 9.062 -12.172 1 95.94 368 ASN B C 1
ATOM 6388 O O . ASN B 1 368 ? -16.312 9.281 -12.156 1 95.94 368 ASN B O 1
ATOM 6392 N N . VAL B 1 369 ? -14.445 8.867 -11.109 1 97.94 369 VAL B N 1
ATOM 6393 C CA . VAL B 1 369 ? -14.969 9.141 -9.781 1 97.94 369 VAL B CA 1
ATOM 6394 C C . VAL B 1 369 ? -14.5 10.516 -9.312 1 97.94 369 VAL B C 1
ATOM 6396 O O . VAL B 1 369 ? -13.297 10.797 -9.289 1 97.94 369 VAL B O 1
ATOM 6399 N N . PRO B 1 370 ? -15.375 11.414 -8.922 1 98.12 370 PRO B N 1
ATOM 6400 C CA . PRO B 1 370 ? -14.969 12.758 -8.508 1 98.12 370 PRO B CA 1
ATOM 6401 C C . PRO B 1 370 ? -14.172 12.758 -7.211 1 98.12 370 PRO B C 1
ATOM 6403 O O . PRO B 1 370 ? -14.469 11.984 -6.297 1 98.12 370 PRO B O 1
ATOM 6406 N N . VAL B 1 371 ? -13.18 13.648 -7.172 1 98.56 371 VAL B N 1
ATOM 6407 C CA . VAL B 1 371 ? -12.312 13.789 -6.008 1 98.56 371 VAL B CA 1
ATOM 6408 C C . VAL B 1 371 ? -12.547 15.148 -5.348 1 98.56 371 VAL B C 1
ATOM 6410 O O . VAL B 1 371 ? -12.297 16.188 -5.953 1 98.56 371 VAL B O 1
ATOM 6413 N N . LEU B 1 372 ? -13.008 15.148 -4.09 1 98.56 372 LEU B N 1
ATOM 6414 C CA . LEU B 1 372 ? -13.234 16.344 -3.283 1 98.56 372 LEU B CA 1
ATOM 6415 C C . LEU B 1 372 ? -12.203 16.438 -2.16 1 98.56 372 LEU B C 1
ATOM 6417 O O . LEU B 1 372 ? -11.945 15.461 -1.464 1 98.56 372 LEU B O 1
ATOM 6421 N N . VAL B 1 373 ? -11.656 17.609 -2.016 1 98.56 373 VAL B N 1
ATOM 6422 C CA . VAL B 1 373 ? -10.688 17.844 -0.955 1 98.56 373 VAL B CA 1
ATOM 6423 C C . VAL B 1 373 ? -1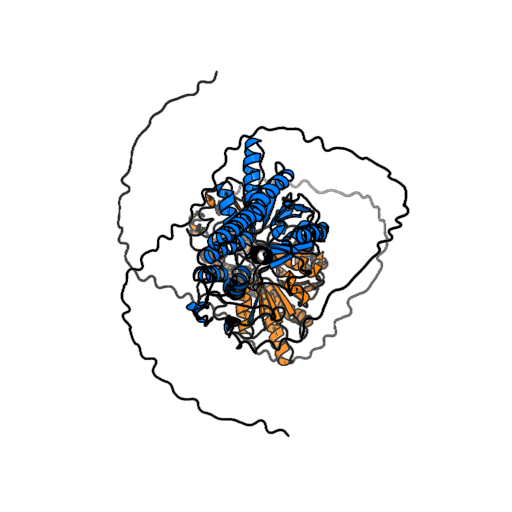1.258 18.844 0.058 1 98.56 373 VAL B C 1
ATOM 6425 O O . VAL B 1 373 ? -11.805 19.875 -0.321 1 98.56 373 VAL B O 1
ATOM 6428 N N . CYS B 1 374 ? -11.18 18.531 1.315 1 98.62 374 CYS B N 1
ATOM 6429 C CA . CYS B 1 374 ? -11.594 19.406 2.408 1 98.62 374 CYS B CA 1
ATOM 6430 C C . CYS B 1 374 ? -10.383 19.984 3.129 1 98.62 374 CYS B C 1
ATOM 6432 O O . CYS B 1 374 ? -9.5 19.25 3.559 1 98.62 374 CYS B O 1
ATOM 6434 N N . CYS B 1 375 ? -10.391 21.266 3.291 1 98.19 375 CYS B N 1
ATOM 6435 C CA . CYS B 1 375 ? -9.203 21.906 3.859 1 98.19 375 CYS B CA 1
ATOM 6436 C C . CYS B 1 375 ? -9.547 23.25 4.477 1 98.19 375 CYS B C 1
ATOM 6438 O O . CYS B 1 375 ? -10.18 24.094 3.832 1 98.19 375 CYS B O 1
ATOM 6440 N N . GLU B 1 376 ? -9.148 23.469 5.684 1 97.94 376 GLU B N 1
ATOM 6441 C CA . GLU B 1 376 ? -9.266 24.781 6.301 1 97.94 376 GLU B CA 1
ATOM 6442 C C . GLU B 1 376 ? -8.344 25.797 5.621 1 97.94 376 GLU B C 1
ATOM 6444 O O . GLU B 1 376 ? -7.207 25.469 5.273 1 97.94 376 GLU B O 1
ATOM 6449 N N . THR B 1 377 ? -8.703 26.984 5.539 1 96.69 377 THR B N 1
ATOM 6450 C CA . THR B 1 377 ? -7.969 28 4.785 1 96.69 377 THR B CA 1
ATOM 6451 C C . THR B 1 377 ? -6.668 28.359 5.496 1 96.69 377 THR B C 1
ATOM 6453 O O . THR B 1 377 ? -5.715 28.828 4.859 1 96.69 377 THR B O 1
ATOM 6456 N N . TYR B 1 378 ? -6.625 28.172 6.781 1 96.88 378 TYR B N 1
ATOM 6457 C CA . TYR B 1 378 ? -5.395 28.547 7.48 1 96.88 378 TYR B CA 1
ATOM 6458 C C . TYR B 1 378 ? -4.258 27.609 7.113 1 96.88 378 TYR B C 1
ATOM 6460 O O . TYR B 1 378 ? -3.1 27.844 7.461 1 96.88 378 TYR B O 1
ATOM 6468 N N . LYS B 1 379 ? -4.508 26.516 6.355 1 97.44 379 LYS B N 1
ATOM 6469 C CA . LYS B 1 379 ? -3.506 25.562 5.883 1 97.44 379 LYS B CA 1
ATOM 6470 C C . LYS B 1 379 ? -2.994 25.953 4.496 1 97.44 379 LYS B C 1
ATOM 6472 O O . LYS B 1 379 ? -2.158 25.25 3.92 1 97.44 379 LYS B O 1
ATOM 6477 N N . PHE B 1 380 ? -3.535 27.031 3.949 1 96.31 380 PHE B N 1
ATOM 6478 C CA . PHE B 1 380 ? -3.049 27.5 2.656 1 96.31 380 PHE B CA 1
ATOM 6479 C C . PHE B 1 380 ? -1.643 28.062 2.781 1 96.31 380 PHE B C 1
ATOM 6481 O O . PHE B 1 380 ? -1.312 28.703 3.787 1 96.31 380 PHE B O 1
ATOM 6488 N N . CYS B 1 381 ? -0.849 27.844 1.85 1 92.94 381 CYS B N 1
ATOM 6489 C CA . CYS B 1 381 ? 0.502 28.391 1.925 1 92.94 381 CYS B CA 1
ATOM 6490 C C . CYS B 1 381 ? 0.94 28.938 0.577 1 92.94 381 CYS B C 1
ATOM 6492 O O . CYS B 1 381 ? 0.398 28.562 -0.463 1 92.94 381 CYS B O 1
ATOM 6494 N N . GLU B 1 382 ? 1.934 29.781 0.579 1 92.62 382 GLU B N 1
ATOM 6495 C CA . GLU B 1 382 ? 2.4 30.516 -0.598 1 92.62 382 GLU B CA 1
ATOM 6496 C C . GLU B 1 382 ? 3.408 29.688 -1.395 1 92.62 382 GLU B C 1
ATOM 6498 O O . GLU B 1 382 ? 3.781 30.062 -2.508 1 92.62 382 GLU B O 1
ATOM 6503 N N . ARG B 1 383 ? 3.699 28.609 -0.949 1 90.31 383 ARG B N 1
ATOM 6504 C CA . ARG B 1 383 ? 4.668 27.75 -1.62 1 90.31 383 ARG B CA 1
ATOM 6505 C C . ARG B 1 383 ? 4.082 27.156 -2.898 1 90.31 383 ARG B C 1
ATOM 6507 O O . ARG B 1 383 ? 2.889 26.859 -2.959 1 90.31 383 ARG B O 1
ATOM 6514 N N . VAL B 1 384 ? 4.996 27.062 -3.916 1 90 384 VAL B N 1
ATOM 6515 C CA . VAL B 1 384 ? 4.66 26.391 -5.164 1 90 384 VAL B CA 1
ATOM 6516 C C . VAL B 1 384 ? 5.453 25.078 -5.27 1 90 384 VAL B C 1
ATOM 6518 O O . VAL B 1 384 ? 6.672 25.062 -5.082 1 90 384 VAL B O 1
ATOM 6521 N N . GLN B 1 385 ? 4.711 24.062 -5.379 1 87.94 385 GLN B N 1
ATOM 6522 C CA . GLN B 1 385 ? 5.355 22.75 -5.527 1 87.94 385 GLN B CA 1
ATOM 6523 C C . GLN B 1 385 ? 4.625 21.891 -6.551 1 87.94 385 GLN B C 1
ATOM 6525 O O . GLN B 1 385 ? 3.393 21.859 -6.574 1 87.94 385 GLN B O 1
ATOM 6530 N N . THR B 1 386 ? 5.441 21.25 -7.41 1 80.44 386 THR B N 1
ATOM 6531 C CA . THR B 1 386 ? 4.852 20.375 -8.422 1 80.44 386 THR B CA 1
ATOM 6532 C C . THR B 1 386 ? 5.09 18.906 -8.07 1 80.44 386 THR B C 1
ATOM 6534 O O . THR B 1 386 ? 4.445 18.031 -8.625 1 80.44 386 THR B O 1
ATOM 6537 N N . ASP B 1 387 ? 6.031 18.781 -7.195 1 79.31 387 ASP B N 1
ATOM 6538 C CA . ASP B 1 387 ? 6.332 17.422 -6.789 1 79.31 387 ASP B CA 1
ATOM 6539 C C . ASP B 1 387 ? 6.711 17.359 -5.309 1 79.31 387 ASP B C 1
ATOM 6541 O O . ASP B 1 387 ? 6.734 18.375 -4.625 1 79.31 387 ASP B O 1
ATOM 6545 N N . SER B 1 388 ? 6.828 16.156 -4.844 1 75.75 388 SER B N 1
ATOM 6546 C CA . SER B 1 388 ? 7.105 15.938 -3.428 1 75.75 388 SER B CA 1
ATOM 6547 C C . SER B 1 388 ? 8.609 15.891 -3.16 1 75.75 388 SER B C 1
ATOM 6549 O O . SER B 1 388 ? 9.031 15.523 -2.064 1 75.75 388 SER B O 1
ATOM 6551 N N . PHE B 1 389 ? 9.391 16.359 -4.07 1 77.81 389 PHE B N 1
ATOM 6552 C CA . PHE B 1 389 ? 10.836 16.188 -3.959 1 77.81 389 PHE B CA 1
ATOM 6553 C C . PHE B 1 389 ? 11.453 17.359 -3.195 1 77.81 389 PHE B C 1
ATOM 6555 O O . PHE B 1 389 ? 12.297 17.156 -2.316 1 77.81 389 PHE B O 1
ATOM 6562 N N . VAL B 1 390 ? 10.992 18.469 -3.48 1 77.94 390 VAL B N 1
ATOM 6563 C CA . VAL B 1 390 ? 11.68 19.672 -3.016 1 77.94 390 VAL B CA 1
ATOM 6564 C C . VAL B 1 390 ? 11.477 19.844 -1.512 1 77.94 390 VAL B C 1
ATOM 6566 O O . VAL B 1 390 ? 12.43 20.062 -0.77 1 77.94 390 VAL B O 1
ATOM 6569 N N . SER B 1 391 ? 10.281 19.734 -1.081 1 84.5 391 SER B N 1
ATOM 6570 C CA . SER B 1 391 ? 9.938 19.891 0.328 1 84.5 391 SER B CA 1
ATOM 6571 C C . SER B 1 391 ? 9.047 18.75 0.815 1 84.5 391 SER B C 1
ATOM 6573 O O . SER B 1 391 ? 7.906 18.625 0.376 1 84.5 391 SER B O 1
ATOM 6575 N N . ASN B 1 392 ? 9.719 17.953 1.626 1 91.31 392 ASN B N 1
ATOM 6576 C CA . ASN B 1 392 ? 9.016 16.797 2.18 1 91.31 392 ASN B CA 1
ATOM 6577 C C . ASN B 1 392 ? 9.656 16.328 3.484 1 91.31 392 ASN B C 1
ATOM 6579 O O . ASN B 1 392 ? 10.5 17.016 4.051 1 91.31 392 ASN B O 1
ATOM 6583 N N . GLU B 1 393 ? 9.055 15.328 4.027 1 91.81 393 GLU B N 1
ATOM 6584 C CA . GLU B 1 393 ? 9.539 14.703 5.254 1 91.81 393 GLU B CA 1
ATOM 6585 C C . GLU B 1 393 ? 9.836 13.219 5.039 1 91.81 393 GLU B C 1
ATOM 6587 O O . GLU B 1 393 ? 9.109 12.531 4.316 1 91.81 393 GLU B O 1
ATOM 6592 N N . LEU B 1 394 ? 11.016 12.797 5.57 1 90.44 394 LEU B N 1
ATOM 6593 C CA . LEU B 1 394 ? 11.305 11.367 5.652 1 90.44 394 LEU B CA 1
ATOM 6594 C C . LEU B 1 394 ? 11.031 10.836 7.055 1 90.44 394 LEU B C 1
ATOM 6596 O O . LEU B 1 394 ? 11.602 11.336 8.031 1 90.44 394 LEU B O 1
ATOM 6600 N N . ASP B 1 395 ? 10.211 9.883 7.133 1 91 395 ASP B N 1
ATOM 6601 C CA . ASP B 1 395 ? 9.938 9.258 8.422 1 91 395 ASP B CA 1
ATOM 6602 C C . ASP B 1 395 ? 10.945 8.156 8.734 1 91 395 ASP B C 1
ATOM 6604 O O . ASP B 1 395 ? 11.852 7.898 7.938 1 91 395 ASP B O 1
ATOM 6608 N N . ASP B 1 396 ? 10.844 7.543 9.906 1 88.75 396 ASP B N 1
ATOM 6609 C CA . ASP B 1 396 ? 11.75 6.484 10.344 1 88.75 396 ASP B CA 1
ATOM 6610 C C . ASP B 1 396 ? 11.734 5.309 9.375 1 88.75 396 ASP B C 1
ATOM 6612 O O . ASP B 1 396 ? 10.703 4.668 9.188 1 88.75 396 ASP B O 1
ATOM 6616 N N . PRO B 1 397 ? 12.828 5.035 8.781 1 89.06 397 PRO B N 1
ATOM 6617 C CA . PRO B 1 397 ? 12.875 3.908 7.844 1 89.06 397 PRO B CA 1
ATOM 6618 C C . PRO B 1 397 ? 12.562 2.572 8.516 1 89.06 397 PRO B C 1
ATOM 6620 O O . PRO B 1 397 ? 12.102 1.64 7.848 1 89.06 397 PRO B O 1
ATOM 6623 N N . ASP B 1 398 ? 12.766 2.453 9.789 1 86.5 398 ASP B N 1
ATOM 6624 C CA . ASP B 1 398 ? 12.516 1.205 10.5 1 86.5 398 ASP B CA 1
ATOM 6625 C C . ASP B 1 398 ? 11.031 0.862 10.508 1 86.5 398 ASP B C 1
ATOM 6627 O O . ASP B 1 398 ? 10.656 -0.286 10.758 1 86.5 398 ASP B O 1
ATOM 6631 N N . ASP B 1 399 ? 10.25 1.832 10.266 1 88.38 399 ASP B N 1
ATOM 6632 C CA . ASP B 1 399 ? 8.812 1.593 10.195 1 88.38 399 ASP B CA 1
ATOM 6633 C C . ASP B 1 399 ? 8.461 0.692 9.008 1 88.38 399 ASP B C 1
ATOM 6635 O O . ASP B 1 399 ? 7.387 0.085 8.977 1 88.38 399 ASP B O 1
ATOM 6639 N N . LEU B 1 400 ? 9.352 0.641 8.039 1 88.56 400 LEU B N 1
ATOM 6640 C CA . LEU B 1 400 ? 9.094 -0.147 6.836 1 88.56 400 LEU B CA 1
ATOM 6641 C C . LEU B 1 400 ? 9.375 -1.625 7.086 1 88.56 400 LEU B C 1
ATOM 6643 O O . LEU B 1 400 ? 8.906 -2.484 6.34 1 88.56 400 LEU B O 1
ATOM 6647 N N . ILE B 1 401 ? 10.281 -1.995 7.867 1 78 401 ILE B N 1
ATOM 6648 C CA . ILE B 1 401 ? 10.758 -3.357 8.078 1 78 401 ILE B CA 1
ATOM 6649 C C . ILE B 1 401 ? 9.781 -4.117 8.961 1 78 401 ILE B C 1
ATOM 6651 O O . ILE B 1 401 ? 9.609 -5.332 8.82 1 78 401 ILE B O 1
ATOM 6655 N N . GLY B 1 402 ? 8.75 -3.633 9.297 1 65.44 402 GLY B N 1
ATOM 6656 C CA . GLY B 1 402 ? 7.773 -4.332 10.109 1 65.44 402 GLY B CA 1
ATOM 6657 C C . GLY B 1 402 ? 8.391 -5.375 11.023 1 65.44 402 GLY B C 1
ATOM 6658 O O . GLY B 1 402 ? 9.57 -5.699 10.891 1 65.44 402 GLY B O 1
ATOM 6659 N N . GLY B 1 403 ? 7.77 -5.938 12.188 1 57.41 403 GLY B N 1
ATOM 6660 C CA . GLY B 1 403 ? 8.023 -7.133 12.977 1 57.41 403 GLY B CA 1
ATOM 6661 C C . GLY B 1 403 ? 8.984 -6.895 14.125 1 57.41 403 GLY B C 1
ATOM 6662 O O . GLY B 1 403 ? 9.477 -5.777 14.312 1 57.41 403 GLY B O 1
ATOM 6663 N N . LYS B 1 404 ? 9.055 -7.879 14.938 1 53.41 404 LYS B N 1
ATOM 6664 C CA . LYS B 1 404 ? 9.953 -7.871 16.094 1 53.41 404 LYS B CA 1
ATOM 6665 C C . LYS B 1 404 ? 11.414 -7.828 15.656 1 53.41 404 LYS B C 1
ATOM 6667 O O . LYS B 1 404 ? 11.789 -8.453 14.656 1 53.41 404 LYS B O 1
ATOM 6672 N N . PRO B 1 405 ? 12.195 -6.922 16.297 1 52.38 405 PRO B N 1
ATOM 6673 C CA . PRO B 1 405 ? 13.641 -6.879 16.047 1 52.38 405 PRO B CA 1
ATOM 6674 C C . PRO B 1 405 ? 14.273 -8.266 16 1 52.38 405 PRO B C 1
ATOM 6676 O O . PRO B 1 405 ? 13.938 -9.133 16.812 1 52.38 405 PRO B O 1
ATOM 6679 N N . GLY B 1 406 ? 15.055 -8.672 14.805 1 49.72 406 GLY B N 1
ATOM 6680 C CA . GLY B 1 406 ? 15.82 -9.898 14.695 1 49.72 406 GLY B CA 1
ATOM 6681 C C . GLY B 1 406 ? 15.203 -10.898 13.727 1 49.72 406 GLY B C 1
ATOM 6682 O O . GLY B 1 406 ? 15.906 -11.758 13.188 1 49.72 406 GLY B O 1
ATOM 6683 N N . ARG B 1 407 ? 13.961 -10.828 13.594 1 57.19 407 ARG B N 1
ATOM 6684 C CA . ARG B 1 407 ? 13.344 -11.914 12.844 1 57.19 407 ARG B CA 1
ATOM 6685 C C . ARG B 1 407 ? 12.961 -11.461 11.438 1 57.19 407 ARG B C 1
ATOM 6687 O O . ARG B 1 407 ? 12.312 -12.203 10.695 1 57.19 407 ARG B O 1
ATOM 6694 N N . THR B 1 408 ? 13.359 -10.211 11.125 1 66.94 408 THR B N 1
ATOM 6695 C CA . THR B 1 408 ? 12.938 -9.758 9.805 1 66.94 408 THR B CA 1
ATOM 6696 C C . THR B 1 408 ? 14.094 -9.844 8.812 1 66.94 408 THR B C 1
ATOM 6698 O O . THR B 1 408 ? 15.258 -9.695 9.188 1 66.94 408 THR B O 1
ATOM 6701 N N . PRO B 1 409 ? 13.789 -10.312 7.66 1 66.44 409 PRO B N 1
ATOM 6702 C CA . PRO B 1 409 ? 14.82 -10.43 6.621 1 66.44 409 PRO B CA 1
ATOM 6703 C C . PRO B 1 409 ? 15.648 -9.164 6.465 1 66.44 409 PRO B C 1
ATOM 6705 O O . PRO B 1 409 ? 16.75 -9.203 5.918 1 66.44 409 PRO B O 1
ATOM 6708 N N . LEU B 1 410 ? 15.141 -8.055 7.004 1 77 410 LEU B N 1
ATOM 6709 C CA . LEU B 1 410 ? 15.844 -6.797 6.805 1 77 410 LEU B CA 1
ATOM 6710 C C . LEU B 1 410 ? 16.469 -6.309 8.109 1 77 410 LEU B C 1
ATOM 6712 O O . LEU B 1 410 ? 16.844 -5.137 8.219 1 77 410 LEU B O 1
ATOM 6716 N N . ALA B 1 411 ? 16.531 -7.32 8.969 1 76.19 411 ALA B N 1
ATOM 6717 C CA . ALA B 1 411 ? 17.203 -6.949 10.203 1 76.19 411 ALA B CA 1
ATOM 6718 C C . ALA B 1 411 ? 18.625 -6.469 9.938 1 76.19 411 ALA B C 1
ATOM 6720 O O . ALA B 1 411 ? 19.359 -7.094 9.172 1 76.19 411 ALA B O 1
ATOM 6721 N N . GLY B 1 412 ? 19.062 -5.359 10.438 1 77.56 412 GLY B N 1
ATOM 6722 C CA . GLY B 1 412 ? 20.406 -4.824 10.266 1 77.56 412 GLY B CA 1
ATOM 6723 C C . GLY B 1 412 ? 20.609 -4.121 8.938 1 77.56 412 GLY B C 1
ATOM 6724 O O . GLY B 1 412 ? 21.719 -4.035 8.438 1 77.56 412 GLY B O 1
ATOM 6725 N N . TRP B 1 413 ? 19.562 -3.684 8.375 1 82.62 413 TRP B N 1
ATOM 6726 C CA . TRP B 1 413 ? 19.625 -3.053 7.059 1 82.62 413 TRP B CA 1
ATOM 6727 C C . TRP B 1 413 ? 20.578 -1.859 7.078 1 82.62 413 TRP B C 1
ATOM 6729 O O . TRP B 1 413 ? 21.188 -1.521 6.055 1 82.62 413 TRP B O 1
ATOM 6739 N N . GLN B 1 414 ? 20.766 -1.281 8.211 1 81.25 414 GLN B N 1
ATOM 6740 C CA . GLN B 1 414 ? 21.578 -0.079 8.328 1 81.25 414 GLN B CA 1
ATOM 6741 C C . GLN B 1 414 ? 23.047 -0.38 8.023 1 81.25 414 GLN B C 1
ATOM 6743 O O . GLN B 1 414 ? 23.812 0.515 7.641 1 81.25 414 GLN B O 1
ATOM 6748 N N . GLU B 1 415 ? 23.359 -1.604 8.148 1 82.31 415 GLU B N 1
ATOM 6749 C CA . GLU B 1 415 ? 24.75 -2.012 7.934 1 82.31 415 GLU B CA 1
ATOM 6750 C C . GLU B 1 415 ? 25.016 -2.307 6.461 1 82.31 415 GLU B C 1
ATOM 6752 O O . GLU B 1 415 ? 26.156 -2.385 6.035 1 82.31 415 GLU B O 1
ATOM 6757 N N . SER B 1 416 ? 24 -2.402 5.785 1 82.75 416 SER B N 1
ATOM 6758 C CA . SER B 1 416 ? 24.156 -2.73 4.375 1 82.75 416 SER B CA 1
ATOM 6759 C C . SER B 1 416 ? 24.391 -1.478 3.539 1 82.75 416 SER B C 1
ATOM 6761 O O . SER B 1 416 ? 23.594 -0.54 3.576 1 82.75 416 SER B O 1
ATOM 6763 N N . LYS B 1 417 ? 25.375 -1.449 2.805 1 82 417 LYS B N 1
ATOM 6764 C CA . LYS B 1 417 ? 25.688 -0.32 1.933 1 82 417 LYS B CA 1
ATOM 6765 C C . LYS B 1 417 ? 24.859 -0.371 0.65 1 82 417 LYS B C 1
ATOM 6767 O O . LYS B 1 417 ? 24.75 0.627 -0.067 1 82 417 LYS B O 1
ATOM 6772 N N . SER B 1 418 ? 24.281 -1.488 0.428 1 85.88 418 SER B N 1
ATOM 6773 C CA . SER B 1 418 ? 23.594 -1.683 -0.84 1 85.88 418 SER B CA 1
ATOM 6774 C C . SER B 1 418 ? 22.078 -1.542 -0.67 1 85.88 418 SER B C 1
ATOM 6776 O O . SER B 1 418 ? 21.312 -1.771 -1.613 1 85.88 418 SER B O 1
ATOM 6778 N N . LEU B 1 419 ? 21.734 -1.163 0.537 1 89.5 419 LEU B N 1
ATOM 6779 C CA . LEU B 1 419 ? 20.297 -1.13 0.781 1 89.5 419 LEU B CA 1
ATOM 6780 C C . LEU B 1 419 ? 19.859 0.245 1.276 1 89.5 419 LEU B C 1
ATOM 6782 O O . LEU B 1 419 ? 20.5 0.817 2.168 1 89.5 419 LEU B O 1
ATOM 6786 N N . ARG B 1 420 ? 18.891 0.781 0.642 1 89.81 420 ARG B N 1
ATOM 6787 C CA . ARG B 1 420 ? 18.297 2.049 1.046 1 89.81 420 ARG B CA 1
ATOM 6788 C C . ARG B 1 420 ? 16.781 1.917 1.201 1 89.81 420 ARG B C 1
ATOM 6790 O O . ARG B 1 420 ? 16.125 1.249 0.4 1 89.81 420 ARG B O 1
ATOM 6797 N N . LEU B 1 421 ? 16.281 2.508 2.258 1 90 421 LEU B N 1
ATOM 6798 C CA . LEU B 1 421 ? 14.844 2.48 2.516 1 90 421 LEU B CA 1
ATOM 6799 C C . LEU B 1 421 ? 14.234 3.865 2.336 1 90 421 LEU B C 1
ATOM 6801 O O . LEU B 1 421 ? 14.781 4.855 2.83 1 90 421 LEU B O 1
ATOM 6805 N N . LEU B 1 422 ? 13.188 3.969 1.607 1 91 422 LEU B N 1
ATOM 6806 C CA . LEU B 1 422 ? 12.516 5.242 1.388 1 91 422 LEU B CA 1
ATOM 6807 C C . LEU B 1 422 ? 11.18 5.285 2.119 1 91 422 LEU B C 1
ATOM 6809 O O . LEU B 1 422 ? 10.258 4.535 1.78 1 91 422 LEU B O 1
ATOM 6813 N N . ASN B 1 423 ? 11.07 6.141 3.098 1 92.38 423 ASN B N 1
ATOM 6814 C CA . ASN B 1 423 ? 9.836 6.34 3.852 1 92.38 423 ASN B CA 1
ATOM 6815 C C . ASN B 1 423 ? 9.359 7.789 3.775 1 92.38 423 ASN B C 1
ATOM 6817 O O . ASN B 1 423 ? 9.43 8.523 4.762 1 92.38 423 ASN B O 1
ATOM 6821 N N . LEU B 1 424 ? 8.805 8.156 2.639 1 92.75 424 LEU B N 1
ATOM 6822 C CA . LEU B 1 424 ? 8.289 9.5 2.416 1 92.75 424 LEU B CA 1
ATOM 6823 C C . LEU B 1 424 ? 6.953 9.695 3.127 1 92.75 424 LEU B C 1
ATOM 6825 O O . LEU B 1 424 ? 6.125 8.781 3.158 1 92.75 424 LEU B O 1
ATOM 6829 N N . VAL B 1 425 ? 6.699 10.906 3.557 1 93.88 425 VAL B N 1
ATOM 6830 C CA . VAL B 1 425 ? 5.531 11.117 4.406 1 93.88 425 VAL B CA 1
ATOM 6831 C C . VAL B 1 425 ? 4.402 11.742 3.588 1 93.88 425 VAL B C 1
ATOM 6833 O O . VAL B 1 425 ? 3.234 11.383 3.754 1 93.88 425 VAL B O 1
ATOM 6836 N N . TYR B 1 426 ? 4.719 12.695 2.746 1 94.75 426 TYR B N 1
ATOM 6837 C CA . TYR B 1 426 ? 3.643 13.438 2.102 1 94.75 426 TYR B CA 1
ATOM 6838 C C . TYR B 1 426 ? 3.723 13.312 0.584 1 94.75 426 TYR B C 1
ATOM 6840 O O . TYR B 1 426 ? 4.773 12.977 0.039 1 94.75 426 TYR B O 1
ATOM 6848 N N . ASP B 1 427 ? 2.549 13.562 0.082 1 93.5 427 ASP B N 1
ATOM 6849 C CA . ASP B 1 427 ? 2.312 13.547 -1.358 1 93.5 427 ASP B CA 1
ATOM 6850 C C . ASP B 1 427 ? 1.797 14.898 -1.843 1 93.5 427 ASP B C 1
ATOM 6852 O O . ASP B 1 427 ? 1.296 15.695 -1.05 1 93.5 427 ASP B O 1
ATOM 6856 N N . VAL B 1 428 ? 2.102 15.156 -3.133 1 94.81 428 VAL B N 1
ATOM 6857 C CA . VAL B 1 428 ? 1.564 16.359 -3.752 1 94.81 428 VAL B CA 1
ATOM 6858 C C . VAL B 1 428 ? 0.648 15.992 -4.914 1 94.81 428 VAL B C 1
ATOM 6860 O O . VAL B 1 428 ? 1.111 15.477 -5.934 1 94.81 428 VAL B O 1
ATOM 6863 N N . THR B 1 429 ? -0.596 16.172 -4.742 1 95.88 429 THR B N 1
ATOM 6864 C CA . THR B 1 429 ? -1.596 15.883 -5.762 1 95.88 429 THR B CA 1
ATOM 6865 C C . THR B 1 429 ? -1.807 17.094 -6.676 1 95.88 429 THR B C 1
ATOM 6867 O O . THR B 1 429 ? -2.195 18.172 -6.215 1 95.88 429 THR B O 1
ATOM 6870 N N . PRO B 1 430 ? -1.6 16.906 -7.934 1 94.31 430 PRO B N 1
ATOM 6871 C CA . PRO B 1 430 ? -1.824 18.016 -8.852 1 94.31 430 PRO B CA 1
ATOM 6872 C C . PRO B 1 430 ? -3.277 18.484 -8.867 1 94.31 430 PRO B C 1
ATOM 6874 O O . PRO B 1 430 ? -4.191 17.688 -8.656 1 94.31 430 PRO B O 1
ATOM 6877 N N . LEU B 1 431 ? -3.445 19.797 -9.188 1 95 431 LEU B N 1
ATOM 6878 C CA . LEU B 1 431 ? -4.766 20.406 -9.141 1 95 431 LEU B CA 1
ATOM 6879 C C . LEU B 1 431 ? -5.707 19.766 -10.156 1 95 431 LEU B C 1
ATOM 6881 O O . LEU B 1 431 ? -6.922 19.75 -9.953 1 95 431 LEU B O 1
ATOM 6885 N N . GLU B 1 432 ? -5.176 19.203 -11.281 1 94.94 432 GLU B N 1
ATOM 6886 C CA . GLU B 1 432 ? -5.988 18.609 -12.336 1 94.94 432 GLU B CA 1
ATOM 6887 C C . GLU B 1 432 ? -6.727 17.375 -11.836 1 94.94 432 GLU B C 1
ATOM 6889 O O . GLU B 1 432 ? -7.711 16.938 -12.453 1 94.94 432 GLU B O 1
ATOM 6894 N N . LEU B 1 433 ? -6.227 16.812 -10.742 1 95.56 433 LEU B N 1
ATOM 6895 C CA . LEU B 1 433 ? -6.809 15.578 -10.234 1 95.56 433 LEU B CA 1
ATOM 6896 C C . LEU B 1 433 ? -7.848 15.867 -9.156 1 95.56 433 LEU B C 1
ATOM 6898 O O . LEU B 1 433 ? -8.461 14.945 -8.617 1 95.56 433 LEU B O 1
ATOM 6902 N N . VAL B 1 434 ? -8.062 17.125 -8.867 1 97.44 434 VAL B N 1
ATOM 6903 C CA . VAL B 1 434 ? -9 17.531 -7.832 1 97.44 434 VAL B CA 1
ATOM 6904 C C . VAL B 1 434 ? -10.195 18.25 -8.469 1 97.44 434 VAL B C 1
ATOM 6906 O O . VAL B 1 434 ? -10.023 19.234 -9.18 1 97.44 434 VAL B O 1
ATOM 6909 N N . ASP B 1 435 ? -11.367 17.766 -8.164 1 97.5 435 ASP B N 1
ATOM 6910 C CA . ASP B 1 435 ? -12.555 18.328 -8.805 1 97.5 435 ASP B CA 1
ATOM 6911 C C . ASP B 1 435 ? -13.094 19.516 -8.008 1 97.5 435 ASP B C 1
ATOM 6913 O O . ASP B 1 435 ? -13.633 20.469 -8.586 1 97.5 435 ASP B O 1
ATOM 6917 N N . LEU B 1 436 ? -12.969 19.438 -6.723 1 96.75 436 LEU B N 1
ATOM 6918 C CA . LEU B 1 436 ? -13.539 20.469 -5.871 1 96.75 436 LEU B CA 1
ATOM 6919 C C . LEU B 1 436 ? -12.812 20.547 -4.535 1 96.75 436 LEU B C 1
ATOM 6921 O O . LEU B 1 436 ? -12.43 19.516 -3.975 1 96.75 436 LEU B O 1
ATOM 6925 N N . VAL B 1 437 ? -12.656 21.766 -4.082 1 97.69 437 VAL B N 1
ATOM 6926 C CA . VAL B 1 437 ? -12.109 22 -2.748 1 97.69 437 VAL B CA 1
ATOM 6927 C C . VAL B 1 437 ? -13.18 22.625 -1.854 1 97.69 437 VAL B C 1
ATOM 6929 O O . VAL B 1 437 ? -13.781 23.641 -2.217 1 97.69 437 VAL B O 1
ATOM 6932 N N . ILE B 1 438 ? -13.383 22.031 -0.727 1 98.38 438 ILE B N 1
ATOM 6933 C CA . ILE B 1 438 ? -14.344 22.547 0.245 1 98.38 438 ILE B CA 1
ATOM 6934 C C . ILE B 1 438 ? -13.594 23.203 1.401 1 98.38 438 ILE B C 1
ATOM 6936 O O . ILE B 1 438 ? -12.852 22.547 2.125 1 98.38 438 ILE B O 1
ATOM 6940 N N . THR B 1 439 ? -13.82 24.469 1.55 1 97.75 439 THR B N 1
ATOM 6941 C CA . THR B 1 439 ? -13.125 25.25 2.57 1 97.75 439 THR B CA 1
ATOM 6942 C C . THR B 1 439 ? -14.125 25.953 3.486 1 97.75 439 THR B C 1
ATOM 6944 O O . THR B 1 439 ? -15.336 25.812 3.314 1 97.75 439 THR B O 1
ATOM 6947 N N . ASP B 1 440 ? -13.594 26.656 4.48 1 97.12 440 ASP B N 1
ATOM 6948 C CA . ASP B 1 440 ? -14.438 27.422 5.391 1 97.12 440 ASP B CA 1
ATOM 6949 C C . ASP B 1 440 ? -14.984 28.672 4.707 1 97.12 440 ASP B C 1
ATOM 6951 O O . ASP B 1 440 ? -15.844 29.359 5.258 1 97.12 440 ASP B O 1
ATOM 6955 N N . LEU B 1 441 ? -14.57 28.938 3.473 1 95.12 441 LEU B N 1
ATOM 6956 C CA . LEU B 1 441 ? -15.102 30.016 2.65 1 95.12 441 LEU B CA 1
ATOM 6957 C C . LEU B 1 441 ? -16.125 29.484 1.646 1 95.12 441 LEU B C 1
ATOM 6959 O O . LEU B 1 441 ? -16.672 30.25 0.844 1 95.12 441 LEU B O 1
ATOM 6963 N N . GLY B 1 442 ? -16.328 28.172 1.748 1 94.94 442 GLY B N 1
ATOM 6964 C CA . GLY B 1 442 ? -17.219 27.531 0.792 1 94.94 442 GLY B CA 1
ATOM 6965 C C . GLY B 1 442 ? -16.5 26.594 -0.16 1 94.94 442 GLY B C 1
ATOM 6966 O O . GLY B 1 442 ? -15.391 26.156 0.126 1 94.94 442 GLY B O 1
ATOM 6967 N N . MET B 1 443 ? -17.219 26.25 -1.201 1 96.25 443 MET B N 1
ATOM 6968 C CA . MET B 1 443 ? -16.672 25.375 -2.227 1 96.25 443 MET B CA 1
ATOM 6969 C C . MET B 1 443 ? -15.969 26.172 -3.32 1 96.25 443 MET B C 1
ATOM 6971 O O . MET B 1 443 ? -16.594 27.016 -3.967 1 96.25 443 MET B O 1
ATOM 6975 N N . ILE B 1 444 ? -14.727 25.875 -3.531 1 93.88 444 ILE B N 1
ATOM 6976 C CA . ILE B 1 444 ? -13.961 26.656 -4.5 1 93.88 444 ILE B CA 1
ATOM 6977 C C . ILE B 1 444 ? -13.148 25.719 -5.387 1 93.88 444 ILE B C 1
ATOM 6979 O O . ILE B 1 444 ? -12.812 24.594 -4.98 1 93.88 444 ILE B O 1
ATOM 6983 N N . PRO B 1 445 ? -12.875 26.156 -6.602 1 92.56 445 PRO B N 1
ATOM 6984 C CA . PRO B 1 445 ? -11.914 25.391 -7.398 1 92.56 445 PRO B CA 1
ATOM 6985 C C . PRO B 1 445 ? -10.484 25.547 -6.891 1 92.56 445 PRO B C 1
ATOM 6987 O O . PRO B 1 445 ? -10.18 26.484 -6.16 1 92.56 445 PRO B O 1
ATOM 6990 N N . CYS B 1 446 ? -9.633 24.656 -7.223 1 88.81 446 CYS B N 1
ATOM 6991 C CA . CYS B 1 446 ? -8.242 24.688 -6.777 1 88.81 446 CYS B CA 1
ATOM 6992 C C . CYS B 1 446 ? -7.527 25.922 -7.312 1 88.81 446 CYS B C 1
ATOM 6994 O O . CYS B 1 446 ? -6.586 26.406 -6.688 1 88.81 446 CYS B O 1
ATOM 6996 N N . THR B 1 447 ? -8.008 26.453 -8.375 1 89.38 447 THR B N 1
ATOM 6997 C CA . THR B 1 447 ? -7.367 27.594 -9.023 1 89.38 447 THR B CA 1
ATOM 6998 C C . THR B 1 447 ? -7.613 28.875 -8.227 1 89.38 447 THR B C 1
ATOM 7000 O O . THR B 1 447 ? -6.961 29.906 -8.469 1 89.38 447 THR B O 1
ATOM 7003 N N . SER B 1 448 ? -8.445 28.844 -7.254 1 88.81 448 SER B N 1
ATOM 7004 C CA . SER B 1 448 ? -8.812 30.031 -6.484 1 88.81 448 SER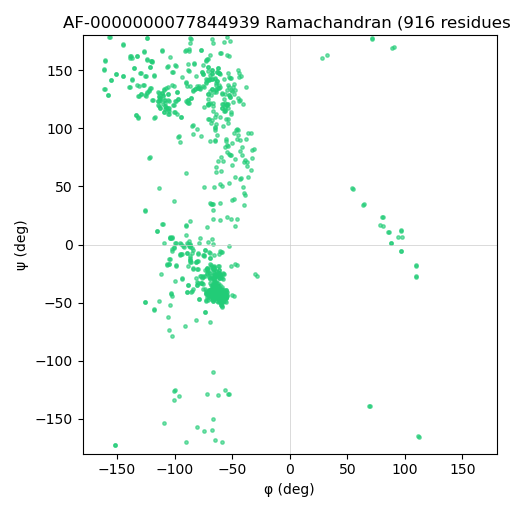 B CA 1
ATOM 7005 C C . SER B 1 448 ? -7.871 30.234 -5.301 1 88.81 448 SER B C 1
ATOM 7007 O O . SER B 1 448 ? -7.984 31.219 -4.57 1 88.81 448 SER B O 1
ATOM 7009 N N . VAL B 1 449 ? -6.906 29.391 -5.145 1 89.69 449 VAL B N 1
ATOM 7010 C CA . VAL B 1 449 ? -6.055 29.391 -3.961 1 89.69 449 VAL B CA 1
ATOM 7011 C C . VAL B 1 449 ? -5.281 30.703 -3.893 1 89.69 449 VAL B C 1
ATOM 7013 O O . VAL B 1 449 ? -5.238 31.359 -2.844 1 89.69 449 VAL B O 1
ATOM 7016 N N . PRO B 1 450 ? -4.746 31.203 -4.98 1 88.25 450 PRO B N 1
ATOM 7017 C CA . PRO B 1 450 ? -4.004 32.469 -4.91 1 88.25 450 PRO B CA 1
ATOM 7018 C C . PRO B 1 450 ? -4.879 33.625 -4.469 1 88.25 450 PRO B C 1
ATOM 7020 O O . PRO B 1 450 ? -4.414 34.531 -3.75 1 88.25 450 PRO B O 1
ATOM 7023 N N . VAL B 1 451 ? -6.09 33.625 -4.859 1 89.5 451 VAL B N 1
ATOM 7024 C CA . VAL B 1 451 ? -7.012 34.688 -4.488 1 89.5 451 VAL B CA 1
ATOM 7025 C C . VAL B 1 451 ? -7.273 34.656 -2.984 1 89.5 451 VAL B C 1
ATOM 7027 O O . VAL B 1 451 ? -7.262 35.688 -2.318 1 89.5 451 VAL B O 1
ATOM 7030 N N . VAL B 1 452 ? -7.441 33.5 -2.484 1 90.62 452 VAL B N 1
ATOM 7031 C CA . VAL B 1 452 ? -7.695 33.344 -1.057 1 90.62 452 VAL B CA 1
ATOM 7032 C C . VAL B 1 452 ? -6.473 33.781 -0.26 1 90.62 452 VAL B C 1
ATOM 7034 O O . VAL B 1 452 ? -6.602 34.438 0.766 1 90.62 452 VAL B O 1
ATOM 7037 N N . LEU B 1 453 ? -5.352 33.469 -0.76 1 90.06 453 LEU B N 1
ATOM 7038 C CA . LEU B 1 453 ? -4.105 33.844 -0.094 1 90.06 453 LEU B CA 1
ATOM 7039 C C . LEU B 1 453 ? -3.916 35.344 -0.078 1 90.06 453 LEU B C 1
ATOM 7041 O O . LEU B 1 453 ? -3.457 35.906 0.918 1 90.06 453 LEU B O 1
ATOM 7045 N N . ARG B 1 454 ? -4.277 36.031 -1.092 1 86.31 454 ARG B N 1
ATOM 7046 C CA . ARG B 1 454 ? -4.156 37.469 -1.17 1 86.31 454 ARG B CA 1
ATOM 7047 C C . ARG B 1 454 ? -5.074 38.156 -0.161 1 86.31 454 ARG B C 1
ATOM 7049 O O . ARG B 1 454 ? -4.676 39.125 0.5 1 86.31 454 ARG B O 1
ATOM 7056 N N . VAL B 1 455 ? -6.242 37.625 -0.08 1 82.94 455 VAL B N 1
ATOM 7057 C CA . VAL B 1 455 ? -7.207 38.219 0.852 1 82.94 455 VAL B CA 1
ATOM 7058 C C . VAL B 1 455 ? -6.73 38 2.287 1 82.94 455 VAL B C 1
ATOM 7060 O O . VAL B 1 455 ? -6.832 38.875 3.123 1 82.94 455 VAL B O 1
ATOM 7063 N N . LYS B 1 456 ? -6.137 36.906 2.529 1 81.06 456 LYS B N 1
ATOM 7064 C CA . LYS B 1 456 ? -5.652 36.562 3.863 1 81.06 456 LYS B CA 1
ATOM 7065 C C . LYS B 1 456 ? -4.441 37.438 4.242 1 81.06 456 LYS B C 1
ATOM 7067 O O . LYS B 1 456 ? -4.285 37.812 5.402 1 81.06 456 LYS B O 1
ATOM 7072 N N . ASN B 1 457 ? -3.594 37.625 3.26 1 74.31 457 ASN B N 1
ATOM 7073 C CA . ASN B 1 457 ? -2.402 38.406 3.516 1 74.31 457 ASN B CA 1
ATOM 7074 C C . ASN B 1 457 ? -2.76 39.875 3.842 1 74.31 457 ASN B C 1
ATOM 7076 O O . ASN B 1 457 ? -2.061 40.531 4.613 1 74.31 457 ASN B O 1
ATOM 7080 N N . VAL B 1 458 ? -3.893 40.25 3.307 1 59.03 458 VAL B N 1
ATOM 7081 C CA . VAL B 1 458 ? -4.344 41.594 3.598 1 59.03 458 VAL B CA 1
ATOM 7082 C C . VAL B 1 458 ? -4.91 41.656 5.016 1 59.03 458 VAL B C 1
ATOM 7084 O O . VAL B 1 458 ? -4.73 42.656 5.715 1 59.03 458 VAL B O 1
ATOM 7087 N N . GLU B 1 459 ? -5.465 40.625 5.387 1 57.31 459 GLU B N 1
ATOM 7088 C CA . GLU B 1 459 ? -6.055 40.594 6.719 1 57.31 459 GLU B CA 1
ATOM 7089 C C . GLU B 1 459 ? -4.984 40.406 7.793 1 57.31 459 GLU B C 1
ATOM 7091 O O . GLU B 1 459 ? -5.148 40.875 8.922 1 57.31 459 GLU B O 1
ATOM 7096 N N . GLN B 1 460 ? -3.889 39.781 7.434 1 54.62 460 GLN B N 1
ATOM 7097 C CA . GLN B 1 460 ? -2.826 39.562 8.414 1 54.62 460 GLN B CA 1
ATOM 7098 C C . GLN B 1 460 ? -1.902 40.781 8.492 1 54.62 460 GLN B C 1
ATOM 7100 O O . GLN B 1 460 ? -1.559 41.375 7.473 1 54.62 460 GLN B O 1
#

Sequence (920 aa):
MLRCRPTGRRWRRLLWLRKGVLGLEEKGREIWDGGAIHLPFPLATGSTDGAQERKAATIAESFPRGMEGKGRWGTAAASRGAEGLASCPQPPFYTSLLQVPLRPDYGAKVSLFSHLHQYSRKKLLTQQMSIPASAIHPAVVRLGLQYSQGTINGSNARCIALLRVFKQVIGDYTTPANEELSRDLVNKLKPYISFLNQCRPLSASMGNAIKFLKKEISGLPASRREEEAKRDLQKAIDCYEREKIVLAAKAISKSALEKINDGDVILIYGCSSLVTRILCDAHTQCRSAGRAFRVVVVDSRPRLEGQETLRRLVKQGICCSYVLINAVSYVLPEVSKVLLGAHALLANGSVMSRMGTSQIALLSKAHNVPVLVCCETYKFCERVQTDSFVSNELDDPDDLIGGKPGRTPLAGWQESKSLRLLNLVYDVTPLELVDLVITDLGMIPCTSVPVVLRVKNVEQMLRCRPTGRRWRRLLWLRKGVLGLEEKGREIWDGGAIHLPFPLATGSTDGAQERKAATIAESFPRGMEGKGRWGTAAASRGAEGLASCPQPPFYTSLLQVPLRPDYGAKVSLFSHLHQYSRKKLLTQQMSIPASAIHPAVVRLGLQYSQGTINGSNARCIALLRVFKQVIGDYTTPANEELSRDLVNKLKPYISFLNQCRPLSASMGNAIKFLKKEISGLPASRREEEAKRDLQKAIDCYEREKIVLAAKAISKSALEKINDGDVILIYGCSSLVTRILCDAHTQCRSAGRAFRVVVVDSRPRLEGQETLRRLVKQGICCSYVLINAVSYVLPEVSKVLLGAHALLANGSVMSRMGTSQIALLSKAHNVPVLVCCETYKFCERVQTDSFVSNELDDPDDLIGGKPGRTPLAGWQESKSLRLLNLVYDVTPLELVDLVITDLGMIPCTSVPVVLRVKNVEQ

Solvent-accessible surface area (backbone atoms only — not comparable to full-atom values): 54101 Å² total; per-residue (Å²): 132,86,80,83,79,78,82,92,78,95,78,77,92,76,80,79,84,79,75,85,70,79,75,79,76,83,72,80,75,72,76,75,72,80,70,79,82,75,77,72,75,74,79,74,75,79,70,77,73,80,76,77,82,69,88,83,86,86,84,84,91,86,87,90,77,90,74,73,86,68,87,70,89,81,89,87,90,78,89,89,78,89,77,84,80,79,78,74,84,74,78,84,75,77,74,73,71,67,74,67,63,81,81,72,71,49,65,55,61,43,73,93,50,59,87,47,66,30,42,49,68,82,59,52,61,72,78,68,30,83,56,63,72,85,76,50,59,64,64,56,52,52,49,23,50,33,42,45,67,49,76,43,65,52,63,66,55,40,34,53,52,51,52,53,43,51,41,49,52,48,68,72,56,72,72,56,92,92,54,55,55,43,63,50,54,54,58,60,44,48,50,53,51,51,42,36,38,68,40,37,74,70,50,51,35,40,50,47,50,49,52,52,49,50,51,56,39,62,66,52,64,87,85,53,52,65,70,58,48,42,51,50,50,42,49,51,49,53,48,44,51,42,52,50,46,53,51,17,46,53,44,24,31,59,58,51,44,74,73,60,53,73,67,32,25,36,33,36,62,39,64,37,73,64,52,52,50,32,53,52,53,40,47,59,53,24,55,75,69,74,36,52,56,36,36,36,41,27,23,49,79,73,76,42,43,18,49,56,41,46,38,56,41,46,73,74,66,42,37,34,34,41,36,45,59,59,54,46,80,78,50,47,83,69,36,56,32,32,52,35,52,51,54,26,37,27,36,75,18,19,35,31,23,54,51,32,49,37,57,53,32,50,54,28,54,75,67,72,28,50,31,35,37,42,39,47,66,58,19,46,39,83,52,74,66,88,53,48,71,86,70,64,49,39,44,40,48,71,57,70,61,54,78,63,92,76,76,33,72,58,54,67,44,72,75,38,89,42,43,22,49,56,36,67,46,51,23,46,22,56,37,90,49,46,69,36,30,35,22,52,91,40,78,40,55,42,81,48,38,50,60,54,51,52,58,48,54,68,73,96,131,86,79,82,82,78,77,89,79,83,89,75,92,78,78,82,79,78,76,84,69,80,72,81,78,79,74,78,74,71,74,75,72,72,77,72,79,68,74,71,75,73,79,74,74,78,70,83,72,80,79,79,82,67,82,77,81,81,83,81,83,83,87,76,84,83,82,85,77,86,77,86,79,84,82,86,88,77,88,82,81,84,79,83,79,79,76,76,84,73,77,81,75,79,71,74,69,67,73,65,63,81,79,71,71,50,66,54,60,42,74,93,52,57,89,48,67,29,42,48,68,81,59,52,60,72,79,67,29,81,54,64,73,86,77,50,58,64,64,56,53,52,48,25,49,32,42,44,68,49,76,45,65,51,64,66,55,42,34,52,52,49,51,54,43,50,41,49,51,49,69,71,55,73,71,55,92,94,54,54,55,44,63,50,54,52,59,60,44,47,50,51,52,52,42,36,37,68,40,38,74,71,48,52,35,41,50,47,52,49,54,50,49,51,51,56,40,61,65,52,63,86,84,54,54,68,72,59,48,42,52,51,50,42,50,50,51,52,47,45,50,43,52,51,47,52,50,19,47,53,43,25,30,59,58,51,45,75,74,60,53,72,67,32,25,36,33,36,63,40,63,36,75,64,52,51,49,32,52,52,54,40,48,59,54,24,55,77,69,74,36,51,55,37,36,38,40,27,23,49,79,73,75,43,44,17,49,56,41,46,40,55,40,47,74,73,65,41,36,34,35,41,35,45,59,58,53,46,80,78,50,46,84,70,36,57,34,33,50,35,51,51,53,25,37,27,36,74,19,19,36,29,24,53,50,33,49,38,57,51,30,51,55,28,54,76,67,72,30,51,31,34,38,41,40,46,66,57,21,47,38,83,50,74,66,86,52,48,72,85,71,65,49,40,44,40,48,70,56,69,60,55,79,62,92,77,76,32,71,57,54,67,45,71,75,38,88,40,42,22,49,56,36,67,46,50,22,48,24,56,38,90,50,46,70,36,31,36,21,52,90,40,79,41,55,43,83,48,38,50,59,54,50,53,56,47,55,67,72,95

Organism: Podarcis muralis (NCBI:txid64176)